Protein AF-0000000079073211 (afdb_homodimer)

Solvent-accessible surface area (backbone atoms only — not comparable to full-atom values): 51076 Å² total; per-residue (Å²): 108,67,66,57,25,49,50,51,32,49,46,60,71,72,40,86,48,51,51,60,31,52,50,51,50,49,53,50,50,51,52,50,52,33,52,43,48,36,52,15,48,42,50,47,48,60,67,43,46,63,62,45,40,74,72,60,34,41,83,72,48,75,46,77,49,62,35,31,40,62,72,25,60,38,69,38,62,45,55,35,30,40,29,94,98,51,77,69,42,44,61,61,36,63,69,60,53,50,56,88,94,50,53,53,28,61,52,28,47,51,41,50,50,60,37,38,53,71,32,55,44,60,53,30,21,48,40,39,47,56,40,34,57,47,77,58,50,33,67,55,47,47,49,50,37,31,52,51,17,52,48,39,50,54,52,67,68,36,80,69,68,57,70,82,52,67,83,55,42,77,46,66,42,38,37,38,37,42,52,74,46,79,35,51,29,73,86,47,78,39,49,37,24,38,38,37,37,26,59,41,68,42,74,79,45,99,87,38,74,42,64,37,79,54,44,61,29,56,28,60,43,55,66,59,20,46,48,48,48,22,52,46,46,67,54,47,36,44,36,66,70,12,36,34,42,34,37,16,69,55,45,94,81,34,32,64,68,49,51,47,66,36,63,58,72,50,58,42,80,48,54,35,48,34,60,66,55,53,51,51,49,44,48,64,44,32,57,93,43,64,80,52,38,62,54,45,49,42,25,43,58,70,65,58,35,70,66,57,41,51,49,50,52,50,53,54,56,68,56,44,44,75,94,49,52,38,72,66,50,53,51,30,47,53,50,50,52,50,51,49,64,75,38,47,75,27,45,54,37,72,86,78,63,74,62,95,65,80,90,71,76,88,57,62,72,71,65,39,43,71,52,43,67,56,55,37,61,94,83,44,60,30,50,70,61,50,43,42,7,47,45,41,49,48,39,23,53,76,51,72,36,47,69,57,47,62,56,47,47,67,66,64,62,65,75,75,75,70,64,75,66,61,55,54,53,52,51,50,56,56,60,66,59,65,68,79,78,66,80,56,83,66,71,72,67,71,69,78,68,79,59,84,70,53,61,71,49,42,55,51,47,65,57,50,61,65,74,108,107,66,67,57,24,50,50,51,31,49,45,59,71,72,42,85,48,50,52,61,31,53,51,51,52,49,53,51,50,49,53,51,50,34,51,44,48,36,52,14,50,42,50,47,47,59,67,43,47,64,62,46,40,72,72,60,34,40,83,72,50,75,47,76,50,64,34,30,40,63,71,26,61,38,70,40,63,46,55,36,29,40,30,94,97,50,76,68,42,45,62,61,36,62,70,59,52,51,55,87,93,49,55,53,29,62,54,27,47,51,39,50,50,60,37,38,52,70,32,55,44,60,53,29,21,50,38,39,49,56,39,34,57,49,76,58,49,33,67,56,48,49,49,50,39,30,52,52,17,51,49,39,49,54,51,67,68,36,80,68,68,55,70,82,51,67,82,53,41,78,47,66,43,39,39,37,36,42,51,74,47,77,37,49,28,73,86,49,79,40,48,36,26,37,37,36,38,27,58,42,68,41,76,79,45,97,88,38,73,41,64,37,80,53,44,61,30,56,28,61,42,57,64,58,21,47,49,50,48,20,52,48,45,66,54,47,37,44,36,68,69,12,35,35,42,33,37,17,70,55,43,95,83,33,31,65,69,50,51,46,67,38,64,57,71,49,57,41,79,48,55,35,48,35,60,66,56,52,53,51,49,44,49,63,42,32,58,93,41,63,79,52,39,61,54,45,50,43,24,44,59,71,66,60,35,70,67,56,42,50,51,51,53,51,52,54,55,68,56,45,43,74,93,48,52,38,71,64,48,53,48,29,49,53,50,50,52,50,50,48,63,75,36,46,77,26,46,55,34,71,85,77,62,77,63,96,66,82,90,70,77,86,55,61,71,73,64,38,44,68,53,45,66,56,54,38,61,95,85,44,61,30,50,72,59,49,44,41,9,48,46,41,50,48,38,23,54,77,51,72,36,46,67,56,46,62,55,45,46,69,66,63,63,62,77,73,75,69,65,73,66,62,55,54,53,52,51,50,55,58,57,64,59,62,69,79,78,65,77,64,81,70,69,72,69,72,67,79,68,78,60,85,70,56,59,71,49,41,51,52,45,63,55,50,61,63,75,107

Structure (mmCIF, N/CA/C/O backbone):
data_AF-0000000079073211-model_v1
#
loop_
_entity.id
_entity.type
_entity.pdbx_description
1 polymer 'ISLre2-like element ISLcr2 family transposase'
#
loop_
_atom_site.group_PDB
_atom_site.id
_atom_site.type_symbol
_atom_site.label_atom_id
_atom_site.label_alt_id
_atom_site.label_comp_id
_atom_site.label_asym_id
_atom_site.label_entity_id
_atom_site.label_seq_id
_atom_site.pdbx_PDB_ins_code
_atom_site.Cartn_x
_atom_site.Cartn_y
_atom_site.Cartn_z
_atom_site.occupancy
_atom_site.B_iso_or_equiv
_atom_site.auth_seq_id
_atom_site.auth_comp_id
_atom_site.auth_asym_id
_atom_site.auth_atom_id
_atom_site.pdbx_PDB_model_num
ATOM 1 N N . MET A 1 1 ? 2.322 -36.344 -19.172 1 76.12 1 MET A N 1
ATOM 2 C CA . MET A 1 1 ? 1.73 -35.062 -19.547 1 76.12 1 MET A CA 1
ATOM 3 C C . MET A 1 1 ? 0.246 -35.219 -19.859 1 76.12 1 MET A C 1
ATOM 5 O O . MET A 1 1 ? -0.579 -34.438 -19.391 1 76.12 1 MET A O 1
ATOM 9 N N . ASN A 1 2 ? -0.055 -36.406 -20.406 1 80.75 2 ASN A N 1
ATOM 10 C CA . ASN A 1 2 ? -1.451 -36.625 -20.781 1 80.75 2 ASN A CA 1
ATOM 11 C C . ASN A 1 2 ? -2.338 -36.781 -19.562 1 80.75 2 ASN A C 1
ATOM 13 O O . ASN A 1 2 ? -3.465 -36.312 -19.516 1 80.75 2 ASN A O 1
ATOM 17 N N . SER A 1 3 ? -1.725 -37.438 -18.641 1 86.94 3 SER A N 1
ATOM 18 C CA . SER A 1 3 ? -2.488 -37.656 -17.406 1 86.94 3 SER A CA 1
ATOM 19 C C . SER A 1 3 ? -2.729 -36.344 -16.672 1 86.94 3 SER A C 1
ATOM 21 O O . SER A 1 3 ? -3.805 -36.125 -16.109 1 86.94 3 SER A O 1
ATOM 23 N N . ILE A 1 4 ? -1.779 -35.469 -16.781 1 91 4 ILE A N 1
ATOM 24 C CA . ILE A 1 4 ? -1.868 -34.156 -16.125 1 91 4 ILE A CA 1
ATOM 25 C C . ILE A 1 4 ? -2.922 -33.312 -16.828 1 91 4 ILE A C 1
ATOM 27 O O . ILE A 1 4 ? -3.758 -32.688 -16.172 1 91 4 ILE A O 1
ATOM 31 N N . VAL A 1 5 ? -2.879 -33.375 -18.078 1 94.12 5 VAL A N 1
ATOM 32 C CA . VAL A 1 5 ? -3.824 -32.625 -18.875 1 94.12 5 VAL A CA 1
ATOM 33 C C . VAL A 1 5 ? -5.246 -33.094 -18.609 1 94.12 5 VAL A C 1
ATOM 35 O O . VAL A 1 5 ? -6.172 -32.312 -18.469 1 94.12 5 VAL A O 1
ATOM 38 N N . THR A 1 6 ? -5.371 -34.406 -18.484 1 93.81 6 THR A N 1
ATOM 39 C CA . THR A 1 6 ? -6.68 -35 -18.234 1 93.81 6 THR A CA 1
ATOM 40 C C . THR A 1 6 ? -7.191 -34.594 -16.859 1 93.81 6 THR A C 1
ATOM 42 O O . THR A 1 6 ? -8.383 -34.344 -16.672 1 93.81 6 THR A O 1
ATOM 45 N N . GLU A 1 7 ? -6.312 -34.531 -15.961 1 93.69 7 GLU A N 1
ATOM 46 C CA . GLU A 1 7 ? -6.703 -34.156 -14.609 1 93.69 7 GLU A CA 1
ATOM 47 C C . GLU A 1 7 ? -7.184 -32.688 -14.562 1 93.69 7 GLU A C 1
ATOM 49 O O . GLU A 1 7 ? -8.18 -32.406 -13.906 1 93.69 7 GLU A O 1
ATOM 54 N N . ILE A 1 8 ? -6.516 -31.875 -15.234 1 95.62 8 ILE A N 1
ATOM 55 C CA . ILE A 1 8 ? -6.906 -30.469 -15.281 1 95.62 8 ILE A CA 1
ATOM 56 C C . ILE A 1 8 ? -8.25 -30.328 -15.992 1 95.62 8 ILE A C 1
ATOM 58 O O . ILE A 1 8 ? -9.109 -29.547 -15.555 1 95.62 8 ILE A O 1
ATOM 62 N N . ALA A 1 9 ? -8.383 -31.062 -17.047 1 95.44 9 ALA A N 1
ATOM 63 C CA . ALA A 1 9 ? -9.648 -31.047 -17.766 1 95.44 9 ALA A CA 1
ATOM 64 C C . ALA A 1 9 ? -10.805 -31.484 -16.875 1 95.44 9 ALA A C 1
ATOM 66 O O . ALA A 1 9 ? -11.898 -30.922 -16.938 1 95.44 9 ALA A O 1
ATOM 67 N N . ASN A 1 10 ? -10.562 -32.438 -16.047 1 95 10 ASN A N 1
ATOM 68 C CA . ASN A 1 10 ? -11.578 -32.906 -15.117 1 95 10 ASN A CA 1
ATOM 69 C C . ASN A 1 10 ? -11.922 -31.844 -14.078 1 95 10 ASN A C 1
ATOM 71 O O . ASN A 1 10 ? -13.086 -31.703 -13.695 1 95 10 ASN A O 1
ATOM 75 N N . ILE A 1 11 ? -10.93 -31.125 -13.664 1 94.75 11 ILE A N 1
ATOM 76 C CA . ILE A 1 11 ? -11.156 -30.047 -12.711 1 94.75 11 ILE A CA 1
ATOM 77 C C . ILE A 1 11 ? -12.031 -28.969 -13.344 1 94.75 11 ILE A C 1
ATOM 79 O O . ILE A 1 11 ? -12.969 -28.469 -12.719 1 94.75 11 ILE A O 1
ATOM 83 N N . ILE A 1 12 ? -11.758 -28.656 -14.555 1 95.38 12 ILE A N 1
ATOM 84 C CA . ILE A 1 12 ? -12.492 -27.625 -15.281 1 95.38 12 ILE A CA 1
ATOM 85 C C . ILE A 1 12 ? -13.961 -28.016 -15.383 1 95.38 12 ILE A C 1
ATOM 87 O O . ILE A 1 12 ? -14.852 -27.188 -15.172 1 95.38 12 ILE A O 1
ATOM 91 N N . LYS A 1 13 ? -14.195 -29.266 -15.57 1 93.69 13 LYS A N 1
ATOM 92 C CA . LYS A 1 13 ? -15.555 -29.719 -15.836 1 93.69 13 LYS A CA 1
ATOM 93 C C . LYS A 1 13 ? -16.312 -29.969 -14.539 1 93.69 13 LYS A C 1
ATOM 95 O O . LYS A 1 13 ? -17.547 -29.875 -14.5 1 93.69 13 LYS A O 1
ATOM 100 N N . SER A 1 14 ? -15.656 -30.219 -13.469 1 91.69 14 SER A N 1
ATOM 101 C CA . SER A 1 14 ? -16.297 -30.656 -12.234 1 91.69 14 SER A CA 1
ATOM 102 C C . SER A 1 14 ? -16.703 -29.469 -11.367 1 91.69 14 SER A C 1
ATOM 104 O O . SER A 1 14 ? -17.609 -29.594 -10.539 1 91.69 14 SER A O 1
ATOM 106 N N . GLU A 1 15 ? -16.125 -28.375 -11.5 1 88.56 15 GLU A N 1
ATOM 107 C CA . GLU A 1 15 ? -16.391 -27.219 -10.648 1 88.56 15 GLU A CA 1
ATOM 108 C C . GLU A 1 15 ? -17.281 -26.203 -11.344 1 88.56 15 GLU A C 1
ATOM 110 O O . GLU A 1 15 ? -17.031 -25.844 -12.5 1 88.56 15 GLU A O 1
ATOM 115 N N . ASP A 1 16 ? -18.281 -25.766 -10.641 1 86.56 16 ASP A N 1
ATOM 116 C CA . ASP A 1 16 ? -19.25 -24.844 -11.266 1 86.56 16 ASP A CA 1
ATOM 117 C C . ASP A 1 16 ? -18.906 -23.391 -10.945 1 86.56 16 ASP A C 1
ATOM 119 O O . ASP A 1 16 ? -19.297 -22.484 -11.68 1 86.56 16 ASP A O 1
ATOM 123 N N . ASN A 1 17 ? -18.234 -23.188 -9.867 1 90.38 17 ASN A N 1
ATOM 124 C CA . ASN A 1 17 ? -17.844 -21.844 -9.484 1 90.38 17 ASN A CA 1
ATOM 125 C C . ASN A 1 17 ? -16.531 -21.438 -10.148 1 90.38 17 ASN A C 1
ATOM 127 O O . ASN A 1 17 ? -15.523 -22.141 -10.008 1 90.38 17 ASN A O 1
ATOM 131 N N . TYR A 1 18 ? -16.547 -20.312 -10.867 1 91.69 18 TYR A N 1
ATOM 132 C CA . TYR A 1 18 ? -15.391 -19.875 -11.648 1 91.69 18 TYR A CA 1
ATOM 133 C C . TYR A 1 18 ? -14.172 -19.688 -10.766 1 91.69 18 TYR A C 1
ATOM 135 O O . TYR A 1 18 ? -13.07 -20.125 -11.109 1 91.69 18 TYR A O 1
ATOM 143 N N . ILE A 1 19 ? -14.328 -19.047 -9.633 1 92.38 19 ILE A N 1
ATOM 144 C CA . ILE A 1 19 ? -13.227 -18.719 -8.734 1 92.38 19 ILE A CA 1
ATOM 145 C C . ILE A 1 19 ? -12.688 -20 -8.094 1 92.38 19 ILE A C 1
ATOM 147 O O . ILE A 1 19 ? -11.477 -20.219 -8.062 1 92.38 19 ILE A O 1
ATOM 151 N N . LYS A 1 20 ? -13.594 -20.875 -7.645 1 92.81 20 LYS A N 1
ATOM 152 C CA . LYS A 1 20 ? -13.188 -22.141 -7.043 1 92.81 20 LYS A CA 1
ATOM 153 C C . LYS A 1 20 ? -12.477 -23.031 -8.055 1 92.81 20 LYS A C 1
ATOM 155 O O . LYS A 1 20 ? -11.5 -23.703 -7.723 1 92.81 20 LYS A O 1
ATOM 160 N N . ARG A 1 21 ? -12.961 -23 -9.266 1 95.5 21 ARG A N 1
ATOM 161 C CA . ARG A 1 21 ? -12.352 -23.766 -10.344 1 95.5 21 ARG A CA 1
ATOM 162 C C . ARG A 1 21 ? -10.906 -23.344 -10.57 1 95.5 21 ARG A C 1
ATOM 164 O O . ARG A 1 21 ? -10 -24.172 -10.578 1 95.5 21 ARG A O 1
ATOM 171 N N . GLU A 1 22 ? -10.727 -22.047 -10.734 1 95.81 22 GLU A N 1
ATOM 172 C CA . GLU A 1 22 ? -9.375 -21.562 -10.992 1 95.81 22 GLU A CA 1
ATOM 173 C C . GLU A 1 22 ? -8.469 -21.797 -9.789 1 95.81 22 GLU A C 1
ATOM 175 O O . GLU A 1 22 ? -7.285 -22.109 -9.953 1 95.81 22 GLU A O 1
ATOM 180 N N . ARG A 1 23 ? -8.977 -21.688 -8.586 1 94.75 23 ARG A N 1
ATOM 181 C CA . ARG A 1 23 ? -8.188 -21.953 -7.387 1 94.75 23 ARG A CA 1
ATOM 182 C C . ARG A 1 23 ? -7.73 -23.406 -7.348 1 94.75 23 ARG A C 1
ATOM 184 O O . ARG A 1 23 ? -6.59 -23.703 -6.969 1 94.75 23 ARG A O 1
ATOM 191 N N . LYS A 1 24 ? -8.625 -24.281 -7.746 1 95.56 24 LYS A N 1
ATOM 192 C CA . LYS A 1 24 ? -8.273 -25.703 -7.777 1 95.56 24 LYS A CA 1
ATOM 193 C C . LYS A 1 24 ? -7.188 -25.969 -8.82 1 95.56 24 LYS A C 1
ATOM 195 O O . LYS A 1 24 ? -6.281 -26.781 -8.586 1 95.56 24 LYS A O 1
ATOM 200 N N . ILE A 1 25 ? -7.301 -25.328 -9.93 1 96.69 25 ILE A N 1
ATOM 201 C CA . ILE A 1 25 ? -6.305 -25.469 -10.984 1 96.69 25 ILE A CA 1
ATOM 202 C C . ILE A 1 25 ? -4.949 -24.984 -10.484 1 96.69 25 ILE A C 1
ATOM 204 O O . ILE A 1 25 ? -3.928 -25.641 -10.672 1 96.69 25 ILE A O 1
ATOM 208 N N . ILE A 1 26 ? -4.918 -23.875 -9.812 1 95.25 26 ILE A N 1
ATOM 209 C CA . ILE A 1 26 ? -3.686 -23.281 -9.305 1 95.25 26 ILE A CA 1
ATOM 210 C C . ILE A 1 26 ? -3.066 -24.188 -8.258 1 95.25 26 ILE A C 1
ATOM 212 O O . ILE A 1 26 ? -1.852 -24.406 -8.25 1 95.25 26 ILE A O 1
ATOM 216 N N . CYS A 1 27 ? -3.898 -24.672 -7.41 1 94.25 27 CYS A N 1
ATOM 217 C CA . CYS A 1 27 ? -3.416 -25.594 -6.395 1 94.25 27 CYS A CA 1
ATOM 218 C C . CYS A 1 27 ? -2.76 -26.812 -7.035 1 94.25 27 CYS A C 1
ATOM 220 O O . CYS A 1 27 ? -1.713 -27.281 -6.574 1 94.25 27 CYS A O 1
ATOM 222 N N . PHE A 1 28 ? -3.422 -27.297 -8.086 1 95.5 28 PHE A N 1
ATOM 223 C CA . PHE A 1 28 ? -2.867 -28.438 -8.812 1 95.5 28 PHE A CA 1
ATOM 224 C C . PHE A 1 28 ? -1.505 -28.094 -9.398 1 95.5 28 PHE A C 1
ATOM 226 O O . PHE A 1 28 ? -0.549 -28.859 -9.258 1 95.5 28 PHE A O 1
ATOM 233 N N . PHE A 1 29 ? -1.381 -26.969 -10.023 1 95.56 29 PHE A N 1
ATOM 234 C CA . PHE A 1 29 ? -0.141 -26.547 -10.664 1 95.56 29 PHE A CA 1
ATOM 235 C C . PHE A 1 29 ? 0.951 -26.328 -9.617 1 95.56 29 PHE A C 1
ATOM 237 O O . PHE A 1 29 ? 2.107 -26.688 -9.844 1 95.56 29 PHE A O 1
ATOM 244 N N . LEU A 1 30 ? 0.638 -25.703 -8.516 1 94.5 30 LEU A N 1
ATOM 245 C CA . LEU A 1 30 ? 1.623 -25.453 -7.473 1 94.5 30 LEU A CA 1
ATOM 246 C C . LEU A 1 30 ? 2.178 -26.766 -6.922 1 94.5 30 LEU A C 1
ATOM 248 O O . LEU A 1 30 ? 3.385 -26.891 -6.703 1 94.5 30 LEU A O 1
ATOM 252 N N . ASN A 1 31 ? 1.297 -27.703 -6.758 1 93.94 31 ASN A N 1
ATOM 253 C CA . ASN A 1 31 ? 1.746 -29 -6.285 1 93.94 31 ASN A CA 1
ATOM 254 C C . ASN A 1 31 ? 2.645 -29.688 -7.309 1 93.94 31 ASN A C 1
ATOM 256 O O . ASN A 1 31 ? 3.629 -30.344 -6.945 1 93.94 31 ASN A O 1
ATOM 260 N N . LEU A 1 32 ? 2.25 -29.562 -8.539 1 94.5 32 LEU A N 1
ATOM 261 C CA . LEU A 1 32 ? 3.041 -30.141 -9.617 1 94.5 32 LEU A CA 1
ATOM 262 C C . LEU A 1 32 ? 4.449 -29.547 -9.641 1 94.5 32 LEU A C 1
ATOM 264 O O . LEU A 1 32 ? 5.434 -30.297 -9.68 1 94.5 32 LEU A O 1
ATOM 268 N N . ILE A 1 33 ? 4.582 -28.281 -9.562 1 95.06 33 ILE A N 1
ATOM 269 C CA . ILE A 1 33 ? 5.879 -27.625 -9.672 1 95.06 33 ILE A CA 1
ATOM 270 C C . ILE A 1 33 ? 6.707 -27.906 -8.422 1 95.06 33 ILE A C 1
ATOM 272 O O . ILE A 1 33 ? 7.934 -28.047 -8.5 1 95.06 33 ILE A O 1
ATOM 276 N N . LYS A 1 34 ? 6.074 -27.969 -7.324 1 94.94 34 LYS A N 1
ATOM 277 C CA . LYS A 1 34 ? 6.77 -28.312 -6.09 1 94.94 34 LYS A CA 1
ATOM 278 C C . LYS A 1 34 ? 7.41 -29.703 -6.195 1 94.94 34 LYS A C 1
ATOM 280 O O . LYS A 1 34 ? 8.57 -29.875 -5.82 1 94.94 34 LYS A O 1
ATOM 285 N N . GLU A 1 35 ? 6.637 -30.609 -6.723 1 94.75 35 GLU A N 1
ATOM 286 C CA . GLU A 1 35 ? 7.133 -31.969 -6.867 1 94.75 35 GLU A CA 1
ATOM 287 C C . GLU A 1 35 ? 8.312 -32.031 -7.836 1 94.75 35 GLU A C 1
ATOM 289 O O . GLU A 1 35 ? 9.297 -32.719 -7.578 1 94.75 35 GLU A O 1
ATOM 294 N N . ILE A 1 36 ? 8.172 -31.359 -8.898 1 95.81 36 ILE A N 1
ATOM 295 C CA . ILE A 1 36 ? 9.242 -31.328 -9.891 1 95.81 36 ILE A CA 1
ATOM 296 C C . ILE A 1 36 ? 10.5 -30.719 -9.281 1 95.81 36 ILE A C 1
ATOM 298 O O . ILE A 1 36 ? 11.602 -31.219 -9.477 1 95.81 36 ILE A O 1
ATOM 302 N N . MET A 1 37 ? 10.305 -29.672 -8.539 1 97.25 37 MET A N 1
ATOM 303 C CA . MET A 1 37 ? 11.445 -28.984 -7.934 1 97.25 37 MET A CA 1
ATOM 304 C C . MET A 1 37 ? 12.148 -29.891 -6.922 1 97.25 37 MET A C 1
ATOM 306 O O . MET A 1 37 ? 13.375 -29.906 -6.852 1 97.25 37 MET A O 1
ATOM 310 N N . VAL A 1 38 ? 11.375 -30.594 -6.137 1 96.75 38 VAL A N 1
ATOM 311 C CA . VAL A 1 38 ? 11.93 -31.5 -5.145 1 96.75 38 VAL A CA 1
ATOM 312 C C . VAL A 1 38 ? 12.797 -32.562 -5.836 1 96.75 38 VAL A C 1
ATOM 314 O O . VAL A 1 38 ? 13.906 -32.844 -5.391 1 96.75 38 VAL A O 1
ATOM 317 N N . LEU A 1 39 ? 12.328 -33.094 -6.953 1 96.94 39 LEU A N 1
ATOM 318 C CA . LEU A 1 39 ? 13.055 -34.094 -7.711 1 96.94 39 LEU A CA 1
ATOM 319 C C . LEU A 1 39 ? 14.328 -33.5 -8.32 1 96.94 39 LEU A C 1
ATOM 321 O O . LEU A 1 39 ? 15.367 -34.156 -8.344 1 96.94 39 LEU A O 1
ATOM 325 N N . ALA A 1 40 ? 14.195 -32.344 -8.773 1 97.44 40 ALA A N 1
ATOM 326 C CA . ALA A 1 40 ? 15.352 -31.672 -9.367 1 97.44 40 ALA A CA 1
ATOM 327 C C . ALA A 1 40 ? 16.438 -31.422 -8.328 1 97.44 40 ALA A C 1
ATOM 329 O O . ALA A 1 40 ? 17.625 -31.625 -8.594 1 97.44 40 ALA A O 1
ATOM 330 N N . LEU A 1 41 ? 16.047 -30.953 -7.164 1 97.62 41 LEU A N 1
ATOM 331 C CA . LEU A 1 41 ? 17 -30.703 -6.09 1 97.62 41 LEU A CA 1
ATOM 332 C C . LEU A 1 41 ? 17.672 -32 -5.648 1 97.62 41 LEU A C 1
ATOM 334 O O . LEU A 1 41 ? 18.875 -32 -5.359 1 97.62 41 LEU A O 1
ATOM 338 N N . ALA A 1 42 ? 16.891 -33.031 -5.59 1 96.75 42 ALA A N 1
ATOM 339 C CA . ALA A 1 42 ? 17.438 -34.344 -5.234 1 96.75 42 ALA A CA 1
ATOM 340 C C . ALA A 1 42 ? 18.484 -34.781 -6.262 1 96.75 42 ALA A C 1
ATOM 342 O O . ALA A 1 42 ? 19.516 -35.344 -5.898 1 96.75 42 ALA A O 1
ATOM 343 N N . LYS A 1 43 ? 18.156 -34.625 -7.496 1 96.69 43 LYS A N 1
ATOM 344 C CA . LYS A 1 43 ? 19.078 -34.969 -8.57 1 96.69 43 LYS A CA 1
ATOM 345 C C . LYS A 1 43 ? 20.375 -34.188 -8.469 1 96.69 43 LYS A C 1
ATOM 347 O O . LYS A 1 43 ? 21.469 -34.75 -8.594 1 96.69 43 LYS A O 1
ATOM 352 N N . VAL A 1 44 ? 20.25 -32.938 -8.258 1 97.06 44 VAL A N 1
ATOM 353 C CA . VAL A 1 44 ? 21.438 -32.094 -8.133 1 97.06 44 VAL A CA 1
ATOM 354 C C . VAL A 1 44 ? 22.25 -32.5 -6.91 1 97.06 44 VAL A C 1
ATOM 356 O O . VAL A 1 44 ? 23.484 -32.531 -6.965 1 97.06 44 VAL A O 1
ATOM 359 N N . ASP A 1 45 ? 21.578 -32.75 -5.824 1 97.19 45 ASP A N 1
ATOM 360 C CA . ASP A 1 45 ? 22.234 -33.219 -4.605 1 97.19 45 ASP A CA 1
ATOM 361 C C . ASP A 1 45 ? 23.047 -34.469 -4.867 1 97.19 45 ASP A C 1
ATOM 363 O O . ASP A 1 45 ? 24.172 -34.594 -4.371 1 97.19 45 ASP A O 1
ATOM 367 N N . ASP A 1 46 ? 22.5 -35.375 -5.637 1 96.5 46 ASP A N 1
ATOM 368 C CA . ASP A 1 46 ? 23.172 -36.625 -5.988 1 96.5 46 ASP A CA 1
ATOM 369 C C . ASP A 1 46 ? 24.391 -36.375 -6.852 1 96.5 46 ASP A C 1
ATOM 371 O O . ASP A 1 46 ? 25.438 -37 -6.672 1 96.5 46 ASP A O 1
ATOM 375 N N . GLU A 1 47 ? 24.25 -35.469 -7.707 1 95.5 47 GLU A N 1
ATOM 376 C CA . GLU A 1 47 ? 25.312 -35.188 -8.656 1 95.5 47 GLU A CA 1
ATOM 377 C C . GLU A 1 47 ? 26.5 -34.5 -7.965 1 95.5 47 GLU A C 1
ATOM 379 O O . GLU A 1 47 ? 27.609 -34.531 -8.477 1 95.5 47 GLU A O 1
ATOM 384 N N . MET A 1 48 ? 26.25 -33.938 -6.824 1 95.31 48 MET A N 1
ATOM 385 C CA . MET A 1 48 ? 27.281 -33.188 -6.125 1 95.31 48 MET A CA 1
ATOM 386 C C . MET A 1 48 ? 28.125 -34.094 -5.246 1 95.31 48 MET A C 1
ATOM 388 O O . MET A 1 48 ? 29.203 -33.719 -4.789 1 95.31 48 MET A O 1
ATOM 392 N N . ILE A 1 49 ? 27.781 -35.344 -5.082 1 95.88 49 ILE A N 1
ATOM 393 C CA . ILE A 1 49 ? 28.406 -36.281 -4.141 1 95.88 49 ILE A CA 1
ATOM 394 C C . ILE A 1 49 ? 29.891 -36.438 -4.496 1 95.88 49 ILE A C 1
ATOM 396 O O . ILE A 1 49 ? 30.766 -36.281 -3.643 1 95.88 49 ILE A O 1
ATOM 400 N N . THR A 1 50 ? 30.141 -36.719 -5.75 1 95.19 50 THR A N 1
ATOM 401 C CA . THR A 1 50 ? 31.5 -37.031 -6.184 1 95.19 50 THR A CA 1
ATOM 402 C C . THR A 1 50 ? 32.438 -35.812 -5.957 1 95.19 50 THR A C 1
ATOM 404 O O . THR A 1 50 ? 33.531 -35.969 -5.461 1 95.19 50 THR A O 1
ATOM 407 N N . LYS A 1 51 ? 31.922 -34.75 -6.285 1 94.38 51 LYS A N 1
ATOM 408 C CA . LYS A 1 51 ? 32.719 -33.531 -6.172 1 94.38 51 LYS A CA 1
ATOM 409 C C . LYS A 1 51 ? 33 -33.188 -4.711 1 94.38 51 LYS A C 1
ATOM 411 O O . LYS A 1 51 ? 34.125 -32.781 -4.371 1 94.38 51 LYS A O 1
ATOM 416 N N . VAL A 1 52 ? 32.094 -33.344 -3.83 1 95.62 52 VAL A N 1
ATOM 417 C CA . VAL A 1 52 ? 32.25 -33 -2.424 1 95.62 52 VAL A CA 1
ATOM 418 C C . VAL A 1 52 ? 33.125 -34 -1.723 1 95.62 52 VAL A C 1
ATOM 420 O O . VAL A 1 52 ? 33.969 -33.656 -0.872 1 95.62 52 VAL A O 1
ATOM 423 N N . LYS A 1 53 ? 33.031 -35.219 -2.113 1 94.69 53 LYS A N 1
ATOM 424 C CA . LYS A 1 53 ? 33.875 -36.25 -1.557 1 94.69 53 LYS A CA 1
ATOM 425 C C . LYS A 1 53 ? 35.344 -36.062 -1.987 1 94.69 53 LYS A C 1
ATOM 427 O O . LYS A 1 53 ? 36.25 -36.344 -1.22 1 94.69 53 LYS A O 1
ATOM 432 N N . ALA A 1 54 ? 35.469 -35.625 -3.209 1 95.12 54 ALA A N 1
ATOM 433 C CA . ALA A 1 54 ? 36.812 -35.375 -3.723 1 95.12 54 ALA A CA 1
ATOM 434 C C . ALA A 1 54 ? 37.469 -34.25 -2.922 1 95.12 54 ALA A C 1
ATOM 436 O O . ALA A 1 54 ? 38.719 -34.188 -2.855 1 95.12 54 ALA A O 1
ATOM 437 N N . GLN A 1 55 ? 36.719 -33.438 -2.252 1 94.06 55 GLN A N 1
ATOM 438 C CA . GLN A 1 55 ? 37.25 -32.344 -1.449 1 94.06 55 GLN A CA 1
ATOM 439 C C . GLN A 1 55 ? 37.531 -32.812 -0.022 1 94.06 55 GLN A C 1
ATOM 441 O O . GLN A 1 55 ? 37.969 -32 0.811 1 94.06 55 GLN A O 1
ATOM 446 N N . GLY A 1 56 ? 37.219 -34.062 0.28 1 93.44 56 GLY A N 1
ATOM 447 C CA . GLY A 1 56 ? 37.594 -34.594 1.58 1 93.44 56 GLY A CA 1
ATOM 448 C C . GLY A 1 56 ? 36.406 -34.75 2.514 1 93.44 56 GLY A C 1
ATOM 449 O O . GLY A 1 56 ? 36.531 -35.188 3.652 1 93.44 56 GLY A O 1
ATOM 450 N N . TYR A 1 57 ? 35.281 -34.406 2.029 1 95.94 57 TYR A N 1
ATOM 451 C CA . TYR A 1 57 ? 34.094 -34.438 2.877 1 95.94 57 TYR A CA 1
ATOM 452 C C . TYR A 1 57 ? 33.438 -35.812 2.811 1 95.94 57 TYR A C 1
ATOM 454 O O . TYR A 1 57 ? 33.5 -36.5 1.79 1 95.94 57 TYR A O 1
ATOM 462 N N . GLN A 1 58 ? 32.812 -36.25 3.928 1 96.06 58 GLN A N 1
ATOM 463 C CA . GLN A 1 58 ? 32.031 -37.5 4.008 1 96.06 58 GLN A CA 1
ATOM 464 C C . GLN A 1 58 ? 30.562 -37.219 4.332 1 96.06 58 GLN A C 1
ATOM 466 O O . GLN A 1 58 ? 30.266 -36.281 5.066 1 96.06 58 GLN A O 1
ATOM 471 N N . ILE A 1 59 ? 29.75 -38.062 3.811 1 96.25 59 ILE A N 1
ATOM 472 C CA . ILE A 1 59 ? 28.328 -37.906 4.055 1 96.25 59 ILE A CA 1
ATOM 473 C C . ILE A 1 59 ? 28 -38.281 5.496 1 96.25 59 ILE A C 1
ATOM 475 O O . ILE A 1 59 ? 28.344 -39.375 5.953 1 96.25 59 ILE A O 1
ATOM 479 N N . ASP A 1 60 ? 27.406 -37.469 6.191 1 94.88 60 ASP A N 1
ATOM 480 C CA . ASP A 1 60 ? 27.031 -37.688 7.582 1 94.88 60 ASP A CA 1
ATOM 481 C C . ASP A 1 60 ? 25.578 -38.156 7.688 1 94.88 60 ASP A C 1
ATOM 483 O O . ASP A 1 60 ? 25.312 -39.219 8.234 1 94.88 60 ASP A O 1
ATOM 487 N N . LYS A 1 61 ? 24.625 -37.312 7.164 1 95.31 61 LYS A N 1
ATOM 488 C CA . LYS A 1 61 ? 23.188 -37.625 7.203 1 95.31 61 LYS A CA 1
ATOM 489 C C . LYS A 1 61 ? 22.422 -36.812 6.164 1 95.31 61 LYS A C 1
ATOM 491 O O . LYS A 1 61 ? 23.016 -35.969 5.484 1 95.31 61 LYS A O 1
ATOM 496 N N . LYS A 1 62 ? 21.172 -37.219 6.004 1 95.5 62 LYS A N 1
ATOM 497 C CA . LYS A 1 62 ? 20.234 -36.469 5.176 1 95.5 62 LYS A CA 1
ATOM 498 C C . LYS A 1 62 ? 19.203 -35.719 6.031 1 95.5 62 LYS A C 1
ATOM 500 O O . LYS A 1 62 ? 18.656 -36.312 6.973 1 95.5 62 LYS A O 1
ATOM 505 N N . ASN A 1 63 ? 19.047 -34.469 5.793 1 95.06 63 ASN A N 1
ATOM 506 C CA . ASN A 1 63 ? 18.094 -33.656 6.531 1 95.06 63 ASN A CA 1
ATOM 507 C C . ASN A 1 63 ? 17.031 -33.062 5.613 1 95.06 63 ASN A C 1
ATOM 509 O O . ASN A 1 63 ? 17.328 -32.656 4.484 1 95.06 63 ASN A O 1
ATOM 513 N N . GLU A 1 64 ? 15.859 -33.031 6.125 1 95.56 64 GLU A N 1
ATOM 514 C CA . GLU A 1 64 ? 14.758 -32.375 5.406 1 95.56 64 GLU A CA 1
ATOM 515 C C . GLU A 1 64 ? 14.633 -30.906 5.789 1 95.56 64 GLU A C 1
ATOM 517 O O . GLU A 1 64 ? 14.844 -30.547 6.949 1 95.56 64 GLU A O 1
ATOM 522 N N . ARG A 1 65 ? 14.32 -30.078 4.824 1 95.44 65 ARG A N 1
ATOM 523 C CA . ARG A 1 65 ? 14.148 -28.641 5.039 1 95.44 65 ARG A CA 1
ATOM 524 C C . ARG A 1 65 ? 13.055 -28.078 4.133 1 95.44 65 ARG A C 1
ATOM 526 O O . ARG A 1 65 ? 12.82 -28.609 3.041 1 95.44 65 ARG A O 1
ATOM 533 N N . SER A 1 66 ? 12.336 -27.078 4.668 1 95.25 66 SER A N 1
ATOM 534 C CA . SER A 1 66 ? 11.344 -26.375 3.863 1 95.25 66 SER A CA 1
ATOM 535 C C . SER A 1 66 ? 11.773 -24.938 3.6 1 95.25 66 SER A C 1
ATOM 537 O O . SER A 1 66 ? 12.266 -24.25 4.5 1 95.25 66 SER A O 1
ATOM 539 N N . ILE A 1 67 ? 11.711 -24.531 2.373 1 96.44 67 ILE A N 1
ATOM 540 C CA . ILE A 1 67 ? 12.055 -23.172 1.994 1 96.44 67 ILE A CA 1
ATOM 541 C C . ILE A 1 67 ? 10.969 -22.578 1.099 1 96.44 67 ILE A C 1
ATOM 543 O O . ILE A 1 67 ? 10.422 -23.281 0.242 1 96.44 67 ILE A O 1
ATOM 547 N N . ASN A 1 68 ? 10.547 -21.312 1.379 1 95.94 68 ASN A N 1
ATOM 548 C CA . ASN A 1 68 ? 9.633 -20.609 0.497 1 95.94 68 ASN A CA 1
ATOM 549 C C . ASN A 1 68 ? 10.375 -19.922 -0.646 1 95.94 68 ASN A C 1
ATOM 551 O O . ASN A 1 68 ? 10.992 -18.875 -0.448 1 95.94 68 ASN A O 1
ATOM 555 N N . MET A 1 69 ? 10.281 -20.516 -1.767 1 96.62 69 MET A N 1
ATOM 556 C CA . MET A 1 69 ? 10.789 -19.859 -2.969 1 96.62 69 MET A CA 1
ATOM 557 C C . MET A 1 69 ? 9.758 -18.906 -3.539 1 96.62 69 MET A C 1
ATOM 559 O O . MET A 1 69 ? 8.633 -18.828 -3.055 1 96.62 69 MET A O 1
ATOM 563 N N . ALA A 1 70 ? 10.078 -18.156 -4.527 1 95.12 70 ALA A N 1
ATOM 564 C CA . ALA A 1 70 ? 9.203 -17.109 -5.047 1 95.12 70 ALA A CA 1
ATOM 565 C C . ALA A 1 70 ? 7.898 -17.688 -5.574 1 95.12 70 ALA A C 1
ATOM 567 O O . ALA A 1 70 ? 6.855 -17.031 -5.539 1 95.12 70 ALA A O 1
ATOM 568 N N . PHE A 1 71 ? 7.965 -19.016 -6.027 1 94.06 71 PHE A N 1
ATOM 569 C CA . PHE A 1 71 ? 6.77 -19.609 -6.625 1 94.06 71 PHE A CA 1
ATOM 570 C C . PHE A 1 71 ? 5.988 -20.406 -5.594 1 94.06 71 PHE A C 1
ATOM 572 O O . PHE A 1 71 ? 4.844 -20.797 -5.836 1 94.06 71 PHE A O 1
ATOM 579 N N . GLY A 1 72 ? 6.688 -20.688 -4.488 1 93.75 72 GLY A N 1
ATOM 580 C CA . GLY A 1 72 ? 5.984 -21.469 -3.482 1 93.75 72 GLY A CA 1
ATOM 581 C C . GLY A 1 72 ? 6.922 -22.203 -2.537 1 93.75 72 GLY A C 1
ATOM 582 O O . GLY A 1 72 ? 8.141 -22.141 -2.695 1 93.75 72 GLY A O 1
ATOM 583 N N . GLU A 1 73 ? 6.309 -22.891 -1.629 1 94.31 73 GLU A N 1
ATOM 584 C CA . GLU A 1 73 ? 7.066 -23.609 -0.604 1 94.31 73 GLU A CA 1
ATOM 585 C C . GLU A 1 73 ? 7.555 -24.953 -1.12 1 94.31 73 GLU A C 1
ATOM 587 O O . GLU A 1 73 ? 6.785 -25.719 -1.707 1 94.31 73 GLU A O 1
ATOM 592 N N . VAL A 1 74 ? 8.812 -25.281 -0.921 1 96.44 74 VAL A N 1
ATOM 593 C CA . VAL A 1 74 ? 9.406 -26.547 -1.356 1 96.44 74 VAL A CA 1
ATOM 594 C C . VAL A 1 74 ? 10.016 -27.266 -0.159 1 96.44 74 VAL A C 1
ATOM 596 O O . VAL A 1 74 ? 10.852 -26.703 0.558 1 96.44 74 VAL A O 1
ATOM 599 N N . ARG A 1 75 ? 9.602 -28.453 0.061 1 96.19 75 ARG A N 1
ATOM 600 C CA . ARG A 1 75 ? 10.188 -29.312 1.074 1 96.19 75 ARG A CA 1
ATOM 601 C C . ARG A 1 75 ? 11.141 -30.328 0.443 1 96.19 75 ARG A C 1
ATOM 603 O O . ARG A 1 75 ? 10.727 -31.188 -0.333 1 96.19 75 ARG A O 1
ATOM 610 N N . TYR A 1 76 ? 12.406 -30.297 0.785 1 96.62 76 TYR A N 1
ATOM 611 C CA . TYR A 1 76 ? 13.406 -31.125 0.118 1 96.62 76 TYR A CA 1
ATOM 612 C C . TYR A 1 76 ? 14.367 -31.734 1.128 1 96.62 76 TYR A C 1
ATOM 614 O O . TYR A 1 76 ? 14.406 -31.312 2.287 1 96.62 76 TYR A O 1
ATOM 622 N N . VAL A 1 77 ? 14.984 -32.75 0.646 1 96.88 77 VAL A N 1
ATOM 623 C CA . VAL A 1 77 ? 15.984 -33.438 1.454 1 96.88 77 VAL A CA 1
ATOM 624 C C . VAL A 1 77 ? 17.375 -33.188 0.889 1 96.88 77 VAL A C 1
ATOM 626 O O . VAL A 1 77 ? 17.578 -33.188 -0.329 1 96.88 77 VAL A O 1
ATOM 629 N N . ARG A 1 78 ? 18.328 -32.875 1.777 1 95.88 78 ARG A N 1
ATOM 630 C CA . ARG A 1 78 ? 19.688 -32.656 1.337 1 95.88 78 ARG A CA 1
ATOM 631 C C . ARG A 1 78 ? 20.688 -33.312 2.291 1 95.88 78 ARG A C 1
ATOM 633 O O . ARG A 1 78 ? 20.375 -33.562 3.447 1 95.88 78 ARG A O 1
ATOM 640 N N . ARG A 1 79 ? 21.891 -33.5 1.802 1 97.19 79 ARG A N 1
ATOM 641 C CA . ARG A 1 79 ? 22.922 -34.219 2.549 1 97.19 79 ARG A CA 1
ATOM 642 C C . ARG A 1 79 ? 23.797 -33.25 3.326 1 97.19 79 ARG A C 1
ATOM 644 O O . ARG A 1 79 ? 24.141 -32.156 2.824 1 97.19 79 ARG A O 1
ATOM 651 N N . ARG A 1 80 ? 24.047 -33.625 4.562 1 96.81 80 ARG A N 1
ATOM 652 C CA . ARG A 1 80 ? 25.047 -32.969 5.395 1 96.81 80 ARG A CA 1
ATOM 653 C C . ARG A 1 80 ? 26.406 -33.625 5.266 1 96.81 80 ARG A C 1
ATOM 655 O O . ARG A 1 80 ? 26.516 -34.844 5.383 1 96.81 80 ARG A O 1
ATOM 662 N N . TYR A 1 81 ? 27.453 -32.875 5 1 96.88 81 TYR A N 1
ATOM 663 C CA . TYR A 1 81 ? 28.812 -33.375 4.848 1 96.88 81 TYR A CA 1
ATOM 664 C C . TYR A 1 81 ? 29.719 -32.906 5.98 1 96.88 81 TYR A C 1
ATOM 666 O O . TYR A 1 81 ? 29.609 -31.766 6.422 1 96.88 81 TYR A O 1
ATOM 674 N N . VAL A 1 82 ? 30.516 -33.75 6.453 1 96.56 82 VAL A N 1
ATOM 675 C CA . VAL A 1 82 ? 31.438 -33.406 7.527 1 96.56 82 VAL A CA 1
ATOM 676 C C . VAL A 1 82 ? 32.875 -33.781 7.117 1 96.56 82 VAL A C 1
ATOM 678 O O . VAL A 1 82 ? 33.094 -34.688 6.328 1 96.56 82 VAL A O 1
ATOM 681 N N . CYS A 1 83 ? 33.75 -32.938 7.484 1 94.06 83 CYS A N 1
ATOM 682 C CA . CYS A 1 83 ? 35.188 -33.125 7.309 1 94.06 83 CYS A CA 1
ATOM 683 C C . CYS A 1 83 ? 35.938 -32.75 8.586 1 94.06 83 CYS A C 1
ATOM 685 O O . CYS A 1 83 ? 35.719 -31.719 9.18 1 94.06 83 CYS A O 1
ATOM 687 N N . PRO A 1 84 ? 36.875 -33.719 8.977 1 91.38 84 PRO A N 1
ATOM 688 C CA . PRO A 1 84 ? 37.625 -33.406 10.195 1 91.38 84 PRO A CA 1
ATOM 689 C C . PRO A 1 84 ? 38.344 -32.062 10.141 1 91.38 84 PRO A C 1
ATOM 691 O O . PRO A 1 84 ? 39.062 -31.781 9.18 1 91.38 84 PRO A O 1
ATOM 694 N N . GLY A 1 85 ? 38.125 -31.219 11.086 1 92.19 85 GLY A N 1
ATOM 695 C CA . GLY A 1 85 ? 38.812 -29.938 11.188 1 92.19 85 GLY A CA 1
ATOM 696 C C . GLY A 1 85 ? 38.062 -28.812 10.484 1 92.19 85 GLY A C 1
ATOM 697 O O . GLY A 1 85 ? 38.5 -27.641 10.555 1 92.19 85 GLY A O 1
ATOM 698 N N . LYS A 1 86 ? 37 -29.219 9.781 1 92.75 86 LYS A N 1
ATOM 699 C CA . LYS A 1 86 ? 36.219 -28.203 9.062 1 92.75 86 LYS A CA 1
ATOM 700 C C . LYS A 1 86 ? 34.781 -28.203 9.5 1 92.75 86 LYS A C 1
ATOM 702 O O . LYS A 1 86 ? 34.312 -29.156 10.141 1 92.75 86 LYS A O 1
ATOM 707 N N . GLN A 1 87 ? 34.094 -27.172 9.25 1 92.62 87 GLN A N 1
ATOM 708 C CA . GLN A 1 87 ? 32.688 -27.078 9.594 1 92.62 87 GLN A CA 1
ATOM 709 C C . GLN A 1 87 ? 31.828 -27.922 8.656 1 92.62 87 GLN A C 1
ATOM 711 O O . GLN A 1 87 ? 32.156 -28.062 7.473 1 92.62 87 GLN A O 1
ATOM 716 N N . ALA A 1 88 ? 30.766 -28.406 9.172 1 94.06 88 ALA A N 1
ATOM 717 C CA . ALA A 1 88 ? 29.828 -29.172 8.367 1 94.06 88 ALA A CA 1
ATOM 718 C C . ALA A 1 88 ? 29.203 -28.297 7.27 1 94.06 88 ALA A C 1
ATOM 720 O O . ALA A 1 88 ? 29.047 -27.094 7.441 1 94.06 88 ALA A O 1
ATOM 721 N N . ARG A 1 89 ? 28.906 -28.922 6.164 1 94.06 89 ARG A N 1
ATOM 722 C CA . ARG A 1 89 ? 28.422 -28.156 5.02 1 94.06 89 ARG A CA 1
ATOM 723 C C . ARG A 1 89 ? 27.156 -28.781 4.438 1 94.06 89 ARG A C 1
ATOM 725 O O . ARG A 1 89 ? 26.953 -29.984 4.559 1 94.06 89 ARG A O 1
ATOM 732 N N . TYR A 1 90 ? 26.359 -27.953 3.93 1 95.31 90 TYR A N 1
ATOM 733 C CA . TYR A 1 90 ? 25.234 -28.344 3.09 1 95.31 90 TYR A CA 1
ATOM 734 C C . TYR A 1 90 ? 25.406 -27.812 1.67 1 95.31 90 TYR A C 1
ATOM 736 O O . TYR A 1 90 ? 24.875 -26.75 1.325 1 95.31 90 TYR A O 1
ATOM 744 N N . PRO A 1 91 ? 26.047 -28.547 0.804 1 95.5 91 PRO A N 1
ATOM 745 C CA . PRO A 1 91 ? 26.438 -28.047 -0.516 1 95.5 91 PRO A CA 1
ATOM 746 C C . PRO A 1 91 ? 25.234 -27.609 -1.356 1 95.5 91 PRO A C 1
ATOM 748 O O . PRO A 1 91 ? 25.328 -26.641 -2.104 1 95.5 91 PRO A O 1
ATOM 751 N N . LEU A 1 92 ? 24.156 -28.359 -1.275 1 96.25 92 LEU A N 1
ATOM 752 C CA . LEU A 1 92 ? 22.984 -28 -2.049 1 96.25 92 LEU A CA 1
ATOM 753 C C . LEU A 1 92 ? 22.453 -26.625 -1.632 1 96.25 92 LEU A C 1
ATOM 755 O O . LEU A 1 92 ? 22.109 -25.797 -2.484 1 96.25 92 LEU A O 1
ATOM 759 N N . ASP A 1 93 ? 22.375 -26.359 -0.326 1 95.25 93 ASP A N 1
ATOM 760 C CA . ASP A 1 93 ? 21.938 -25.062 0.184 1 95.25 93 ASP A CA 1
ATOM 761 C C . ASP A 1 93 ? 22.875 -23.938 -0.272 1 95.25 93 ASP A C 1
ATOM 763 O O . ASP A 1 93 ? 22.438 -22.859 -0.632 1 95.25 93 ASP A O 1
ATOM 767 N N . GLU A 1 94 ? 24.125 -24.281 -0.233 1 93.31 94 GLU A N 1
ATOM 768 C CA . GLU A 1 94 ? 25.125 -23.312 -0.659 1 93.31 94 GLU A CA 1
ATOM 769 C C . GLU A 1 94 ? 24.969 -22.969 -2.137 1 93.31 94 GLU A C 1
ATOM 771 O O . GLU A 1 94 ? 25.047 -21.797 -2.518 1 93.31 94 GLU A O 1
ATOM 776 N N . LEU A 1 95 ? 24.734 -23.984 -2.873 1 94 95 LEU A N 1
ATOM 777 C CA . LEU A 1 95 ? 24.578 -23.797 -4.309 1 94 95 LEU A CA 1
ATOM 778 C C . LEU A 1 95 ? 23.344 -22.938 -4.605 1 94 95 LEU A C 1
ATOM 780 O O . LEU A 1 95 ? 23.391 -22.078 -5.496 1 94 95 LEU A O 1
ATOM 784 N N . MET A 1 96 ? 22.281 -23.109 -3.863 1 94.94 96 MET A N 1
ATOM 785 C CA . MET A 1 96 ? 21 -22.453 -4.113 1 94.94 96 MET A CA 1
ATOM 786 C C . MET A 1 96 ? 20.969 -21.078 -3.432 1 94.94 96 MET A C 1
ATOM 788 O O . MET A 1 96 ? 20.078 -20.266 -3.719 1 94.94 96 MET A O 1
ATOM 792 N N . GLY A 1 97 ? 21.844 -20.828 -2.57 1 91.75 97 GLY A N 1
ATOM 793 C CA . GLY A 1 97 ? 21.828 -19.578 -1.812 1 91.75 97 GLY A CA 1
ATOM 794 C C . GLY A 1 97 ? 20.844 -19.594 -0.665 1 91.75 97 GLY A C 1
ATOM 795 O O . GLY A 1 97 ? 20.234 -18.562 -0.358 1 91.75 97 GLY A O 1
ATOM 796 N N . PHE A 1 98 ? 20.578 -20.781 -0.085 1 93.06 98 PHE A N 1
ATOM 797 C CA . PHE A 1 98 ? 19.672 -20.906 1.06 1 93.06 98 PHE A CA 1
ATOM 798 C C . PHE A 1 98 ? 20.438 -20.75 2.365 1 93.06 98 PHE A C 1
ATOM 800 O O . PHE A 1 98 ? 21.125 -21.672 2.812 1 93.06 98 PHE A O 1
ATOM 807 N N . ASP A 1 99 ? 20.234 -19.625 2.992 1 86.12 99 ASP A N 1
ATOM 808 C CA . ASP A 1 99 ? 20.969 -19.344 4.223 1 86.12 99 ASP A CA 1
ATOM 809 C C . ASP A 1 99 ? 20.469 -20.203 5.375 1 86.12 99 ASP A C 1
ATOM 811 O O . ASP A 1 99 ? 19.297 -20.609 5.391 1 86.12 99 ASP A O 1
ATOM 815 N N . LYS A 1 100 ? 21.391 -20.359 6.309 1 84.75 100 LYS A N 1
ATOM 816 C CA . LYS A 1 100 ? 21.078 -21.172 7.48 1 84.75 100 LYS A CA 1
ATOM 817 C C . LYS A 1 100 ? 19.906 -20.578 8.266 1 84.75 100 LYS A C 1
ATOM 819 O O . LYS A 1 100 ? 19.859 -19.359 8.469 1 84.75 100 LYS A O 1
ATOM 824 N N . TYR A 1 101 ? 18.953 -21.344 8.5 1 81 101 TYR A N 1
ATOM 825 C CA . TYR A 1 101 ? 17.828 -21.047 9.391 1 81 101 TYR A CA 1
ATOM 826 C C . TYR A 1 101 ? 16.875 -20.031 8.758 1 81 101 TYR A C 1
ATOM 828 O O . TYR A 1 101 ? 16.047 -19.438 9.453 1 81 101 TYR A O 1
ATOM 836 N N . LYS A 1 102 ? 17.094 -19.797 7.5 1 87.38 102 LYS A N 1
ATOM 837 C CA . LYS A 1 102 ? 16.156 -18.906 6.812 1 87.38 102 LYS A CA 1
ATOM 838 C C . LYS A 1 102 ? 15.07 -19.703 6.098 1 87.38 102 LYS A C 1
ATOM 840 O O . LYS A 1 102 ? 15.312 -20.812 5.637 1 87.38 102 LYS A O 1
ATOM 845 N N . ARG A 1 103 ? 13.953 -19.047 5.969 1 91.94 103 ARG A N 1
ATOM 846 C CA . ARG A 1 103 ? 12.797 -19.766 5.457 1 91.94 103 ARG A CA 1
ATOM 847 C C . ARG A 1 103 ? 12.414 -19.266 4.066 1 91.94 103 ARG A C 1
ATOM 849 O O . ARG A 1 103 ? 11.484 -19.797 3.447 1 91.94 103 ARG A O 1
ATOM 856 N N . TYR A 1 104 ? 13.102 -18.281 3.613 1 95.38 104 TYR A N 1
ATOM 857 C CA . TYR A 1 104 ? 12.758 -17.688 2.322 1 95.38 104 TYR A CA 1
ATOM 858 C C . TYR A 1 104 ? 13.984 -17.594 1.42 1 95.38 104 TYR A C 1
ATOM 860 O O . TYR A 1 104 ? 15.086 -17.312 1.887 1 95.38 104 TYR A O 1
ATOM 868 N N . SER A 1 105 ? 13.766 -17.906 0.138 1 95.56 105 SER A N 1
ATOM 869 C CA . SER A 1 105 ? 14.836 -17.719 -0.833 1 95.56 105 SER A CA 1
ATOM 870 C C . SER A 1 105 ? 15.172 -16.234 -0.992 1 95.56 105 SER A C 1
ATOM 872 O O . SER A 1 105 ? 14.398 -15.367 -0.589 1 95.56 105 SER A O 1
ATOM 874 N N . ILE A 1 106 ? 16.25 -15.922 -1.581 1 94.56 106 ILE A N 1
ATOM 875 C CA . ILE A 1 106 ? 16.719 -14.547 -1.735 1 94.56 106 ILE A CA 1
ATOM 876 C C . ILE A 1 106 ? 15.75 -13.773 -2.637 1 94.56 106 ILE A C 1
ATOM 878 O O . ILE A 1 106 ? 15.406 -12.633 -2.346 1 94.56 106 ILE A O 1
ATOM 882 N N . LEU A 1 107 ? 15.312 -14.445 -3.709 1 95.81 107 LEU A N 1
ATOM 883 C CA . LEU A 1 107 ? 14.383 -13.781 -4.617 1 95.81 107 LEU A CA 1
ATOM 884 C C . LEU A 1 107 ? 13.047 -13.508 -3.928 1 95.81 107 LEU A C 1
ATOM 886 O O . LEU A 1 107 ? 12.461 -12.445 -4.113 1 95.81 107 LEU A O 1
ATOM 890 N N . ALA A 1 108 ? 12.57 -14.461 -3.135 1 96.31 108 ALA A N 1
ATOM 891 C CA . ALA A 1 108 ? 11.328 -14.258 -2.391 1 96.31 108 ALA A CA 1
ATOM 892 C C . ALA A 1 108 ? 11.445 -13.07 -1.44 1 96.31 108 ALA A C 1
ATOM 894 O O . ALA A 1 108 ? 10.539 -12.242 -1.358 1 96.31 108 ALA A O 1
ATOM 895 N N . VAL A 1 109 ? 12.555 -13.008 -0.776 1 96.19 109 VAL A N 1
ATOM 896 C CA . VAL A 1 109 ? 12.789 -11.914 0.153 1 96.19 109 VAL A CA 1
ATOM 897 C C . VAL A 1 109 ? 12.82 -10.586 -0.608 1 96.19 109 VAL A C 1
ATOM 899 O O . VAL A 1 109 ? 12.188 -9.617 -0.194 1 96.19 109 VAL A O 1
ATOM 902 N N . LYS A 1 110 ? 13.531 -10.578 -1.684 1 96.81 110 LYS A N 1
ATOM 903 C CA . LYS A 1 110 ? 13.625 -9.375 -2.496 1 96.81 110 LYS A CA 1
ATOM 904 C C . LYS A 1 110 ? 12.234 -8.875 -2.902 1 96.81 110 LYS A C 1
ATOM 906 O O . LYS A 1 110 ? 11.93 -7.691 -2.762 1 96.81 110 LYS A O 1
ATOM 911 N N . ASN A 1 111 ? 11.422 -9.812 -3.398 1 97.19 111 ASN A N 1
ATOM 912 C CA . ASN A 1 111 ? 10.086 -9.461 -3.844 1 97.19 111 ASN A CA 1
ATOM 913 C C . ASN A 1 111 ? 9.234 -8.914 -2.695 1 97.19 111 ASN A C 1
ATOM 915 O O . ASN A 1 111 ? 8.531 -7.914 -2.857 1 97.19 111 ASN A O 1
ATOM 919 N N . ILE A 1 112 ? 9.312 -9.547 -1.573 1 97.44 112 ILE A N 1
ATOM 920 C CA . ILE A 1 112 ? 8.547 -9.133 -0.402 1 97.44 112 ILE A CA 1
ATOM 921 C C . ILE A 1 112 ? 9 -7.75 0.055 1 97.44 112 ILE A C 1
ATOM 923 O O . ILE A 1 112 ? 8.172 -6.891 0.37 1 97.44 112 ILE A O 1
ATOM 927 N N . LEU A 1 113 ? 10.297 -7.547 0.04 1 97.81 113 LEU A N 1
ATOM 928 C CA . LEU A 1 113 ? 10.844 -6.27 0.491 1 97.81 113 LEU A CA 1
ATOM 929 C C . LEU A 1 113 ? 10.43 -5.141 -0.451 1 97.81 113 LEU A C 1
ATOM 931 O O . LEU A 1 113 ? 10.133 -4.031 -0.004 1 97.81 113 LEU A O 1
ATOM 935 N N . GLU A 1 114 ? 10.43 -5.43 -1.696 1 97.44 114 GLU A N 1
ATOM 936 C CA . GLU A 1 114 ? 10.016 -4.426 -2.67 1 97.44 114 GLU A CA 1
ATOM 937 C C . GLU A 1 114 ? 8.562 -4.012 -2.443 1 97.44 114 GLU A C 1
ATOM 939 O O . GLU A 1 114 ? 8.242 -2.822 -2.469 1 97.44 114 GLU A O 1
ATOM 944 N N . VAL A 1 115 ? 7.723 -4.953 -2.203 1 97.75 115 VAL A N 1
ATOM 945 C CA . VAL A 1 115 ? 6.312 -4.66 -1.953 1 97.75 115 VAL A CA 1
ATOM 946 C C . VAL A 1 115 ? 6.164 -3.957 -0.605 1 97.75 115 VAL A C 1
ATOM 948 O O . VAL A 1 115 ? 5.402 -2.996 -0.481 1 97.75 115 VAL A O 1
ATOM 951 N N . SER A 1 116 ? 6.902 -4.383 0.35 1 97.5 116 SER A N 1
ATOM 952 C CA . SER A 1 116 ? 6.82 -3.816 1.693 1 97.5 116 SER A CA 1
ATOM 953 C C . SER A 1 116 ? 7.289 -2.365 1.712 1 97.5 116 SER A C 1
ATOM 955 O O . SER A 1 116 ? 6.961 -1.614 2.631 1 97.5 116 SER A O 1
ATOM 957 N N . SER A 1 117 ? 8.062 -1.951 0.722 1 97 117 SER A N 1
ATOM 958 C CA . SER A 1 117 ? 8.578 -0.588 0.643 1 97 117 SER A CA 1
ATOM 959 C C . SER A 1 117 ? 7.469 0.401 0.296 1 97 117 SER A C 1
ATOM 961 O O . SER A 1 117 ? 7.629 1.609 0.481 1 97 117 SER A O 1
ATOM 963 N N . VAL A 1 118 ? 6.359 -0.117 -0.171 1 95.56 118 VAL A N 1
ATOM 964 C CA . VAL A 1 118 ? 5.312 0.806 -0.598 1 95.56 118 VAL A CA 1
ATOM 965 C C . VAL A 1 118 ? 4.008 0.482 0.128 1 95.56 118 VAL A C 1
ATOM 967 O O . VAL A 1 118 ? 2.988 1.137 -0.094 1 95.56 118 VAL A O 1
ATOM 970 N N . ALA A 1 119 ? 4.008 -0.526 0.994 1 95.19 119 ALA A N 1
ATOM 971 C CA . ALA A 1 119 ? 2.809 -0.94 1.72 1 95.19 119 ALA A CA 1
ATOM 972 C C . ALA A 1 119 ? 3.145 -1.327 3.156 1 95.19 119 ALA A C 1
ATOM 974 O O . ALA A 1 119 ? 4.273 -1.73 3.451 1 95.19 119 ALA A O 1
ATOM 975 N N . THR A 1 120 ? 2.145 -1.161 4.047 1 95.44 120 THR A N 1
ATOM 976 C CA . THR A 1 120 ? 2.344 -1.593 5.426 1 95.44 120 THR A CA 1
ATOM 977 C C . THR A 1 120 ? 2.594 -3.096 5.488 1 95.44 120 THR A C 1
ATOM 979 O O . THR A 1 120 ? 2.359 -3.812 4.516 1 95.44 120 THR A O 1
ATOM 982 N N . TYR A 1 121 ? 3.066 -3.58 6.613 1 97.06 121 TYR A N 1
ATOM 983 C CA . TYR A 1 121 ? 3.377 -5 6.75 1 97.06 121 TYR A CA 1
ATOM 984 C C . TYR A 1 121 ? 2.127 -5.852 6.566 1 97.06 121 TYR A C 1
ATOM 986 O O . TYR A 1 121 ? 2.17 -6.898 5.918 1 97.06 121 TYR A O 1
ATOM 994 N N . ARG A 1 122 ? 1.03 -5.379 7.121 1 95.81 122 ARG A N 1
ATOM 995 C CA . ARG A 1 122 ? -0.236 -6.09 6.969 1 95.81 122 ARG A CA 1
ATOM 996 C C . ARG A 1 122 ? -0.668 -6.129 5.508 1 95.81 122 ARG A C 1
ATOM 998 O O . ARG A 1 122 ? -1.097 -7.176 5.012 1 95.81 122 ARG A O 1
ATOM 1005 N N . ASN A 1 123 ? -0.528 -5.055 4.836 1 96.31 123 ASN A N 1
ATOM 1006 C CA . ASN A 1 123 ? -0.93 -4.969 3.438 1 96.31 123 ASN A CA 1
ATOM 1007 C C . ASN A 1 123 ? 0.031 -5.734 2.531 1 96.31 123 ASN A C 1
ATOM 1009 O O . ASN A 1 123 ? -0.382 -6.297 1.515 1 96.31 123 ASN A O 1
ATOM 1013 N N . THR A 1 124 ? 1.289 -5.742 2.916 1 97.94 124 THR A N 1
ATOM 1014 C CA . THR A 1 124 ? 2.254 -6.57 2.201 1 97.94 124 THR A CA 1
ATOM 1015 C C . THR A 1 124 ? 1.887 -8.047 2.314 1 97.94 124 THR A C 1
ATOM 1017 O O . THR A 1 124 ? 1.895 -8.773 1.317 1 97.94 124 THR A O 1
ATOM 1020 N N . ALA A 1 125 ? 1.57 -8.445 3.512 1 97.88 125 ALA A N 1
ATOM 1021 C CA . ALA A 1 125 ? 1.146 -9.828 3.719 1 97.88 125 ALA A CA 1
ATOM 1022 C C . ALA A 1 125 ? -0.088 -10.148 2.883 1 97.88 125 ALA A C 1
ATOM 1024 O O . ALA A 1 125 ? -0.171 -11.219 2.277 1 97.88 125 ALA A O 1
ATOM 1025 N N . LEU A 1 126 ? -1.001 -9.242 2.824 1 97.25 126 LEU A N 1
ATOM 1026 C CA . LEU A 1 126 ? -2.193 -9.414 2.002 1 97.25 126 LEU A CA 1
ATOM 1027 C C . LEU A 1 126 ? -1.817 -9.602 0.535 1 97.25 126 LEU A C 1
ATOM 1029 O O . LEU A 1 126 ? -2.34 -10.5 -0.134 1 97.25 126 LEU A O 1
ATOM 1033 N N . ALA A 1 127 ? -0.952 -8.789 0.06 1 97.5 127 ALA A N 1
ATOM 1034 C CA . ALA A 1 127 ? -0.526 -8.875 -1.335 1 97.5 127 ALA A CA 1
ATOM 1035 C C . ALA A 1 127 ? 0.14 -10.219 -1.62 1 97.5 127 ALA A C 1
ATOM 1037 O O . ALA A 1 127 ? -0.171 -10.875 -2.619 1 97.5 127 ALA A O 1
ATOM 1038 N N . VAL A 1 128 ? 1.011 -10.617 -0.724 1 97.19 128 VAL A N 1
ATOM 1039 C CA . VAL A 1 128 ? 1.72 -11.883 -0.902 1 97.19 128 VAL A CA 1
ATOM 1040 C C . VAL A 1 128 ? 0.727 -13.039 -0.869 1 97.19 128 VAL A C 1
ATOM 1042 O O . VAL A 1 128 ? 0.759 -13.914 -1.734 1 97.19 128 VAL A O 1
ATOM 1045 N N . ASN A 1 129 ? -0.164 -13.016 0.026 1 95.5 129 ASN A N 1
ATOM 1046 C CA . ASN A 1 129 ? -1.12 -14.109 0.212 1 95.5 129 ASN A CA 1
ATOM 1047 C C . ASN A 1 129 ? -2.119 -14.18 -0.939 1 95.5 129 ASN A C 1
ATOM 1049 O O . ASN A 1 129 ? -2.648 -15.25 -1.241 1 95.5 129 ASN A O 1
ATOM 1053 N N . CYS A 1 130 ? -2.299 -13.039 -1.589 1 94.31 130 CYS A N 1
ATOM 1054 C CA . CYS A 1 130 ? -3.24 -12.969 -2.701 1 94.31 130 CYS A CA 1
ATOM 1055 C C . CYS A 1 130 ? -2.561 -13.352 -4.012 1 94.31 130 CYS A C 1
ATOM 1057 O O . CYS A 1 130 ? -3.193 -13.922 -4.902 1 94.31 130 CYS A O 1
ATOM 1059 N N . LEU A 1 131 ? -1.295 -13.039 -4.105 1 95.69 131 LEU A N 1
ATOM 1060 C CA . LEU A 1 131 ? -0.707 -13.031 -5.441 1 95.69 131 LEU A CA 1
ATOM 1061 C C . LEU A 1 131 ? 0.353 -14.125 -5.574 1 95.69 131 LEU A C 1
ATOM 1063 O O . LEU A 1 131 ? 0.708 -14.516 -6.684 1 95.69 131 LEU A O 1
ATOM 1067 N N . SER A 1 132 ? 0.863 -14.578 -4.461 1 93.56 132 SER A N 1
ATOM 1068 C CA . SER A 1 132 ? 1.948 -15.555 -4.527 1 93.56 132 SER A CA 1
ATOM 1069 C C . SER A 1 132 ? 1.454 -16.953 -4.184 1 93.56 132 SER A C 1
ATOM 1071 O O . SER A 1 132 ? 0.253 -17.172 -4.008 1 93.56 132 SER A O 1
ATOM 1073 N N . GLY A 1 133 ? 2.408 -17.969 -4.254 1 91.19 133 GLY A N 1
ATOM 1074 C CA . GLY A 1 133 ? 2.072 -19.359 -4.004 1 91.19 133 GLY A CA 1
ATOM 1075 C C . GLY A 1 133 ? 2.287 -19.766 -2.562 1 91.19 133 GLY A C 1
ATOM 1076 O O . GLY A 1 133 ? 2.301 -20.969 -2.248 1 91.19 133 GLY A O 1
ATOM 1077 N N . PHE A 1 134 ? 2.533 -18.781 -1.651 1 91.88 134 PHE A N 1
ATOM 1078 C CA . PHE A 1 134 ? 2.693 -19.094 -0.235 1 91.88 134 PHE A CA 1
ATOM 1079 C C . PHE A 1 134 ? 2.09 -17.984 0.63 1 91.88 134 PHE A C 1
ATOM 1081 O O . PHE A 1 134 ? 1.713 -16.922 0.124 1 91.88 134 PHE A O 1
ATOM 1088 N N . ASN A 1 135 ? 1.972 -18.266 1.894 1 93.88 135 ASN A N 1
ATOM 1089 C CA . ASN A 1 135 ? 1.402 -17.297 2.834 1 93.88 135 ASN A CA 1
ATOM 1090 C C . ASN A 1 135 ? 2.463 -16.75 3.785 1 93.88 135 ASN A C 1
ATOM 1092 O O . ASN A 1 135 ? 3.447 -17.438 4.082 1 93.88 135 ASN A O 1
ATOM 1096 N N . ILE A 1 136 ? 2.26 -15.586 4.184 1 96.19 136 ILE A N 1
ATOM 1097 C CA . ILE A 1 136 ? 3.16 -14.938 5.133 1 96.19 136 ILE A CA 1
ATOM 1098 C C . ILE A 1 136 ? 2.359 -14.039 6.074 1 96.19 136 ILE A C 1
ATOM 1100 O O . ILE A 1 136 ? 1.325 -13.492 5.688 1 96.19 136 ILE A O 1
ATOM 1104 N N . SER A 1 137 ? 2.754 -13.922 7.277 1 96.81 137 SER A N 1
ATOM 1105 C CA . SER A 1 137 ? 2.115 -13.016 8.227 1 96.81 137 SER A CA 1
ATOM 1106 C C . SER A 1 137 ? 2.779 -11.648 8.227 1 96.81 137 SER A C 1
ATOM 1108 O O . SER A 1 137 ? 3.916 -11.5 7.766 1 96.81 137 SER A O 1
ATOM 1110 N N . HIS A 1 138 ? 2.111 -10.633 8.75 1 97 138 HIS A N 1
ATOM 1111 C CA . HIS A 1 138 ? 2.668 -9.289 8.828 1 97 138 HIS A CA 1
ATOM 1112 C C . HIS A 1 138 ? 3.885 -9.25 9.75 1 97 138 HIS A C 1
ATOM 1114 O O . HIS A 1 138 ? 4.82 -8.484 9.516 1 97 138 HIS A O 1
ATOM 1120 N N . MET A 1 139 ? 3.861 -10.102 10.75 1 96.06 139 MET A N 1
ATOM 1121 C CA . MET A 1 139 ? 4.988 -10.156 11.68 1 96.06 139 MET A CA 1
ATOM 1122 C C . MET A 1 139 ? 6.234 -10.695 10.992 1 96.06 139 MET A C 1
ATOM 1124 O O . MET A 1 139 ? 7.34 -10.203 11.219 1 96.06 139 MET A O 1
ATOM 1128 N N . GLN A 1 140 ? 5.984 -11.695 10.141 1 95.69 140 GLN A N 1
ATOM 1129 C CA . GLN A 1 140 ? 7.105 -12.258 9.398 1 95.69 140 GLN A CA 1
ATOM 1130 C C . GLN A 1 140 ? 7.676 -11.234 8.414 1 95.69 140 GLN A C 1
ATOM 1132 O O . GLN A 1 140 ? 8.891 -11.18 8.211 1 95.69 140 GLN A O 1
ATOM 1137 N N . VAL A 1 141 ? 6.836 -10.469 7.777 1 97.44 141 VAL A N 1
ATOM 1138 C CA . VAL A 1 141 ? 7.293 -9.398 6.895 1 97.44 141 VAL A CA 1
ATOM 1139 C C . VAL A 1 141 ? 8.188 -8.43 7.672 1 97.44 141 VAL A C 1
ATOM 1141 O O . VAL A 1 141 ? 9.273 -8.078 7.215 1 97.44 141 VAL A O 1
ATOM 1144 N N . GLY A 1 142 ? 7.723 -8.008 8.844 1 97.06 142 GLY A N 1
ATOM 1145 C CA . GLY A 1 142 ? 8.508 -7.117 9.68 1 97.06 142 GLY A CA 1
ATOM 1146 C C . GLY A 1 142 ? 9.875 -7.676 10.031 1 97.06 142 GLY A C 1
ATOM 1147 O O . GLY A 1 142 ? 10.867 -6.953 10.008 1 97.06 142 GLY A O 1
ATOM 1148 N N . ASN A 1 143 ? 9.844 -8.953 10.328 1 95.94 143 ASN A N 1
ATOM 1149 C CA . ASN A 1 143 ? 11.102 -9.602 10.664 1 95.94 143 ASN A CA 1
ATOM 1150 C C . ASN A 1 143 ? 12.055 -9.625 9.477 1 95.94 143 ASN A C 1
ATOM 1152 O O . ASN A 1 143 ? 13.266 -9.438 9.641 1 95.94 143 ASN A O 1
ATOM 1156 N N . LEU A 1 144 ? 11.531 -9.914 8.352 1 96.12 144 LEU A N 1
ATOM 1157 C CA . LEU A 1 144 ? 12.359 -9.914 7.145 1 96.12 144 LEU A CA 1
ATOM 1158 C C . LEU A 1 144 ? 12.969 -8.539 6.902 1 96.12 144 LEU A C 1
ATOM 1160 O O . LEU A 1 144 ? 14.133 -8.43 6.516 1 96.12 144 LEU A O 1
ATOM 1164 N N . VAL A 1 145 ? 12.195 -7.477 7.125 1 97.31 145 VAL A N 1
ATOM 1165 C CA . VAL A 1 145 ? 12.664 -6.105 6.941 1 97.31 145 VAL A CA 1
ATOM 1166 C C . VAL A 1 145 ? 13.789 -5.809 7.926 1 97.31 145 VAL A C 1
ATOM 1168 O O . VAL A 1 145 ? 14.836 -5.273 7.539 1 97.31 145 VAL A O 1
ATOM 1171 N N . LYS A 1 146 ? 13.609 -6.188 9.156 1 96.56 146 LYS A N 1
ATOM 1172 C CA . LYS A 1 146 ? 14.617 -5.945 10.188 1 96.56 146 LYS A CA 1
ATOM 1173 C C . LYS A 1 146 ? 15.914 -6.691 9.867 1 96.56 146 LYS A C 1
ATOM 1175 O O . LYS A 1 146 ? 17 -6.113 9.945 1 96.56 146 LYS A O 1
ATOM 1180 N N . MET A 1 147 ? 15.719 -7.902 9.484 1 94.38 147 MET A N 1
ATOM 1181 C CA . MET A 1 147 ? 16.891 -8.734 9.203 1 94.38 147 MET A CA 1
ATOM 1182 C C . MET A 1 147 ? 17.625 -8.234 7.969 1 94.38 147 MET A C 1
ATOM 1184 O O . MET A 1 147 ? 18.859 -8.094 7.98 1 94.38 147 MET A O 1
ATOM 1188 N N . ALA A 1 148 ? 16.891 -8.023 6.914 1 94.31 148 ALA A N 1
ATOM 1189 C CA . ALA A 1 148 ? 17.516 -7.504 5.695 1 94.31 148 ALA A CA 1
ATOM 1190 C C . ALA A 1 148 ? 18.172 -6.152 5.949 1 94.31 148 ALA A C 1
ATOM 1192 O O . ALA A 1 148 ? 19.281 -5.898 5.477 1 94.31 148 ALA A O 1
ATOM 1193 N N . GLY A 1 149 ? 17.453 -5.285 6.691 1 94.75 149 GLY A N 1
ATOM 1194 C CA . GLY A 1 149 ? 18 -3.979 7.023 1 94.75 149 GLY A CA 1
ATOM 1195 C C . GLY A 1 149 ? 19.297 -4.051 7.793 1 94.75 149 GLY A C 1
ATOM 1196 O O . GLY A 1 149 ? 20.234 -3.289 7.52 1 94.75 149 GLY A O 1
ATOM 1197 N N . LYS A 1 150 ? 19.297 -4.957 8.727 1 93.81 150 LYS A N 1
ATOM 1198 C CA . LYS A 1 150 ? 20.516 -5.145 9.523 1 93.81 150 LYS A CA 1
ATOM 1199 C C . LYS A 1 150 ? 21.688 -5.578 8.648 1 93.81 150 LYS A C 1
ATOM 1201 O O . LYS A 1 150 ? 22.797 -5.051 8.781 1 93.81 150 LYS A O 1
ATOM 1206 N N . ASN A 1 151 ? 21.438 -6.469 7.766 1 91.25 151 ASN A N 1
ATOM 1207 C CA . ASN A 1 151 ? 22.484 -6.969 6.871 1 91.25 151 ASN A CA 1
ATOM 1208 C C . ASN A 1 151 ? 22.938 -5.895 5.891 1 91.25 151 ASN A C 1
ATOM 1210 O O . ASN A 1 151 ? 24.141 -5.75 5.641 1 91.25 151 ASN A O 1
ATOM 1214 N N . ILE A 1 152 ? 22.031 -5.207 5.355 1 93.5 152 ILE A N 1
ATOM 1215 C CA . ILE A 1 152 ? 22.344 -4.137 4.418 1 93.5 152 ILE A CA 1
ATOM 1216 C C . ILE A 1 152 ? 23.203 -3.076 5.113 1 93.5 152 ILE A C 1
ATOM 1218 O O . ILE A 1 152 ? 24.203 -2.627 4.57 1 93.5 152 ILE A O 1
ATOM 1222 N N . LYS A 1 153 ? 22.781 -2.732 6.297 1 93.69 153 LYS A N 1
ATOM 1223 C CA . LYS A 1 153 ? 23.531 -1.732 7.055 1 93.69 153 LYS A CA 1
ATOM 1224 C C . LYS A 1 153 ? 24.953 -2.201 7.328 1 93.69 153 LYS A C 1
ATOM 1226 O O . LYS A 1 153 ? 25.906 -1.439 7.148 1 93.69 153 LYS A O 1
ATOM 1231 N N . ALA A 1 154 ? 25.047 -3.398 7.758 1 90.94 154 ALA A N 1
ATOM 1232 C CA . ALA A 1 154 ? 26.375 -3.959 8.039 1 90.94 154 ALA A CA 1
ATOM 1233 C C . ALA A 1 154 ? 27.266 -3.924 6.797 1 90.94 154 ALA A C 1
ATOM 1235 O O . ALA A 1 154 ? 28.438 -3.588 6.879 1 90.94 154 ALA A O 1
ATOM 1236 N N . GLY A 1 155 ? 26.703 -4.254 5.688 1 88.25 155 GLY A N 1
ATOM 1237 C CA . GLY A 1 155 ? 27.438 -4.207 4.438 1 88.25 155 GLY A CA 1
ATOM 1238 C C . GLY A 1 155 ? 27.828 -2.799 4.027 1 88.25 155 GLY A C 1
ATOM 1239 O O . GLY A 1 155 ? 28.953 -2.561 3.592 1 88.25 155 GLY A O 1
ATOM 1240 N N . GLN A 1 156 ? 26.938 -1.901 4.176 1 88.81 156 GLN A N 1
ATOM 1241 C CA . GLN A 1 156 ? 27.141 -0.518 3.758 1 88.81 156 GLN A CA 1
ATOM 1242 C C . GLN A 1 156 ? 28.172 0.179 4.648 1 88.81 156 GLN A C 1
ATOM 1244 O O . GLN A 1 156 ? 28.828 1.124 4.219 1 88.81 156 GLN A O 1
ATOM 1249 N N . GLU A 1 157 ? 28.266 -0.283 5.805 1 88.38 157 GLU A N 1
ATOM 1250 C CA . GLU A 1 157 ? 29.172 0.365 6.758 1 88.38 157 GLU A CA 1
ATOM 1251 C C . GLU A 1 157 ? 30.516 -0.337 6.809 1 88.38 157 GLU A C 1
ATOM 1253 O O . GLU A 1 157 ? 31.453 0.142 7.457 1 88.38 157 GLU A O 1
ATOM 1258 N N . ALA A 1 158 ? 30.547 -1.367 6.109 1 85.31 158 ALA A N 1
ATOM 1259 C CA . ALA A 1 158 ? 31.812 -2.117 6.117 1 85.31 158 ALA A CA 1
ATOM 1260 C C . ALA A 1 158 ? 32.875 -1.404 5.293 1 85.31 158 ALA A C 1
ATOM 1262 O O . ALA A 1 158 ? 32.562 -0.803 4.262 1 85.31 158 ALA A O 1
ATOM 1263 N N . ASP A 1 159 ? 34.094 -1.446 5.691 1 76.5 159 ASP A N 1
ATOM 1264 C CA . ASP A 1 159 ? 35.219 -0.8 5.027 1 76.5 159 ASP A CA 1
ATOM 1265 C C . ASP A 1 159 ? 35.531 -1.474 3.693 1 76.5 159 ASP A C 1
ATOM 1267 O O . ASP A 1 159 ? 36 -0.825 2.764 1 76.5 159 ASP A O 1
ATOM 1271 N N . SER A 1 160 ? 35.188 -2.699 3.658 1 71.62 160 SER A N 1
ATOM 1272 C CA . SER A 1 160 ? 35.562 -3.502 2.496 1 71.62 160 SER A CA 1
ATOM 1273 C C . SER A 1 160 ? 34.656 -3.189 1.303 1 71.62 160 SER A C 1
ATOM 1275 O O . SER A 1 160 ? 34.938 -3.633 0.185 1 71.62 160 SER A O 1
ATOM 1277 N N . ARG A 1 161 ? 33.812 -2.316 1.419 1 76.69 161 ARG A N 1
ATOM 1278 C CA . ARG A 1 161 ? 32.812 -2.096 0.371 1 76.69 161 ARG A CA 1
ATOM 1279 C C . ARG A 1 161 ? 33.438 -1.426 -0.846 1 76.69 161 ARG A C 1
ATOM 1281 O O . ARG A 1 161 ? 32.938 -1.552 -1.962 1 76.69 161 ARG A O 1
ATOM 1288 N N . TYR A 1 162 ? 34.562 -0.733 -0.586 1 76.31 162 TYR A N 1
ATOM 1289 C CA . TYR A 1 162 ? 35.156 -0.002 -1.69 1 76.31 162 TYR A CA 1
ATOM 1290 C C . TYR A 1 162 ? 36.5 -0.644 -2.105 1 76.31 162 TYR A C 1
ATOM 1292 O O . TYR A 1 162 ? 37.312 -0.017 -2.787 1 76.31 162 TYR A O 1
ATOM 1300 N N . ASP A 1 163 ? 36.75 -1.869 -1.604 1 71.06 163 ASP A N 1
ATOM 1301 C CA . ASP A 1 163 ? 38 -2.551 -1.911 1 71.06 163 ASP A CA 1
ATOM 1302 C C . ASP A 1 163 ? 38.156 -2.723 -3.418 1 71.06 163 ASP A C 1
ATOM 1304 O O . ASP A 1 163 ? 39.281 -2.611 -3.936 1 71.06 163 ASP A O 1
ATOM 1308 N N . ALA A 1 164 ? 37.125 -2.883 -4.129 1 66.94 164 ALA A N 1
ATOM 1309 C CA . ALA A 1 164 ? 37.219 -3.082 -5.57 1 66.94 164 ALA A CA 1
ATOM 1310 C C . ALA A 1 164 ? 37.062 -1.759 -6.316 1 66.94 164 ALA A C 1
ATOM 1312 O O . ALA A 1 164 ? 36.906 -1.744 -7.539 1 66.94 164 ALA A O 1
ATOM 1313 N N . ALA A 1 165 ? 37.25 -0.701 -5.551 1 67.94 165 ALA A N 1
ATOM 1314 C CA . ALA A 1 165 ? 37 0.587 -6.188 1 67.94 165 ALA A CA 1
ATOM 1315 C C . ALA A 1 165 ? 38.094 0.949 -7.176 1 67.94 165 ALA A C 1
ATOM 1317 O O . ALA A 1 165 ? 39.281 0.729 -6.898 1 67.94 165 ALA A O 1
ATOM 1318 N N . GLY A 1 166 ? 37.781 1.115 -8.312 1 71.69 166 GLY A N 1
ATOM 1319 C CA . GLY A 1 166 ? 38.688 1.469 -9.391 1 71.69 166 GLY A CA 1
ATOM 1320 C C . GLY A 1 166 ? 39.156 2.912 -9.336 1 71.69 166 GLY A C 1
ATOM 1321 O O . GLY A 1 166 ? 39.344 3.469 -8.25 1 71.69 166 GLY A O 1
ATOM 1322 N N . THR A 1 167 ? 39.344 3.459 -10.477 1 86.38 167 THR A N 1
ATOM 1323 C CA . THR A 1 167 ? 39.812 4.828 -10.656 1 86.38 167 THR A CA 1
ATOM 1324 C C . THR A 1 167 ? 38.719 5.832 -10.289 1 86.38 167 THR A C 1
ATOM 1326 O O . THR A 1 167 ? 37.562 5.645 -10.641 1 86.38 167 THR A O 1
ATOM 1329 N N . LYS A 1 168 ? 39.125 6.762 -9.484 1 91.62 168 LYS A N 1
ATOM 1330 C CA . LYS A 1 168 ? 38.188 7.797 -9.031 1 91.62 168 LYS A CA 1
ATOM 1331 C C . LYS A 1 168 ? 37.75 8.688 -10.188 1 91.62 168 LYS A C 1
ATOM 1333 O O . LYS A 1 168 ? 38.562 9.016 -11.07 1 91.62 168 LYS A O 1
ATOM 1338 N N . LYS A 1 169 ? 36.625 9.023 -10.18 1 93.56 169 LYS A N 1
ATOM 1339 C CA . LYS A 1 169 ? 36.031 9.844 -11.227 1 93.56 169 LYS A CA 1
ATOM 1340 C C . LYS A 1 169 ? 36.25 11.328 -10.953 1 93.56 169 LYS A C 1
ATOM 1342 O O . LYS A 1 169 ? 36.188 11.773 -9.805 1 93.56 169 LYS A O 1
ATOM 1347 N N . LYS A 1 170 ? 36.531 12.023 -12.016 1 94.19 170 LYS A N 1
ATOM 1348 C CA . LYS A 1 170 ? 36.656 13.477 -11.93 1 94.19 170 LYS A CA 1
ATOM 1349 C C . LYS A 1 170 ? 35.469 14.172 -12.547 1 94.19 170 LYS A C 1
ATOM 1351 O O . LYS A 1 170 ? 35.094 13.883 -13.688 1 94.19 170 LYS A O 1
ATOM 1356 N N . VAL A 1 171 ? 34.812 15 -11.734 1 94.44 171 VAL A N 1
ATOM 1357 C CA . VAL A 1 171 ? 33.625 15.734 -12.203 1 94.44 171 VAL A CA 1
ATOM 1358 C C . VAL A 1 171 ? 33.781 17.219 -11.906 1 94.44 171 VAL A C 1
ATOM 1360 O O . VAL A 1 171 ? 34.406 17.594 -10.898 1 94.44 171 VAL A O 1
ATOM 1363 N N . PRO A 1 172 ? 33.25 18.031 -12.727 1 93.25 172 PRO A N 1
ATOM 1364 C CA . PRO A 1 172 ? 33.406 19.484 -12.516 1 93.25 172 PRO A CA 1
ATOM 1365 C C . PRO A 1 172 ? 32.594 20 -11.344 1 93.25 172 PRO A C 1
ATOM 1367 O O . PRO A 1 172 ? 32.938 20.984 -10.703 1 93.25 172 PRO A O 1
ATOM 1370 N N . VAL A 1 173 ? 31.438 19.266 -11.148 1 95.25 173 VAL A N 1
ATOM 1371 C CA . VAL A 1 173 ? 30.562 19.75 -10.094 1 95.25 173 VAL A CA 1
ATOM 1372 C C . VAL A 1 173 ? 29.875 18.578 -9.398 1 95.25 173 VAL A C 1
ATOM 1374 O O . VAL A 1 173 ? 29.609 17.547 -10.016 1 95.25 173 VAL A O 1
ATOM 1377 N N . LEU A 1 174 ? 29.641 18.688 -8.125 1 95.56 174 LEU A N 1
ATOM 1378 C CA . LEU A 1 174 ? 28.859 17.75 -7.336 1 95.56 174 LEU A CA 1
ATOM 1379 C C . LEU A 1 174 ? 27.859 18.484 -6.449 1 95.56 174 LEU A C 1
ATOM 1381 O O . LEU A 1 174 ? 28.188 19.516 -5.859 1 95.56 174 LEU A O 1
ATOM 1385 N N . TYR A 1 175 ? 26.719 17.984 -6.449 1 94.94 175 TYR A N 1
ATOM 1386 C CA . TYR A 1 175 ? 25.656 18.562 -5.621 1 94.94 175 TYR A CA 1
ATOM 1387 C C . TYR A 1 175 ? 25.375 17.688 -4.406 1 94.94 175 TYR A C 1
ATOM 1389 O O . TYR A 1 175 ? 25.234 16.469 -4.535 1 94.94 175 TYR A O 1
ATOM 1397 N N . LEU A 1 176 ? 25.375 18.297 -3.242 1 94.75 176 LEU A N 1
ATOM 1398 C CA . LEU A 1 176 ? 25.188 17.578 -1.985 1 94.75 176 LEU A CA 1
ATOM 1399 C C . LEU A 1 176 ? 24.078 18.234 -1.154 1 94.75 176 LEU A C 1
ATOM 1401 O O . LEU A 1 176 ? 24.141 19.422 -0.861 1 94.75 176 LEU A O 1
ATOM 1405 N N . GLU A 1 177 ? 23.062 17.453 -0.847 1 94.19 177 GLU A N 1
ATOM 1406 C CA . GLU A 1 177 ? 21.984 17.969 -0.017 1 94.19 177 GLU A CA 1
ATOM 1407 C C . GLU A 1 177 ? 21.719 17.062 1.178 1 94.19 177 GLU A C 1
ATOM 1409 O O . GLU A 1 177 ? 21.969 15.859 1.114 1 94.19 177 GLU A O 1
ATOM 1414 N N . GLY A 1 178 ? 21.297 17.609 2.293 1 91.62 178 GLY A N 1
ATOM 1415 C CA . GLY A 1 178 ? 20.984 16.859 3.502 1 91.62 178 GLY A CA 1
ATOM 1416 C C . GLY A 1 178 ? 19.781 17.406 4.25 1 91.62 178 GLY A C 1
ATOM 1417 O O . GLY A 1 178 ? 19.562 18.625 4.277 1 91.62 178 GLY A O 1
ATOM 1418 N N . ASP A 1 179 ? 19.047 16.453 4.781 1 89.44 179 ASP A N 1
ATOM 1419 C CA . ASP A 1 179 ? 17.891 16.859 5.562 1 89.44 179 ASP A CA 1
ATOM 1420 C C . ASP A 1 179 ? 17.5 15.781 6.578 1 89.44 179 ASP A C 1
ATOM 1422 O O . ASP A 1 179 ? 17.891 14.625 6.449 1 89.44 179 ASP A O 1
ATOM 1426 N N . GLY A 1 180 ? 16.828 16.281 7.633 1 90.69 180 GLY A N 1
ATOM 1427 C CA . GLY A 1 180 ? 16.281 15.375 8.641 1 90.69 180 GLY A CA 1
ATOM 1428 C C . GLY A 1 180 ? 14.766 15.336 8.648 1 90.69 180 GLY A C 1
ATOM 1429 O O . GLY A 1 180 ? 14.109 16.359 8.414 1 90.69 180 GLY A O 1
ATOM 1430 N N . VAL A 1 181 ? 14.227 14.203 8.875 1 91.5 181 VAL A N 1
ATOM 1431 C CA . VAL A 1 181 ? 12.781 14.047 8.93 1 91.5 181 VAL A CA 1
ATOM 1432 C C . VAL A 1 181 ? 12.383 13.328 10.211 1 91.5 181 VAL A C 1
ATOM 1434 O O . VAL A 1 181 ? 12.922 12.266 10.539 1 91.5 181 VAL A O 1
ATOM 1437 N N . VAL A 1 182 ? 11.438 13.891 10.867 1 93.56 182 VAL A N 1
ATOM 1438 C CA . VAL A 1 182 ? 10.945 13.305 12.109 1 93.56 182 VAL A CA 1
ATOM 1439 C C . VAL A 1 182 ? 9.812 12.328 11.812 1 93.56 182 VAL A C 1
ATOM 1441 O O . VAL A 1 182 ? 8.922 12.625 11.008 1 93.56 182 VAL A O 1
ATOM 1444 N N . ILE A 1 183 ? 9.859 11.164 12.438 1 94.75 183 ILE A N 1
ATOM 1445 C CA . ILE A 1 183 ? 8.805 10.164 12.281 1 94.75 183 ILE A CA 1
ATOM 1446 C C . ILE A 1 183 ? 8.344 9.688 13.656 1 94.75 183 ILE A C 1
ATOM 1448 O O . ILE A 1 183 ? 9.023 9.906 14.656 1 94.75 183 ILE A O 1
ATOM 1452 N N . LYS A 1 184 ? 7.184 9.125 13.727 1 94.56 184 LYS A N 1
ATOM 1453 C CA . LYS A 1 184 ? 6.637 8.648 15 1 94.56 184 LYS A CA 1
ATOM 1454 C C . LYS A 1 184 ? 7.211 7.285 15.367 1 94.56 184 LYS A C 1
ATOM 1456 O O . LYS A 1 184 ? 7.188 6.355 14.562 1 94.56 184 LYS A O 1
ATOM 1461 N N . GLY A 1 185 ? 7.746 7.211 16.547 1 93.38 185 GLY A N 1
ATOM 1462 C CA . GLY A 1 185 ? 8.219 5.941 17.078 1 93.38 185 GLY A CA 1
ATOM 1463 C C . GLY A 1 185 ? 7.238 5.297 18.047 1 93.38 185 GLY A C 1
ATOM 1464 O O . GLY A 1 185 ? 6.289 5.941 18.5 1 93.38 185 GLY A O 1
ATOM 1465 N N . THR A 1 186 ? 7.387 4.043 18.312 1 90.31 186 THR A N 1
ATOM 1466 C CA . THR A 1 186 ? 6.531 3.334 19.25 1 90.31 186 THR A CA 1
ATOM 1467 C C . THR A 1 186 ? 6.715 3.877 20.672 1 90.31 186 THR A C 1
ATOM 1469 O O . THR A 1 186 ? 5.766 3.93 21.453 1 90.31 186 THR A O 1
ATOM 1472 N N . LYS A 1 187 ? 7.852 4.285 20.984 1 87 187 LYS A N 1
ATOM 1473 C CA . LYS A 1 187 ? 8.148 4.781 22.328 1 87 187 LYS A CA 1
ATOM 1474 C C . LYS A 1 187 ? 8.398 6.285 22.312 1 87 187 LYS A C 1
ATOM 1476 O O . LYS A 1 187 ? 7.902 7.016 23.172 1 87 187 LYS A O 1
ATOM 1481 N N . SER A 1 188 ? 9.18 6.652 21.328 1 89.88 188 SER A N 1
ATOM 1482 C CA . SER A 1 188 ? 9.547 8.062 21.203 1 89.88 188 SER A CA 1
ATOM 1483 C C . SER A 1 188 ? 9.648 8.484 19.75 1 89.88 188 SER A C 1
ATOM 1485 O O . SER A 1 188 ? 9.586 7.641 18.844 1 89.88 188 SER A O 1
ATOM 1487 N N . ARG A 1 189 ? 9.734 9.719 19.656 1 92.69 189 ARG A N 1
ATOM 1488 C CA . ARG A 1 189 ? 9.93 10.25 18.297 1 92.69 189 ARG A CA 1
ATOM 1489 C C . ARG A 1 189 ? 11.281 9.836 17.734 1 92.69 189 ARG A C 1
ATOM 1491 O O . ARG A 1 189 ? 12.266 9.742 18.484 1 92.69 189 ARG A O 1
ATOM 1498 N N . LEU A 1 190 ? 11.289 9.516 16.484 1 94.94 190 LEU A N 1
ATOM 1499 C CA . LEU A 1 190 ? 12.508 9.18 15.75 1 94.94 190 LEU A CA 1
ATOM 1500 C C . LEU A 1 190 ? 12.781 10.203 14.648 1 94.94 190 LEU A C 1
ATOM 1502 O O . LEU A 1 190 ? 11.875 10.922 14.227 1 94.94 190 LEU A O 1
ATOM 1506 N N . GLU A 1 191 ? 14 10.32 14.344 1 95.06 191 GLU A N 1
ATOM 1507 C CA . GLU A 1 191 ? 14.414 11.18 13.242 1 95.06 191 GLU A CA 1
ATOM 1508 C C . GLU A 1 191 ? 15.414 10.469 12.336 1 95.06 191 GLU A C 1
ATOM 1510 O O . GLU A 1 191 ? 16.391 9.875 12.812 1 95.06 191 GLU A O 1
ATOM 1515 N N . PHE A 1 192 ? 15.094 10.477 11.109 1 95.31 192 PHE A N 1
ATOM 1516 C CA . PHE A 1 192 ? 16.109 9.922 10.219 1 95.31 192 PHE A CA 1
ATOM 1517 C C . PHE A 1 192 ? 16.781 11.023 9.406 1 95.31 192 PHE A C 1
ATOM 1519 O O . PHE A 1 192 ? 16.203 12.094 9.203 1 95.31 192 PHE A O 1
ATOM 1526 N N . HIS A 1 193 ? 17.969 10.75 9 1 95.06 193 HIS A N 1
ATOM 1527 C CA . HIS A 1 193 ? 18.828 11.695 8.289 1 95.06 193 HIS A CA 1
ATOM 1528 C C . HIS A 1 193 ? 19.172 11.188 6.895 1 95.06 193 HIS A C 1
ATOM 1530 O O . HIS A 1 193 ? 19.484 10.008 6.723 1 95.06 193 HIS A O 1
ATOM 1536 N N . ARG A 1 194 ? 19.047 12.031 6.008 1 94.31 194 ARG A N 1
ATOM 1537 C CA . ARG A 1 194 ? 19.266 11.656 4.613 1 94.31 194 ARG A CA 1
ATOM 1538 C C . ARG A 1 194 ? 20.219 12.633 3.926 1 94.31 194 ARG A C 1
ATOM 1540 O O . ARG A 1 194 ? 20.109 13.844 4.094 1 94.31 194 ARG A O 1
ATOM 1547 N N . TYR A 1 195 ? 21.188 12.141 3.273 1 94.38 195 TYR A N 1
ATOM 1548 C CA . TYR A 1 195 ? 22.062 12.898 2.396 1 94.38 195 TYR A CA 1
ATOM 1549 C C . TYR A 1 195 ? 21.953 12.414 0.956 1 94.38 195 TYR A C 1
ATOM 1551 O O . TYR A 1 195 ? 21.766 11.219 0.709 1 94.38 195 TYR A O 1
ATOM 1559 N N . GLN A 1 196 ? 21.969 13.273 0.041 1 94.62 196 GLN A N 1
ATOM 1560 C CA . GLN A 1 196 ? 21.891 12.906 -1.369 1 94.62 196 GLN A CA 1
ATOM 1561 C C . GLN A 1 196 ? 22.969 13.617 -2.178 1 94.62 196 GLN A C 1
ATOM 1563 O O . GLN A 1 196 ? 23.312 14.766 -1.894 1 94.62 196 GLN A O 1
ATOM 1568 N N . VAL A 1 197 ? 23.5 12.969 -3.119 1 95.06 197 VAL A N 1
ATOM 1569 C CA . VAL A 1 197 ? 24.562 13.477 -3.99 1 95.06 197 VAL A CA 1
ATOM 1570 C C . VAL A 1 197 ? 24.188 13.234 -5.449 1 95.06 197 VAL A C 1
ATOM 1572 O O . VAL A 1 197 ? 23.562 12.219 -5.777 1 95.06 197 VAL A O 1
ATOM 1575 N N . CYS A 1 198 ? 24.469 14.141 -6.293 1 94.56 198 CYS A N 1
ATOM 1576 C CA . CYS A 1 198 ? 24.312 13.922 -7.727 1 94.56 198 CYS A CA 1
ATOM 1577 C C . CYS A 1 198 ? 25.297 14.773 -8.516 1 94.56 198 CYS A C 1
ATOM 1579 O O . CYS A 1 198 ? 25.891 15.703 -7.977 1 94.56 198 CYS A O 1
ATOM 1581 N N . GLU A 1 199 ? 25.5 14.477 -9.781 1 94.69 199 GLU A N 1
ATOM 1582 C CA . GLU A 1 199 ? 26.5 15.125 -10.633 1 94.69 199 GLU A CA 1
ATOM 1583 C C . GLU A 1 199 ? 25.859 16.219 -11.492 1 94.69 199 GLU A C 1
ATOM 1585 O O . GLU A 1 199 ? 26.547 16.953 -12.195 1 94.69 199 GLU A O 1
ATOM 1590 N N . GLY A 1 200 ? 24.609 16.219 -11.469 1 91 200 GLY A N 1
ATOM 1591 C CA . GLY A 1 200 ? 23.875 17.172 -12.281 1 91 200 GLY A CA 1
ATOM 1592 C C . GLY A 1 200 ? 22.453 16.734 -12.586 1 91 200 GLY A C 1
ATOM 1593 O O . GLY A 1 200 ? 21.938 15.797 -11.969 1 91 200 GLY A O 1
ATOM 1594 N N . ILE A 1 201 ? 21.797 17.562 -13.359 1 87.69 201 ILE A N 1
ATOM 1595 C CA . ILE A 1 201 ? 20.438 17.25 -13.773 1 87.69 201 ILE A CA 1
ATOM 1596 C C . ILE A 1 201 ? 20.344 17.25 -15.297 1 87.69 201 ILE A C 1
ATOM 1598 O O . ILE A 1 201 ? 21.016 18.031 -15.969 1 87.69 201 ILE A O 1
ATOM 1602 N N . VAL A 1 202 ? 19.625 16.297 -15.781 1 86.56 202 VAL A N 1
ATOM 1603 C CA . VAL A 1 202 ? 19.406 16.234 -17.219 1 86.56 202 VAL A CA 1
ATOM 1604 C C . VAL A 1 202 ? 17.922 16.297 -17.516 1 86.56 202 VAL A C 1
ATOM 1606 O O . VAL A 1 202 ? 17.109 15.758 -16.766 1 86.56 202 VAL A O 1
ATOM 1609 N N . ASN A 1 203 ? 17.625 17.031 -18.5 1 83.44 203 ASN A N 1
ATOM 1610 C CA . ASN A 1 203 ? 16.219 17.109 -18.922 1 83.44 203 ASN A CA 1
ATOM 1611 C C . ASN A 1 203 ? 15.836 15.906 -19.797 1 83.44 203 ASN A C 1
ATOM 1613 O O . ASN A 1 203 ? 16.406 15.703 -20.859 1 83.44 203 ASN A O 1
ATOM 1617 N N . ILE A 1 204 ? 15 15.055 -19.266 1 84.31 204 ILE A N 1
ATOM 1618 C CA . ILE A 1 204 ? 14.469 13.938 -20.031 1 84.31 204 ILE A CA 1
ATOM 1619 C C . ILE A 1 204 ? 13.367 14.438 -20.969 1 84.31 204 ILE A C 1
ATOM 1621 O O . ILE A 1 204 ? 13.289 14.016 -22.125 1 84.31 204 ILE A O 1
ATOM 1625 N N . SER A 1 205 ? 12.461 15.234 -20.422 1 82.44 205 SER A N 1
ATOM 1626 C CA . SER A 1 205 ? 11.422 15.93 -21.172 1 82.44 205 SER A CA 1
ATOM 1627 C C . SER A 1 205 ? 11.281 17.375 -20.703 1 82.44 205 SER A C 1
ATOM 1629 O O . SER A 1 205 ? 12.031 17.828 -19.844 1 82.44 205 SER A O 1
ATOM 1631 N N . LYS A 1 206 ? 10.562 18.094 -21.328 1 75.56 206 LYS A N 1
ATOM 1632 C CA . LYS A 1 206 ? 10.359 19.5 -21 1 75.56 206 LYS A CA 1
ATOM 1633 C C . LYS A 1 206 ? 9.914 19.656 -19.547 1 75.56 206 LYS A C 1
ATOM 1635 O O . LYS A 1 206 ? 10.312 20.609 -18.859 1 75.56 206 LYS A O 1
ATOM 1640 N N . LYS A 1 207 ? 9.289 18.625 -19.125 1 76.44 207 LYS A N 1
ATOM 1641 C CA . LYS A 1 207 ? 8.68 18.797 -17.797 1 76.44 207 LYS A CA 1
ATOM 1642 C C . LYS A 1 207 ? 9.328 17.859 -16.781 1 76.44 207 LYS A C 1
ATOM 1644 O O . LYS A 1 207 ? 8.984 17.906 -15.594 1 76.44 207 LYS A O 1
ATOM 1649 N N . ARG A 1 208 ? 10.258 17.047 -17.375 1 80 208 ARG A N 1
ATOM 1650 C CA . ARG A 1 208 ? 10.805 16.062 -16.453 1 80 208 ARG A CA 1
ATOM 1651 C C . ARG A 1 208 ? 12.328 16.109 -16.422 1 80 208 ARG A C 1
ATOM 1653 O O . ARG A 1 208 ? 12.969 16.031 -17.484 1 80 208 ARG A O 1
ATOM 1660 N N . ARG A 1 209 ? 12.844 16.25 -15.25 1 81 209 ARG A N 1
ATOM 1661 C CA . ARG A 1 209 ? 14.289 16.266 -15.039 1 81 209 ARG A CA 1
ATOM 1662 C C . ARG A 1 209 ? 14.742 15.039 -14.242 1 81 209 ARG A C 1
ATOM 1664 O O . ARG A 1 209 ? 13.961 14.477 -13.477 1 81 209 ARG A O 1
ATOM 1671 N N . LYS A 1 210 ? 15.93 14.57 -14.602 1 86.25 210 LYS A N 1
ATOM 1672 C CA . LYS A 1 210 ? 16.516 13.445 -13.883 1 86.25 210 LYS A CA 1
ATOM 1673 C C . LYS A 1 210 ? 17.906 13.781 -13.359 1 86.25 210 LYS A C 1
ATOM 1675 O O . LYS A 1 210 ? 18.688 14.438 -14.047 1 86.25 210 LYS A O 1
ATOM 1680 N N . ARG A 1 211 ? 18.219 13.312 -12.219 1 89.31 211 ARG A N 1
ATOM 1681 C CA . ARG A 1 211 ? 19.547 13.508 -11.633 1 89.31 211 ARG A CA 1
ATOM 1682 C C . ARG A 1 211 ? 20.547 12.508 -12.195 1 89.31 211 ARG A C 1
ATOM 1684 O O . ARG A 1 211 ? 20.219 11.336 -12.398 1 89.31 211 ARG A O 1
ATOM 1691 N N . ILE A 1 212 ? 21.641 13.055 -12.422 1 92.19 212 ILE A N 1
ATOM 1692 C CA . ILE A 1 212 ? 22.688 12.211 -12.992 1 92.19 212 ILE A CA 1
ATOM 1693 C C . ILE A 1 212 ? 23.469 11.523 -11.875 1 92.19 212 ILE A C 1
ATOM 1695 O O . ILE A 1 212 ? 24 12.188 -10.984 1 92.19 212 ILE A O 1
ATOM 1699 N N . ASN A 1 213 ? 23.531 10.266 -11.883 1 93.06 213 ASN A N 1
ATOM 1700 C CA . ASN A 1 213 ? 24.281 9.445 -10.938 1 93.06 213 ASN A CA 1
ATOM 1701 C C . ASN A 1 213 ? 23.938 9.805 -9.492 1 93.06 213 ASN A C 1
ATOM 1703 O O . ASN A 1 213 ? 24.844 10.086 -8.695 1 93.06 213 ASN A O 1
ATOM 1707 N N . ALA A 1 214 ? 22.672 9.773 -9.258 1 93.5 214 ALA A N 1
ATOM 1708 C CA . ALA A 1 214 ? 22.188 10.156 -7.934 1 93.5 214 ALA A CA 1
ATOM 1709 C C . ALA A 1 214 ? 22.375 9.023 -6.93 1 93.5 214 ALA A C 1
ATOM 1711 O O . ALA A 1 214 ? 22.188 7.848 -7.266 1 93.5 214 ALA A O 1
ATOM 1712 N N . LYS A 1 215 ? 22.844 9.359 -5.73 1 95.19 215 LYS A N 1
ATOM 1713 C CA . LYS A 1 215 ? 23 8.422 -4.621 1 95.19 215 LYS A CA 1
ATOM 1714 C C . LYS A 1 215 ? 22.453 9.008 -3.324 1 95.19 215 LYS A C 1
ATOM 1716 O O . LYS A 1 215 ? 22.625 10.195 -3.047 1 95.19 215 LYS A O 1
ATOM 1721 N N . GLU A 1 216 ? 21.844 8.172 -2.592 1 95.62 216 GLU A N 1
ATOM 1722 C CA . GLU A 1 216 ? 21.266 8.617 -1.325 1 95.62 216 GLU A CA 1
ATOM 1723 C C . GLU A 1 216 ? 21.781 7.77 -0.162 1 95.62 216 GLU A C 1
ATOM 1725 O O . GLU A 1 216 ? 22.047 6.578 -0.325 1 95.62 216 GLU A O 1
ATOM 1730 N N . PHE A 1 217 ? 21.938 8.406 0.962 1 96 217 PHE A N 1
ATOM 1731 C CA . PHE A 1 217 ? 22.391 7.801 2.209 1 96 217 PHE A CA 1
ATOM 1732 C C . PHE A 1 217 ? 21.422 8.133 3.348 1 96 217 PHE A C 1
ATOM 1734 O O . PHE A 1 217 ? 21.141 9.305 3.604 1 96 217 PHE A O 1
ATOM 1741 N N . VAL A 1 218 ? 20.938 7.121 3.93 1 96.06 218 VAL A N 1
ATOM 1742 C CA . VAL A 1 218 ? 19.922 7.375 4.949 1 96.06 218 VAL A CA 1
ATOM 1743 C C . VAL A 1 218 ? 20.203 6.52 6.184 1 96.06 218 VAL A C 1
ATOM 1745 O O . VAL A 1 218 ? 20.688 5.395 6.066 1 96.06 218 VAL A O 1
ATOM 1748 N N . SER A 1 219 ? 19.969 7.078 7.379 1 96.38 219 SER A N 1
ATOM 1749 C CA . SER A 1 219 ? 20.094 6.355 8.641 1 96.38 219 SER A CA 1
ATOM 1750 C C . SER A 1 219 ? 19.359 7.086 9.773 1 96.38 219 SER A C 1
ATOM 1752 O O . SER A 1 219 ? 19.047 8.273 9.648 1 96.38 219 SER A O 1
ATOM 1754 N N . LEU A 1 220 ? 19.078 6.359 10.812 1 96.12 220 LEU A N 1
ATOM 1755 C CA . LEU A 1 220 ? 18.578 6.988 12.031 1 96.12 220 LEU A CA 1
ATOM 1756 C C . LEU A 1 220 ? 19.688 7.719 12.766 1 96.12 220 LEU A C 1
ATOM 1758 O O . LEU A 1 220 ? 19.422 8.617 13.57 1 96.12 220 LEU A O 1
ATOM 1762 N N . SER A 1 221 ? 20.891 7.32 12.508 1 94.69 221 SER A N 1
ATOM 1763 C CA . SER A 1 221 ? 22.047 8 13.055 1 94.69 221 SER A CA 1
ATOM 1764 C C . SER A 1 221 ? 22.609 9.023 12.062 1 94.69 221 SER A C 1
ATOM 1766 O O . SER A 1 221 ? 23.062 8.664 10.977 1 94.69 221 SER A O 1
ATOM 1768 N N . ARG A 1 222 ? 22.594 10.188 12.492 1 93.75 222 ARG A N 1
ATOM 1769 C CA . ARG A 1 222 ? 23.125 11.25 11.633 1 93.75 222 ARG A CA 1
ATOM 1770 C C . ARG A 1 222 ? 24.578 10.977 11.258 1 93.75 222 ARG A C 1
ATOM 1772 O O . ARG A 1 222 ? 24.953 11.109 10.094 1 93.75 222 ARG A O 1
ATOM 1779 N N . LEU A 1 223 ? 25.297 10.57 12.219 1 92.81 223 LEU A N 1
ATOM 1780 C CA . LEU A 1 223 ? 26.719 10.328 12.016 1 92.81 223 LEU A CA 1
ATOM 1781 C C . LEU A 1 223 ? 26.953 9.188 11.031 1 92.81 223 LEU A C 1
ATOM 1783 O O . LEU A 1 223 ? 27.844 9.258 10.188 1 92.81 223 LEU A O 1
ATOM 1787 N N . ASP A 1 224 ? 26.109 8.125 11.148 1 93.75 224 ASP A N 1
ATOM 1788 C CA . ASP A 1 224 ? 26.234 7 10.227 1 93.75 224 ASP A CA 1
ATOM 1789 C C . ASP A 1 224 ? 25.953 7.434 8.789 1 93.75 224 ASP A C 1
ATOM 1791 O O . ASP A 1 224 ? 26.703 7.086 7.871 1 93.75 224 ASP A O 1
ATOM 1795 N N . ALA A 1 225 ? 24.938 8.18 8.609 1 94.69 225 ALA A N 1
ATOM 1796 C CA . ALA A 1 225 ? 24.562 8.656 7.277 1 94.69 225 ALA A CA 1
ATOM 1797 C C . ALA A 1 225 ? 25.656 9.57 6.707 1 94.69 225 ALA A C 1
ATOM 1799 O O . ALA A 1 225 ? 26.016 9.461 5.531 1 94.69 225 ALA A O 1
ATOM 1800 N N . LEU A 1 226 ? 26.125 10.453 7.582 1 94.38 226 LEU A N 1
ATOM 1801 C CA . LEU A 1 226 ? 27.172 11.383 7.184 1 94.38 226 LEU A CA 1
ATOM 1802 C C . LEU A 1 226 ? 28.438 10.633 6.777 1 94.38 226 LEU A C 1
ATOM 1804 O O . LEU A 1 226 ? 29.031 10.914 5.73 1 94.38 226 LEU A O 1
ATOM 1808 N N . ASN A 1 227 ? 28.859 9.664 7.559 1 93.75 227 ASN A N 1
ATOM 1809 C CA . ASN A 1 227 ? 30.078 8.898 7.293 1 93.75 227 ASN A CA 1
ATOM 1810 C C . ASN A 1 227 ? 29.953 8.078 6.008 1 93.75 227 ASN A C 1
ATOM 1812 O O . ASN A 1 227 ? 30.922 7.949 5.258 1 93.75 227 ASN A O 1
ATOM 1816 N N . GLU A 1 228 ? 28.828 7.551 5.797 1 94.38 228 GLU A N 1
ATOM 1817 C CA . GLU A 1 228 ? 28.609 6.785 4.574 1 94.38 228 GLU A CA 1
ATOM 1818 C C . GLU A 1 228 ? 28.734 7.672 3.338 1 94.38 228 GLU A C 1
ATOM 1820 O O . GLU A 1 228 ? 29.312 7.266 2.332 1 94.38 228 GLU A O 1
ATOM 1825 N N . ALA A 1 229 ? 28.188 8.859 3.428 1 94.56 229 ALA A N 1
ATOM 1826 C CA . ALA A 1 229 ? 28.312 9.812 2.326 1 94.56 229 ALA A CA 1
ATOM 1827 C C . ALA A 1 229 ? 29.766 10.219 2.117 1 94.56 229 ALA A C 1
ATOM 1829 O O . ALA A 1 229 ? 30.234 10.281 0.982 1 94.56 229 ALA A O 1
ATOM 1830 N N . LYS A 1 230 ? 30.406 10.438 3.225 1 94.62 230 LYS A N 1
ATOM 1831 C CA . LYS A 1 230 ? 31.812 10.828 3.199 1 94.62 230 LYS A CA 1
ATOM 1832 C C . LYS A 1 230 ? 32.688 9.742 2.537 1 94.62 230 LYS A C 1
ATOM 1834 O O . LYS A 1 230 ? 33.469 10.039 1.65 1 94.62 230 LYS A O 1
ATOM 1839 N N . GLU A 1 231 ? 32.469 8.523 2.932 1 92.94 231 GLU A N 1
ATOM 1840 C CA . GLU A 1 231 ? 33.25 7.402 2.391 1 92.94 231 GLU A CA 1
ATOM 1841 C C . GLU A 1 231 ? 32.938 7.203 0.906 1 92.94 231 GLU A C 1
ATOM 1843 O O . GLU A 1 231 ? 33.844 6.902 0.125 1 92.94 231 GLU A O 1
ATOM 1848 N N . TYR A 1 232 ? 31.797 7.371 0.547 1 93.75 232 TYR A N 1
ATOM 1849 C CA . TYR A 1 232 ? 31.422 7.23 -0.856 1 93.75 232 TYR A CA 1
ATOM 1850 C C . TYR A 1 232 ? 32.125 8.273 -1.714 1 93.75 232 TYR A C 1
ATOM 1852 O O . TYR A 1 232 ? 32.719 7.938 -2.754 1 93.75 232 TYR A O 1
ATOM 1860 N N . LEU A 1 233 ? 32.062 9.484 -1.28 1 94.56 233 LEU A N 1
ATOM 1861 C CA . LEU A 1 233 ? 32.688 10.555 -2.043 1 94.56 233 LEU A CA 1
ATOM 1862 C C . LEU A 1 233 ? 34.219 10.352 -2.117 1 94.56 233 LEU A C 1
ATOM 1864 O O . LEU A 1 233 ? 34.812 10.531 -3.176 1 94.56 233 LEU A O 1
ATOM 1868 N N . ALA A 1 234 ? 34.781 9.953 -0.996 1 92.38 234 ALA A N 1
ATOM 1869 C CA . ALA A 1 234 ? 36.219 9.773 -0.912 1 92.38 234 ALA A CA 1
ATOM 1870 C C . ALA A 1 234 ? 36.688 8.648 -1.83 1 92.38 234 ALA A C 1
ATOM 1872 O O . ALA A 1 234 ? 37.812 8.695 -2.373 1 92.38 234 ALA A O 1
ATOM 1873 N N . ASN A 1 235 ? 35.844 7.715 -2.049 1 92 235 ASN A N 1
ATOM 1874 C CA . ASN A 1 235 ? 36.281 6.543 -2.807 1 92 235 ASN A CA 1
ATOM 1875 C C . ASN A 1 235 ? 35.781 6.613 -4.258 1 92 235 ASN A C 1
ATOM 1877 O O . ASN A 1 235 ? 36.344 5.926 -5.125 1 92 235 ASN A O 1
ATOM 1881 N N . THR A 1 236 ? 34.875 7.391 -4.559 1 92.81 236 THR A N 1
ATOM 1882 C CA . THR A 1 236 ? 34.281 7.414 -5.887 1 92.81 236 THR A CA 1
ATOM 1883 C C . THR A 1 236 ? 34.812 8.586 -6.703 1 92.81 236 THR A C 1
ATOM 1885 O O . THR A 1 236 ? 34.969 8.492 -7.926 1 92.81 236 THR A O 1
ATOM 1888 N N . TYR A 1 237 ? 35.188 9.688 -5.988 1 95.19 237 TYR A N 1
ATOM 1889 C CA . TYR A 1 237 ? 35.5 10.891 -6.734 1 95.19 237 TYR A CA 1
ATOM 1890 C C . TYR A 1 237 ? 36.875 11.43 -6.324 1 95.19 237 TYR A C 1
ATOM 1892 O O . TYR A 1 237 ? 37.312 11.227 -5.191 1 95.19 237 TYR A O 1
ATOM 1900 N N . ASP A 1 238 ? 37.5 12.039 -7.273 1 95.12 238 ASP A N 1
ATOM 1901 C CA . ASP A 1 238 ? 38.594 12.984 -7.031 1 95.12 238 ASP A CA 1
ATOM 1902 C C . ASP A 1 238 ? 38.094 14.422 -7.047 1 95.12 238 ASP A C 1
ATOM 1904 O O . ASP A 1 238 ? 37.812 14.977 -8.109 1 95.12 238 ASP A O 1
ATOM 1908 N N . LEU A 1 239 ? 38.094 15.039 -5.879 1 95.06 239 LEU A N 1
ATOM 1909 C CA . LEU A 1 239 ? 37.406 16.312 -5.742 1 95.06 239 LEU A CA 1
ATOM 1910 C C . LEU A 1 239 ? 38.375 17.484 -5.859 1 95.06 239 LEU A C 1
ATOM 1912 O O . LEU A 1 239 ? 37.969 18.641 -5.684 1 95.06 239 LEU A O 1
ATOM 1916 N N . SER A 1 240 ? 39.531 17.203 -6.207 1 94.06 240 SER A N 1
ATOM 1917 C CA . SER A 1 240 ? 40.562 18.234 -6.234 1 94.06 240 SER A CA 1
ATOM 1918 C C . SER A 1 240 ? 40.188 19.375 -7.184 1 94.06 240 SER A C 1
ATOM 1920 O O . SER A 1 240 ? 40.531 20.531 -6.949 1 94.06 240 SER A O 1
ATOM 1922 N N . ASP A 1 241 ? 39.5 19.062 -8.211 1 94.25 241 ASP A N 1
ATOM 1923 C CA . ASP A 1 241 ? 39.094 20.062 -9.188 1 94.25 241 ASP A CA 1
ATOM 1924 C C . ASP A 1 241 ? 37.562 20.156 -9.305 1 94.25 241 ASP A C 1
ATOM 1926 O O . ASP A 1 241 ? 37.031 20.516 -10.359 1 94.25 241 ASP A O 1
ATOM 1930 N N . THR A 1 242 ? 36.906 19.75 -8.266 1 95.25 242 THR A N 1
ATOM 1931 C CA . THR A 1 242 ? 35.438 19.688 -8.289 1 95.25 242 THR A CA 1
ATOM 1932 C C . THR A 1 242 ? 34.844 20.828 -7.453 1 95.25 242 THR A C 1
ATOM 1934 O O . THR A 1 242 ? 35.312 21.094 -6.34 1 95.25 242 THR A O 1
ATOM 1937 N N . VAL A 1 243 ? 33.875 21.531 -8.023 1 94.81 243 VAL A N 1
ATOM 1938 C CA . VAL A 1 243 ? 33.094 22.5 -7.258 1 94.81 243 VAL A CA 1
ATOM 1939 C C . VAL A 1 243 ? 31.938 21.781 -6.559 1 94.81 243 VAL A C 1
ATOM 1941 O O . VAL A 1 243 ? 31.188 21.016 -7.184 1 94.81 243 VAL A O 1
ATOM 1944 N N . ILE A 1 244 ? 31.859 22.031 -5.285 1 95.62 244 ILE A N 1
ATOM 1945 C CA . ILE A 1 244 ? 30.812 21.391 -4.512 1 95.62 244 ILE A CA 1
ATOM 1946 C C . ILE A 1 244 ? 29.719 22.406 -4.172 1 95.62 244 ILE A C 1
ATOM 1948 O O . ILE A 1 244 ? 30.016 23.484 -3.648 1 95.62 244 ILE A O 1
ATOM 1952 N N . LEU A 1 245 ? 28.5 22.094 -4.527 1 95.19 245 LEU A N 1
ATOM 1953 C CA . LEU A 1 245 ? 27.344 22.891 -4.125 1 95.19 245 LEU A CA 1
ATOM 1954 C C . LEU A 1 245 ? 26.484 22.125 -3.119 1 95.19 245 LEU A C 1
ATOM 1956 O O . LEU A 1 245 ? 25.953 21.062 -3.441 1 95.19 245 LEU A O 1
ATOM 1960 N N . SER A 1 246 ? 26.406 22.578 -1.936 1 94.56 246 SER A N 1
ATOM 1961 C CA . SER A 1 246 ? 25.625 21.906 -0.911 1 94.56 246 SER A CA 1
ATOM 1962 C C . SER A 1 246 ? 24.438 22.75 -0.48 1 94.56 246 SER A C 1
ATOM 1964 O O . SER A 1 246 ? 24.438 23.969 -0.638 1 94.56 246 SER A O 1
ATOM 1966 N N . ASN A 1 247 ? 23.359 22.094 -0.096 1 93.25 247 ASN A N 1
ATOM 1967 C CA . ASN A 1 247 ? 22.125 22.734 0.334 1 93.25 247 ASN A CA 1
ATOM 1968 C C . ASN A 1 247 ? 21.516 22.016 1.532 1 93.25 247 ASN A C 1
ATOM 1970 O O . ASN A 1 247 ? 21.391 20.781 1.533 1 93.25 247 ASN A O 1
ATOM 1974 N N . ALA A 1 248 ? 21.203 22.734 2.586 1 91.75 248 ALA A N 1
ATOM 1975 C CA . ALA A 1 248 ? 20.594 22.141 3.771 1 91.75 248 ALA A CA 1
ATOM 1976 C C . ALA A 1 248 ? 19.797 23.188 4.559 1 91.75 248 ALA A C 1
ATOM 1978 O O . ALA A 1 248 ? 19.672 24.328 4.129 1 91.75 248 ALA A O 1
ATOM 1979 N N . ASP A 1 249 ? 19.203 22.781 5.641 1 86.25 249 ASP A N 1
ATOM 1980 C CA . ASP A 1 249 ? 18.328 23.688 6.383 1 86.25 249 ASP A CA 1
ATOM 1981 C C . ASP A 1 249 ? 19.109 24.5 7.41 1 86.25 249 ASP A C 1
ATOM 1983 O O . ASP A 1 249 ? 18.562 25.406 8.031 1 86.25 249 ASP A O 1
ATOM 1987 N N . GLY A 1 250 ? 20.391 24.203 7.59 1 81.38 250 GLY A N 1
ATOM 1988 C CA . GLY A 1 250 ? 21.234 24.969 8.492 1 81.38 250 GLY A CA 1
ATOM 1989 C C . GLY A 1 250 ? 21.062 24.562 9.945 1 81.38 250 GLY A C 1
ATOM 1990 O O . GLY A 1 250 ? 21.656 25.172 10.836 1 81.38 250 GLY A O 1
ATOM 1991 N N . GLY A 1 251 ? 20.203 23.641 10.18 1 82 251 GLY A N 1
ATOM 1992 C CA . GLY A 1 251 ? 20.016 23.156 11.539 1 82 251 GLY A CA 1
ATOM 1993 C C . GLY A 1 251 ? 21.172 22.344 12.047 1 82 251 GLY A C 1
ATOM 1994 O O . GLY A 1 251 ? 22.203 22.219 11.375 1 82 251 GLY A O 1
ATOM 1995 N N . ALA A 1 252 ? 21 21.953 13.297 1 78.56 252 ALA A N 1
ATOM 1996 C CA . ALA A 1 252 ? 22.062 21.156 13.906 1 78.56 252 ALA A CA 1
ATOM 1997 C C . ALA A 1 252 ? 22.391 19.938 13.055 1 78.56 252 ALA A C 1
ATOM 1999 O O . ALA A 1 252 ? 21.516 19.141 12.742 1 78.56 252 ALA A O 1
ATOM 2000 N N . GLY A 1 253 ? 23.625 19.875 12.578 1 82.94 253 GLY A N 1
ATOM 2001 C CA . GLY A 1 253 ? 24.062 18.734 11.789 1 82.94 253 GLY A CA 1
ATOM 2002 C C . GLY A 1 253 ? 23.953 18.969 10.289 1 82.94 253 GLY A C 1
ATOM 2003 O O . GLY A 1 253 ? 24.359 18.125 9.492 1 82.94 253 GLY A O 1
ATOM 2004 N N . TYR A 1 254 ? 23.391 20.109 9.977 1 89.75 254 TYR A N 1
ATOM 2005 C CA . TYR A 1 254 ? 23.188 20.406 8.562 1 89.75 254 TYR A CA 1
ATOM 2006 C C . TYR A 1 254 ? 23.75 21.781 8.203 1 89.75 254 TYR A C 1
ATOM 2008 O O . TYR A 1 254 ? 23.188 22.469 7.352 1 89.75 254 TYR A O 1
ATOM 2016 N N . ALA A 1 255 ? 24.719 22.141 8.945 1 88.69 255 ALA A N 1
ATOM 2017 C CA . ALA A 1 255 ? 25.406 23.391 8.672 1 88.69 255 ALA A CA 1
ATOM 2018 C C . ALA A 1 255 ? 26.531 23.188 7.656 1 88.69 255 ALA A C 1
ATOM 2020 O O . ALA A 1 255 ? 26.828 22.047 7.281 1 88.69 255 ALA A O 1
ATOM 2021 N N . LYS A 1 256 ? 27.078 24.266 7.199 1 90.12 256 LYS A N 1
ATOM 2022 C CA . LYS A 1 256 ? 28.172 24.203 6.23 1 90.12 256 LYS A CA 1
ATOM 2023 C C . LYS A 1 256 ? 29.328 23.344 6.762 1 90.12 256 LYS A C 1
ATOM 2025 O O . LYS A 1 256 ? 29.938 22.578 6.016 1 90.12 256 LYS A O 1
ATOM 2030 N N . THR A 1 257 ? 29.594 23.484 8.031 1 90.44 257 THR A N 1
ATOM 2031 C CA . THR A 1 257 ? 30.703 22.766 8.641 1 90.44 257 THR A CA 1
ATOM 2032 C C . THR A 1 257 ? 30.5 21.25 8.523 1 90.44 257 THR A C 1
ATOM 2034 O O . THR A 1 257 ? 31.453 20.5 8.312 1 90.44 257 THR A O 1
ATOM 2037 N N . ASP A 1 258 ? 29.312 20.859 8.656 1 91.56 258 ASP A N 1
ATOM 2038 C CA . ASP A 1 258 ? 28.984 19.438 8.531 1 91.56 258 ASP A CA 1
ATOM 2039 C C . ASP A 1 258 ? 29.234 18.938 7.109 1 91.56 258 ASP A C 1
ATOM 2041 O O . ASP A 1 258 ? 29.75 17.844 6.91 1 91.56 258 ASP A O 1
ATOM 2045 N N . PHE A 1 259 ? 28.953 19.734 6.176 1 94.44 259 PHE A N 1
ATOM 2046 C CA . PHE A 1 259 ? 29.141 19.359 4.777 1 94.44 259 PHE A CA 1
ATOM 2047 C C . PHE A 1 259 ? 30.625 19.422 4.406 1 94.44 259 PHE A C 1
ATOM 2049 O O . PHE A 1 259 ? 31.078 18.641 3.572 1 94.44 259 PHE A O 1
ATOM 2056 N N . ASP A 1 260 ? 31.297 20.359 5.023 1 93.69 260 ASP A N 1
ATOM 2057 C CA . ASP A 1 260 ? 32.75 20.391 4.832 1 93.69 260 ASP A CA 1
ATOM 2058 C C . ASP A 1 260 ? 33.406 19.094 5.281 1 93.69 260 ASP A C 1
ATOM 2060 O O . ASP A 1 260 ? 34.344 18.609 4.656 1 93.69 260 ASP A O 1
ATOM 2064 N N . ASP A 1 261 ? 32.844 18.594 6.277 1 91.69 261 ASP A N 1
ATOM 2065 C CA . ASP A 1 261 ? 33.344 17.328 6.801 1 91.69 261 ASP A CA 1
ATOM 2066 C C . ASP A 1 261 ? 33.125 16.188 5.812 1 91.69 261 ASP A C 1
ATOM 2068 O O . ASP A 1 261 ? 33.938 15.266 5.707 1 91.69 261 ASP A O 1
ATOM 2072 N N . ILE A 1 262 ? 32.062 16.188 5.133 1 92.56 262 ILE A N 1
ATOM 2073 C CA . ILE A 1 262 ? 31.703 15.164 4.164 1 92.56 262 ILE A CA 1
ATOM 2074 C C . ILE A 1 262 ? 32.594 15.281 2.932 1 92.56 262 ILE A C 1
ATOM 2076 O O . ILE A 1 262 ? 33.094 14.281 2.418 1 92.56 262 ILE A O 1
ATOM 2080 N N . VAL A 1 263 ? 32.875 16.453 2.443 1 93.62 263 VAL A N 1
ATOM 2081 C CA . VAL A 1 263 ? 33.5 16.703 1.162 1 93.62 263 VAL A CA 1
ATOM 2082 C C . VAL A 1 263 ? 35.031 16.625 1.319 1 93.62 263 VAL A C 1
ATOM 2084 O O . VAL A 1 263 ? 35.719 16.094 0.442 1 93.62 263 VAL A O 1
ATOM 2087 N N . GLY A 1 264 ? 35.562 17.031 2.344 1 90.06 264 GLY A N 1
ATOM 2088 C CA . GLY A 1 264 ? 37 17.141 2.48 1 90.06 264 GLY A CA 1
ATOM 2089 C C . GLY A 1 264 ? 37.625 18.203 1.595 1 90.06 264 GLY A C 1
ATOM 2090 O O . GLY A 1 264 ? 37.125 19.328 1.524 1 90.06 264 GLY A O 1
ATOM 2091 N N . LEU A 1 265 ? 38.781 17.906 0.998 1 90.88 265 LEU A N 1
ATOM 2092 C CA . LEU A 1 265 ? 39.469 18.875 0.138 1 90.88 265 LEU A CA 1
ATOM 2093 C C . LEU A 1 265 ? 38.812 18.906 -1.246 1 90.88 265 LEU A C 1
ATOM 2095 O O . LEU A 1 265 ? 38.625 17.875 -1.872 1 90.88 265 LEU A O 1
ATOM 2099 N N . CYS A 1 266 ? 38.406 20.109 -1.674 1 94.19 266 CYS A N 1
ATOM 2100 C CA . CYS A 1 266 ? 37.844 20.312 -2.998 1 94.19 266 CYS A CA 1
ATOM 2101 C C . CYS A 1 266 ? 38.281 21.641 -3.596 1 94.19 266 CYS A C 1
ATOM 2103 O O . CYS A 1 266 ? 39.031 22.375 -2.965 1 94.19 266 CYS A O 1
ATOM 2105 N N . LYS A 1 267 ? 37.938 21.859 -4.777 1 93.5 267 LYS A N 1
ATOM 2106 C CA . LYS A 1 267 ? 38.312 23.094 -5.438 1 93.5 267 LYS A CA 1
ATOM 2107 C C . LYS A 1 267 ? 37.625 24.297 -4.789 1 93.5 267 LYS A C 1
ATOM 2109 O O . LYS A 1 267 ? 38.281 25.281 -4.445 1 93.5 267 LYS A O 1
ATOM 2114 N N . ARG A 1 268 ? 36.281 24.188 -4.66 1 93.81 268 ARG A N 1
ATOM 2115 C CA . ARG A 1 268 ? 35.438 25.234 -4.09 1 93.81 268 ARG A CA 1
ATOM 2116 C C . ARG A 1 268 ? 34.156 24.656 -3.516 1 93.81 268 ARG A C 1
ATOM 2118 O O . ARG A 1 268 ? 33.531 23.797 -4.129 1 93.81 268 ARG A O 1
ATOM 2125 N N . HIS A 1 269 ? 33.906 25.109 -2.322 1 94.75 269 HIS A N 1
ATOM 2126 C CA . HIS A 1 269 ? 32.656 24.656 -1.685 1 94.75 269 HIS A CA 1
ATOM 2127 C C . HIS A 1 269 ? 31.703 25.812 -1.446 1 94.75 269 HIS A C 1
ATOM 2129 O O . HIS A 1 269 ? 32.031 26.75 -0.702 1 94.75 269 HIS A O 1
ATOM 2135 N N . GLU A 1 270 ? 30.578 25.75 -2.133 1 94.31 270 GLU A N 1
ATOM 2136 C CA . GLU A 1 270 ? 29.516 26.734 -1.964 1 94.31 270 GLU A CA 1
ATOM 2137 C C . GLU A 1 270 ? 28.312 26.141 -1.232 1 94.31 270 GLU A C 1
ATOM 2139 O O . GLU A 1 270 ? 27.719 25.172 -1.709 1 94.31 270 GLU A O 1
ATOM 2144 N N . HIS A 1 271 ? 28 26.703 -0.091 1 94.5 271 HIS A N 1
ATOM 2145 C CA . HIS A 1 271 ? 26.906 26.188 0.715 1 94.5 271 HIS A CA 1
ATOM 2146 C C . HIS A 1 271 ? 25.688 27.109 0.637 1 94.5 271 HIS A C 1
ATOM 2148 O O . HIS A 1 271 ? 25.828 28.328 0.722 1 94.5 271 HIS A O 1
ATOM 2154 N N . PHE A 1 272 ? 24.547 26.484 0.447 1 93.5 272 PHE A N 1
ATOM 2155 C CA . PHE A 1 272 ? 23.297 27.234 0.351 1 93.5 272 PHE A CA 1
ATOM 2156 C C . PHE A 1 272 ? 22.344 26.844 1.477 1 93.5 272 PHE A C 1
ATOM 2158 O O . PHE A 1 272 ? 22.312 25.688 1.9 1 93.5 272 PHE A O 1
ATOM 2165 N N . LEU A 1 273 ? 21.609 27.781 1.914 1 92.19 273 LEU A N 1
ATOM 2166 C CA . LEU A 1 273 ? 20.5 27.531 2.83 1 92.19 273 LEU A CA 1
ATOM 2167 C C . LEU A 1 273 ? 19.234 27.203 2.062 1 92.19 273 LEU A C 1
ATOM 2169 O O . LEU A 1 273 ? 18.891 27.891 1.096 1 92.19 273 LEU A O 1
ATOM 2173 N N . ASP A 1 274 ? 18.578 26.156 2.525 1 89.94 274 ASP A N 1
ATOM 2174 C CA . ASP A 1 274 ? 17.328 25.75 1.875 1 89.94 274 ASP A CA 1
ATOM 2175 C C . ASP A 1 274 ? 16.297 26.875 1.936 1 89.94 274 ASP A C 1
ATOM 2177 O O . ASP A 1 274 ? 15.867 27.266 3.02 1 89.94 274 ASP A O 1
ATOM 2181 N N . VAL A 1 275 ? 15.766 27.219 0.83 1 87.25 275 VAL A N 1
ATOM 2182 C CA . VAL A 1 275 ? 14.875 28.375 0.696 1 87.25 275 VAL A CA 1
ATOM 2183 C C . VAL A 1 275 ? 13.531 28.062 1.344 1 87.25 275 VAL A C 1
ATOM 2185 O O . VAL A 1 275 ? 12.883 28.953 1.897 1 87.25 275 VAL A O 1
ATOM 2188 N N . PHE A 1 276 ? 13.242 26.875 1.298 1 86.62 276 PHE A N 1
ATOM 2189 C CA . PHE A 1 276 ? 11.977 26.5 1.923 1 86.62 276 PHE A CA 1
ATOM 2190 C C . PHE A 1 276 ? 12.008 26.781 3.42 1 86.62 276 PHE A C 1
ATOM 2192 O O . PHE A 1 276 ? 11.039 27.297 3.982 1 86.62 276 PHE A O 1
ATOM 2199 N N . HIS A 1 277 ? 13.031 26.422 4.027 1 87.75 277 HIS A N 1
ATOM 2200 C CA . HIS A 1 277 ? 13.164 26.625 5.465 1 87.75 277 HIS A CA 1
ATOM 2201 C C . HIS A 1 277 ? 13.258 28.109 5.801 1 87.75 277 HIS A C 1
ATOM 2203 O O . HIS A 1 277 ? 12.703 28.562 6.809 1 87.75 277 HIS A O 1
ATOM 2209 N N . LEU A 1 278 ? 13.938 28.781 4.977 1 91.25 278 LEU A N 1
ATOM 2210 C CA . LEU A 1 278 ? 14.023 30.234 5.148 1 91.25 278 LEU A CA 1
ATOM 2211 C C . LEU A 1 278 ? 12.641 30.875 5.062 1 91.25 278 LEU A C 1
ATOM 2213 O O . LEU A 1 278 ? 12.25 31.625 5.953 1 91.25 278 LEU A O 1
ATOM 2217 N N . ASN A 1 279 ? 11.93 30.547 4.039 1 92.38 279 ASN A N 1
ATOM 2218 C CA . ASN A 1 279 ? 10.602 31.109 3.832 1 92.38 279 ASN A CA 1
ATOM 2219 C C . ASN A 1 279 ? 9.641 30.688 4.949 1 92.38 279 ASN A C 1
ATOM 2221 O O . ASN A 1 279 ? 8.797 31.484 5.371 1 92.38 279 ASN A O 1
ATOM 2225 N N . LYS A 1 280 ? 9.773 29.5 5.352 1 91 280 LYS A N 1
ATOM 2226 C CA . LYS A 1 280 ? 8.945 29.016 6.453 1 91 280 LYS A CA 1
ATOM 2227 C C . LYS A 1 280 ? 9.172 29.844 7.719 1 91 280 LYS A C 1
ATOM 2229 O O . LYS A 1 280 ? 8.227 30.203 8.414 1 91 280 LYS A O 1
ATOM 2234 N N . LYS A 1 281 ? 10.383 30.172 8.055 1 93.31 281 LYS A N 1
ATOM 2235 C CA . LYS A 1 281 ? 10.711 30.953 9.242 1 93.31 281 LYS A CA 1
ATOM 2236 C C . LYS A 1 281 ? 10.195 32.375 9.117 1 93.31 281 LYS A C 1
ATOM 2238 O O . LYS A 1 281 ? 9.719 32.969 10.094 1 93.31 281 LYS A O 1
ATOM 2243 N N . ILE A 1 282 ? 10.352 32.906 7.918 1 95.38 282 ILE A N 1
ATOM 2244 C CA . ILE A 1 282 ? 9.875 34.25 7.668 1 95.38 282 ILE A CA 1
ATOM 2245 C C . ILE A 1 282 ? 8.367 34.312 7.895 1 95.38 282 ILE A C 1
ATOM 2247 O O . ILE A 1 282 ? 7.875 35.219 8.594 1 95.38 282 ILE A O 1
ATOM 2251 N N . LYS A 1 283 ? 7.66 33.375 7.383 1 94.62 283 LYS A N 1
ATOM 2252 C CA . LYS A 1 283 ? 6.207 33.375 7.5 1 94.62 283 LYS A CA 1
ATOM 2253 C C . LYS A 1 283 ? 5.77 33.156 8.945 1 94.62 283 LYS A C 1
ATOM 2255 O O . LYS A 1 283 ? 4.809 33.75 9.414 1 94.62 283 LYS A O 1
ATOM 2260 N N . GLU A 1 284 ? 6.473 32.312 9.594 1 93.81 284 GLU A N 1
ATOM 2261 C CA . GLU A 1 284 ? 6.148 32 10.977 1 93.81 284 GLU A CA 1
ATOM 2262 C C . GLU A 1 284 ? 6.422 33.188 11.898 1 93.81 284 GLU A C 1
ATOM 2264 O O . GLU A 1 284 ? 5.602 33.5 12.758 1 93.81 284 GLU A O 1
ATOM 2269 N N . ARG A 1 285 ? 7.566 33.844 11.727 1 94.75 285 ARG A N 1
ATOM 2270 C CA . ARG A 1 285 ? 8.016 34.875 12.664 1 94.75 285 ARG A CA 1
ATOM 2271 C C . ARG A 1 285 ? 7.371 36.219 12.359 1 94.75 285 ARG A C 1
ATOM 2273 O O . ARG A 1 285 ? 7.27 37.062 13.234 1 94.75 285 ARG A O 1
ATOM 2280 N N . LEU A 1 286 ? 6.969 36.344 11.094 1 94.94 286 LEU A N 1
ATOM 2281 C CA . LEU A 1 286 ? 6.297 37.594 10.711 1 94.94 286 LEU A CA 1
ATOM 2282 C C . LEU A 1 286 ? 4.801 37.375 10.516 1 94.94 286 LEU A C 1
ATOM 2284 O O . LEU A 1 286 ? 4.168 38.031 9.688 1 94.94 286 LEU A O 1
ATOM 2288 N N . TYR A 1 287 ? 4.367 36.375 11.195 1 89.62 287 TYR A N 1
ATOM 2289 C CA . TYR A 1 287 ? 2.953 36.031 11.055 1 89.62 287 TYR A CA 1
ATOM 2290 C C . TYR A 1 287 ? 2.076 37.25 11.312 1 89.62 287 TYR A C 1
ATOM 2292 O O . TYR A 1 287 ? 0.992 37.375 10.742 1 89.62 287 TYR A O 1
ATOM 2300 N N . PHE A 1 288 ? 2.471 38.281 12.148 1 87.38 288 PHE A N 1
ATOM 2301 C CA . PHE A 1 288 ? 1.704 39.438 12.555 1 87.38 288 PHE A CA 1
ATOM 2302 C C . PHE A 1 288 ? 1.784 40.531 11.492 1 87.38 288 PHE A C 1
ATOM 2304 O O . PHE A 1 288 ? 1.056 41.531 11.562 1 87.38 288 PHE A O 1
ATOM 2311 N N . ALA A 1 289 ? 2.66 40.406 10.484 1 91.81 289 ALA A N 1
ATOM 2312 C CA . ALA A 1 289 ? 2.814 41.375 9.383 1 91.81 289 ALA A CA 1
ATOM 2313 C C . ALA A 1 289 ? 2.941 40.625 8.047 1 91.81 289 ALA A C 1
ATOM 2315 O O . ALA A 1 289 ? 3.99 40.688 7.398 1 91.81 289 ALA A O 1
ATOM 2316 N N . PRO A 1 290 ? 1.902 40.031 7.547 1 92.44 290 PRO A N 1
ATOM 2317 C CA . PRO A 1 290 ? 1.949 39.188 6.344 1 92.44 290 PRO A CA 1
ATOM 2318 C C . PRO A 1 290 ? 2.365 39.969 5.098 1 92.44 290 PRO A C 1
ATOM 2320 O O . PRO A 1 290 ? 2.98 39.406 4.188 1 92.44 290 PRO A O 1
ATOM 2323 N N . ASP A 1 291 ? 2.141 41.312 5.109 1 92.56 291 ASP A N 1
ATOM 2324 C CA . ASP A 1 291 ? 2.475 42.125 3.949 1 92.56 291 ASP A CA 1
ATOM 2325 C C . ASP A 1 291 ? 3.986 42.312 3.822 1 92.56 291 ASP A C 1
ATOM 2327 O O . ASP A 1 291 ? 4.492 42.594 2.734 1 92.56 291 ASP A O 1
ATOM 2331 N N . LEU A 1 292 ? 4.648 42.156 4.941 1 95.25 292 LEU A N 1
ATOM 2332 C CA . LEU A 1 292 ? 6.09 42.375 4.949 1 95.25 292 LEU A CA 1
ATOM 2333 C C . LEU A 1 292 ? 6.828 41.094 4.594 1 95.25 292 LEU A C 1
ATOM 2335 O O . LEU A 1 292 ? 8.023 41.125 4.285 1 95.25 292 LEU A O 1
ATOM 2339 N N . GLN A 1 293 ? 6.145 39.938 4.609 1 96 293 GLN A N 1
ATOM 2340 C CA . GLN A 1 293 ? 6.781 38.656 4.34 1 96 293 GLN A CA 1
ATOM 2341 C C . GLN A 1 293 ? 7.348 38.594 2.926 1 96 293 GLN A C 1
ATOM 2343 O O . GLN A 1 293 ? 8.523 38.281 2.732 1 96 293 GLN A O 1
ATOM 2348 N N . GLY A 1 294 ? 6.516 38.938 1.985 1 95.5 294 GLY A N 1
ATOM 2349 C CA . GLY A 1 294 ? 6.949 38.938 0.598 1 95.5 294 GLY A CA 1
ATOM 2350 C C . GLY A 1 294 ? 8.086 39.875 0.323 1 95.5 294 GLY A C 1
ATOM 2351 O O . GLY A 1 294 ? 9 39.594 -0.449 1 95.5 294 GLY A O 1
A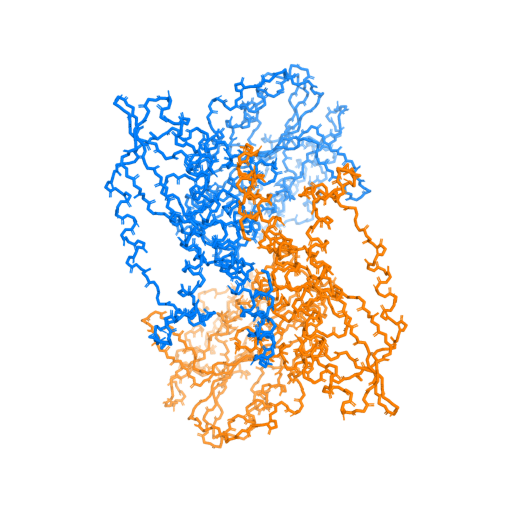TOM 2352 N N . LYS A 1 295 ? 8.039 41 0.952 1 95.56 295 LYS A N 1
ATOM 2353 C CA . LYS A 1 295 ? 9.078 42 0.784 1 95.56 295 LYS A CA 1
ATOM 2354 C C . LYS A 1 295 ? 10.422 41.5 1.325 1 95.56 295 LYS A C 1
ATOM 2356 O O . LYS A 1 295 ? 11.461 41.75 0.712 1 95.56 295 LYS A O 1
ATOM 2361 N N . LEU A 1 296 ? 10.312 40.906 2.453 1 96.5 296 LEU A N 1
ATOM 2362 C CA . LEU A 1 296 ? 11.539 40.375 3.051 1 96.5 296 LEU A CA 1
ATOM 2363 C C . LEU A 1 296 ? 12.133 39.281 2.188 1 96.5 296 LEU A C 1
ATOM 2365 O O . LEU A 1 296 ? 13.352 39.219 2.008 1 96.5 296 LEU A O 1
ATOM 2369 N N . ILE A 1 297 ? 11.281 38.375 1.67 1 95.44 297 ILE A N 1
ATOM 2370 C CA . ILE A 1 297 ? 11.719 37.281 0.8 1 95.44 297 ILE A CA 1
ATOM 2371 C C . ILE A 1 297 ? 12.406 37.875 -0.436 1 95.44 297 ILE A C 1
ATOM 2373 O O . ILE A 1 297 ? 13.484 37.406 -0.83 1 95.44 297 ILE A O 1
ATOM 2377 N N . SER A 1 298 ? 11.812 38.875 -0.979 1 94.69 298 SER A N 1
ATOM 2378 C CA . SER A 1 298 ? 12.391 39.531 -2.15 1 94.69 298 SER A CA 1
ATOM 2379 C C . SER A 1 298 ? 13.734 40.156 -1.82 1 94.69 298 SER A C 1
ATOM 2381 O O . SER A 1 298 ? 14.688 40.062 -2.602 1 94.69 298 SER A O 1
ATOM 2383 N N . ALA A 1 299 ? 13.828 40.781 -0.718 1 95.69 299 ALA A N 1
ATOM 2384 C CA . ALA A 1 299 ? 15.062 41.438 -0.304 1 95.69 299 ALA A CA 1
ATOM 2385 C C . ALA A 1 299 ? 16.188 40.438 -0.082 1 95.69 299 ALA A C 1
ATOM 2387 O O . ALA A 1 299 ? 17.359 40.75 -0.295 1 95.69 299 ALA A O 1
ATOM 2388 N N . LEU A 1 300 ? 15.844 39.281 0.34 1 94.19 300 LEU A N 1
ATOM 2389 C CA . LEU A 1 300 ? 16.844 38.25 0.665 1 94.19 300 LEU A CA 1
ATOM 2390 C C . LEU A 1 300 ? 17.203 37.438 -0.565 1 94.19 300 LEU A C 1
ATOM 2392 O O . LEU A 1 300 ? 18.375 37.25 -0.883 1 94.19 300 LEU A O 1
ATOM 2396 N N . GLU A 1 301 ? 16.203 36.906 -1.309 1 90.31 301 GLU A N 1
ATOM 2397 C CA . GLU A 1 301 ? 16.422 35.906 -2.34 1 90.31 301 GLU A CA 1
ATOM 2398 C C . GLU A 1 301 ? 16.703 36.562 -3.695 1 90.31 301 GLU A C 1
ATOM 2400 O O . GLU A 1 301 ? 17.344 35.969 -4.555 1 90.31 301 GLU A O 1
ATOM 2405 N N . TYR A 1 302 ? 16.219 37.75 -3.908 1 90.19 302 TYR A N 1
ATOM 2406 C CA . TYR A 1 302 ? 16.359 38.344 -5.23 1 90.19 302 TYR A CA 1
ATOM 2407 C C . TYR A 1 302 ? 17.328 39.531 -5.199 1 90.19 302 TYR A C 1
ATOM 2409 O O . TYR A 1 302 ? 18.25 39.594 -6.012 1 90.19 302 TYR A O 1
ATOM 2417 N N . LYS A 1 303 ? 17.219 40.406 -4.293 1 92.38 303 LYS A N 1
ATOM 2418 C CA . LYS A 1 303 ? 18.047 41.594 -4.25 1 92.38 303 LYS A CA 1
ATOM 2419 C C . LYS A 1 303 ? 19.328 41.344 -3.441 1 92.38 303 LYS A C 1
ATOM 2421 O O . LYS A 1 303 ? 20.391 41.875 -3.779 1 92.38 303 LYS A O 1
ATOM 2426 N N . TYR A 1 304 ? 19.188 40.531 -2.434 1 94.88 304 TYR A N 1
ATOM 2427 C CA . TYR A 1 304 ? 20.281 40.281 -1.489 1 94.88 304 TYR A CA 1
ATOM 2428 C C . TYR A 1 304 ? 20.875 41.594 -0.988 1 94.88 304 TYR A C 1
ATOM 2430 O O . TYR A 1 304 ? 22.062 41.844 -1.171 1 94.88 304 TYR A O 1
ATOM 2438 N N . SER A 1 305 ? 20.047 42.344 -0.331 1 95.5 305 SER A N 1
ATOM 2439 C CA . SER A 1 305 ? 20.422 43.656 0.196 1 95.5 305 SER A CA 1
ATOM 2440 C C . SER A 1 305 ? 20.219 43.719 1.704 1 95.5 305 SER A C 1
ATOM 2442 O O . SER A 1 305 ? 19.078 43.719 2.178 1 95.5 305 SER A O 1
ATOM 2444 N N . TYR A 1 306 ? 21.266 43.906 2.369 1 95 306 TYR A N 1
ATOM 2445 C CA . TYR A 1 306 ? 21.203 43.938 3.826 1 95 306 TYR A CA 1
ATOM 2446 C C . TYR A 1 306 ? 20.438 45.188 4.305 1 95 306 TYR A C 1
ATOM 2448 O O . TYR A 1 306 ? 19.703 45.125 5.289 1 95 306 TYR A O 1
ATOM 2456 N N . ASP A 1 307 ? 20.594 46.25 3.584 1 95.69 307 ASP A N 1
ATOM 2457 C CA . ASP A 1 307 ? 19.938 47.5 3.947 1 95.69 307 ASP A CA 1
ATOM 2458 C C . ASP A 1 307 ? 18.422 47.375 3.842 1 95.69 307 ASP A C 1
ATOM 2460 O O . ASP A 1 307 ? 17.688 47.844 4.715 1 95.69 307 ASP A O 1
ATOM 2464 N N . LYS A 1 308 ? 18.047 46.812 2.807 1 96.19 308 LYS A N 1
ATOM 2465 C CA . LYS A 1 308 ? 16.609 46.625 2.625 1 96.19 308 LYS A CA 1
ATOM 2466 C C . LYS A 1 308 ? 16.047 45.688 3.686 1 96.19 308 LYS A C 1
ATOM 2468 O O . LYS A 1 308 ? 14.938 45.906 4.188 1 96.19 308 LYS A O 1
ATOM 2473 N N . VAL A 1 309 ? 16.828 44.625 4 1 97.12 309 VAL A N 1
ATOM 2474 C CA . VAL A 1 309 ? 16.406 43.656 5.02 1 97.12 309 VAL A CA 1
ATOM 2475 C C . VAL A 1 309 ? 16.25 44.375 6.359 1 97.12 309 VAL A C 1
ATOM 2477 O O . VAL A 1 309 ? 15.234 44.219 7.047 1 97.12 309 VAL A O 1
ATOM 2480 N N . LYS A 1 310 ? 17.141 45.219 6.711 1 95.5 310 LYS A N 1
ATOM 2481 C CA . LYS A 1 310 ? 17.094 45.969 7.969 1 95.5 310 LYS A CA 1
ATOM 2482 C C . LYS A 1 310 ? 15.891 46.906 8.016 1 95.5 310 LYS A C 1
ATOM 2484 O O . LYS A 1 310 ? 15.242 47.031 9.062 1 95.5 310 LYS A O 1
ATOM 2489 N N . THR A 1 311 ? 15.641 47.5 6.906 1 96.5 311 THR A N 1
ATOM 2490 C CA . THR A 1 311 ? 14.516 48.438 6.824 1 96.5 311 THR A CA 1
ATOM 2491 C C . THR A 1 311 ? 13.195 47.688 7.051 1 96.5 311 THR A C 1
ATOM 2493 O O . THR A 1 311 ? 12.328 48.188 7.781 1 96.5 311 THR A O 1
ATOM 2496 N N . ILE A 1 312 ? 13.125 46.562 6.445 1 96.81 312 ILE A N 1
ATOM 2497 C CA . ILE A 1 312 ? 11.891 45.812 6.555 1 96.81 312 ILE A CA 1
ATOM 2498 C C . ILE A 1 312 ? 11.711 45.312 7.988 1 96.81 312 ILE A C 1
ATOM 2500 O O . ILE A 1 312 ? 10.609 45.375 8.539 1 96.81 312 ILE A O 1
ATOM 2504 N N . LEU A 1 313 ? 12.773 44.875 8.625 1 96.44 313 LEU A N 1
ATOM 2505 C CA . LEU A 1 313 ? 12.695 44.375 9.992 1 96.44 313 LEU A CA 1
ATOM 2506 C C . LEU A 1 313 ? 12.406 45.5 10.977 1 96.44 313 LEU A C 1
ATOM 2508 O O . LEU A 1 313 ? 11.703 45.281 11.969 1 96.44 313 LEU A O 1
ATOM 2512 N N . THR A 1 314 ? 12.891 46.688 10.695 1 95.81 314 THR A N 1
ATOM 2513 C CA . THR A 1 314 ? 12.602 47.844 11.523 1 95.81 314 THR A CA 1
ATOM 2514 C C . THR A 1 314 ? 11.141 48.25 11.383 1 95.81 314 THR A C 1
ATOM 2516 O O . THR A 1 314 ? 10.508 48.656 12.359 1 95.81 314 THR A O 1
ATOM 2519 N N . THR A 1 315 ? 10.719 48.156 10.164 1 96 315 THR A N 1
ATOM 2520 C CA . THR A 1 315 ? 9.305 48.438 9.93 1 96 315 THR A CA 1
ATOM 2521 C C . THR A 1 315 ? 8.422 47.469 10.695 1 96 315 THR A C 1
ATOM 2523 O O . THR A 1 315 ? 7.406 47.844 11.266 1 96 315 THR A O 1
ATOM 2526 N N . ALA A 1 316 ? 8.82 46.219 10.688 1 95.44 316 ALA A N 1
ATOM 2527 C CA . ALA A 1 316 ? 8.078 45.188 11.438 1 95.44 316 ALA A CA 1
ATOM 2528 C C . ALA A 1 316 ? 8.102 45.5 12.93 1 95.44 316 ALA A C 1
ATOM 2530 O O . ALA A 1 316 ? 7.094 45.312 13.617 1 95.44 316 ALA A O 1
ATOM 2531 N N . GLU A 1 317 ? 9.18 45.938 13.422 1 94.25 317 GLU A N 1
ATOM 2532 C CA . GLU A 1 317 ? 9.32 46.281 14.836 1 94.25 317 GLU A CA 1
ATOM 2533 C C . GLU A 1 317 ? 8.422 47.469 15.211 1 94.25 317 GLU A C 1
ATOM 2535 O O . GLU A 1 317 ? 7.844 47.469 16.297 1 94.25 317 GLU A O 1
ATOM 2540 N N . SER A 1 318 ? 8.234 48.375 14.281 1 93.19 318 SER A N 1
ATOM 2541 C CA . SER A 1 318 ? 7.41 49.562 14.516 1 93.19 318 SER A CA 1
ATOM 2542 C C . SER A 1 318 ? 5.93 49.219 14.578 1 93.19 318 SER A C 1
ATOM 2544 O O . SER A 1 318 ? 5.129 49.969 15.133 1 93.19 318 SER A O 1
ATOM 2546 N N . ARG A 1 319 ? 5.699 48.094 14.055 1 91.69 319 ARG A N 1
ATOM 2547 C CA . ARG A 1 319 ? 4.305 47.656 14.047 1 91.69 319 ARG A CA 1
ATOM 2548 C C . ARG A 1 319 ? 3.93 46.969 15.352 1 91.69 319 ARG A C 1
ATOM 2550 O O . ARG A 1 319 ? 2.754 46.688 15.602 1 91.69 319 ARG A O 1
ATOM 2557 N N . LEU A 1 320 ? 4.98 46.656 16.031 1 90.81 320 LEU A N 1
ATOM 2558 C CA . LEU A 1 320 ? 4.703 46 17.297 1 90.81 320 LEU A CA 1
ATOM 2559 C C . LEU A 1 320 ? 4.207 47.031 18.328 1 90.81 320 LEU A C 1
ATOM 2561 O O . LEU A 1 320 ? 4.93 47.344 19.281 1 90.81 320 LEU A O 1
ATOM 2565 N N . ILE A 1 321 ? 3.037 47.5 18.062 1 83.38 321 ILE A N 1
ATOM 2566 C CA . ILE A 1 321 ? 2.373 48.469 18.953 1 83.38 321 ILE A CA 1
ATOM 2567 C C . ILE A 1 321 ? 1.011 47.906 19.375 1 83.38 321 ILE A C 1
ATOM 2569 O O . ILE A 1 321 ? 0.471 47 18.719 1 83.38 321 ILE A O 1
ATOM 2573 N N . ASP A 1 322 ? 0.592 48.312 20.406 1 80.75 322 ASP A N 1
ATOM 2574 C CA . ASP A 1 322 ? -0.729 47.969 20.922 1 80.75 322 ASP A CA 1
ATOM 2575 C C . ASP A 1 322 ? -0.92 46.469 21.016 1 80.75 322 ASP A C 1
ATOM 2577 O O . ASP A 1 322 ? -0.133 45.781 21.656 1 80.75 322 ASP A O 1
ATOM 2581 N N . GLU A 1 323 ? -1.911 45.875 20.188 1 68.69 323 GLU A N 1
ATOM 2582 C CA . GLU A 1 323 ? -2.271 44.469 20.281 1 68.69 323 GLU A CA 1
ATOM 2583 C C . GLU A 1 323 ? -1.137 43.562 19.797 1 68.69 323 GLU A C 1
ATOM 2585 O O . GLU A 1 323 ? -1.01 42.406 20.234 1 68.69 323 GLU A O 1
ATOM 2590 N N . LEU A 1 324 ? -0.319 44.094 19.094 1 83.12 324 LEU A N 1
ATOM 2591 C CA . LEU A 1 324 ? 0.756 43.312 18.5 1 83.12 324 LEU A CA 1
ATOM 2592 C C . LEU A 1 324 ? 2.027 43.406 19.328 1 83.12 324 LEU A C 1
ATOM 2594 O O . LEU A 1 324 ? 2.977 42.656 19.109 1 83.12 324 LEU A O 1
ATOM 2598 N N . ASN A 1 325 ? 2.041 44.312 20.328 1 84.94 325 ASN A N 1
ATOM 2599 C CA . ASN A 1 325 ? 3.209 44.5 21.188 1 84.94 325 ASN A CA 1
ATOM 2600 C C . ASN A 1 325 ? 3.273 43.406 22.266 1 84.94 325 ASN A C 1
ATOM 2602 O O . ASN A 1 325 ? 3.094 43.719 23.453 1 84.94 325 ASN A O 1
ATOM 2606 N N . THR A 1 326 ? 3.463 42.25 21.844 1 86.19 326 THR A N 1
ATOM 2607 C CA . THR A 1 326 ? 3.564 41.125 22.766 1 86.19 326 THR A CA 1
ATOM 2608 C C . THR A 1 326 ? 5.008 40.625 22.859 1 86.19 326 THR A C 1
ATOM 2610 O O . THR A 1 326 ? 5.812 40.875 21.969 1 86.19 326 THR A O 1
ATOM 2613 N N . GLU A 1 327 ? 5.246 40 23.938 1 87.31 327 GLU A N 1
ATOM 2614 C CA . GLU A 1 327 ? 6.578 39.438 24.141 1 87.31 327 GLU A CA 1
ATOM 2615 C C . GLU A 1 327 ? 6.914 38.438 23.062 1 87.31 327 GLU A C 1
ATOM 2617 O O . GLU A 1 327 ? 8.062 38.312 22.625 1 87.31 327 GLU A O 1
ATOM 2622 N N . LEU A 1 328 ? 5.941 37.719 22.688 1 88.19 328 LEU A N 1
ATOM 2623 C CA . LEU A 1 328 ? 6.125 36.688 21.672 1 88.19 328 LEU A CA 1
ATOM 2624 C C . LEU A 1 328 ? 6.555 37.312 20.344 1 88.19 328 LEU A C 1
ATOM 2626 O O . LEU A 1 328 ? 7.48 36.812 19.703 1 88.19 328 LEU A O 1
ATOM 2630 N N . ASN A 1 329 ? 5.938 38.406 20.016 1 91.56 329 ASN A N 1
ATOM 2631 C CA . ASN A 1 329 ? 6.254 39.031 18.75 1 91.56 329 ASN A CA 1
ATOM 2632 C C . ASN A 1 329 ? 7.648 39.656 18.75 1 91.56 329 ASN A C 1
ATOM 2634 O O . ASN A 1 329 ? 8.352 39.625 17.734 1 91.56 329 ASN A O 1
ATOM 2638 N N . HIS A 1 330 ? 8.023 40.156 19.828 1 92.94 330 HIS A N 1
ATOM 2639 C CA . HIS A 1 330 ? 9.375 40.688 19.953 1 92.94 330 HIS A CA 1
ATOM 2640 C C . HIS A 1 330 ? 10.422 39.594 19.859 1 92.94 330 HIS A C 1
ATOM 2642 O O . HIS A 1 330 ? 11.461 39.75 19.234 1 92.94 330 HIS A O 1
ATOM 2648 N N . ASP A 1 331 ? 10.078 38.531 20.5 1 94.31 331 ASP A N 1
ATOM 2649 C CA . ASP A 1 331 ? 10.977 37.406 20.453 1 94.31 331 ASP A CA 1
ATOM 2650 C C . ASP A 1 331 ? 11.102 36.844 19.031 1 94.31 331 ASP A C 1
ATOM 2652 O O . ASP A 1 331 ? 12.203 36.531 18.578 1 94.31 331 ASP A O 1
ATOM 2656 N N . TYR A 1 332 ? 10.047 36.719 18.328 1 94.19 332 TYR A N 1
ATOM 2657 C CA . TYR A 1 332 ? 10.031 36.25 16.953 1 94.19 332 TYR A CA 1
ATOM 2658 C C . TYR A 1 332 ? 10.867 37.125 16.047 1 94.19 332 TYR A C 1
ATOM 2660 O O . TYR A 1 332 ? 11.656 36.625 15.234 1 94.19 332 TYR A O 1
ATOM 2668 N N . LEU A 1 333 ? 10.703 38.375 16.203 1 94.94 333 LEU A N 1
ATOM 2669 C CA . LEU A 1 333 ? 11.453 39.312 15.367 1 94.94 333 LEU A CA 1
ATOM 2670 C C . LEU A 1 333 ? 12.945 39.25 15.672 1 94.94 333 LEU A C 1
ATOM 2672 O O . LEU A 1 333 ? 13.766 39.281 14.758 1 94.94 333 LEU A O 1
ATOM 2676 N N . GLY A 1 334 ? 13.258 39.156 16.953 1 95.38 334 GLY A N 1
ATOM 2677 C CA . GLY A 1 334 ? 14.656 39 17.344 1 95.38 334 GLY A CA 1
ATOM 2678 C C . GLY A 1 334 ? 15.305 37.75 16.812 1 95.38 334 GLY A C 1
ATOM 2679 O O . GLY A 1 334 ? 16.422 37.781 16.297 1 95.38 334 GLY A O 1
ATOM 2680 N N . ARG A 1 335 ? 14.586 36.688 16.875 1 95.62 335 ARG A N 1
ATOM 2681 C CA . ARG A 1 335 ? 15.094 35.406 16.375 1 95.62 335 ARG A CA 1
ATOM 2682 C C . ARG A 1 335 ? 15.266 35.438 14.867 1 95.62 335 ARG A C 1
ATOM 2684 O O . ARG A 1 335 ? 16.203 34.844 14.336 1 95.62 335 ARG A O 1
ATOM 2691 N N . LEU A 1 336 ? 14.344 36.062 14.258 1 96.75 336 LEU A N 1
ATOM 2692 C CA . LEU A 1 336 ? 14.422 36.156 12.805 1 96.75 336 LEU A CA 1
ATOM 2693 C C . LEU A 1 336 ? 15.648 36.969 12.383 1 96.75 336 LEU A C 1
ATOM 2695 O O . LEU A 1 336 ? 16.375 36.562 11.477 1 96.75 336 LEU A O 1
ATOM 2699 N N . ARG A 1 337 ? 15.906 38.062 13.023 1 95.88 337 ARG A N 1
ATOM 2700 C CA . ARG A 1 337 ? 17.078 38.906 12.742 1 95.88 337 ARG A CA 1
ATOM 2701 C C . ARG A 1 337 ? 18.359 38.125 12.938 1 95.88 337 ARG A C 1
ATOM 2703 O O . ARG A 1 337 ? 19.25 38.156 12.078 1 95.88 337 ARG A O 1
ATOM 2710 N N . ASN A 1 338 ? 18.406 37.438 14.031 1 95.25 338 ASN A N 1
ATOM 2711 C CA . ASN A 1 338 ? 19.594 36.656 14.336 1 95.25 338 ASN A CA 1
ATOM 2712 C C . ASN A 1 338 ? 19.812 35.531 13.328 1 95.25 338 ASN A C 1
ATOM 2714 O O . ASN A 1 338 ? 20.938 35.219 12.953 1 95.25 338 ASN A O 1
ATOM 2718 N N . TYR A 1 339 ? 18.734 34.906 12.977 1 94.44 339 TYR A N 1
ATOM 2719 C CA . TYR A 1 339 ? 18.766 33.812 12.008 1 94.44 339 TYR A CA 1
ATOM 2720 C C . TYR A 1 339 ? 19.328 34.312 10.672 1 94.44 339 TYR A C 1
ATOM 2722 O O . TYR A 1 339 ? 20.203 33.656 10.086 1 94.44 339 TYR A O 1
ATOM 2730 N N . ILE A 1 340 ? 18.844 35.406 10.18 1 95.25 340 ILE A N 1
ATOM 2731 C CA . ILE A 1 340 ? 19.266 35.969 8.898 1 95.25 340 ILE A CA 1
ATOM 2732 C C . ILE A 1 340 ? 20.734 36.375 8.977 1 95.25 340 ILE A C 1
ATOM 2734 O O . ILE A 1 340 ? 21.516 36.094 8.055 1 95.25 340 ILE A O 1
ATOM 2738 N N . ASP A 1 341 ? 21.125 36.938 10.094 1 95.12 341 ASP A N 1
ATOM 2739 C CA . ASP A 1 341 ? 22.516 37.375 10.266 1 95.12 341 ASP A CA 1
ATOM 2740 C C . ASP A 1 341 ? 23.469 36.188 10.258 1 95.12 341 ASP A C 1
ATOM 2742 O O . ASP A 1 341 ? 24.516 36.219 9.609 1 95.12 341 ASP A O 1
ATOM 2746 N N . ARG A 1 342 ? 23.062 35.156 10.945 1 92 342 ARG A N 1
ATOM 2747 C CA . ARG A 1 342 ? 23.906 33.969 11.062 1 92 342 ARG A CA 1
ATOM 2748 C C . ARG A 1 342 ? 24.078 33.281 9.711 1 92 342 ARG A C 1
ATOM 2750 O O . ARG A 1 342 ? 25.125 32.719 9.438 1 92 342 ARG A O 1
ATOM 2757 N N . HIS A 1 343 ? 23.062 33.406 8.859 1 93.5 343 HIS A N 1
ATOM 2758 C CA . HIS A 1 343 ? 23.062 32.625 7.613 1 93.5 343 HIS A CA 1
ATOM 2759 C C . HIS A 1 343 ? 23.188 33.562 6.402 1 93.5 343 HIS A C 1
ATOM 2761 O O . HIS A 1 343 ? 22.844 33.156 5.285 1 93.5 343 HIS A O 1
ATOM 2767 N N . TRP A 1 344 ? 23.625 34.719 6.617 1 94.62 344 TRP A N 1
ATOM 2768 C CA . TRP A 1 344 ? 23.625 35.719 5.551 1 94.62 344 TRP A CA 1
ATOM 2769 C C . TRP A 1 344 ? 24.375 35.188 4.324 1 94.62 344 TRP A C 1
ATOM 2771 O O . TRP A 1 344 ? 23.859 35.25 3.205 1 94.62 344 TRP A O 1
ATOM 2781 N N . ASP A 1 345 ? 25.531 34.594 4.539 1 92.12 345 ASP A N 1
ATOM 2782 C CA . ASP A 1 345 ? 26.344 34.125 3.428 1 92.12 345 ASP A CA 1
ATOM 2783 C C . ASP A 1 345 ? 25.688 32.938 2.711 1 92.12 345 ASP A C 1
ATOM 2785 O O . ASP A 1 345 ? 25.812 32.812 1.49 1 92.12 345 ASP A O 1
ATOM 2789 N N . ASP A 1 346 ? 25.031 32.156 3.42 1 93.19 346 ASP A N 1
ATOM 2790 C CA . ASP A 1 346 ? 24.406 30.969 2.861 1 93.19 346 ASP A CA 1
ATOM 2791 C C . ASP A 1 346 ? 23.125 31.328 2.104 1 93.19 346 ASP A C 1
ATOM 2793 O O . ASP A 1 346 ? 22.641 30.531 1.298 1 93.19 346 ASP A O 1
ATOM 2797 N N . ILE A 1 347 ? 22.547 32.5 2.381 1 94.25 347 ILE A N 1
ATOM 2798 C CA . ILE A 1 347 ? 21.297 32.906 1.775 1 94.25 347 ILE A CA 1
ATOM 2799 C C . ILE A 1 347 ? 21.562 33.5 0.397 1 94.25 347 ILE A C 1
ATOM 2801 O O . ILE A 1 347 ? 20.656 33.625 -0.424 1 94.25 347 ILE A O 1
ATOM 2805 N N . LYS A 1 348 ? 22.844 33.906 0.145 1 93.38 348 LYS A N 1
ATOM 2806 C CA . LYS A 1 348 ? 23.172 34.5 -1.146 1 93.38 348 LYS A CA 1
ATOM 2807 C C . LYS A 1 348 ? 22.672 33.625 -2.297 1 93.38 348 LYS A C 1
ATOM 2809 O O . LYS A 1 348 ? 23.016 32.438 -2.373 1 93.38 348 LYS A O 1
ATOM 2814 N N . PRO A 1 349 ? 21.859 34.25 -3.129 1 91.44 349 PRO A N 1
ATOM 2815 C CA . PRO A 1 349 ? 21.266 33.438 -4.203 1 91.44 349 PRO A CA 1
ATOM 2816 C C . PRO A 1 349 ? 22.297 32.906 -5.176 1 91.44 349 PRO A C 1
ATOM 2818 O O . PRO A 1 349 ? 23.375 33.469 -5.344 1 91.44 349 PRO A O 1
ATOM 2821 N N . PHE A 1 350 ? 21.953 31.859 -5.812 1 90.25 350 PHE A N 1
ATOM 2822 C CA . PHE A 1 350 ? 22.812 31.125 -6.746 1 90.25 350 PHE A CA 1
ATOM 2823 C C . PHE A 1 350 ? 23.312 32.062 -7.855 1 90.25 350 PHE A C 1
ATOM 2825 O O . PHE A 1 350 ? 24.5 32.062 -8.172 1 90.25 350 PHE A O 1
ATOM 2832 N N . LYS A 1 351 ? 22.438 32.875 -8.398 1 86.75 351 LYS A N 1
ATOM 2833 C CA . LYS A 1 351 ? 22.75 33.75 -9.539 1 86.75 351 LYS A CA 1
ATOM 2834 C C . LYS A 1 351 ? 23.781 34.812 -9.164 1 86.75 351 LYS A C 1
ATOM 2836 O O . LYS A 1 351 ? 24.484 35.312 -10.031 1 86.75 351 LYS A O 1
ATOM 2841 N N . LYS A 1 352 ? 23.922 35.094 -8 1 90.44 352 LYS A N 1
ATOM 2842 C CA . LYS A 1 352 ? 24.812 36.188 -7.562 1 90.44 352 LYS A CA 1
ATOM 2843 C C . LYS A 1 352 ? 26.172 35.625 -7.141 1 90.44 352 LYS A C 1
ATOM 2845 O O . LYS A 1 352 ? 27.062 36.375 -6.754 1 90.44 352 LYS A O 1
ATOM 2850 N N . ARG A 1 353 ? 26.375 34.312 -7.148 1 89.75 353 ARG A N 1
ATOM 2851 C CA . ARG A 1 353 ? 27.625 33.688 -6.703 1 89.75 353 ARG A CA 1
ATOM 2852 C C . ARG A 1 353 ? 28.562 33.438 -7.879 1 89.75 353 ARG A C 1
ATOM 2854 O O . ARG A 1 353 ? 29.672 32.906 -7.699 1 89.75 353 ARG A O 1
ATOM 2861 N N . LYS A 1 354 ? 28.297 33.812 -9.047 1 85.69 354 LYS A N 1
ATOM 2862 C CA . LYS A 1 354 ? 29.141 33.719 -10.234 1 85.69 354 LYS A CA 1
ATOM 2863 C C . LYS A 1 354 ? 29.625 32.281 -10.445 1 85.69 354 LYS A C 1
ATOM 2865 O O . LYS A 1 354 ? 30.828 32.031 -10.625 1 85.69 354 LYS A O 1
ATOM 2870 N N . LEU A 1 355 ? 28.734 31.391 -10.32 1 87.69 355 LEU A N 1
ATOM 2871 C CA . LEU A 1 355 ? 29.062 30 -10.547 1 87.69 355 LEU A CA 1
ATOM 2872 C C . LEU A 1 355 ? 28.828 29.609 -12 1 87.69 355 LEU A C 1
ATOM 2874 O O . LEU A 1 355 ? 27.875 30.094 -12.633 1 87.69 355 LEU A O 1
ATOM 2878 N N . THR A 1 356 ? 29.656 28.844 -12.672 1 83.06 356 THR A N 1
ATOM 2879 C CA . THR A 1 356 ? 29.578 28.438 -14.07 1 83.06 356 THR A CA 1
ATOM 2880 C C . THR A 1 356 ? 28.844 27.109 -14.219 1 83.06 356 THR A C 1
ATOM 2882 O O . THR A 1 356 ? 28.844 26.516 -15.297 1 83.06 356 THR A O 1
ATOM 2885 N N . VAL A 1 357 ? 28.266 26.734 -13.18 1 84 357 VAL A N 1
ATOM 2886 C CA . VAL A 1 357 ? 27.578 25.438 -13.211 1 84 357 VAL A CA 1
ATOM 2887 C C . VAL A 1 357 ? 26.078 25.641 -13.141 1 84 357 VAL A C 1
ATOM 2889 O O . VAL A 1 357 ? 25.609 26.75 -12.836 1 84 357 VAL A O 1
ATOM 2892 N N . THR A 1 358 ? 25.312 24.641 -13.57 1 81.44 358 THR A N 1
ATOM 2893 C CA . THR A 1 358 ? 23.859 24.688 -13.523 1 81.44 358 THR A CA 1
ATOM 2894 C C . THR A 1 358 ? 23.359 24.438 -12.102 1 81.44 358 THR A C 1
ATOM 2896 O O . THR A 1 358 ? 23.984 23.703 -11.336 1 81.44 358 THR A O 1
ATOM 2899 N N . LYS A 1 359 ? 22.297 25.094 -11.812 1 79 359 LYS A N 1
ATOM 2900 C CA . LYS A 1 359 ? 21.688 24.891 -10.5 1 79 359 LYS A CA 1
ATOM 2901 C C . LYS A 1 359 ? 20.922 23.578 -10.445 1 79 359 LYS A C 1
ATOM 2903 O O . LYS A 1 359 ? 20 23.359 -11.242 1 79 359 LYS A O 1
ATOM 2908 N N . ALA A 1 360 ? 21.344 22.656 -9.5 1 73.75 360 ALA A N 1
ATOM 2909 C CA . ALA A 1 360 ? 20.656 21.375 -9.352 1 73.75 360 ALA A CA 1
ATOM 2910 C C . ALA A 1 360 ? 20.328 21.094 -7.891 1 73.75 360 ALA A C 1
ATOM 2912 O O . ALA A 1 360 ? 20.141 19.938 -7.508 1 73.75 360 ALA A O 1
ATOM 2913 N N . ILE A 1 361 ? 20.234 22.188 -7.086 1 75.62 361 ILE A N 1
ATOM 2914 C CA . ILE A 1 361 ? 19.922 22.016 -5.672 1 75.62 361 ILE A CA 1
ATOM 2915 C C . ILE A 1 361 ? 18.453 22.359 -5.43 1 75.62 361 ILE A C 1
ATOM 2917 O O . ILE A 1 361 ? 17.797 22.953 -6.293 1 75.62 361 ILE A O 1
ATOM 2921 N N . GLY A 1 362 ? 17.859 21.906 -4.359 1 70.88 362 GLY A N 1
ATOM 2922 C CA . GLY A 1 362 ? 16.5 22.219 -3.975 1 70.88 362 GLY A CA 1
ATOM 2923 C C . GLY A 1 362 ? 15.516 21.109 -4.285 1 70.88 362 GLY A C 1
ATOM 2924 O O . GLY A 1 362 ? 14.312 21.359 -4.418 1 70.88 362 GLY A O 1
ATOM 2925 N N . CYS A 1 363 ? 16.016 19.906 -4.508 1 68.25 363 CYS A N 1
ATOM 2926 C CA . CYS A 1 363 ? 15.133 18.797 -4.863 1 68.25 363 CYS A CA 1
ATOM 2927 C C . CYS A 1 363 ? 14.906 17.875 -3.666 1 68.25 363 CYS A C 1
ATOM 2929 O O . CYS A 1 363 ? 14.391 16.766 -3.818 1 68.25 363 CYS A O 1
ATOM 2931 N N . CYS A 1 364 ? 15.219 18.359 -2.498 1 69.75 364 CYS A N 1
ATOM 2932 C CA . CYS A 1 364 ? 15.172 17.5 -1.316 1 69.75 364 CYS A CA 1
ATOM 2933 C C . CYS A 1 364 ? 13.742 17.062 -1.011 1 69.75 364 CYS A C 1
ATOM 2935 O O . CYS A 1 364 ? 13.492 15.898 -0.712 1 69.75 364 CYS A O 1
ATOM 2937 N N . GLU A 1 365 ? 12.805 18.016 -1.169 1 65.12 365 GLU A N 1
ATOM 2938 C CA . GLU A 1 365 ? 11.43 17.719 -0.777 1 65.12 365 GLU A CA 1
ATOM 2939 C C . GLU A 1 365 ? 10.812 16.641 -1.668 1 65.12 365 GLU A C 1
ATOM 2941 O O . GLU A 1 365 ? 10.18 15.711 -1.175 1 65.12 365 GLU A O 1
ATOM 2946 N N . SER A 1 366 ? 11.047 16.719 -2.922 1 72.06 366 SER A N 1
ATOM 2947 C CA . SER A 1 366 ? 10.469 15.75 -3.848 1 72.06 366 SER A CA 1
ATOM 2948 C C . SER A 1 366 ? 11.078 14.367 -3.654 1 72.06 366 SER A C 1
ATOM 2950 O O . SER A 1 366 ? 10.383 13.359 -3.746 1 72.06 366 SER A O 1
ATOM 2952 N N . ASN A 1 367 ? 12.289 14.352 -3.27 1 78.69 367 ASN A N 1
ATOM 2953 C CA . ASN A 1 367 ? 12.977 13.07 -3.129 1 78.69 367 ASN A CA 1
ATOM 2954 C C . ASN A 1 367 ? 12.672 12.414 -1.785 1 78.69 367 ASN A C 1
ATOM 2956 O O . ASN A 1 367 ? 12.914 11.219 -1.604 1 78.69 367 ASN A O 1
ATOM 2960 N N . HIS A 1 368 ? 12.078 13.172 -0.906 1 84.56 368 HIS A N 1
ATOM 2961 C CA . HIS A 1 368 ? 11.711 12.648 0.403 1 84.56 368 HIS A CA 1
ATOM 2962 C C . HIS A 1 368 ? 10.43 11.828 0.328 1 84.56 368 HIS A C 1
ATOM 2964 O O . HIS A 1 368 ? 10.141 11.023 1.218 1 84.56 368 HIS A O 1
ATOM 2970 N N . ARG A 1 369 ? 9.742 12.078 -0.644 1 85 369 ARG A N 1
ATOM 2971 C CA . ARG A 1 369 ? 8.391 11.531 -0.696 1 85 369 ARG A CA 1
ATOM 2972 C C . ARG A 1 369 ? 8.422 10.008 -0.65 1 85 369 ARG A C 1
ATOM 2974 O O . ARG A 1 369 ? 7.598 9.391 0.029 1 85 369 ARG A O 1
ATOM 2981 N N . LYS A 1 370 ? 9.367 9.438 -1.314 1 88.12 370 LYS A N 1
ATOM 2982 C CA . LYS A 1 370 ? 9.453 7.984 -1.34 1 88.12 370 LYS A CA 1
ATOM 2983 C C . LYS A 1 370 ? 9.656 7.418 0.064 1 88.12 370 LYS A C 1
ATOM 2985 O O . LYS A 1 370 ? 9.172 6.328 0.376 1 88.12 370 LYS A O 1
ATOM 2990 N N . TYR A 1 371 ? 10.359 8.219 0.887 1 94.06 371 TYR A N 1
ATOM 2991 C CA . TYR A 1 371 ? 10.578 7.797 2.266 1 94.06 371 TYR A CA 1
ATOM 2992 C C . TYR A 1 371 ? 9.367 8.125 3.133 1 94.06 371 TYR A C 1
ATOM 2994 O O . TYR A 1 371 ? 8.812 7.238 3.793 1 94.06 371 TYR A O 1
ATOM 3002 N N . THR A 1 372 ? 8.898 9.344 3.025 1 92.38 372 THR A N 1
ATOM 3003 C CA . THR A 1 372 ? 7.887 9.844 3.947 1 92.38 372 THR A CA 1
ATOM 3004 C C . THR A 1 372 ? 6.555 9.133 3.717 1 92.38 372 THR A C 1
ATOM 3006 O O . THR A 1 372 ? 5.809 8.883 4.668 1 92.38 372 THR A O 1
ATOM 3009 N N . TYR A 1 373 ? 6.277 8.789 2.465 1 90.94 373 TYR A N 1
ATOM 3010 C CA . TYR A 1 373 ? 5.02 8.109 2.18 1 90.94 373 TYR A CA 1
ATOM 3011 C C . TYR A 1 373 ? 4.988 6.73 2.836 1 90.94 373 TYR A C 1
ATOM 3013 O O . TYR A 1 373 ? 3.918 6.238 3.205 1 90.94 373 TYR A O 1
ATOM 3021 N N . ARG A 1 374 ? 6.133 6.164 2.99 1 94.88 374 ARG A N 1
ATOM 3022 C CA . ARG A 1 374 ? 6.16 4.828 3.574 1 94.88 374 ARG A CA 1
ATOM 3023 C C . ARG A 1 374 ? 6.25 4.895 5.094 1 94.88 374 ARG A C 1
ATOM 3025 O O . ARG A 1 374 ? 5.68 4.059 5.793 1 94.88 374 ARG A O 1
ATOM 3032 N N . VAL A 1 375 ? 6.918 5.895 5.625 1 94.81 375 VAL A N 1
ATOM 3033 C CA . VAL A 1 375 ? 7.27 5.77 7.039 1 94.81 375 VAL A CA 1
ATOM 3034 C C . VAL A 1 375 ? 6.453 6.762 7.863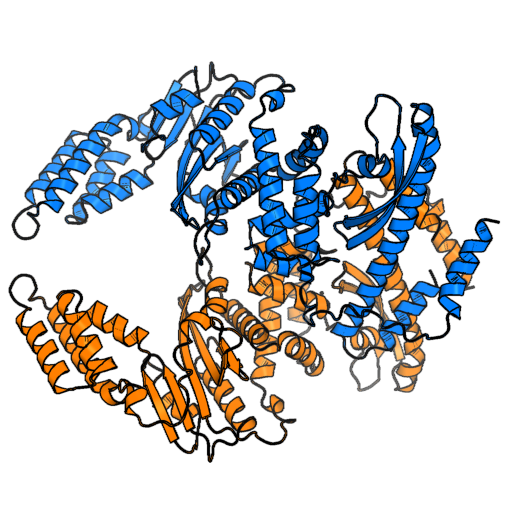 1 94.81 375 VAL A C 1
ATOM 3036 O O . VAL A 1 375 ? 6.422 6.68 9.094 1 94.81 375 VAL A O 1
ATOM 3039 N N . LYS A 1 376 ? 5.77 7.652 7.148 1 90.62 376 LYS A N 1
ATOM 3040 C CA . LYS A 1 376 ? 5.031 8.672 7.887 1 90.62 376 LYS A CA 1
ATOM 3041 C C . LYS A 1 376 ? 3.541 8.625 7.551 1 90.62 376 LYS A C 1
ATOM 3043 O O . LYS A 1 376 ? 3.162 8.234 6.445 1 90.62 376 LYS A O 1
ATOM 3048 N N . GLY A 1 377 ? 2.752 8.992 8.57 1 84.94 377 GLY A N 1
ATOM 3049 C CA . GLY A 1 377 ? 1.334 9.211 8.336 1 84.94 377 GLY A CA 1
ATOM 3050 C C . GLY A 1 377 ? 0.509 7.945 8.422 1 84.94 377 GLY A C 1
ATOM 3051 O O . GLY A 1 377 ? 1.06 6.848 8.539 1 84.94 377 GLY A O 1
ATOM 3052 N N . GLN A 1 378 ? -0.794 8.172 8.508 1 85 378 GLN A N 1
ATOM 3053 C CA . GLN A 1 378 ? -1.79 7.105 8.469 1 85 378 GLN A CA 1
ATOM 3054 C C . GLN A 1 378 ? -1.562 6.098 9.594 1 85 378 GLN A C 1
ATOM 3056 O O . GLN A 1 378 ? -1.585 4.887 9.367 1 85 378 GLN A O 1
ATOM 3061 N N . GLY A 1 379 ? -1.149 6.555 10.703 1 82.12 379 GLY A N 1
ATOM 3062 C CA . GLY A 1 379 ? -1.075 5.746 11.914 1 82.12 379 GLY A CA 1
ATOM 3063 C C . GLY A 1 379 ? 0.203 4.934 12.008 1 82.12 379 GLY A C 1
ATOM 3064 O O . GLY A 1 379 ? 0.344 4.09 12.898 1 82.12 379 GLY A O 1
ATOM 3065 N N . LYS A 1 380 ? 1.14 5.227 11.133 1 90.5 380 LYS A N 1
ATOM 3066 C CA . LYS A 1 380 ? 2.381 4.457 11.117 1 90.5 380 LYS A CA 1
ATOM 3067 C C . LYS A 1 380 ? 3.281 4.84 12.281 1 90.5 380 LYS A C 1
ATOM 3069 O O . LYS A 1 380 ? 3.479 6.023 12.562 1 90.5 380 LYS A O 1
ATOM 3074 N N . LYS A 1 381 ? 3.715 3.859 13 1 94.31 381 LYS A N 1
ATOM 3075 C CA . LYS A 1 381 ? 4.688 3.969 14.086 1 94.31 381 LYS A CA 1
ATOM 3076 C C . LYS A 1 381 ? 5.785 2.916 13.945 1 94.31 381 LYS A C 1
ATOM 3078 O O . LYS A 1 381 ? 5.52 1.781 13.547 1 94.31 381 LYS A O 1
ATOM 3083 N N . TRP A 1 382 ? 6.984 3.283 14.352 1 96.62 382 TRP A N 1
ATOM 3084 C CA . TRP A 1 382 ? 8.094 2.389 14.055 1 96.62 382 TRP A CA 1
ATOM 3085 C C . TRP A 1 382 ? 8.938 2.131 15.305 1 96.62 382 TRP A C 1
ATOM 3087 O O . TRP A 1 382 ? 9.164 3.039 16.109 1 96.62 382 TRP A O 1
ATOM 3097 N N . SER A 1 383 ? 9.375 0.891 15.453 1 95.88 383 SER A N 1
ATOM 3098 C CA . SER A 1 383 ? 10.523 0.638 16.312 1 95.88 383 SER A CA 1
ATOM 3099 C C . SER A 1 383 ? 11.812 1.13 15.672 1 95.88 383 SER A C 1
ATOM 3101 O O . SER A 1 383 ? 11.875 1.324 14.453 1 95.88 383 SER A O 1
ATOM 3103 N N . LYS A 1 384 ? 12.828 1.327 16.422 1 95.94 384 LYS A N 1
ATOM 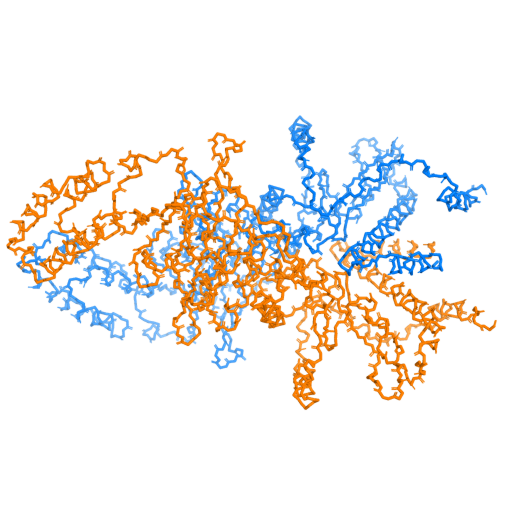3104 C CA . LYS A 1 384 ? 14.102 1.803 15.898 1 95.94 384 LYS A CA 1
ATOM 3105 C C . LYS A 1 384 ? 14.648 0.848 14.836 1 95.94 384 LYS A C 1
ATOM 3107 O O . LYS A 1 384 ? 15.047 1.276 13.758 1 95.94 384 LYS A O 1
ATOM 3112 N N . SER A 1 385 ? 14.633 -0.456 15.133 1 95.75 385 SER A N 1
ATOM 3113 C CA . SER A 1 385 ? 15.172 -1.451 14.211 1 95.75 385 SER A CA 1
ATOM 3114 C C . SER A 1 385 ? 14.32 -1.557 12.945 1 95.75 385 SER A C 1
ATOM 3116 O O . SER A 1 385 ? 14.844 -1.725 11.844 1 95.75 385 SER A O 1
ATOM 3118 N N . GLY A 1 386 ? 13.031 -1.429 13.156 1 96.62 386 GLY A N 1
ATOM 3119 C CA . GLY A 1 386 ? 12.133 -1.461 12.008 1 96.62 386 GLY A CA 1
ATOM 3120 C C . GLY A 1 386 ? 12.312 -0.273 11.078 1 96.62 386 GLY A C 1
ATOM 3121 O O . GLY A 1 386 ? 12.344 -0.433 9.859 1 96.62 386 GLY A O 1
ATOM 3122 N N . ALA A 1 387 ? 12.438 0.892 11.719 1 97.56 387 ALA A N 1
ATOM 3123 C CA . ALA A 1 387 ? 12.617 2.115 10.945 1 97.56 387 ALA A CA 1
ATOM 3124 C C . ALA A 1 387 ? 13.938 2.096 10.18 1 97.56 387 ALA A C 1
ATOM 3126 O O . ALA A 1 387 ? 13.969 2.383 8.984 1 97.56 387 ALA A O 1
ATOM 3127 N N . GLU A 1 388 ? 14.984 1.7 10.898 1 97.75 388 GLU A N 1
ATOM 3128 C CA . GLU A 1 388 ? 16.297 1.634 10.266 1 97.75 388 GLU A CA 1
ATOM 3129 C C . GLU A 1 388 ? 16.297 0.653 9.102 1 97.75 388 GLU A C 1
ATOM 3131 O O . GLU A 1 388 ? 16.828 0.958 8.023 1 97.75 388 GLU A O 1
ATOM 3136 N N . GLY A 1 389 ? 15.75 -0.492 9.32 1 97.75 389 GLY A N 1
ATOM 3137 C CA . GLY A 1 389 ? 15.672 -1.49 8.266 1 97.75 389 GLY A CA 1
ATOM 3138 C C . GLY A 1 389 ? 14.93 -1.007 7.039 1 97.75 389 GLY A C 1
ATOM 3139 O O . GLY A 1 389 ? 15.406 -1.159 5.914 1 97.75 389 GLY A O 1
ATOM 3140 N N . MET A 1 390 ? 13.789 -0.426 7.27 1 98 390 MET A N 1
ATOM 3141 C CA . MET A 1 390 ? 12.969 0.052 6.16 1 98 390 MET A CA 1
ATOM 3142 C C . MET A 1 390 ? 13.68 1.171 5.402 1 98 390 MET A C 1
ATOM 3144 O O . MET A 1 390 ? 13.656 1.208 4.172 1 98 390 MET A O 1
ATOM 3148 N N . LEU A 1 391 ? 14.305 2.039 6.121 1 97.69 391 LEU A N 1
ATOM 3149 C CA . LEU A 1 391 ? 15.023 3.145 5.492 1 97.69 391 LEU A CA 1
ATOM 3150 C C . LEU A 1 391 ? 16.141 2.629 4.594 1 97.69 391 LEU A C 1
ATOM 3152 O O . LEU A 1 391 ? 16.328 3.129 3.482 1 97.69 391 LEU A O 1
ATOM 3156 N N . ARG A 1 392 ? 16.812 1.581 5.062 1 97.31 392 ARG A N 1
ATOM 3157 C CA . ARG A 1 392 ? 17.875 0.988 4.273 1 97.31 392 ARG A CA 1
ATOM 3158 C C . ARG A 1 392 ? 17.328 0.35 3 1 97.31 392 ARG A C 1
ATOM 3160 O O . ARG A 1 392 ? 17.938 0.48 1.929 1 97.31 392 ARG A O 1
ATOM 3167 N N . ILE A 1 393 ? 16.281 -0.265 3.143 1 97.44 393 ILE A N 1
ATOM 3168 C CA . ILE A 1 393 ? 15.656 -0.909 1.993 1 97.44 393 ILE A CA 1
ATOM 3169 C C . ILE A 1 393 ? 15.227 0.15 0.981 1 97.44 393 ILE A C 1
ATOM 3171 O O . ILE A 1 393 ? 15.492 0.016 -0.216 1 97.44 393 ILE A O 1
ATOM 3175 N N . LEU A 1 394 ? 14.586 1.189 1.453 1 97.69 394 LEU A N 1
ATOM 3176 C CA . LEU A 1 394 ? 14.109 2.268 0.59 1 97.69 394 LEU A CA 1
ATOM 3177 C C . LEU A 1 394 ? 15.281 2.918 -0.148 1 97.69 394 LEU A C 1
ATOM 3179 O O . LEU A 1 394 ? 15.188 3.176 -1.351 1 97.69 394 LEU A O 1
ATOM 3183 N N . SER A 1 395 ? 16.312 3.18 0.571 1 96.38 395 SER A N 1
ATOM 3184 C CA . SER A 1 395 ? 17.484 3.799 -0.06 1 96.38 395 SER A CA 1
ATOM 3185 C C . SER A 1 395 ? 18.094 2.875 -1.104 1 96.38 395 SER A C 1
ATOM 3187 O O . SER A 1 395 ? 18.531 3.332 -2.164 1 96.38 395 SER A O 1
ATOM 3189 N N . CYS A 1 396 ? 18.125 1.559 -0.82 1 96.56 396 CYS A N 1
ATOM 3190 C CA . CYS A 1 396 ? 18.641 0.591 -1.778 1 96.56 396 CYS A CA 1
ATOM 3191 C C . CYS A 1 396 ? 17.812 0.578 -3.051 1 96.56 396 CYS A C 1
ATOM 3193 O O . CYS A 1 396 ? 18.344 0.472 -4.152 1 96.56 396 CYS A O 1
ATOM 3195 N N . ILE A 1 397 ? 16.547 0.653 -2.854 1 95.88 397 ILE A N 1
ATOM 3196 C CA . ILE A 1 397 ? 15.648 0.66 -4.008 1 95.88 397 ILE A CA 1
ATOM 3197 C C . ILE A 1 397 ? 15.867 1.934 -4.82 1 95.88 397 ILE A C 1
ATOM 3199 O O . ILE A 1 397 ? 15.984 1.881 -6.047 1 95.88 397 ILE A O 1
ATOM 3203 N N . LYS A 1 398 ? 15.961 3.055 -4.191 1 94.44 398 LYS A N 1
ATOM 3204 C CA . LYS A 1 398 ? 16.203 4.328 -4.863 1 94.44 398 LYS A CA 1
ATOM 3205 C C . LYS A 1 398 ? 17.531 4.32 -5.602 1 94.44 398 LYS A C 1
ATOM 3207 O O . LYS A 1 398 ? 17.641 4.848 -6.711 1 94.44 398 LYS A O 1
ATOM 3212 N N . ASN A 1 399 ? 18.516 3.695 -4.945 1 95.38 399 ASN A N 1
ATOM 3213 C CA . ASN A 1 399 ? 19.844 3.615 -5.52 1 95.38 399 ASN A CA 1
ATOM 3214 C C . ASN A 1 399 ? 19.969 2.451 -6.5 1 95.38 399 ASN A C 1
ATOM 3216 O O . ASN A 1 399 ? 21.031 2.223 -7.074 1 95.38 399 ASN A O 1
ATOM 3220 N N . ARG A 1 400 ? 18.953 1.591 -6.676 1 94.06 400 ARG A N 1
ATOM 3221 C CA . ARG A 1 400 ? 18.922 0.425 -7.555 1 94.06 400 ARG A CA 1
ATOM 3222 C C . ARG A 1 400 ? 19.984 -0.595 -7.145 1 94.06 400 ARG A C 1
ATOM 3224 O O . ARG A 1 400 ? 20.688 -1.139 -7.996 1 94.06 400 ARG A O 1
ATOM 3231 N N . GLU A 1 401 ? 20.078 -0.778 -5.805 1 94.12 401 GLU A N 1
ATOM 3232 C CA . GLU A 1 401 ? 21.125 -1.652 -5.281 1 94.12 401 GLU A CA 1
ATOM 3233 C C . GLU A 1 401 ? 20.531 -2.74 -4.387 1 94.12 401 GLU A C 1
ATOM 3235 O O . GLU A 1 401 ? 21.266 -3.396 -3.641 1 94.12 401 GLU A O 1
ATOM 3240 N N . LEU A 1 402 ? 19.25 -2.904 -4.426 1 94.69 402 LEU A N 1
ATOM 3241 C CA . LEU A 1 402 ? 18.641 -3.85 -3.5 1 94.69 402 LEU A CA 1
ATOM 3242 C C . LEU A 1 402 ? 19.125 -5.27 -3.764 1 94.69 402 LEU A C 1
ATOM 3244 O O . LEU A 1 402 ? 19.531 -5.977 -2.834 1 94.69 402 LEU A O 1
ATOM 3248 N N . GLU A 1 403 ? 19.203 -5.719 -5.004 1 92.12 403 GLU A N 1
ATOM 3249 C CA . GLU A 1 403 ? 19.641 -7.059 -5.359 1 92.12 403 GLU A CA 1
ATOM 3250 C C . GLU A 1 403 ? 21.109 -7.27 -4.973 1 92.12 403 GLU A C 1
ATOM 3252 O O . GLU A 1 403 ? 21.484 -8.344 -4.5 1 92.12 403 GLU A O 1
ATOM 3257 N N . PHE A 1 404 ? 21.891 -6.219 -5.141 1 90.12 404 PHE A N 1
ATOM 3258 C CA . PHE A 1 404 ? 23.312 -6.289 -4.824 1 90.12 404 PHE A CA 1
ATOM 3259 C C . PHE A 1 404 ? 23.516 -6.586 -3.344 1 90.12 404 PHE A C 1
ATOM 3261 O O . PHE A 1 404 ? 24.234 -7.523 -2.99 1 90.12 404 PHE A O 1
ATOM 3268 N N . TRP A 1 405 ? 22.844 -5.816 -2.545 1 90.5 405 TRP A N 1
ATOM 3269 C CA . TRP A 1 405 ? 23.078 -5.934 -1.109 1 90.5 405 TRP A CA 1
ATOM 3270 C C . TRP A 1 405 ? 22.438 -7.203 -0.558 1 90.5 405 TRP A C 1
ATOM 3272 O O . TRP A 1 405 ? 22.891 -7.75 0.447 1 90.5 405 TRP A O 1
ATOM 3282 N N . LEU A 1 406 ? 21.406 -7.715 -1.223 1 88.38 406 LEU A N 1
ATOM 3283 C CA . LEU A 1 406 ? 20.766 -8.953 -0.776 1 88.38 406 LEU A CA 1
ATOM 3284 C C . LEU A 1 406 ? 21.594 -10.164 -1.183 1 88.38 406 LEU A C 1
ATOM 3286 O O . LEU A 1 406 ? 21.594 -11.188 -0.489 1 88.38 406 LEU A O 1
ATOM 3290 N N . SER A 1 407 ? 22.281 -10.023 -2.307 1 79.75 407 SER A N 1
ATOM 3291 C CA . SER A 1 407 ? 23.094 -11.125 -2.814 1 79.75 407 SER A CA 1
ATOM 3292 C C . SER A 1 407 ? 24.438 -11.188 -2.121 1 79.75 407 SER A C 1
ATOM 3294 O O . SER A 1 407 ? 25.047 -12.258 -2.023 1 79.75 407 SER A O 1
ATOM 3296 N N . SER A 1 408 ? 25.078 -9.906 -1.748 1 61.94 408 SER A N 1
ATOM 3297 C CA . SER A 1 408 ? 26.391 -9.836 -1.125 1 61.94 408 SER A CA 1
ATOM 3298 C C . SER A 1 408 ? 26.375 -10.445 0.274 1 61.94 408 SER A C 1
ATOM 3300 O O . SER A 1 408 ? 27.391 -10.984 0.733 1 61.94 408 SER A O 1
ATOM 3302 N N . GLU A 1 409 ? 25.375 -10.078 1.082 1 53.09 409 GLU A N 1
ATOM 3303 C CA . GLU A 1 409 ? 25.266 -10.594 2.441 1 53.09 409 GLU A CA 1
ATOM 3304 C C . GLU A 1 409 ? 25.484 -12.102 2.479 1 53.09 409 GLU A C 1
ATOM 3306 O O . GLU A 1 409 ? 26.016 -12.633 3.459 1 53.09 409 GLU A O 1
ATOM 3311 N N . PHE A 1 410 ? 24.953 -12.656 1.394 1 43.06 410 PHE A N 1
ATOM 3312 C CA . PHE A 1 410 ? 25.078 -14.102 1.362 1 43.06 410 PHE A CA 1
ATOM 3313 C C . PHE A 1 410 ? 26.531 -14.516 1.126 1 43.06 410 PHE A C 1
ATOM 3315 O O . PHE A 1 410 ? 26.938 -15.617 1.5 1 43.06 410 PHE A O 1
ATOM 3322 N N . GLU A 1 411 ? 27.25 -13.617 0.646 1 43.53 411 GLU A N 1
ATOM 3323 C CA . GLU A 1 411 ? 28.656 -13.984 0.513 1 43.53 411 GLU A CA 1
ATOM 3324 C C . GLU A 1 411 ? 29.391 -13.859 1.848 1 43.53 411 GLU A C 1
ATOM 3326 O O . GLU A 1 411 ? 30.25 -14.688 2.17 1 43.53 411 GLU A O 1
ATOM 3331 N N . ASP A 1 412 ? 29.219 -12.695 2.496 1 38.91 412 ASP A N 1
ATOM 3332 C CA . ASP A 1 412 ? 30.062 -12.398 3.658 1 38.91 412 ASP A CA 1
ATOM 3333 C C . ASP A 1 412 ? 29.5 -13.055 4.918 1 38.91 412 ASP A C 1
ATOM 3335 O O . ASP A 1 412 ? 29.922 -12.734 6.031 1 38.91 412 ASP A O 1
ATOM 3339 N N . SER A 1 413 ? 28.297 -13.578 4.91 1 35.84 413 SER A N 1
ATOM 3340 C CA . SER A 1 413 ? 27.875 -14.117 6.199 1 35.84 413 SER A CA 1
ATOM 3341 C C . SER A 1 413 ? 28.906 -15.094 6.754 1 35.84 413 SER A C 1
ATOM 3343 O O . SER A 1 413 ? 28.891 -16.281 6.41 1 35.84 413 SER A O 1
ATOM 3345 N N . GLU A 1 414 ? 30.047 -14.773 6.727 1 31.64 414 GLU A N 1
ATOM 3346 C CA . GLU A 1 414 ? 30.781 -15.484 7.77 1 31.64 414 GLU A CA 1
ATOM 3347 C C . GLU A 1 414 ? 30 -15.492 9.086 1 31.64 414 GLU A C 1
ATOM 3349 O O . GLU A 1 414 ? 29.5 -14.453 9.516 1 31.64 414 GLU A O 1
ATOM 3354 N N . ILE A 1 415 ? 29.656 -16.641 9.609 1 31.38 415 ILE A N 1
ATOM 3355 C CA . ILE A 1 415 ? 28.922 -17.234 10.711 1 31.38 415 ILE A CA 1
ATOM 3356 C C . ILE A 1 415 ? 29.25 -16.484 12.008 1 31.38 415 ILE A C 1
ATOM 3358 O O . ILE A 1 415 ? 30.344 -16.625 12.547 1 31.38 415 ILE A O 1
ATOM 3362 N N . THR A 1 416 ? 29.109 -15.266 12.125 1 29.72 416 THR A N 1
ATOM 3363 C CA . THR A 1 416 ? 29.062 -15.125 13.578 1 29.72 416 THR A CA 1
ATOM 3364 C C . THR A 1 416 ? 27.969 -16 14.172 1 29.72 416 THR A C 1
ATOM 3366 O O . THR A 1 416 ? 26.781 -15.852 13.828 1 29.72 416 THR A O 1
ATOM 3369 N N . VAL A 1 417 ? 28.188 -17.219 14.609 1 28.78 417 VAL A N 1
ATOM 3370 C CA . VAL A 1 417 ? 27.484 -18.234 15.375 1 28.78 417 VAL A CA 1
ATOM 3371 C C . VAL A 1 417 ? 26.625 -17.578 16.453 1 28.78 417 VAL A C 1
ATOM 3373 O O . VAL A 1 417 ? 27.156 -16.984 17.406 1 28.78 417 VAL A O 1
ATOM 3376 N N . LEU A 1 418 ? 25.562 -16.938 16.172 1 30.86 418 LEU A N 1
ATOM 3377 C CA . LEU A 1 418 ? 24.641 -16.781 17.297 1 30.86 418 LEU A CA 1
ATOM 3378 C C . LEU A 1 418 ? 24.5 -18.094 18.078 1 30.86 418 LEU A C 1
ATOM 3380 O O . LEU A 1 418 ? 24.547 -19.172 17.484 1 30.86 418 LEU A O 1
ATOM 3384 N N . THR A 1 419 ? 24.578 -18.156 19.453 1 31.56 419 THR A N 1
ATOM 3385 C CA . THR A 1 419 ? 24.531 -19.359 20.281 1 31.56 419 THR A CA 1
ATOM 3386 C C . THR A 1 419 ? 23.281 -20.172 19.969 1 31.56 419 THR A C 1
ATOM 3388 O O . THR A 1 419 ? 22.266 -19.641 19.516 1 31.56 419 THR A O 1
ATOM 3391 N N . GLU A 1 420 ? 23.344 -21.531 19.75 1 31.72 420 GLU A N 1
ATOM 3392 C CA . GLU A 1 420 ? 22.359 -22.609 19.625 1 31.72 420 GLU A CA 1
ATOM 3393 C C . GLU A 1 420 ? 21.094 -22.312 20.438 1 31.72 420 GLU A C 1
ATOM 3395 O O . GLU A 1 420 ? 20 -22.641 20.016 1 31.72 420 GLU A O 1
ATOM 3400 N N . GLN A 1 421 ? 21.219 -21.641 21.547 1 35.62 421 GLN A N 1
ATOM 3401 C CA . GLN A 1 421 ? 20.156 -21.469 22.531 1 35.62 421 GLN A CA 1
ATOM 3402 C C . GLN A 1 421 ? 19.141 -20.438 22.078 1 35.62 421 GLN A C 1
ATOM 3404 O O . GLN A 1 421 ? 17.938 -20.609 22.266 1 35.62 421 GLN A O 1
ATOM 3409 N N . GLU A 1 422 ? 19.578 -19.406 21.469 1 35.16 422 GLU A N 1
ATOM 3410 C CA . GLU A 1 422 ? 18.672 -18.312 21.141 1 35.16 422 GLU A CA 1
ATOM 3411 C C . GLU A 1 422 ? 17.859 -18.625 19.891 1 35.16 422 GLU A C 1
ATOM 3413 O O . GLU A 1 422 ? 16.688 -18.266 19.797 1 35.16 422 GLU A O 1
ATOM 3418 N N . LEU A 1 423 ? 18.406 -19.375 19 1 34.03 423 LEU A N 1
ATOM 3419 C CA . LEU A 1 423 ? 17.703 -19.797 17.781 1 34.03 423 LEU A CA 1
ATOM 3420 C C . LEU A 1 423 ? 16.625 -20.828 18.109 1 34.03 423 LEU A C 1
ATOM 3422 O O . LEU A 1 423 ? 15.516 -20.75 17.562 1 34.03 423 LEU A O 1
ATOM 3426 N N . LYS A 1 424 ? 16.859 -21.859 18.969 1 37.16 424 LYS A N 1
ATOM 3427 C CA . LYS A 1 424 ? 15.867 -22.828 19.422 1 37.16 424 LYS A CA 1
ATOM 3428 C C . LYS A 1 424 ? 14.703 -22.125 20.109 1 37.16 424 LYS A C 1
ATOM 3430 O O . LYS A 1 424 ? 13.547 -22.516 19.938 1 37.16 424 LYS A O 1
ATOM 3435 N N . ALA A 1 425 ? 15 -21.094 20.844 1 38.88 425 ALA A N 1
ATOM 3436 C CA . ALA A 1 425 ? 13.938 -20.391 21.562 1 38.88 425 ALA A CA 1
ATOM 3437 C C . ALA A 1 425 ? 13.039 -19.625 20.594 1 38.88 425 ALA A C 1
ATOM 3439 O O . ALA A 1 425 ? 11.812 -19.672 20.719 1 38.88 425 ALA A O 1
ATOM 3440 N N . ALA A 1 426 ? 13.57 -19.094 19.594 1 36.47 426 ALA A N 1
ATOM 3441 C CA . ALA A 1 426 ? 12.805 -18.344 18.609 1 36.47 426 ALA A CA 1
ATOM 3442 C C . ALA A 1 426 ? 12.055 -19.281 17.656 1 36.47 426 ALA A C 1
ATOM 3444 O O . ALA A 1 426 ? 10.922 -19 17.266 1 36.47 426 ALA A O 1
ATOM 3445 N N . ALA A 1 427 ? 12.562 -20.391 17.297 1 36.72 427 ALA A N 1
ATOM 3446 C CA . ALA A 1 427 ? 11.906 -21.422 16.5 1 36.72 427 ALA A CA 1
ATOM 3447 C C . ALA A 1 427 ? 10.758 -22.062 17.281 1 36.72 427 ALA A C 1
ATOM 3449 O O . ALA A 1 427 ? 9.695 -22.328 16.719 1 36.72 427 ALA A O 1
ATOM 3450 N N . ARG A 1 428 ? 10.883 -22.359 18.562 1 36.47 428 ARG A N 1
ATOM 3451 C CA . ARG A 1 428 ? 9.844 -22.922 19.422 1 36.47 428 ARG A CA 1
ATOM 3452 C C . ARG A 1 428 ? 8.672 -21.953 19.547 1 36.47 428 ARG A C 1
ATOM 3454 O O . ARG A 1 428 ? 7.512 -22.359 19.531 1 36.47 428 ARG A O 1
ATOM 3461 N N . ASP A 1 429 ? 8.977 -20.703 19.781 1 35.12 429 ASP A N 1
ATOM 3462 C CA . ASP A 1 429 ? 7.91 -19.719 19.938 1 35.12 429 ASP A CA 1
ATOM 3463 C C . ASP A 1 429 ? 7.172 -19.5 18.625 1 35.12 429 ASP A C 1
ATOM 3465 O O . ASP A 1 429 ? 5.973 -19.219 18.609 1 35.12 429 ASP A O 1
ATOM 3469 N N . SER A 1 430 ? 7.93 -19.609 17.578 1 32.44 430 SER A N 1
ATOM 3470 C CA . SER A 1 430 ? 7.281 -19.469 16.266 1 32.44 430 SER A CA 1
ATOM 3471 C C . SER A 1 430 ? 6.453 -20.703 15.93 1 32.44 430 SER A C 1
ATOM 3473 O O . SER A 1 430 ? 5.461 -20.609 15.203 1 32.44 430 SER A O 1
ATOM 3475 N N . LEU A 1 431 ? 6.922 -21.969 16.406 1 30.47 431 LEU A N 1
ATOM 3476 C CA . LEU A 1 431 ? 6.125 -23.172 16.188 1 30.47 431 LEU A CA 1
ATOM 3477 C C . LEU A 1 431 ? 4.898 -23.172 17.094 1 30.47 431 LEU A C 1
ATOM 3479 O O . LEU A 1 431 ? 3.939 -23.906 16.844 1 30.47 431 LEU A O 1
ATOM 3483 N N . LYS A 1 432 ? 5 -22.688 18.359 1 31.44 432 LYS A N 1
ATOM 3484 C CA . LYS A 1 432 ? 3.807 -22.734 19.203 1 31.44 432 LYS A CA 1
ATOM 3485 C C . LYS A 1 432 ? 2.688 -21.875 18.625 1 31.44 432 LYS A C 1
ATOM 3487 O O . LYS A 1 432 ? 1.521 -22.031 18.984 1 31.44 432 LYS A O 1
ATOM 3492 N N . LYS A 1 433 ? 3.059 -20.688 18.172 1 32.47 433 LYS A N 1
ATOM 3493 C CA . LYS A 1 433 ? 1.923 -19.891 17.703 1 32.47 433 LYS A CA 1
ATOM 3494 C C . LYS A 1 433 ? 1.39 -20.438 16.375 1 32.47 433 LYS A C 1
ATOM 3496 O O . LYS A 1 433 ? 1.78 -19.953 15.305 1 32.47 433 LYS A O 1
ATOM 3501 N N . ARG A 1 434 ? 1.253 -21.719 16.219 1 30.48 434 ARG A N 1
ATOM 3502 C CA . ARG A 1 434 ? 0.429 -22.234 15.117 1 30.48 434 ARG A CA 1
ATOM 3503 C C . ARG A 1 434 ? -0.938 -21.547 15.109 1 30.48 434 ARG A C 1
ATOM 3505 O O . ARG A 1 434 ? -1.746 -21.75 16.016 1 30.48 434 ARG A O 1
ATOM 3512 N N . HIS A 1 435 ? -1.044 -20.359 14.688 1 26.38 435 HIS A N 1
ATOM 3513 C CA . HIS A 1 435 ? -2.254 -19.594 14.422 1 26.38 435 HIS A CA 1
ATOM 3514 C C . HIS A 1 435 ? -3.336 -20.469 13.797 1 26.38 435 HIS A C 1
ATOM 3516 O O . HIS A 1 435 ? -3.031 -21.391 13.039 1 26.38 435 HIS A O 1
ATOM 3522 N N . GLU A 1 436 ? -4.488 -20.438 14.367 1 25.41 436 GLU A N 1
ATOM 3523 C CA . GLU A 1 436 ? -5.754 -20.938 13.828 1 25.41 436 GLU A CA 1
ATOM 3524 C C . GLU A 1 436 ? -5.922 -20.531 12.359 1 25.41 436 GLU A C 1
ATOM 3526 O O . GLU A 1 436 ? -5.668 -19.391 11.992 1 25.41 436 GLU A O 1
ATOM 3531 N N . VAL A 1 437 ? -5.789 -21.453 11.453 1 27.78 437 VAL A N 1
ATOM 3532 C CA . VAL A 1 437 ? -6.062 -21.469 10.016 1 27.78 437 VAL A CA 1
ATOM 3533 C C . VAL A 1 437 ? -7.344 -20.688 9.734 1 27.78 437 VAL A C 1
ATOM 3535 O O . VAL A 1 437 ? -8.43 -21.078 10.164 1 27.78 437 VAL A O 1
ATOM 3538 N N . HIS A 1 438 ? -7.43 -19.438 9.992 1 24.88 438 HIS A N 1
ATOM 3539 C CA . HIS A 1 438 ? -8.656 -18.828 9.484 1 24.88 438 HIS A CA 1
ATOM 3540 C C . HIS A 1 438 ? -8.953 -19.281 8.062 1 24.88 438 HIS A C 1
ATOM 3542 O O . HIS A 1 438 ? -8.039 -19.594 7.301 1 24.88 438 HIS A O 1
ATOM 3548 N N . LEU A 1 439 ? -10.266 -19.656 7.758 1 28.31 439 LEU A N 1
ATOM 3549 C CA . LEU A 1 439 ? -10.859 -20.25 6.566 1 28.31 439 LEU A CA 1
ATOM 3550 C C . LEU A 1 439 ? -10.469 -19.469 5.316 1 28.31 439 LEU A C 1
ATOM 3552 O O . LEU A 1 439 ? -11.258 -18.672 4.801 1 28.31 439 LEU A O 1
ATOM 3556 N N . GLY A 1 440 ? -9.469 -18.672 5.234 1 25.66 440 GLY A N 1
ATOM 3557 C CA . GLY A 1 440 ? -9.281 -18.188 3.873 1 25.66 440 GLY A CA 1
ATOM 3558 C C . GLY A 1 440 ? -9.266 -19.297 2.846 1 25.66 440 GLY A C 1
ATOM 3559 O O . GLY A 1 440 ? -9.82 -20.375 3.078 1 25.66 440 GLY A O 1
ATOM 3560 N N . ILE A 1 441 ? -8.422 -19.359 1.838 1 26.89 441 ILE A N 1
ATOM 3561 C CA . ILE A 1 441 ? -8.375 -20.547 0.979 1 26.89 441 ILE A CA 1
ATOM 3562 C C . ILE A 1 441 ? -8.164 -21.797 1.829 1 26.89 441 ILE A C 1
ATOM 3564 O O . ILE A 1 441 ? -7.254 -21.828 2.662 1 26.89 441 ILE A O 1
ATOM 3568 N N . GLN A 1 442 ? -9.281 -22.484 2.244 1 24.38 442 GLN A N 1
ATOM 3569 C CA . GLN A 1 442 ? -9.234 -23.828 2.816 1 24.38 442 GLN A CA 1
ATOM 3570 C C . GLN A 1 442 ? -7.973 -24.562 2.387 1 24.38 442 GLN A C 1
ATOM 3572 O O . GLN A 1 442 ? -7.77 -24.828 1.199 1 24.38 442 GLN A O 1
ATOM 3577 N N . HIS A 1 443 ? -6.957 -24.234 2.893 1 24.05 443 HIS A N 1
ATOM 3578 C CA . HIS A 1 443 ? -5.961 -25.281 2.732 1 24.05 443 HIS A CA 1
ATOM 3579 C C . HIS A 1 443 ? -6.57 -26.656 2.994 1 24.05 443 HIS A C 1
ATOM 3581 O O . HIS A 1 443 ? -7.074 -26.922 4.09 1 24.05 443 HIS A O 1
ATOM 3587 N N . GLY A 1 444 ? -7.395 -27.188 2.004 1 24.27 444 GLY A N 1
ATOM 3588 C CA . GLY A 1 444 ? -7.812 -28.578 2.062 1 24.27 444 GLY A CA 1
ATOM 3589 C C . GLY A 1 444 ? -6.777 -29.484 2.703 1 24.27 444 GLY A C 1
ATOM 3590 O O . GLY A 1 444 ? -5.73 -29.75 2.113 1 24.27 444 GLY A O 1
ATOM 3591 N N . ALA A 1 445 ? -6.434 -29.188 3.857 1 25.17 445 ALA A N 1
ATOM 3592 C CA . ALA A 1 445 ? -5.895 -30.422 4.441 1 25.17 445 ALA A CA 1
ATOM 3593 C C . ALA A 1 445 ? -6.809 -31.609 4.164 1 25.17 445 ALA A C 1
ATOM 3595 O O . ALA A 1 445 ? -7.984 -31.594 4.535 1 25.17 445 ALA A O 1
ATOM 3596 N N . LEU A 1 446 ? -6.613 -32.375 3.141 1 23.94 446 LEU A N 1
ATOM 3597 C CA . LEU A 1 446 ? -7.164 -33.719 2.932 1 23.94 446 LEU A CA 1
ATOM 3598 C C . LEU A 1 446 ? -7.301 -34.469 4.254 1 23.94 446 LEU A C 1
ATOM 3600 O O . LEU A 1 446 ? -6.316 -34.625 4.977 1 23.94 446 LEU A O 1
ATOM 3604 N N . THR A 1 447 ? -8.164 -34.156 5.043 1 22.66 447 THR A N 1
ATOM 3605 C CA . THR A 1 447 ? -8.438 -35.344 5.84 1 22.66 447 THR A CA 1
ATOM 3606 C C . THR A 1 447 ? -8.336 -36.594 4.984 1 22.66 447 THR A C 1
ATOM 3608 O O . THR A 1 447 ? -8.906 -36.656 3.889 1 22.66 447 THR A O 1
ATOM 3611 N N . ALA A 1 448 ? -7.398 -37.469 5.273 1 23.5 448 ALA A N 1
ATOM 3612 C CA . ALA A 1 448 ? -7.16 -38.812 4.766 1 23.5 448 ALA A CA 1
ATOM 3613 C C . ALA A 1 448 ? -8.461 -39.594 4.645 1 23.5 448 ALA A C 1
ATOM 3615 O O . ALA A 1 448 ? -8.906 -40.25 5.602 1 23.5 448 ALA A O 1
ATOM 3616 N N . GLN A 1 449 ? -9.531 -39.125 4.426 1 23.12 449 GLN A N 1
ATOM 3617 C CA . GLN A 1 449 ? -10.32 -40.281 4.043 1 23.12 449 GLN A CA 1
ATOM 3618 C C . GLN A 1 449 ? -9.633 -41.062 2.936 1 23.12 449 GLN A C 1
ATOM 3620 O O . GLN A 1 449 ? -9.156 -40.5 1.954 1 23.12 449 GLN A O 1
ATOM 3625 N N . VAL A 1 450 ? -9.25 -42.344 3.227 1 21.36 450 VAL A N 1
ATOM 3626 C CA . VAL A 1 450 ? -8.695 -43.5 2.506 1 21.36 450 VAL A CA 1
ATOM 3627 C C . VAL A 1 450 ? -9.344 -43.594 1.124 1 21.36 450 VAL A C 1
ATOM 3629 O O . VAL A 1 450 ? -10.492 -44.031 0.999 1 21.36 450 VAL A O 1
ATOM 3632 N N . ALA A 1 451 ? -9.633 -42.656 0.503 1 23.52 451 ALA A N 1
ATOM 3633 C CA . ALA A 1 451 ? -9.938 -43.312 -0.766 1 23.52 451 ALA A CA 1
ATOM 3634 C C . ALA A 1 451 ? -8.82 -44.281 -1.17 1 23.52 451 ALA A C 1
ATOM 3636 O O . ALA A 1 451 ? -7.66 -44.094 -0.794 1 23.52 451 ALA A O 1
ATOM 3637 N N . GLY A 1 452 ? -9.148 -45.406 -1.914 1 22.42 452 GLY A N 1
ATOM 3638 C CA . GLY A 1 452 ? -8.219 -46.469 -2.229 1 22.42 452 GLY A CA 1
ATOM 3639 C C . GLY A 1 452 ? -6.867 -45.969 -2.697 1 22.42 452 GLY A C 1
ATOM 3640 O O . GLY A 1 452 ? -6.766 -44.875 -3.277 1 22.42 452 GLY A O 1
ATOM 3641 N N . ASN A 1 453 ? -5.703 -46.188 -2.039 1 26.31 453 ASN A N 1
ATOM 3642 C CA . ASN A 1 453 ? -4.254 -46.281 -2.176 1 26.31 453 ASN A CA 1
ATOM 3643 C C . ASN A 1 453 ? -3.836 -46.438 -3.635 1 26.31 453 ASN A C 1
ATOM 3645 O O . ASN A 1 453 ? -2.668 -46.688 -3.926 1 26.31 453 ASN A O 1
ATOM 3649 N N . SER A 1 454 ? -4.836 -46.656 -4.484 1 26.3 454 SER A N 1
ATOM 3650 C CA . SER A 1 454 ? -4.281 -47.406 -5.598 1 26.3 454 SER A CA 1
ATOM 3651 C C . SER A 1 454 ? -3.469 -46.531 -6.531 1 26.3 454 SER A C 1
ATOM 3653 O O . SER A 1 454 ? -2.404 -46.906 -7.012 1 26.3 454 SER A O 1
ATOM 3655 N N . TYR A 1 455 ? -4.168 -45.25 -6.84 1 25.7 455 TYR A N 1
ATOM 3656 C CA . TYR A 1 455 ? -3.605 -44.812 -8.109 1 25.7 455 TYR A CA 1
ATOM 3657 C C . TYR A 1 455 ? -2.326 -44 -7.887 1 25.7 455 TYR A C 1
ATOM 3659 O O . TYR A 1 455 ? -1.38 -44.094 -8.672 1 25.7 455 TYR A O 1
ATOM 3667 N N . LEU A 1 456 ? -2.312 -43.062 -6.914 1 32.19 456 LEU A N 1
ATOM 3668 C CA . LEU A 1 456 ? -1.039 -42.375 -6.75 1 32.19 456 LEU A CA 1
ATOM 3669 C C . LEU A 1 456 ? 0.063 -43.344 -6.359 1 32.19 456 LEU A C 1
ATOM 3671 O O . LEU A 1 456 ? 1.247 -43.094 -6.562 1 32.19 456 LEU A O 1
ATOM 3675 N N . SER A 1 457 ? -0.331 -44.406 -5.672 1 32 457 SER A N 1
ATOM 3676 C CA . SER A 1 457 ? 0.559 -45.531 -5.434 1 32 457 SER A CA 1
ATOM 3677 C C . SER A 1 457 ? 1.081 -46.094 -6.742 1 32 457 SER A C 1
ATOM 3679 O O . SER A 1 457 ? 2.244 -46.5 -6.832 1 32 457 SER A O 1
ATOM 3681 N N . LYS A 1 458 ? 0.201 -46.062 -7.746 1 34.75 458 LYS A N 1
ATOM 3682 C CA . LYS A 1 458 ? 0.65 -46.594 -9.031 1 34.75 458 LYS A CA 1
ATOM 3683 C C . LYS A 1 458 ? 1.655 -45.656 -9.695 1 34.75 458 LYS A C 1
ATOM 3685 O O . LYS A 1 458 ? 2.619 -46.125 -10.312 1 34.75 458 LYS A O 1
ATOM 3690 N N . LEU A 1 459 ? 1.388 -44.438 -9.594 1 32.69 459 LEU A N 1
ATOM 3691 C CA . LEU A 1 459 ? 2.383 -43.562 -10.195 1 32.69 459 LEU A CA 1
ATOM 3692 C C . LEU A 1 459 ? 3.711 -43.656 -9.453 1 32.69 459 LEU A C 1
ATOM 3694 O O . LEU A 1 459 ? 4.773 -43.719 -10.07 1 32.69 459 LEU A O 1
ATOM 3698 N N . SER A 1 460 ? 3.656 -43.719 -8.117 1 35 460 SER A N 1
ATOM 3699 C CA . SER A 1 460 ? 4.895 -43.969 -7.383 1 35 460 SER A CA 1
ATOM 3700 C C . SER A 1 460 ? 5.492 -45.312 -7.734 1 35 460 SER A C 1
ATOM 3702 O O . SER A 1 460 ? 6.715 -45.469 -7.789 1 35 460 SER A O 1
ATOM 3704 N N . ARG A 1 461 ? 4.699 -46.406 -7.887 1 38.06 461 ARG A N 1
ATOM 3705 C CA . ARG A 1 461 ? 5.191 -47.719 -8.281 1 38.06 461 ARG A CA 1
ATOM 3706 C C . ARG A 1 461 ? 5.852 -47.656 -9.656 1 38.06 461 ARG A C 1
ATOM 3708 O O . ARG A 1 461 ? 6.871 -48.312 -9.883 1 38.06 461 ARG A O 1
ATOM 3715 N N . ASN A 1 462 ? 5.234 -47.094 -10.57 1 33.62 462 ASN A N 1
ATOM 3716 C CA . ASN A 1 462 ? 5.902 -47 -11.859 1 33.62 462 ASN A CA 1
ATOM 3717 C C . ASN A 1 462 ? 7.207 -46.219 -11.766 1 33.62 462 ASN A C 1
ATOM 3719 O O . ASN A 1 462 ? 8.133 -46.438 -12.555 1 33.62 462 ASN A O 1
ATOM 3723 N N . LEU A 1 463 ? 7.176 -45.312 -10.875 1 31.19 463 LEU A N 1
ATOM 3724 C CA . LEU A 1 463 ? 8.461 -44.625 -10.75 1 31.19 463 LEU A CA 1
ATOM 3725 C C . LEU A 1 463 ? 9.461 -45.531 -10.008 1 31.19 463 LEU A C 1
ATOM 3727 O O . LEU A 1 463 ? 10.672 -45.406 -10.203 1 31.19 463 LEU A O 1
ATOM 3731 N N . SER A 1 464 ? 8.953 -46.375 -9.016 1 30.2 464 SER A N 1
ATOM 3732 C CA . SER A 1 464 ? 9.914 -47.219 -8.312 1 30.2 464 SER A CA 1
ATOM 3733 C C . SER A 1 464 ? 10.555 -48.25 -9.258 1 30.2 464 SER A C 1
ATOM 3735 O O . SER A 1 464 ? 11.539 -48.906 -8.906 1 30.2 464 SER A O 1
ATOM 3737 N N . HIS A 1 465 ? 9.852 -48.719 -10.242 1 29.03 465 HIS A N 1
ATOM 3738 C CA . HIS A 1 465 ? 10.523 -49.75 -11 1 29.03 465 HIS A CA 1
ATOM 3739 C C . HIS A 1 465 ? 11.797 -49.219 -11.656 1 29.03 465 HIS A C 1
ATOM 3741 O O . HIS A 1 465 ? 12.477 -49.969 -12.375 1 29.03 465 HIS A O 1
ATOM 3747 N N . ILE A 1 466 ? 11.953 -47.969 -11.57 1 26.64 466 ILE A N 1
ATOM 3748 C CA . ILE A 1 466 ? 13.18 -47.656 -12.297 1 26.64 466 ILE A CA 1
ATOM 3749 C C . ILE A 1 466 ? 14.391 -48 -11.438 1 26.64 466 ILE A C 1
ATOM 3751 O O . ILE A 1 466 ? 15.508 -48.125 -11.945 1 26.64 466 ILE A O 1
ATOM 3755 N N . ASN A 1 467 ? 14.25 -48 -10.055 1 23.02 467 ASN A N 1
ATOM 3756 C CA . ASN A 1 467 ? 15.531 -48.25 -9.414 1 23.02 467 ASN A CA 1
ATOM 3757 C C . ASN A 1 467 ? 15.82 -49.75 -9.32 1 23.02 467 ASN A C 1
ATOM 3759 O O . ASN A 1 467 ? 16.797 -50.156 -8.68 1 23.02 467 ASN A O 1
ATOM 3763 N N . ILE A 1 468 ? 14.883 -50.688 -9.594 1 22.02 468 ILE A N 1
ATOM 3764 C CA . ILE A 1 468 ? 15.641 -51.938 -9.422 1 22.02 468 ILE A CA 1
ATOM 3765 C C . ILE A 1 468 ? 16.594 -52.125 -10.602 1 22.02 468 ILE A C 1
ATOM 3767 O O . ILE A 1 468 ? 16.188 -52 -11.766 1 22.02 468 ILE A O 1
ATOM 3771 N N . MET B 1 1 ? 8.477 -36.344 -17.359 1 76.69 1 MET B N 1
ATOM 3772 C CA . MET B 1 1 ? 8.805 -35.781 -16.062 1 76.69 1 MET B CA 1
ATOM 3773 C C . MET B 1 1 ? 10.312 -35.781 -15.836 1 76.69 1 MET B C 1
ATOM 3775 O O . MET B 1 1 ? 10.883 -34.781 -15.406 1 76.69 1 MET B O 1
ATOM 3779 N N . ASN B 1 2 ? 10.945 -36.812 -16.391 1 80.88 2 ASN B N 1
ATOM 3780 C CA . ASN B 1 2 ? 12.383 -36.906 -16.172 1 80.88 2 ASN B CA 1
ATOM 3781 C C . ASN B 1 2 ? 13.141 -35.844 -16.969 1 80.88 2 ASN B C 1
ATOM 3783 O O . ASN B 1 2 ? 14.117 -35.281 -16.469 1 80.88 2 ASN B O 1
ATOM 3787 N N . SER B 1 3 ? 12.602 -35.625 -18.109 1 87.06 3 SER B N 1
ATOM 3788 C CA . SER B 1 3 ? 13.25 -34.594 -18.922 1 87.06 3 SER B CA 1
ATOM 3789 C C . SER B 1 3 ? 13.094 -33.219 -18.312 1 87.06 3 SER B C 1
ATOM 3791 O O . SER B 1 3 ? 14.023 -32.406 -18.359 1 87.06 3 SER B O 1
ATOM 3793 N N . ILE B 1 4 ? 11.984 -33.031 -17.672 1 91.12 4 ILE B N 1
ATOM 3794 C CA . ILE B 1 4 ? 11.703 -31.75 -17.031 1 91.12 4 ILE B CA 1
ATOM 3795 C C . ILE B 1 4 ? 12.609 -31.562 -15.812 1 91.12 4 ILE B C 1
ATOM 3797 O O . ILE B 1 4 ? 13.203 -30.5 -15.625 1 91.12 4 ILE B O 1
ATOM 3801 N N . VAL B 1 5 ? 12.727 -32.594 -15.125 1 94.19 5 VAL B N 1
ATOM 3802 C CA . VAL B 1 5 ? 13.562 -32.562 -13.922 1 94.19 5 VAL B CA 1
ATOM 3803 C C . VAL B 1 5 ? 15.016 -32.312 -14.312 1 94.19 5 VAL B C 1
ATOM 3805 O O . VAL B 1 5 ? 15.711 -31.531 -13.656 1 94.19 5 VAL B O 1
ATOM 3808 N N . THR B 1 6 ? 15.422 -32.938 -15.391 1 93.88 6 THR B N 1
ATOM 3809 C CA . THR B 1 6 ? 16.797 -32.781 -15.859 1 93.88 6 THR B CA 1
ATOM 3810 C C . THR B 1 6 ? 17.047 -31.344 -16.328 1 93.88 6 THR B C 1
ATOM 3812 O O . THR B 1 6 ? 18.125 -30.797 -16.109 1 93.88 6 THR B O 1
ATOM 3815 N N . GLU B 1 7 ? 16.078 -30.812 -16.938 1 93.94 7 GLU B N 1
ATOM 3816 C CA . GLU B 1 7 ? 16.219 -29.438 -17.406 1 93.94 7 GLU B CA 1
ATOM 3817 C C . GLU B 1 7 ? 16.344 -28.469 -16.234 1 93.94 7 GLU B C 1
ATOM 3819 O O . GLU B 1 7 ? 17.172 -27.531 -16.281 1 93.94 7 GLU B O 1
ATOM 3824 N N . ILE B 1 8 ? 15.594 -28.656 -15.242 1 95.69 8 ILE B N 1
ATOM 3825 C CA . ILE B 1 8 ? 15.648 -27.797 -14.062 1 95.69 8 ILE B CA 1
ATOM 3826 C C . ILE B 1 8 ? 17 -27.969 -13.367 1 95.69 8 ILE B C 1
ATOM 3828 O O . ILE B 1 8 ? 17.609 -27 -12.93 1 95.69 8 ILE B O 1
ATOM 3832 N N . ALA B 1 9 ? 17.422 -29.188 -13.289 1 95.56 9 ALA B N 1
ATOM 3833 C CA . ALA B 1 9 ? 18.719 -29.453 -12.695 1 95.56 9 ALA B CA 1
ATOM 3834 C C . ALA B 1 9 ? 19.828 -28.75 -13.453 1 95.56 9 ALA B C 1
ATOM 3836 O O . ALA B 1 9 ? 20.766 -28.219 -12.844 1 95.56 9 ALA B O 1
ATOM 3837 N N . ASN B 1 10 ? 19.719 -28.703 -14.727 1 95.12 10 ASN B N 1
ATOM 3838 C CA . ASN B 1 10 ? 20.703 -28 -15.555 1 95.12 10 ASN B CA 1
ATOM 3839 C C . ASN B 1 10 ? 20.688 -26.5 -15.312 1 95.12 10 ASN B C 1
ATOM 3841 O O . ASN B 1 10 ? 21.734 -25.844 -15.297 1 95.12 10 ASN B O 1
ATOM 3845 N N . ILE B 1 11 ? 19.5 -25.984 -15.109 1 94.88 11 ILE B N 1
ATOM 3846 C CA . ILE B 1 11 ? 19.375 -24.562 -14.812 1 94.88 11 ILE B CA 1
ATOM 3847 C C . ILE B 1 11 ? 20.047 -24.25 -13.477 1 94.88 11 ILE B C 1
ATOM 3849 O O . ILE B 1 11 ? 20.766 -23.266 -13.367 1 94.88 11 ILE B O 1
ATOM 3853 N N . ILE B 1 12 ? 19.844 -25.094 -12.531 1 95.56 12 ILE B N 1
ATOM 3854 C CA . ILE B 1 12 ? 20.406 -24.906 -11.195 1 95.56 12 ILE B CA 1
ATOM 3855 C C . ILE B 1 12 ? 21.922 -24.875 -11.266 1 95.56 12 ILE B C 1
ATOM 3857 O O . ILE B 1 12 ? 22.562 -24.031 -10.641 1 95.56 12 ILE B O 1
ATOM 3861 N N . LYS B 1 13 ? 22.453 -25.672 -12.102 1 93.75 13 LYS B N 1
ATOM 3862 C CA . LYS B 1 13 ? 23.906 -25.844 -12.148 1 93.75 13 LYS B CA 1
ATOM 3863 C C . LYS B 1 13 ? 24.547 -24.781 -13.047 1 93.75 13 LYS B C 1
ATOM 3865 O O . LYS B 1 13 ? 25.703 -24.422 -12.852 1 93.75 13 LYS B O 1
ATOM 3870 N N . SER B 1 14 ? 23.844 -24.234 -13.977 1 91.88 14 SER B N 1
ATOM 3871 C CA . SER B 1 14 ? 24.438 -23.375 -14.992 1 91.88 14 SER B CA 1
ATOM 3872 C C . SER B 1 14 ? 24.469 -21.922 -14.539 1 91.88 14 SER B C 1
ATOM 3874 O O . SER B 1 14 ? 25.266 -21.125 -15.031 1 91.88 14 SER B O 1
ATOM 3876 N N . GLU B 1 15 ? 23.656 -21.531 -13.656 1 88.88 15 GLU B N 1
ATOM 3877 C CA . GLU B 1 15 ? 23.547 -20.141 -13.242 1 88.88 15 GLU B CA 1
ATOM 3878 C C . GLU B 1 15 ? 24.266 -19.906 -11.914 1 88.88 15 GLU B C 1
ATOM 3880 O O . GLU B 1 15 ? 24.078 -20.656 -10.961 1 88.88 15 GLU B O 1
ATOM 3885 N N . ASP B 1 16 ? 25.047 -18.859 -11.867 1 86.88 16 AS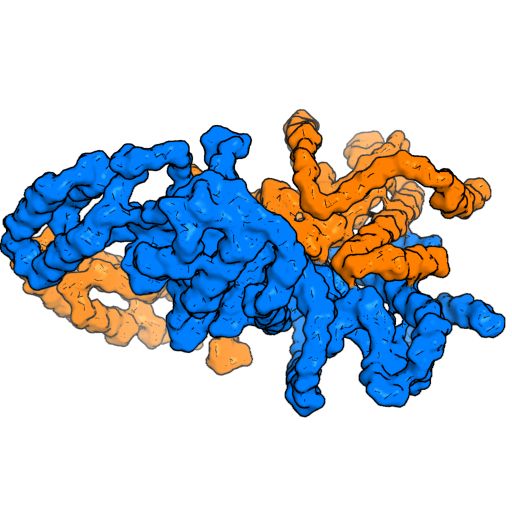P B N 1
ATOM 3886 C CA . ASP B 1 16 ? 25.844 -18.609 -10.664 1 86.88 16 ASP B CA 1
ATOM 3887 C C . ASP B 1 16 ? 25.141 -17.594 -9.75 1 86.88 16 ASP B C 1
ATOM 3889 O O . ASP B 1 16 ? 25.406 -17.562 -8.547 1 86.88 16 ASP B O 1
ATOM 3893 N N . ASN B 1 17 ? 24.344 -16.797 -10.312 1 90.56 17 ASN B N 1
ATOM 3894 C CA . ASN B 1 17 ? 23.609 -15.812 -9.523 1 90.56 17 ASN B CA 1
ATOM 3895 C C . ASN B 1 17 ? 22.312 -16.391 -8.953 1 90.56 17 ASN B C 1
ATOM 3897 O O . ASN B 1 17 ? 21.484 -16.922 -9.695 1 90.56 17 ASN B O 1
ATOM 3901 N N . TYR B 1 18 ? 22.156 -16.312 -7.641 1 91.75 18 TYR B N 1
ATOM 3902 C CA . TYR B 1 18 ? 21.031 -16.938 -6.953 1 91.75 18 TYR B CA 1
ATOM 3903 C C . TYR B 1 18 ? 19.703 -16.406 -7.473 1 91.75 18 TYR B C 1
ATOM 3905 O O . TYR B 1 18 ? 18.781 -17.188 -7.734 1 91.75 18 TYR B O 1
ATOM 3913 N N . ILE B 1 19 ? 19.578 -15.117 -7.637 1 92.56 19 ILE B N 1
ATOM 3914 C CA . ILE B 1 19 ? 18.344 -14.484 -8.055 1 92.56 19 ILE B CA 1
ATOM 3915 C C . ILE B 1 19 ? 18.031 -14.836 -9.508 1 92.56 19 ILE B C 1
ATOM 3917 O O . ILE B 1 19 ? 16.906 -15.219 -9.836 1 92.56 19 ILE B O 1
ATOM 3921 N N . LYS B 1 20 ? 19.062 -14.773 -10.375 1 92.94 20 LYS B N 1
ATOM 3922 C CA . LYS B 1 20 ? 18.891 -15.117 -11.781 1 92.94 20 LYS B CA 1
ATOM 3923 C C . LYS B 1 20 ? 18.516 -16.594 -11.945 1 92.94 20 LYS B C 1
ATOM 3925 O O . LYS B 1 20 ? 17.688 -16.938 -12.789 1 92.94 20 LYS B O 1
ATOM 3930 N N . ARG B 1 21 ? 19.109 -17.406 -11.125 1 95.62 21 ARG B N 1
ATOM 3931 C CA . ARG B 1 21 ? 18.828 -18.828 -11.141 1 95.62 21 ARG B CA 1
ATOM 3932 C C . ARG B 1 21 ? 17.359 -19.094 -10.844 1 95.62 21 ARG B C 1
ATOM 3934 O O . ARG B 1 21 ? 16.672 -19.797 -11.602 1 95.62 21 ARG B O 1
ATOM 3941 N N . GLU B 1 22 ? 16.906 -18.516 -9.75 1 95.88 22 GLU B N 1
ATOM 3942 C CA . GLU B 1 22 ? 15.516 -18.75 -9.359 1 95.88 22 GLU B CA 1
ATOM 3943 C C . GLU B 1 22 ? 14.555 -18.141 -10.383 1 95.88 22 GLU B C 1
ATOM 3945 O O . GLU B 1 22 ? 13.5 -18.719 -10.664 1 95.88 22 GLU B O 1
ATOM 3950 N N . ARG B 1 23 ? 14.891 -17.031 -10.969 1 94.94 23 ARG B N 1
ATOM 3951 C CA . ARG B 1 23 ? 14.055 -16.406 -11.992 1 94.94 23 ARG B CA 1
ATOM 3952 C C . ARG B 1 23 ? 13.938 -17.312 -13.211 1 94.94 23 ARG B C 1
ATOM 3954 O O . ARG B 1 23 ? 12.859 -17.453 -13.797 1 94.94 23 ARG B O 1
ATOM 3961 N N . LYS B 1 24 ? 15.047 -17.938 -13.562 1 95.69 24 LYS B N 1
ATOM 3962 C CA . LYS B 1 24 ? 15.031 -18.859 -14.703 1 95.69 24 LYS B CA 1
ATOM 3963 C C . LYS B 1 24 ? 14.164 -20.078 -14.406 1 95.69 24 LYS B C 1
ATOM 3965 O O . LYS B 1 24 ? 13.445 -20.562 -15.289 1 95.69 24 LYS B O 1
ATOM 3970 N N . ILE B 1 25 ? 14.25 -20.547 -13.211 1 96.75 25 ILE B N 1
ATOM 3971 C CA . ILE B 1 25 ? 13.438 -21.688 -12.797 1 96.75 25 ILE B CA 1
ATOM 3972 C C . ILE B 1 25 ? 11.961 -21.328 -12.867 1 96.75 25 ILE B C 1
ATOM 3974 O O . ILE B 1 25 ? 11.148 -22.078 -13.391 1 96.75 25 ILE B O 1
ATOM 3978 N N . ILE B 1 26 ? 11.602 -20.172 -12.398 1 95.38 26 ILE B N 1
ATOM 3979 C CA . ILE B 1 26 ? 10.211 -19.719 -12.391 1 95.38 26 ILE B CA 1
ATOM 3980 C C . ILE B 1 26 ? 9.703 -19.562 -13.82 1 95.38 26 ILE B C 1
ATOM 3982 O O . ILE B 1 26 ? 8.578 -19.953 -14.133 1 95.38 26 ILE B O 1
ATOM 3986 N N . CYS B 1 27 ? 10.523 -18.969 -14.609 1 94.38 27 CYS B N 1
ATOM 3987 C CA . CYS B 1 27 ? 10.156 -18.812 -16.016 1 94.38 27 CYS B CA 1
ATOM 3988 C C . CYS B 1 27 ? 9.875 -20.172 -16.656 1 94.38 27 CYS B C 1
ATOM 3990 O O . CYS B 1 27 ? 8.914 -20.312 -17.422 1 94.38 27 CYS B O 1
ATOM 3992 N N . PHE B 1 28 ? 10.742 -21.125 -16.344 1 95.5 28 PHE B N 1
ATOM 3993 C CA . PHE B 1 28 ? 10.547 -22.469 -16.859 1 95.5 28 PHE B CA 1
ATOM 3994 C C . PHE B 1 28 ? 9.219 -23.047 -16.391 1 95.5 28 PHE B C 1
ATOM 3996 O O . PHE B 1 28 ? 8.453 -23.594 -17.188 1 95.5 28 PHE B O 1
ATOM 4003 N N . PHE B 1 29 ? 8.914 -22.922 -15.133 1 95.5 29 PHE B N 1
ATOM 4004 C CA . PHE B 1 29 ? 7.691 -23.469 -14.555 1 95.5 29 PHE B CA 1
ATOM 4005 C C . PHE B 1 29 ? 6.465 -22.766 -15.141 1 95.5 29 PHE B C 1
ATOM 4007 O O . PHE B 1 29 ? 5.457 -23.406 -15.43 1 95.5 29 PHE B O 1
ATOM 4014 N N . LEU B 1 30 ? 6.5 -21.469 -15.281 1 94.56 30 LEU B N 1
ATOM 4015 C CA . LEU B 1 30 ? 5.371 -20.734 -15.828 1 94.56 30 LEU B CA 1
ATOM 4016 C C . LEU B 1 30 ? 5.07 -21.172 -17.266 1 94.56 30 LEU B C 1
ATOM 4018 O O . LEU B 1 30 ? 3.908 -21.344 -17.625 1 94.56 30 LEU B O 1
ATOM 4022 N N . ASN B 1 31 ? 6.117 -21.375 -18 1 94 31 ASN B N 1
ATOM 4023 C CA . ASN B 1 31 ? 5.926 -21.859 -19.359 1 94 31 ASN B CA 1
ATOM 4024 C C . ASN B 1 31 ? 5.332 -23.266 -19.391 1 94 31 ASN B C 1
ATOM 4026 O O . ASN B 1 31 ? 4.488 -23.578 -20.234 1 94 31 ASN B O 1
ATOM 4030 N N . LEU B 1 32 ? 5.824 -24.078 -18.484 1 94.5 32 LEU B N 1
ATOM 4031 C CA . LEU B 1 32 ? 5.316 -25.438 -18.391 1 94.5 32 LEU B CA 1
ATOM 4032 C C . LEU B 1 32 ? 3.824 -25.438 -18.078 1 94.5 32 LEU B C 1
ATOM 4034 O O . LEU B 1 32 ? 3.045 -26.109 -18.75 1 94.5 32 LEU B O 1
ATOM 4038 N N . ILE B 1 33 ? 3.398 -24.688 -17.141 1 94.94 33 ILE B N 1
ATOM 4039 C CA . ILE B 1 33 ? 2.008 -24.688 -16.703 1 94.94 33 ILE B CA 1
ATOM 4040 C C . ILE B 1 33 ? 1.126 -24.047 -17.766 1 94.94 33 ILE B C 1
ATOM 4042 O O . ILE B 1 33 ? -0.019 -24.469 -17.969 1 94.94 33 ILE B O 1
ATOM 4046 N N . LYS B 1 34 ? 1.629 -23.078 -18.406 1 95 34 LYS B N 1
ATOM 4047 C CA . LYS B 1 34 ? 0.896 -22.469 -19.5 1 95 34 LYS B CA 1
ATOM 4048 C C . LYS B 1 34 ? 0.604 -23.484 -20.609 1 95 34 LYS B C 1
ATOM 4050 O O . LYS B 1 34 ? -0.519 -23.562 -21.109 1 95 34 LYS B O 1
ATOM 4055 N N . GLU B 1 35 ? 1.614 -24.25 -20.906 1 94.75 35 GLU B N 1
ATOM 4056 C CA . GLU B 1 35 ? 1.458 -25.25 -21.953 1 94.75 35 GLU B CA 1
ATOM 4057 C C . GLU B 1 35 ? 0.444 -26.328 -21.547 1 94.75 35 GLU B C 1
ATOM 4059 O O . GLU B 1 35 ? -0.382 -26.75 -22.359 1 94.75 35 GLU B O 1
ATOM 4064 N N . ILE B 1 36 ? 0.549 -26.734 -20.359 1 95.75 36 ILE B N 1
ATOM 4065 C CA . ILE B 1 36 ? -0.377 -27.75 -19.859 1 95.75 36 ILE B CA 1
ATOM 4066 C C . ILE B 1 36 ? -1.802 -27.203 -19.891 1 95.75 36 ILE B C 1
ATOM 4068 O O . ILE B 1 36 ? -2.736 -27.891 -20.281 1 95.75 36 ILE B O 1
ATOM 4072 N N . MET B 1 37 ? -1.954 -25.984 -19.5 1 97.25 37 MET B N 1
ATOM 4073 C CA . MET B 1 37 ? -3.277 -25.359 -19.453 1 97.25 37 MET B CA 1
ATOM 4074 C C . MET B 1 37 ? -3.867 -25.25 -20.859 1 97.25 37 MET B C 1
ATOM 4076 O O . MET B 1 37 ? -5.062 -25.484 -21.047 1 97.25 37 MET B O 1
ATOM 4080 N N . VAL B 1 38 ? -3.041 -24.859 -21.797 1 96.75 38 VAL B N 1
ATOM 4081 C CA . VAL B 1 38 ? -3.484 -24.719 -23.172 1 96.75 38 VAL B CA 1
ATOM 4082 C C . VAL B 1 38 ? -4.004 -26.062 -23.688 1 96.75 38 VAL B C 1
ATOM 4084 O O . VAL B 1 38 ? -5.062 -26.141 -24.312 1 96.75 38 VAL B O 1
ATOM 4087 N N . LEU B 1 39 ? -3.297 -27.156 -23.375 1 96.81 39 LEU B N 1
ATOM 4088 C CA . LEU B 1 39 ? -3.688 -28.484 -23.797 1 96.81 39 LEU B CA 1
ATOM 4089 C C . LEU B 1 39 ? -4.977 -28.922 -23.109 1 96.81 39 LEU B C 1
ATOM 4091 O O . LEU B 1 39 ? -5.832 -29.562 -23.719 1 96.81 39 LEU B O 1
ATOM 4095 N N . ALA B 1 40 ? -5.074 -28.562 -21.891 1 97.38 40 ALA B N 1
ATOM 4096 C CA . ALA B 1 40 ? -6.277 -28.922 -21.141 1 97.38 40 ALA B CA 1
ATOM 4097 C C . ALA B 1 40 ? -7.504 -28.203 -21.703 1 97.38 40 ALA B C 1
ATOM 4099 O O . ALA B 1 40 ? -8.57 -28.797 -21.844 1 97.38 40 ALA B O 1
ATOM 4100 N N . LEU B 1 41 ? -7.363 -26.938 -22 1 97.62 41 LEU B N 1
ATOM 4101 C CA . LEU B 1 41 ? -8.461 -26.156 -22.562 1 97.62 41 LEU B CA 1
ATOM 4102 C C . LEU B 1 41 ? -8.875 -26.719 -23.922 1 97.62 41 LEU B C 1
ATOM 4104 O O . LEU B 1 41 ? -10.062 -26.766 -24.234 1 97.62 41 LEU B O 1
ATOM 4108 N N . ALA B 1 42 ? -7.887 -27.078 -24.672 1 96.75 42 ALA B N 1
ATOM 4109 C CA . ALA B 1 42 ? -8.172 -27.672 -25.984 1 96.75 42 ALA B CA 1
ATOM 4110 C C . ALA B 1 42 ? -8.945 -28.984 -25.844 1 96.75 42 ALA B C 1
ATOM 4112 O O . ALA B 1 42 ? -9.875 -29.25 -26.609 1 96.75 42 ALA B O 1
ATOM 4113 N N . LYS B 1 43 ? -8.531 -29.781 -24.906 1 96.69 43 LYS B N 1
ATOM 4114 C CA . LYS B 1 43 ? -9.219 -31.031 -24.641 1 96.69 43 LYS B CA 1
ATOM 4115 C C . LYS B 1 43 ? -10.672 -30.797 -24.234 1 96.69 43 LYS B C 1
ATOM 4117 O O . LYS B 1 43 ? -11.578 -31.484 -24.734 1 96.69 43 LYS B O 1
ATOM 4122 N N . VAL B 1 44 ? -10.867 -29.891 -23.359 1 97 44 VAL B N 1
ATOM 4123 C CA . VAL B 1 44 ? -12.219 -29.578 -22.891 1 97 44 VAL B CA 1
ATOM 4124 C C . VAL B 1 44 ? -13.047 -29.031 -24.062 1 97 44 VAL B C 1
ATOM 4126 O O . VAL B 1 44 ? -14.227 -29.375 -24.203 1 97 44 VAL B O 1
ATOM 4129 N N . ASP B 1 45 ? -12.453 -28.172 -24.844 1 97.12 45 ASP B N 1
ATOM 4130 C CA . ASP B 1 45 ? -13.125 -27.625 -26.016 1 97.12 45 ASP B CA 1
ATOM 4131 C C . ASP B 1 45 ? -13.602 -28.75 -26.938 1 97.12 45 ASP B C 1
ATOM 4133 O O . ASP B 1 45 ? -14.711 -28.688 -27.469 1 97.12 45 ASP B O 1
ATOM 4137 N N . ASP B 1 46 ? -12.773 -29.75 -27.141 1 96.5 46 ASP B N 1
ATOM 4138 C CA . ASP B 1 46 ? -13.094 -30.891 -27.984 1 96.5 46 ASP B CA 1
ATOM 4139 C C . ASP B 1 46 ? -14.242 -31.703 -27.391 1 96.5 46 ASP B C 1
ATOM 4141 O O . ASP B 1 46 ? -15.117 -32.156 -28.109 1 96.5 46 ASP B O 1
ATOM 4145 N N . GLU B 1 47 ? -14.203 -31.828 -26.141 1 95.5 47 GLU B N 1
ATOM 4146 C CA . GLU B 1 47 ? -15.195 -32.656 -25.469 1 95.5 47 GLU B CA 1
ATOM 4147 C C . GLU B 1 47 ? -16.562 -31.984 -25.469 1 95.5 47 GLU B C 1
ATOM 4149 O O . GLU B 1 47 ? -17.594 -32.656 -25.297 1 95.5 47 GLU B O 1
ATOM 4154 N N . MET B 1 48 ? -16.594 -30.703 -25.688 1 95.38 48 MET B N 1
ATOM 4155 C CA . MET B 1 48 ? -17.859 -29.953 -25.641 1 95.38 48 MET B CA 1
ATOM 4156 C C . MET B 1 48 ? -18.562 -29.969 -26.984 1 95.38 48 MET B C 1
ATOM 4158 O O . MET B 1 48 ? -19.734 -29.641 -27.078 1 95.38 48 MET B O 1
ATOM 4162 N N . ILE B 1 49 ? -17.953 -30.484 -28.047 1 95.88 49 ILE B N 1
ATOM 4163 C CA . ILE B 1 49 ? -18.469 -30.422 -29.422 1 95.88 49 ILE B CA 1
ATOM 4164 C C . ILE B 1 49 ? -19.812 -31.125 -29.5 1 95.88 49 ILE B C 1
ATOM 4166 O O . ILE B 1 49 ? -20.797 -30.562 -29.984 1 95.88 49 ILE B O 1
ATOM 4170 N N . THR B 1 50 ? -19.859 -32.344 -28.984 1 95.12 50 THR B N 1
ATOM 4171 C CA . THR B 1 50 ? -21.062 -33.156 -29.109 1 95.12 50 THR B CA 1
ATOM 4172 C C . THR B 1 50 ? -22.25 -32.5 -28.406 1 95.12 50 THR B C 1
ATOM 4174 O O . THR B 1 50 ? -23.344 -32.438 -28.953 1 95.12 50 THR B O 1
ATOM 4177 N N . LYS B 1 51 ? -21.969 -32.031 -27.297 1 94.25 51 LYS B N 1
ATOM 4178 C CA . LYS B 1 51 ? -23.031 -31.406 -26.5 1 94.25 51 LYS B CA 1
ATOM 4179 C C . LYS B 1 51 ? -23.547 -30.141 -27.156 1 94.25 51 LYS B C 1
ATOM 4181 O O . LYS B 1 51 ? -24.766 -29.891 -27.172 1 94.25 51 LYS B O 1
ATOM 4186 N N . VAL B 1 52 ? -22.734 -29.312 -27.703 1 95.62 52 VAL B N 1
ATOM 4187 C CA . VAL B 1 52 ? -23.109 -28.047 -28.297 1 95.62 52 VAL B CA 1
ATOM 4188 C C . VAL B 1 52 ? -23.828 -28.281 -29.625 1 95.62 52 VAL B C 1
ATOM 4190 O O . VAL B 1 52 ? -24.781 -27.578 -29.953 1 95.62 52 VAL B O 1
ATOM 4193 N N . LYS B 1 53 ? -23.406 -29.266 -30.328 1 94.62 53 LYS B N 1
ATOM 4194 C CA . LYS B 1 53 ? -24.062 -29.609 -31.578 1 94.62 53 LYS B CA 1
ATOM 4195 C C . LYS B 1 53 ? -25.453 -30.156 -31.328 1 94.62 53 LYS B C 1
ATOM 4197 O O . LYS B 1 53 ? -26.375 -29.922 -32.125 1 94.62 53 LYS B O 1
ATOM 4202 N N . ALA B 1 54 ? -25.531 -30.906 -30.266 1 95.12 54 ALA B N 1
ATOM 4203 C CA . ALA B 1 54 ? -26.828 -31.453 -29.891 1 95.12 54 ALA B CA 1
ATOM 4204 C C . ALA B 1 54 ? -27.828 -30.344 -29.594 1 95.12 54 ALA B C 1
ATOM 4206 O O . ALA B 1 54 ? -29.047 -30.531 -29.719 1 95.12 54 ALA B O 1
ATOM 4207 N N . GLN B 1 55 ? -27.359 -29.188 -29.281 1 94.12 55 GLN B N 1
ATOM 4208 C CA . GLN B 1 55 ? -28.203 -28.031 -28.953 1 94.12 55 GLN B CA 1
ATOM 4209 C C . GLN B 1 55 ? -28.547 -27.25 -30.219 1 94.12 55 GLN B C 1
ATOM 4211 O O . GLN B 1 55 ? -29.25 -26.219 -30.141 1 94.12 55 GLN B O 1
ATOM 4216 N N . GLY B 1 56 ? -27.984 -27.656 -31.359 1 93.5 56 GLY B N 1
ATOM 4217 C CA . GLY B 1 56 ? -28.359 -27.031 -32.625 1 93.5 56 GLY B CA 1
ATOM 4218 C C . GLY B 1 56 ? -27.281 -26.109 -33.156 1 93.5 56 GLY B C 1
ATOM 4219 O O . GLY B 1 56 ? -27.453 -25.5 -34.219 1 93.5 56 GLY B O 1
ATOM 4220 N N . TYR B 1 57 ? -26.234 -26.031 -32.438 1 95.94 57 TYR B N 1
ATOM 4221 C CA . TYR B 1 57 ? -25.172 -25.125 -32.875 1 95.94 57 TYR B CA 1
ATOM 4222 C C . TYR B 1 57 ? -24.219 -25.812 -33.844 1 95.94 57 TYR B C 1
ATOM 4224 O O . TYR B 1 57 ? -24.031 -27.031 -33.781 1 95.94 57 TYR B O 1
ATOM 4232 N N . GLN B 1 58 ? -23.641 -25.047 -34.781 1 96.06 58 GLN B N 1
ATOM 4233 C CA . GLN B 1 58 ? -22.625 -25.531 -35.719 1 96.06 58 GLN B CA 1
ATOM 4234 C C . GLN B 1 58 ? -21.297 -24.781 -35.531 1 96.06 58 GLN B C 1
ATOM 4236 O O . GLN B 1 58 ? -21.297 -23.594 -35.188 1 96.06 58 GLN B O 1
ATOM 4241 N N . ILE B 1 59 ? -20.25 -25.5 -35.812 1 96.19 59 ILE B N 1
ATOM 4242 C CA . ILE B 1 59 ? -18.938 -24.891 -35.656 1 96.19 59 ILE B CA 1
ATOM 4243 C C . ILE B 1 59 ? -18.703 -23.891 -36.781 1 96.19 59 ILE B C 1
ATOM 4245 O O . ILE B 1 59 ? -18.828 -24.234 -37.969 1 96.19 59 ILE B O 1
ATOM 4249 N N . ASP B 1 60 ? -18.406 -22.734 -36.5 1 94.88 60 ASP B N 1
ATOM 4250 C CA . ASP B 1 60 ? -18.141 -21.688 -37.469 1 94.88 60 ASP B CA 1
ATOM 4251 C C . ASP B 1 60 ? -16.641 -21.547 -37.75 1 94.88 60 ASP B C 1
ATOM 4253 O O . ASP B 1 60 ? -16.203 -21.672 -38.906 1 94.88 60 ASP B O 1
ATOM 4257 N N . LYS B 1 61 ? -15.844 -21.266 -36.688 1 95.31 61 LYS B N 1
ATOM 4258 C CA . LYS B 1 61 ? -14.398 -21.094 -36.781 1 95.31 61 LYS B CA 1
ATOM 4259 C C . LYS B 1 61 ? -13.727 -21.266 -35.406 1 95.31 61 LYS B C 1
ATOM 4261 O O . LYS B 1 61 ? -14.406 -21.453 -34.406 1 95.31 61 LYS B O 1
ATOM 4266 N N . LYS B 1 62 ? -12.406 -21.344 -35.5 1 95.56 62 LYS B N 1
ATOM 4267 C CA . LYS B 1 62 ? -11.57 -21.344 -34.281 1 95.56 62 LYS B CA 1
ATOM 4268 C C . LYS B 1 62 ? -10.844 -20.016 -34.125 1 95.56 62 LYS B C 1
ATOM 4270 O O . LYS B 1 62 ? -10.289 -19.469 -35.094 1 95.56 62 LYS B O 1
ATOM 4275 N N . ASN B 1 63 ? -10.945 -19.453 -32.938 1 95.12 63 ASN B N 1
ATOM 4276 C CA . ASN B 1 63 ? -10.289 -18.172 -32.656 1 95.12 63 ASN B CA 1
ATOM 4277 C C . ASN B 1 63 ? -9.289 -18.312 -31.5 1 95.12 63 ASN B C 1
ATOM 4279 O O . ASN B 1 63 ? -9.539 -19.047 -30.547 1 95.12 63 ASN B O 1
ATOM 4283 N N . GLU B 1 64 ? -8.234 -17.625 -31.656 1 95.56 64 GLU B N 1
ATOM 4284 C CA . GLU B 1 64 ? -7.23 -17.578 -30.594 1 95.56 64 GLU B CA 1
ATOM 4285 C C . GLU B 1 64 ? -7.48 -16.391 -29.656 1 95.56 64 GLU B C 1
ATOM 4287 O O . GLU B 1 64 ? -7.906 -15.328 -30.094 1 95.56 64 GLU B O 1
ATOM 4292 N N . ARG B 1 65 ? -7.254 -16.609 -28.375 1 95.44 65 ARG B N 1
ATOM 4293 C CA . ARG B 1 65 ? -7.438 -15.578 -27.359 1 95.44 65 ARG B CA 1
ATOM 4294 C C . ARG B 1 65 ? -6.406 -15.719 -26.234 1 95.44 65 ARG B C 1
ATOM 4296 O O . ARG B 1 65 ? -5.934 -16.828 -25.953 1 95.44 65 ARG B O 1
ATOM 4303 N N . SER B 1 66 ? -5.996 -14.57 -25.703 1 95.19 66 SER B N 1
ATOM 4304 C CA . SER B 1 66 ? -5.105 -14.562 -24.547 1 95.19 66 SER B CA 1
ATOM 4305 C C . SER B 1 66 ? -5.82 -14.047 -23.297 1 95.19 66 SER B C 1
ATOM 4307 O O . SER B 1 66 ? -6.559 -13.062 -23.375 1 95.19 66 SER B O 1
ATOM 4309 N N . ILE B 1 67 ? -5.707 -14.758 -22.219 1 96.44 67 ILE B N 1
ATOM 4310 C CA . ILE B 1 67 ? -6.312 -14.352 -20.953 1 96.44 67 ILE B CA 1
ATOM 4311 C C . ILE B 1 67 ? -5.285 -14.477 -19.828 1 96.44 67 ILE B C 1
ATOM 4313 O O . ILE B 1 67 ? -4.496 -15.422 -19.797 1 96.44 67 ILE B O 1
ATOM 4317 N N . ASN B 1 68 ? -5.211 -13.438 -18.953 1 95.94 68 ASN B N 1
ATOM 4318 C CA . ASN B 1 68 ? -4.383 -13.508 -17.75 1 95.94 68 ASN B CA 1
ATOM 4319 C C . ASN B 1 68 ? -5.125 -14.188 -16.609 1 95.94 68 ASN B C 1
ATOM 4321 O O . ASN B 1 68 ? -5.984 -13.57 -15.969 1 95.94 68 ASN B O 1
ATOM 4325 N N . MET B 1 69 ? -4.766 -15.398 -16.375 1 96.62 69 MET B N 1
ATOM 4326 C CA . MET B 1 69 ? -5.27 -16.078 -15.195 1 96.62 69 MET B CA 1
ATOM 4327 C C . MET B 1 69 ? -4.426 -15.742 -13.969 1 96.62 69 MET B C 1
ATOM 4329 O O . MET B 1 69 ? -3.404 -15.062 -14.086 1 96.62 69 MET B O 1
ATOM 4333 N N . ALA B 1 70 ? -4.793 -16.172 -12.82 1 95.19 70 ALA B N 1
ATOM 4334 C CA . ALA B 1 70 ? -4.125 -15.781 -11.578 1 95.19 70 ALA B CA 1
ATOM 4335 C C . ALA B 1 70 ? -2.67 -16.234 -11.578 1 95.19 70 ALA B C 1
ATOM 4337 O O . ALA B 1 70 ? -1.813 -15.594 -10.969 1 95.19 70 ALA B O 1
ATOM 4338 N N . PHE B 1 71 ? -2.381 -17.359 -12.352 1 94.06 71 PHE B N 1
ATOM 4339 C CA . PHE B 1 71 ? -1.023 -17.891 -12.32 1 94.06 71 PHE B CA 1
ATOM 4340 C C . PHE B 1 71 ? -0.204 -17.359 -13.492 1 94.06 71 PHE B C 1
ATOM 4342 O O . PHE B 1 71 ? 1.02 -17.516 -13.516 1 94.06 71 PHE B O 1
ATOM 4349 N N . GLY B 1 72 ? -0.945 -16.812 -14.461 1 93.75 72 GLY B N 1
ATOM 4350 C CA . GLY B 1 72 ? -0.205 -16.312 -15.609 1 93.75 72 GLY B CA 1
ATOM 4351 C C . GLY B 1 72 ? -1.053 -16.188 -16.859 1 93.75 72 GLY B C 1
ATOM 4352 O O . GLY B 1 72 ? -2.232 -16.547 -16.859 1 93.75 72 GLY B O 1
ATOM 4353 N N . GLU B 1 73 ? -0.399 -15.742 -17.891 1 94.38 73 GLU B N 1
ATOM 4354 C CA . GLU B 1 73 ? -1.084 -15.523 -19.156 1 94.38 73 GLU B CA 1
ATOM 4355 C C . GLU B 1 73 ? -1.196 -16.812 -19.953 1 94.38 73 GLU B C 1
ATOM 4357 O O . GLU B 1 73 ? -0.215 -17.547 -20.109 1 94.38 73 GLU B O 1
ATOM 4362 N N . VAL B 1 74 ? -2.369 -17.125 -20.484 1 96.44 74 VAL B N 1
ATOM 4363 C CA . VAL B 1 74 ? -2.609 -18.328 -21.281 1 96.44 74 VAL B CA 1
ATOM 4364 C C . VAL B 1 74 ? -3.168 -17.938 -22.641 1 96.44 74 VAL B C 1
ATOM 4366 O O . VAL B 1 74 ? -4.18 -17.234 -22.734 1 96.44 74 VAL B O 1
ATOM 4369 N N . ARG B 1 75 ? -2.518 -18.344 -23.656 1 96.19 75 ARG B N 1
ATOM 4370 C CA . ARG B 1 75 ? -3.002 -18.188 -25.031 1 96.19 75 ARG B CA 1
ATOM 4371 C C . ARG B 1 75 ? -3.629 -19.484 -25.547 1 96.19 75 ARG B C 1
ATOM 4373 O O . ARG B 1 75 ? -2.941 -20.484 -25.703 1 96.19 75 ARG B O 1
ATOM 4380 N N . TYR B 1 76 ? -4.906 -19.469 -25.875 1 96.69 76 TYR B N 1
ATOM 4381 C CA . TYR B 1 76 ? -5.605 -20.703 -26.234 1 96.69 76 TYR B CA 1
ATOM 4382 C C . TYR B 1 76 ? -6.508 -20.484 -27.438 1 96.69 76 TYR B C 1
ATOM 4384 O O . TYR B 1 76 ? -6.777 -19.344 -27.812 1 96.69 76 TYR B O 1
ATOM 4392 N N . VAL B 1 77 ? -6.828 -21.578 -28 1 96.81 77 VAL B N 1
ATOM 4393 C CA . VAL B 1 77 ? -7.727 -21.562 -29.156 1 96.81 77 VAL B CA 1
ATOM 4394 C C . VAL B 1 77 ? -9.07 -22.188 -28.766 1 96.81 77 VAL B C 1
ATOM 4396 O O . VAL B 1 77 ? -9.117 -23.188 -28.062 1 96.81 77 VAL B O 1
ATOM 4399 N N . ARG B 1 78 ? -10.156 -21.531 -29.188 1 96 78 ARG B N 1
ATOM 4400 C CA . ARG B 1 78 ? -11.484 -22.047 -28.891 1 96 78 ARG B CA 1
ATOM 4401 C C . ARG B 1 78 ? -12.414 -21.906 -30.094 1 96 78 ARG B C 1
ATOM 4403 O O . ARG B 1 78 ? -12.172 -21.078 -30.984 1 96 78 ARG B O 1
ATOM 4410 N N . ARG B 1 79 ? -13.453 -22.688 -30.094 1 97.19 79 ARG B N 1
ATOM 4411 C CA . ARG B 1 79 ? -14.383 -22.734 -31.219 1 97.19 79 ARG B CA 1
ATOM 4412 C C . ARG B 1 79 ? -15.539 -21.766 -31.031 1 97.19 79 ARG B C 1
ATOM 4414 O O . ARG B 1 79 ? -16.047 -21.609 -29.922 1 97.19 79 ARG B O 1
ATOM 4421 N N . ARG B 1 80 ? -15.836 -21.062 -32.094 1 96.81 80 ARG B N 1
ATOM 4422 C CA . ARG B 1 80 ? -17.047 -20.25 -32.188 1 96.81 80 ARG B CA 1
ATOM 4423 C C . ARG B 1 80 ? -18.188 -21.047 -32.812 1 96.81 80 ARG B C 1
ATOM 4425 O O . ARG B 1 80 ? -18.031 -21.672 -33.844 1 96.81 80 ARG B O 1
ATOM 4432 N N . TYR B 1 81 ? -19.359 -21.047 -32.156 1 96.88 81 TYR B N 1
ATOM 4433 C CA . TYR B 1 81 ? -20.531 -21.781 -32.625 1 96.88 81 TYR B CA 1
ATOM 4434 C C . TYR B 1 81 ? -21.641 -20.828 -33.031 1 96.88 81 TYR B C 1
ATOM 4436 O O . TYR B 1 81 ? -21.844 -19.797 -32.406 1 96.88 81 TYR B O 1
ATOM 4444 N N . VAL B 1 82 ? -22.281 -21.141 -34.094 1 96.62 82 VAL B N 1
ATOM 4445 C CA . VAL B 1 82 ? -23.375 -20.297 -34.562 1 96.62 82 VAL B CA 1
ATOM 4446 C C . VAL B 1 82 ? -24.625 -21.141 -34.75 1 96.62 82 VAL B C 1
ATOM 4448 O O . VAL B 1 82 ? -24.531 -22.344 -35.031 1 96.62 82 VAL B O 1
ATOM 4451 N N . CYS B 1 83 ? -25.719 -20.578 -34.438 1 94.12 83 CYS B N 1
ATOM 4452 C CA . CYS B 1 83 ? -27.047 -21.141 -34.625 1 94.12 83 CYS B CA 1
ATOM 4453 C C . CYS B 1 83 ? -28 -20.094 -35.219 1 94.12 83 CYS B C 1
ATOM 4455 O O . CYS B 1 83 ? -28.062 -18.969 -34.719 1 94.12 83 CYS B O 1
ATOM 4457 N N . PRO B 1 84 ? -28.734 -20.547 -36.281 1 91.44 84 PRO B N 1
ATOM 4458 C CA . PRO B 1 84 ? -29.672 -19.594 -36.875 1 91.44 84 PRO B CA 1
ATOM 4459 C C . PRO B 1 84 ? -30.656 -19.016 -35.875 1 91.44 84 PRO B C 1
ATOM 4461 O O . PRO B 1 84 ? -31.312 -19.781 -35.125 1 91.44 84 PRO B O 1
ATOM 4464 N N . GLY B 1 85 ? -30.75 -17.734 -35.75 1 92.25 85 GLY B N 1
ATOM 4465 C CA . GLY B 1 85 ? -31.703 -17.062 -34.875 1 92.25 85 GLY B CA 1
ATOM 4466 C C . GLY B 1 85 ? -31.172 -16.812 -33.5 1 92.25 85 GLY B C 1
ATOM 4467 O O . GLY B 1 85 ? -31.828 -16.188 -32.656 1 92.25 85 GLY B O 1
ATOM 4468 N N . LYS B 1 86 ? -29.969 -17.359 -33.25 1 92.88 86 LYS B N 1
ATOM 4469 C CA . LYS B 1 86 ? -29.359 -17.172 -31.938 1 92.88 86 LYS B CA 1
ATOM 4470 C C . LYS B 1 86 ? -28 -16.484 -32.031 1 92.88 86 LYS B C 1
ATOM 4472 O O . LYS B 1 86 ? -27.406 -16.438 -33.125 1 92.88 86 LYS B O 1
ATOM 4477 N N . GLN B 1 87 ? -27.547 -15.953 -31 1 92.69 87 GLN B N 1
ATOM 4478 C CA . GLN B 1 87 ? -26.234 -15.305 -30.969 1 92.69 87 GLN B CA 1
ATOM 4479 C C . GLN B 1 87 ? -25.109 -16.328 -30.969 1 92.69 87 GLN B C 1
ATOM 4481 O O . GLN B 1 87 ? -25.266 -17.422 -30.406 1 92.69 87 GLN B O 1
ATOM 4486 N N . ALA B 1 88 ? -24.047 -15.961 -31.562 1 94.06 88 ALA B N 1
ATOM 4487 C CA . ALA B 1 88 ? -22.859 -16.812 -31.562 1 94.06 88 ALA B CA 1
ATOM 4488 C C . ALA B 1 88 ? -22.344 -17.047 -30.141 1 94.06 88 ALA B C 1
ATOM 4490 O O . ALA B 1 88 ? -22.484 -16.172 -29.281 1 94.06 88 ALA B O 1
ATOM 4491 N N . ARG B 1 89 ? -21.781 -18.203 -29.922 1 94.06 89 ARG B N 1
ATOM 4492 C CA . ARG B 1 89 ? -21.359 -18.547 -28.578 1 94.06 89 ARG B CA 1
ATOM 4493 C C . ARG B 1 89 ? -19.922 -19.094 -28.578 1 94.06 89 ARG B C 1
ATOM 4495 O O . ARG B 1 89 ? -19.469 -19.641 -29.578 1 94.06 89 ARG B O 1
ATOM 4502 N N . TYR B 1 90 ? -19.281 -18.828 -27.531 1 95.25 90 TYR B N 1
ATOM 4503 C CA . TYR B 1 90 ? -18 -19.453 -27.188 1 95.25 90 TYR B CA 1
ATOM 4504 C C . TYR B 1 90 ? -18.125 -20.312 -25.938 1 95.25 90 TYR B C 1
ATOM 4506 O O . TYR B 1 90 ? -17.828 -19.859 -24.828 1 95.25 90 TYR B O 1
ATOM 4514 N N . PRO B 1 91 ? -18.5 -21.562 -26.062 1 95.5 91 PRO B N 1
ATOM 4515 C CA . PRO B 1 91 ? -18.828 -22.406 -24.906 1 95.5 91 PRO B CA 1
ATOM 4516 C C . PRO B 1 91 ? -17.672 -22.547 -23.922 1 95.5 91 PRO B C 1
ATOM 4518 O O . PRO B 1 91 ? -17.891 -22.578 -22.703 1 95.5 91 PRO B O 1
ATOM 4521 N N . LEU B 1 92 ? -16.469 -22.672 -24.438 1 96.25 92 LEU B N 1
ATOM 4522 C CA . LEU B 1 92 ? -15.32 -22.797 -23.547 1 96.25 92 LEU B CA 1
ATOM 4523 C C . LEU B 1 92 ? -15.172 -21.562 -22.656 1 96.25 92 LEU B C 1
ATOM 4525 O O . LEU B 1 92 ? -14.93 -21.688 -21.453 1 96.25 92 LEU B O 1
ATOM 4529 N N . ASP B 1 93 ? -15.32 -20.359 -23.234 1 95.25 93 ASP B N 1
ATOM 4530 C CA . ASP B 1 93 ? -15.25 -19.109 -22.469 1 95.25 93 ASP B CA 1
ATOM 4531 C C . ASP B 1 93 ? -16.359 -19.047 -21.422 1 95.25 93 ASP B C 1
ATOM 4533 O O . ASP B 1 93 ? -16.125 -18.609 -20.297 1 95.25 93 ASP B O 1
ATOM 4537 N N . GLU B 1 94 ? -17.484 -19.5 -21.859 1 93.31 94 GLU B N 1
ATOM 4538 C CA . GLU B 1 94 ? -18.625 -19.5 -20.938 1 93.31 94 GLU B CA 1
ATOM 4539 C C . GLU B 1 94 ? -18.375 -20.438 -19.75 1 93.31 94 GLU B C 1
ATOM 4541 O O . GLU B 1 94 ? -18.688 -20.094 -18.609 1 93.31 94 GLU B O 1
ATOM 4546 N N . LEU B 1 95 ? -17.844 -21.547 -20.078 1 93.94 95 LEU B N 1
ATOM 4547 C CA . LEU B 1 95 ? -17.562 -22.531 -19.047 1 93.94 95 LEU B CA 1
ATOM 4548 C C . LEU B 1 95 ? -16.547 -21.984 -18.047 1 93.94 95 LEU B C 1
ATOM 4550 O O . LEU B 1 95 ? -16.672 -22.203 -16.844 1 93.94 95 LEU B O 1
ATOM 4554 N N . MET B 1 96 ? -15.555 -21.266 -18.516 1 94.88 96 MET B N 1
ATOM 4555 C CA . MET B 1 96 ? -14.445 -20.781 -17.688 1 94.88 96 MET B CA 1
ATOM 4556 C C . MET B 1 96 ? -14.789 -19.453 -17.031 1 94.88 96 MET B C 1
ATOM 4558 O O . MET B 1 96 ? -14.094 -19.016 -16.109 1 94.88 96 MET B O 1
ATOM 4562 N N . GLY B 1 97 ? -15.789 -18.828 -17.453 1 91.75 97 GLY B N 1
ATOM 4563 C CA . GLY B 1 97 ? -16.156 -17.531 -16.938 1 91.75 97 GLY B CA 1
ATOM 4564 C C . GLY B 1 97 ? -15.32 -16.391 -17.531 1 91.75 97 GLY B C 1
ATOM 4565 O O . GLY B 1 97 ? -15 -15.43 -16.828 1 91.75 97 GLY B O 1
ATOM 4566 N N . PHE B 1 98 ? -14.852 -16.578 -18.781 1 93.06 98 PHE B N 1
ATOM 4567 C CA . PHE B 1 98 ? -14.086 -15.539 -19.469 1 93.06 98 PHE B CA 1
ATOM 4568 C C . PHE B 1 98 ? -15.016 -14.586 -20.219 1 93.06 98 PHE B C 1
ATOM 4570 O O . PHE B 1 98 ? -15.523 -14.922 -21.281 1 93.06 98 PHE B O 1
ATOM 4577 N N . ASP B 1 99 ? -15.141 -13.398 -19.688 1 86.06 99 ASP B N 1
ATOM 4578 C CA . ASP B 1 99 ? -16.062 -12.43 -20.297 1 86.06 99 ASP B CA 1
ATOM 4579 C C . ASP B 1 99 ? -15.508 -11.906 -21.609 1 86.06 99 ASP B C 1
ATOM 4581 O O . ASP B 1 99 ? -14.289 -11.859 -21.812 1 86.06 99 ASP B O 1
ATOM 4585 N N . LYS B 1 100 ? -16.469 -11.477 -22.406 1 84.62 100 LYS B N 1
ATOM 4586 C CA . LYS B 1 100 ? -16.125 -10.953 -23.719 1 84.62 100 LYS B CA 1
ATOM 4587 C C . LYS B 1 100 ? -15.211 -9.734 -23.609 1 84.62 100 LYS B C 1
ATOM 4589 O O . LYS B 1 100 ? -15.461 -8.852 -22.766 1 84.62 100 LYS B O 1
ATOM 4594 N N . TYR B 1 101 ? -14.133 -9.773 -24.234 1 80.75 101 TYR B N 1
ATOM 4595 C CA . TYR B 1 101 ? -13.219 -8.656 -24.422 1 80.75 101 TYR B CA 1
ATOM 4596 C C . TYR B 1 101 ? -12.453 -8.352 -23.141 1 80.75 101 TYR B C 1
ATOM 4598 O O . TYR B 1 101 ? -11.859 -7.285 -23 1 80.75 101 TYR B O 1
ATOM 4606 N N . LYS B 1 102 ? -12.586 -9.25 -22.203 1 87.31 102 LYS B N 1
ATOM 4607 C CA . LYS B 1 102 ? -11.805 -9.062 -20.984 1 87.31 102 LYS B CA 1
ATOM 4608 C C . LYS B 1 102 ? -10.492 -9.836 -21.047 1 87.31 102 LYS B C 1
ATOM 4610 O O . LYS B 1 102 ? -10.414 -10.898 -21.656 1 87.31 102 LYS B O 1
ATOM 4615 N N . ARG B 1 103 ? -9.539 -9.289 -20.328 1 92 103 ARG B N 1
ATOM 4616 C CA . ARG B 1 103 ? -8.195 -9.844 -20.453 1 92 103 ARG B CA 1
ATOM 4617 C C . ARG B 1 103 ? -7.781 -10.57 -19.188 1 92 103 ARG B C 1
ATOM 4619 O O . ARG B 1 103 ? -6.703 -11.164 -19.125 1 92 103 ARG B O 1
ATOM 4626 N N . TYR B 1 104 ? -8.633 -10.516 -18.203 1 95.31 104 TYR B N 1
ATOM 4627 C CA . TYR B 1 104 ? -8.289 -11.117 -16.922 1 95.31 104 TYR B CA 1
ATOM 4628 C C . TYR B 1 104 ? -9.383 -12.055 -16.438 1 95.31 104 TYR B C 1
ATOM 4630 O O . TYR B 1 104 ? -10.57 -11.766 -16.609 1 95.31 104 TYR B O 1
ATOM 4638 N N . SER B 1 105 ? -8.953 -13.195 -15.883 1 95.5 105 SER B N 1
ATOM 4639 C CA . SER B 1 105 ? -9.922 -14.086 -15.258 1 95.5 105 SER B CA 1
ATOM 4640 C C . SER B 1 105 ? -10.562 -13.445 -14.031 1 95.5 105 SER B C 1
ATOM 4642 O O . SER B 1 105 ? -10.055 -12.453 -13.508 1 95.5 105 SER B O 1
ATOM 4644 N N . ILE B 1 106 ? -11.609 -13.977 -13.547 1 94.5 106 ILE B N 1
ATOM 4645 C CA . ILE B 1 106 ? -12.352 -13.414 -12.422 1 94.5 106 ILE B CA 1
ATOM 4646 C C . ILE B 1 106 ? -11.492 -13.461 -11.164 1 94.5 106 ILE B C 1
ATOM 4648 O O . ILE B 1 106 ? -11.445 -12.5 -10.398 1 94.5 106 ILE B O 1
ATOM 4652 N N . LEU B 1 107 ? -10.797 -14.578 -10.984 1 95.81 107 LEU B N 1
ATOM 4653 C CA . LEU B 1 107 ? -9.945 -14.703 -9.805 1 95.81 107 LEU B CA 1
ATOM 4654 C C . LEU B 1 107 ? -8.797 -13.703 -9.859 1 95.81 107 LEU B C 1
ATOM 4656 O O . LEU B 1 107 ? -8.445 -13.102 -8.836 1 95.81 107 LEU B O 1
ATOM 4660 N N . ALA B 1 108 ? -8.211 -13.523 -11.031 1 96.38 108 ALA B N 1
ATOM 4661 C CA . ALA B 1 108 ? -7.137 -12.539 -11.188 1 96.38 108 ALA B CA 1
ATOM 4662 C C . ALA B 1 108 ? -7.629 -11.141 -10.844 1 96.38 108 ALA B C 1
ATOM 4664 O O . ALA B 1 108 ? -6.949 -10.391 -10.141 1 96.38 108 ALA B O 1
ATOM 4665 N N . VAL B 1 109 ? -8.789 -10.836 -11.328 1 96.19 109 VAL B N 1
ATOM 4666 C CA . VAL B 1 109 ? -9.375 -9.523 -11.055 1 96.19 109 VAL B CA 1
ATOM 4667 C C . VAL B 1 109 ? -9.617 -9.367 -9.555 1 96.19 109 VAL B C 1
ATOM 4669 O O . VAL B 1 109 ? -9.273 -8.344 -8.969 1 96.19 109 VAL B O 1
ATOM 4672 N N . LYS B 1 110 ? -10.188 -10.375 -8.969 1 96.81 110 LYS B N 1
ATOM 4673 C CA . LYS B 1 110 ? -10.461 -10.336 -7.535 1 96.81 110 LYS B CA 1
ATOM 4674 C C . LYS B 1 110 ? -9.188 -10.055 -6.746 1 96.81 110 LYS B C 1
ATOM 4676 O O . LYS B 1 110 ? -9.172 -9.195 -5.863 1 96.81 110 LYS B O 1
ATOM 4681 N N . ASN B 1 111 ? -8.133 -10.805 -7.078 1 97.19 111 ASN B N 1
ATOM 4682 C CA . ASN B 1 111 ? -6.867 -10.641 -6.379 1 97.19 111 ASN B CA 1
ATOM 4683 C C . ASN B 1 111 ? -6.301 -9.234 -6.551 1 97.19 111 ASN B C 1
ATOM 4685 O O . ASN B 1 111 ? -5.828 -8.625 -5.59 1 97.19 111 ASN B O 1
ATOM 4689 N N . ILE B 1 112 ? -6.352 -8.727 -7.742 1 97.5 112 ILE B N 1
ATOM 4690 C CA . ILE B 1 112 ? -5.836 -7.398 -8.039 1 97.5 112 ILE B CA 1
ATOM 4691 C C . ILE B 1 112 ? -6.645 -6.348 -7.285 1 97.5 112 ILE B C 1
ATOM 4693 O O . ILE B 1 112 ? -6.078 -5.418 -6.703 1 97.5 112 ILE B O 1
ATOM 4697 N N . LEU B 1 113 ? -7.949 -6.539 -7.262 1 97.81 113 LEU B N 1
ATOM 4698 C CA . LEU B 1 113 ? -8.82 -5.578 -6.594 1 97.81 113 LEU B CA 1
ATOM 4699 C C . LEU B 1 113 ? -8.57 -5.578 -5.09 1 97.81 113 LEU B C 1
ATOM 4701 O O . LEU B 1 113 ? -8.586 -4.523 -4.453 1 97.81 113 LEU B O 1
ATOM 4705 N N . GLU B 1 114 ? -8.375 -6.719 -4.559 1 97.44 114 GLU B N 1
ATOM 4706 C CA . GLU B 1 114 ? -8.086 -6.812 -3.131 1 97.44 114 GLU B CA 1
ATOM 4707 C C . GLU B 1 114 ? -6.801 -6.066 -2.777 1 97.44 114 GLU B C 1
ATOM 4709 O O . GLU B 1 114 ? -6.754 -5.332 -1.788 1 97.44 114 GLU B O 1
ATOM 4714 N N . VAL B 1 115 ? -5.801 -6.234 -3.562 1 97.75 115 VAL B N 1
ATOM 4715 C CA . VAL B 1 115 ? -4.535 -5.547 -3.324 1 97.75 115 VAL B CA 1
ATOM 4716 C C . VAL B 1 115 ? -4.703 -4.051 -3.572 1 97.75 115 VAL B C 1
ATOM 4718 O O . VAL B 1 115 ? -4.199 -3.227 -2.805 1 97.75 115 VAL B O 1
ATOM 4721 N N . SER B 1 116 ? -5.426 -3.709 -4.574 1 97.56 116 SER B N 1
ATOM 4722 C CA . SER B 1 116 ? -5.629 -2.309 -4.934 1 97.56 116 SER B CA 1
ATOM 4723 C C . SER B 1 116 ? -6.414 -1.568 -3.855 1 97.56 116 SER B C 1
ATOM 4725 O O . SER B 1 116 ? -6.371 -0.339 -3.783 1 97.56 116 SER B O 1
ATOM 4727 N N . SER B 1 117 ? -7.141 -2.289 -3.021 1 97.06 117 SER B N 1
ATOM 4728 C CA . SER B 1 117 ? -7.941 -1.689 -1.959 1 97.06 117 SER B CA 1
ATOM 4729 C C . SER B 1 117 ? -7.055 -1.138 -0.846 1 97.06 117 SER B C 1
ATOM 4731 O O . SER B 1 117 ? -7.508 -0.338 -0.024 1 97.06 117 SER B O 1
ATOM 4733 N N . VAL B 1 118 ? -5.809 -1.543 -0.841 1 95.56 118 VAL B N 1
ATOM 4734 C CA . VAL B 1 118 ? -4.961 -1.106 0.263 1 95.56 118 VAL B CA 1
ATOM 4735 C C . VAL B 1 118 ? -3.711 -0.421 -0.286 1 95.56 118 VAL B C 1
ATOM 4737 O O . VAL B 1 118 ? -2.848 0.018 0.479 1 95.56 118 VAL B O 1
ATOM 4740 N N . ALA B 1 119 ? -3.576 -0.317 -1.604 1 95.25 119 ALA B N 1
ATOM 4741 C CA . ALA B 1 119 ? -2.406 0.291 -2.232 1 95.25 119 ALA B CA 1
ATOM 4742 C C . ALA B 1 119 ? -2.807 1.12 -3.449 1 95.25 119 ALA B C 1
ATOM 4744 O O . ALA B 1 119 ? -3.834 0.855 -4.078 1 95.25 119 ALA B O 1
ATOM 4745 N N . THR B 1 120 ? -1.988 2.145 -3.748 1 95.56 120 THR B N 1
ATOM 4746 C CA . THR B 1 120 ? -2.24 2.938 -4.945 1 95.56 120 THR B CA 1
ATOM 4747 C C . THR B 1 120 ? -2.146 2.068 -6.199 1 95.56 120 THR B C 1
ATOM 4749 O O . THR B 1 120 ? -1.641 0.946 -6.145 1 95.56 120 THR B O 1
ATOM 4752 N N . TYR B 1 121 ? -2.621 2.57 -7.312 1 97.12 121 TYR B N 1
ATOM 4753 C CA . TYR B 1 121 ? -2.613 1.794 -8.547 1 97.12 121 TYR B CA 1
ATOM 4754 C C . TYR B 1 121 ? -1.188 1.447 -8.969 1 97.12 121 TYR B C 1
ATOM 4756 O O . TYR B 1 121 ? -0.917 0.326 -9.398 1 97.12 121 TYR B O 1
ATOM 4764 N N . ARG B 1 122 ? -0.302 2.4 -8.805 1 95.88 122 ARG B N 1
ATOM 4765 C CA . ARG B 1 122 ? 1.103 2.166 -9.125 1 95.88 122 ARG B CA 1
ATOM 4766 C C . ARG B 1 122 ? 1.698 1.09 -8.227 1 95.88 122 ARG B C 1
ATOM 4768 O O . ARG B 1 122 ? 2.404 0.198 -8.695 1 95.88 122 ARG B O 1
ATOM 4775 N N . ASN B 1 123 ? 1.401 1.144 -6.988 1 96.44 123 ASN B N 1
ATOM 4776 C CA . ASN B 1 123 ? 1.933 0.18 -6.031 1 96.44 123 ASN B CA 1
ATOM 4777 C C . ASN B 1 123 ? 1.28 -1.19 -6.191 1 96.44 123 ASN B C 1
ATOM 4779 O O . ASN B 1 123 ? 1.924 -2.219 -5.973 1 96.44 123 ASN B O 1
ATOM 4783 N N . THR B 1 124 ? 0.024 -1.171 -6.57 1 98 124 THR B N 1
ATOM 4784 C CA . THR B 1 124 ? -0.639 -2.43 -6.898 1 98 124 THR B CA 1
ATOM 4785 C C . THR B 1 124 ? 0.038 -3.104 -8.086 1 98 124 THR B C 1
ATOM 4787 O O . THR B 1 124 ? 0.309 -4.305 -8.055 1 98 124 THR B O 1
ATOM 4790 N N . ALA B 1 125 ? 0.292 -2.32 -9.094 1 97.88 125 ALA B N 1
ATOM 4791 C CA . ALA B 1 125 ? 0.993 -2.854 -10.258 1 97.88 125 ALA B CA 1
ATOM 4792 C C . ALA B 1 125 ? 2.357 -3.416 -9.867 1 97.88 125 ALA B C 1
ATOM 4794 O O . ALA B 1 125 ? 2.75 -4.488 -10.336 1 97.88 125 ALA B O 1
ATOM 4795 N N . LEU B 1 126 ? 3.043 -2.729 -9.016 1 97.25 126 LEU B N 1
ATOM 4796 C CA . LEU B 1 126 ? 4.328 -3.205 -8.516 1 97.25 126 LEU B CA 1
ATOM 4797 C C . LEU B 1 126 ? 4.176 -4.551 -7.816 1 97.25 126 LEU B C 1
ATOM 4799 O O . LEU B 1 126 ? 4.965 -5.473 -8.055 1 97.25 126 LEU B O 1
ATOM 4803 N N . ALA B 1 127 ? 3.207 -4.656 -6.996 1 97.5 127 ALA B N 1
ATOM 4804 C CA . ALA B 1 127 ? 2.977 -5.902 -6.27 1 97.5 127 ALA B CA 1
ATOM 4805 C C . ALA B 1 127 ? 2.67 -7.051 -7.227 1 97.5 127 ALA B C 1
ATOM 4807 O O . ALA B 1 127 ? 3.236 -8.141 -7.102 1 97.5 127 ALA B O 1
ATOM 4808 N N . VAL B 1 128 ? 1.816 -6.77 -8.172 1 97.25 128 VAL B N 1
ATOM 4809 C CA . VAL B 1 128 ? 1.438 -7.797 -9.141 1 97.25 128 VAL B CA 1
ATOM 4810 C C . VAL B 1 128 ? 2.658 -8.211 -9.961 1 97.25 128 VAL B C 1
ATOM 4812 O O . VAL B 1 128 ? 2.926 -9.406 -10.125 1 97.25 128 VAL B O 1
ATOM 4815 N N . ASN B 1 129 ? 3.414 -7.285 -10.391 1 95.56 129 ASN B N 1
ATOM 4816 C CA . ASN B 1 129 ? 4.566 -7.543 -11.25 1 95.56 129 ASN B CA 1
ATOM 4817 C C . ASN B 1 129 ? 5.68 -8.266 -10.492 1 95.56 129 ASN B C 1
ATOM 4819 O O . ASN B 1 129 ? 6.473 -8.992 -11.094 1 95.56 129 ASN B O 1
ATOM 4823 N N . CYS B 1 130 ? 5.672 -8.078 -9.188 1 94.38 130 CYS B N 1
ATOM 4824 C CA . CYS B 1 130 ? 6.695 -8.703 -8.352 1 94.38 130 CYS B CA 1
ATOM 4825 C C . CYS B 1 130 ? 6.277 -10.102 -7.926 1 94.38 130 CYS B C 1
ATOM 4827 O O . CYS B 1 130 ? 7.121 -10.984 -7.766 1 94.38 130 CYS B O 1
ATOM 4829 N N . LEU B 1 131 ? 4.984 -10.297 -7.766 1 95.75 131 LEU B N 1
ATOM 4830 C CA . LEU B 1 131 ? 4.566 -11.477 -7.02 1 95.75 131 LEU B CA 1
ATOM 4831 C C . LEU B 1 131 ? 3.807 -12.445 -7.914 1 95.75 131 LEU B C 1
ATOM 4833 O O . LEU B 1 131 ? 3.678 -13.625 -7.586 1 95.75 131 LEU B O 1
ATOM 4837 N N . SER B 1 132 ? 3.301 -11.945 -9.008 1 93.69 132 SER B N 1
ATOM 4838 C CA . SER B 1 132 ? 2.482 -12.805 -9.859 1 93.69 132 SER B CA 1
ATOM 4839 C C . SER B 1 132 ? 3.242 -13.234 -11.109 1 93.69 132 SER B C 1
ATOM 4841 O O . SER B 1 132 ? 4.438 -12.961 -11.242 1 93.69 132 SER B O 1
ATOM 4843 N N . GLY B 1 133 ? 2.549 -14.078 -11.984 1 91.19 133 GLY B N 1
ATOM 4844 C CA . GLY B 1 133 ? 3.162 -14.602 -13.188 1 91.19 133 GLY B CA 1
ATOM 4845 C C . GLY B 1 133 ? 2.883 -13.758 -14.414 1 91.19 133 GLY B C 1
ATOM 4846 O O . GLY B 1 133 ? 3.105 -14.195 -15.547 1 91.19 133 GLY B O 1
ATOM 4847 N N . PHE B 1 134 ? 2.32 -12.523 -14.211 1 91.94 134 PHE B N 1
ATOM 4848 C CA . PHE B 1 134 ? 2.07 -11.625 -15.336 1 91.94 134 PHE B CA 1
ATOM 4849 C C . PHE B 1 134 ? 2.301 -10.172 -14.93 1 91.94 134 PHE B C 1
ATOM 4851 O O . PHE B 1 134 ? 2.477 -9.875 -13.742 1 91.94 134 PHE B O 1
ATOM 4858 N N . ASN B 1 135 ? 2.338 -9.312 -15.898 1 93.81 135 ASN B N 1
ATOM 4859 C CA . ASN B 1 135 ? 2.561 -7.891 -15.648 1 93.81 135 ASN B CA 1
ATOM 4860 C C . ASN B 1 135 ? 1.301 -7.07 -15.914 1 93.81 135 ASN B C 1
ATOM 4862 O O . ASN B 1 135 ? 0.469 -7.449 -16.734 1 93.81 135 ASN B O 1
ATOM 4866 N N . ILE B 1 136 ? 1.18 -6.043 -15.211 1 96.31 136 ILE B N 1
ATOM 4867 C CA . ILE B 1 136 ? 0.052 -5.133 -15.375 1 96.31 136 ILE B CA 1
ATOM 4868 C C . ILE B 1 136 ? 0.514 -3.695 -15.148 1 96.31 136 ILE B C 1
ATOM 4870 O O . ILE B 1 136 ? 1.435 -3.447 -14.367 1 96.31 136 ILE B O 1
ATOM 4874 N N . SER B 1 137 ? -0.034 -2.764 -15.836 1 96.88 137 SER B N 1
ATOM 4875 C CA . SER B 1 137 ? 0.272 -1.353 -15.633 1 96.88 137 SER B CA 1
ATOM 4876 C C . SER B 1 137 ? -0.681 -0.721 -14.617 1 96.88 137 SER B C 1
ATOM 4878 O O . SER B 1 137 ? -1.76 -1.257 -14.359 1 96.88 137 SER B O 1
ATOM 4880 N N . HIS B 1 138 ? -0.32 0.418 -14.055 1 97 138 HIS B N 1
ATOM 4881 C CA . HIS B 1 138 ? -1.172 1.128 -13.109 1 97 138 HIS B CA 1
ATOM 4882 C C . HIS B 1 138 ? -2.465 1.593 -13.773 1 97 138 HIS B C 1
ATOM 4884 O O . HIS B 1 138 ? -3.516 1.637 -13.133 1 97 138 HIS B O 1
ATOM 4890 N N . MET B 1 139 ? -2.373 1.905 -15.047 1 96.12 139 MET B N 1
ATOM 4891 C CA . MET B 1 139 ? -3.557 2.346 -15.773 1 96.12 139 MET B CA 1
ATOM 4892 C C . MET B 1 139 ? -4.559 1.207 -15.922 1 96.12 139 MET B C 1
ATOM 4894 O O . MET B 1 139 ? -5.766 1.417 -15.797 1 96.12 139 MET B O 1
ATOM 4898 N N . GLN B 1 140 ? -3.99 0.025 -16.156 1 95.69 140 GLN B N 1
ATOM 4899 C CA . GLN B 1 140 ? -4.859 -1.141 -16.281 1 95.69 140 GLN B CA 1
ATOM 4900 C C . GLN B 1 140 ? -5.531 -1.461 -14.945 1 95.69 140 GLN B C 1
ATOM 4902 O O . GLN B 1 140 ? -6.691 -1.87 -14.906 1 95.69 140 GLN B O 1
ATOM 4907 N N . VAL B 1 141 ? -4.82 -1.321 -13.859 1 97.38 141 VAL B N 1
ATOM 4908 C CA . VAL B 1 141 ? -5.406 -1.508 -12.531 1 97.38 141 VAL B CA 1
ATOM 4909 C C . VAL B 1 141 ? -6.578 -0.546 -12.344 1 97.38 141 VAL B C 1
ATOM 4911 O O . VAL B 1 141 ? -7.66 -0.952 -11.914 1 97.38 141 VAL B O 1
ATOM 4914 N N . GLY B 1 142 ? -6.363 0.715 -12.672 1 97.12 142 GLY B N 1
ATOM 4915 C CA . GLY B 1 142 ? -7.418 1.708 -12.57 1 97.12 142 GLY B CA 1
ATOM 4916 C C . GLY B 1 142 ? -8.648 1.354 -13.383 1 97.12 142 GLY B C 1
ATOM 4917 O O . GLY B 1 142 ? -9.781 1.521 -12.906 1 97.12 142 GLY B O 1
ATOM 4918 N N . ASN B 1 143 ? -8.367 0.865 -14.562 1 95.94 143 ASN B N 1
ATOM 4919 C CA . ASN B 1 143 ? -9.477 0.467 -15.422 1 95.94 143 ASN B CA 1
ATOM 4920 C C . ASN B 1 143 ? -10.258 -0.701 -14.828 1 95.94 143 ASN B C 1
ATOM 4922 O O . ASN B 1 143 ? -11.484 -0.741 -14.914 1 95.94 143 ASN B O 1
ATOM 4926 N N . LEU B 1 144 ? -9.555 -1.632 -14.305 1 96.12 144 LEU B N 1
ATOM 4927 C CA . LEU B 1 144 ? -10.211 -2.768 -13.664 1 96.12 144 LEU B CA 1
ATOM 4928 C C . LEU B 1 144 ? -11.086 -2.307 -12.508 1 96.12 144 LEU B C 1
ATOM 4930 O O . LEU B 1 144 ? -12.195 -2.816 -12.32 1 96.12 144 LEU B O 1
ATOM 4934 N N . VAL B 1 145 ? -10.602 -1.351 -11.719 1 97.31 145 VAL B N 1
ATOM 4935 C CA . VAL B 1 145 ? -11.344 -0.813 -10.586 1 97.31 145 VAL B CA 1
ATOM 4936 C C . VAL B 1 145 ? -12.625 -0.131 -11.078 1 97.31 145 VAL B C 1
ATOM 4938 O O . VAL B 1 145 ? -13.703 -0.368 -10.539 1 97.31 145 VAL B O 1
ATOM 4941 N N . LYS B 1 146 ? -12.5 0.666 -12.102 1 96.56 146 LYS B N 1
ATOM 4942 C CA . LYS B 1 146 ? -13.648 1.382 -12.648 1 96.56 146 LYS B CA 1
ATOM 4943 C C . LYS B 1 146 ? -14.695 0.411 -13.188 1 96.56 146 LYS B C 1
ATOM 4945 O O . LYS B 1 146 ? -15.883 0.549 -12.898 1 96.56 146 LYS B O 1
ATOM 4950 N N . MET B 1 147 ? -14.188 -0.541 -13.883 1 94.38 147 MET B N 1
ATOM 4951 C CA . MET B 1 147 ? -15.102 -1.502 -14.5 1 94.38 147 MET B CA 1
ATOM 4952 C C . MET B 1 147 ? -15.781 -2.361 -13.445 1 94.38 147 MET B C 1
ATOM 4954 O O . MET B 1 147 ? -17 -2.555 -13.484 1 94.38 147 MET B O 1
ATOM 4958 N N . ALA B 1 148 ? -15.008 -2.902 -12.562 1 94.31 148 ALA B N 1
ATOM 4959 C CA . ALA B 1 148 ? -15.578 -3.705 -11.484 1 94.31 148 ALA B CA 1
ATOM 4960 C C . ALA B 1 148 ? -16.547 -2.883 -10.648 1 94.31 148 ALA B C 1
ATOM 4962 O O . ALA B 1 148 ? -17.625 -3.363 -10.289 1 94.31 148 ALA B O 1
ATOM 4963 N N . GLY B 1 149 ? -16.141 -1.635 -10.344 1 94.75 149 GLY B N 1
ATOM 4964 C CA . GLY B 1 149 ? -17 -0.748 -9.57 1 94.75 149 GLY B CA 1
ATOM 4965 C C . GLY B 1 149 ? -18.328 -0.486 -10.242 1 94.75 149 GLY B C 1
ATOM 4966 O O . GLY B 1 149 ? -19.375 -0.477 -9.586 1 94.75 149 GLY B O 1
ATOM 4967 N N . LYS B 1 150 ? -18.234 -0.275 -11.523 1 93.81 150 LYS B N 1
ATOM 4968 C CA . LYS B 1 150 ? -19.453 -0.032 -12.289 1 93.81 150 LYS B CA 1
ATOM 4969 C C . LYS B 1 150 ? -20.391 -1.237 -12.234 1 93.81 150 LYS B C 1
ATOM 4971 O O . LYS B 1 150 ? -21.594 -1.085 -12.023 1 93.81 150 LYS B O 1
ATOM 4976 N N . ASN B 1 151 ? -19.844 -2.391 -12.367 1 91.25 151 ASN B N 1
ATOM 4977 C CA . ASN B 1 151 ? -20.641 -3.615 -12.336 1 91.25 151 ASN B CA 1
ATOM 4978 C C . ASN B 1 151 ? -21.219 -3.877 -10.945 1 91.25 151 ASN B C 1
ATOM 4980 O O . ASN B 1 151 ? -22.375 -4.266 -10.82 1 91.25 151 ASN B O 1
ATOM 4984 N N . ILE B 1 152 ? -20.438 -3.697 -9.984 1 93.56 152 ILE B N 1
ATOM 4985 C CA . ILE B 1 152 ? -20.875 -3.893 -8.602 1 93.56 152 ILE B CA 1
ATOM 4986 C C . ILE B 1 152 ? -22.016 -2.932 -8.289 1 93.56 152 ILE B C 1
ATOM 4988 O O . ILE B 1 152 ? -23.031 -3.334 -7.719 1 93.56 152 ILE B O 1
ATOM 4992 N N . LYS B 1 153 ? -21.828 -1.706 -8.68 1 93.75 153 LYS B N 1
ATOM 4993 C CA . LYS B 1 153 ? -22.859 -0.705 -8.438 1 93.75 153 LYS B CA 1
ATOM 4994 C C . LYS B 1 153 ? -24.172 -1.086 -9.133 1 93.75 153 LYS B C 1
ATOM 4996 O O . LYS B 1 153 ? -25.234 -1.011 -8.531 1 93.75 153 LYS B O 1
ATOM 5001 N N . ALA B 1 154 ? -24.047 -1.459 -10.352 1 91 154 ALA B N 1
ATOM 5002 C CA . ALA B 1 154 ? -25.234 -1.86 -11.109 1 91 154 ALA B CA 1
ATOM 5003 C C . ALA B 1 154 ? -25.953 -3.023 -10.43 1 91 154 ALA B C 1
ATOM 5005 O O . ALA B 1 154 ? -27.172 -3.037 -10.344 1 91 154 ALA B O 1
ATOM 5006 N N . GLY B 1 155 ? -25.203 -3.955 -9.953 1 88.38 155 GLY B N 1
ATOM 5007 C CA . GLY B 1 155 ? -25.781 -5.082 -9.242 1 88.38 155 GLY B CA 1
ATOM 5008 C C . GLY B 1 155 ? -26.422 -4.691 -7.93 1 88.38 155 GLY B C 1
ATOM 5009 O O . GLY B 1 155 ? -27.516 -5.16 -7.605 1 88.38 155 GLY B O 1
ATOM 5010 N N . GLN B 1 156 ? -25.797 -3.848 -7.219 1 88.94 156 GLN B N 1
ATOM 5011 C CA . GLN B 1 156 ? -26.266 -3.434 -5.902 1 88.94 156 GLN B CA 1
ATOM 5012 C C . GLN B 1 156 ? -27.516 -2.566 -6.004 1 88.94 156 GLN B C 1
ATOM 5014 O O . GLN B 1 156 ? -28.328 -2.529 -5.082 1 88.94 156 GLN B O 1
ATOM 5019 N N . GLU B 1 157 ? -27.641 -1.937 -7.074 1 88.44 157 GLU B N 1
ATOM 5020 C CA . GLU B 1 157 ? -28.766 -1.02 -7.242 1 88.44 157 GLU B CA 1
ATOM 5021 C C . GLU B 1 157 ? -29.922 -1.692 -7.973 1 88.44 157 GLU B C 1
ATOM 5023 O O . GLU B 1 157 ? -31 -1.121 -8.086 1 88.44 157 GLU B O 1
ATOM 5028 N N . ALA B 1 158 ? -29.641 -2.844 -8.367 1 85.38 158 ALA B N 1
ATOM 5029 C CA . ALA B 1 158 ? -30.672 -3.555 -9.094 1 85.38 158 ALA B CA 1
ATOM 5030 C C . ALA B 1 158 ? -31.781 -4.039 -8.156 1 85.38 158 ALA B C 1
ATOM 5032 O O . ALA B 1 158 ? -31.5 -4.453 -7.027 1 85.38 158 ALA B O 1
ATOM 5033 N N . ASP B 1 159 ? -33 -4.008 -8.547 1 76.44 159 ASP B N 1
ATOM 5034 C CA . ASP B 1 159 ? -34.156 -4.418 -7.758 1 76.44 159 ASP B CA 1
ATOM 5035 C C . ASP B 1 159 ? -34.156 -5.926 -7.523 1 76.44 159 ASP B C 1
ATOM 5037 O O . ASP B 1 159 ? -34.656 -6.398 -6.504 1 76.44 159 ASP B O 1
ATOM 5041 N N . SER B 1 160 ? -33.531 -6.574 -8.43 1 71.75 160 SER B N 1
ATOM 5042 C CA . SER B 1 160 ? -33.562 -8.031 -8.398 1 71.75 160 SER B CA 1
ATOM 5043 C C . SER B 1 160 ? -32.656 -8.594 -7.332 1 71.75 160 SER B C 1
ATOM 5045 O O . SER B 1 160 ? -32.688 -9.789 -7.035 1 71.75 160 SER B O 1
ATOM 5047 N N . ARG B 1 161 ? -32.031 -7.801 -6.629 1 77 161 ARG B N 1
ATOM 5048 C CA . ARG B 1 161 ? -31 -8.273 -5.707 1 77 161 ARG B CA 1
ATOM 5049 C C . ARG B 1 161 ? -31.609 -9 -4.516 1 77 161 ARG B C 1
ATOM 5051 O O . ARG B 1 161 ? -30.969 -9.836 -3.885 1 77 161 ARG B O 1
ATOM 5058 N N . TYR B 1 162 ? -32.875 -8.656 -4.25 1 76.19 162 TYR B N 1
ATOM 5059 C CA . TYR B 1 162 ? -33.5 -9.242 -3.076 1 76.19 162 TYR B CA 1
ATOM 5060 C C . TYR B 1 162 ? -34.594 -10.242 -3.48 1 76.19 162 TYR B C 1
ATOM 5062 O O . TYR B 1 162 ? -35.438 -10.602 -2.666 1 76.19 162 TYR B O 1
ATOM 5070 N N . ASP B 1 163 ? -34.594 -10.602 -4.789 1 71.5 163 ASP B N 1
ATOM 5071 C CA . ASP B 1 163 ? -35.625 -11.523 -5.281 1 71.5 163 ASP B CA 1
ATOM 5072 C C . ASP B 1 163 ? -35.594 -12.852 -4.527 1 71.5 163 ASP B C 1
ATOM 5074 O O . ASP B 1 163 ? -36.625 -13.445 -4.254 1 71.5 163 ASP B O 1
ATOM 5078 N N . ALA B 1 164 ? -34.469 -13.273 -4.102 1 67.19 164 ALA B N 1
ATOM 5079 C CA . ALA B 1 164 ? -34.344 -14.547 -3.4 1 67.19 164 ALA B CA 1
ATOM 5080 C C . ALA B 1 164 ? -34.406 -14.344 -1.889 1 67.19 164 ALA B C 1
ATOM 5082 O O . ALA B 1 164 ? -34.094 -15.266 -1.121 1 67.19 164 ALA B O 1
ATOM 5083 N N . ALA B 1 165 ? -34.906 -13.195 -1.536 1 67.75 165 ALA B N 1
ATOM 5084 C CA . ALA B 1 165 ? -34.875 -12.898 -0.105 1 67.75 165 ALA B CA 1
ATOM 5085 C C . ALA B 1 165 ? -35.906 -13.719 0.655 1 67.75 165 ALA B C 1
ATOM 5087 O O . ALA B 1 165 ? -37.031 -13.906 0.184 1 67.75 165 ALA B O 1
ATOM 5088 N N . GLY B 1 166 ? -35.5 -14.438 1.522 1 71.88 166 GLY B N 1
ATOM 5089 C CA . GLY B 1 166 ? -36.312 -15.289 2.355 1 71.88 166 GLY B CA 1
ATOM 5090 C C . GLY B 1 166 ? -37.125 -14.523 3.398 1 71.88 166 GLY B C 1
ATOM 5091 O O . GLY B 1 166 ? -37.531 -13.391 3.152 1 71.88 166 GLY B O 1
ATOM 5092 N N . THR B 1 167 ? -37.281 -15.148 4.512 1 86.31 167 THR B N 1
ATOM 5093 C CA . THR B 1 167 ? -38.031 -14.609 5.637 1 86.31 167 THR B CA 1
ATOM 5094 C C . THR B 1 167 ? -37.25 -13.484 6.324 1 86.31 167 THR B C 1
ATOM 5096 O O . THR B 1 167 ? -36.062 -13.594 6.523 1 86.31 167 THR B O 1
ATOM 5099 N N . LYS B 1 168 ? -37.969 -12.422 6.512 1 91.62 168 LYS B N 1
ATOM 5100 C CA . LYS B 1 168 ? -37.375 -11.258 7.16 1 91.62 168 LYS B CA 1
ATOM 5101 C C . LYS B 1 168 ? -37 -11.555 8.609 1 91.62 168 LYS B C 1
ATOM 5103 O O . LYS B 1 168 ? -37.75 -12.25 9.312 1 91.62 168 LYS B O 1
ATOM 5108 N N . LYS B 1 169 ? -35.969 -11.094 9 1 93.56 169 LYS B N 1
ATOM 5109 C CA . LYS B 1 169 ? -35.469 -11.312 10.344 1 93.56 169 LYS B CA 1
ATOM 5110 C C . LYS B 1 169 ? -36.062 -10.297 11.328 1 93.56 169 LYS B C 1
ATOM 5112 O O . LYS B 1 169 ? -36.219 -9.133 10.984 1 93.56 169 LYS B O 1
ATOM 5117 N N . LYS B 1 170 ? -36.375 -10.805 12.484 1 94.25 170 LYS B N 1
ATOM 5118 C CA . LYS B 1 170 ? -36.812 -9.938 13.562 1 94.25 170 LYS B CA 1
ATOM 5119 C C . LYS B 1 170 ? -35.75 -9.75 14.617 1 94.25 170 LYS B C 1
ATOM 5121 O O . LYS B 1 170 ? -35.188 -10.727 15.125 1 94.25 170 LYS B O 1
ATOM 5126 N N . VAL B 1 171 ? -35.375 -8.477 14.867 1 94.56 171 VAL B N 1
ATOM 5127 C CA . VAL B 1 171 ? -34.375 -8.164 15.859 1 94.56 171 VAL B CA 1
ATOM 5128 C C . VAL B 1 171 ? -34.906 -7.109 16.828 1 94.56 171 VAL B C 1
ATOM 5130 O O . VAL B 1 171 ? -35.688 -6.242 16.453 1 94.56 171 VAL B O 1
ATOM 5133 N N . PRO B 1 172 ? -34.469 -7.168 18.031 1 93.38 172 PRO B N 1
ATOM 5134 C CA . PRO B 1 172 ? -34.969 -6.207 19.016 1 93.38 172 PRO B CA 1
ATOM 5135 C C . PRO B 1 172 ? -34.438 -4.797 18.797 1 93.38 172 PRO B C 1
ATOM 5137 O O . PRO B 1 172 ? -35.094 -3.814 19.156 1 93.38 172 PRO B O 1
ATOM 5140 N N . VAL B 1 173 ? -33.188 -4.809 18.234 1 95.31 173 VAL B N 1
ATOM 5141 C CA . VAL B 1 173 ? -32.562 -3.492 18.078 1 95.31 173 VAL B CA 1
ATOM 5142 C C . VAL B 1 173 ? -31.719 -3.461 16.812 1 95.31 173 VAL B C 1
ATOM 5144 O O . VAL B 1 173 ? -31.156 -4.48 16.406 1 95.31 173 VAL B O 1
ATOM 5147 N N . LEU B 1 174 ? -31.672 -2.35 16.156 1 95.62 174 LEU B N 1
ATOM 5148 C CA . LEU B 1 174 ? -30.781 -2.088 15.023 1 95.62 174 LEU B CA 1
ATOM 5149 C C . LEU B 1 174 ? -30.094 -0.739 15.172 1 95.62 174 LEU B C 1
ATOM 5151 O O . LEU B 1 174 ? -30.719 0.241 15.586 1 95.62 174 LEU B O 1
ATOM 5155 N N . TYR B 1 175 ? -28.875 -0.753 14.906 1 95 175 TYR B N 1
ATOM 5156 C CA . TYR B 1 175 ? -28.078 0.469 14.977 1 95 175 TYR B CA 1
ATOM 5157 C C . TYR B 1 175 ? -27.75 0.983 13.578 1 95 175 TYR B C 1
ATOM 5159 O O . TYR B 1 175 ? -27.312 0.219 12.711 1 95 175 TYR B O 1
ATOM 5167 N N . LEU B 1 176 ? -28.016 2.236 13.359 1 94.81 176 LEU B N 1
ATOM 5168 C CA . LEU B 1 176 ? -27.812 2.861 12.055 1 94.81 176 LEU B CA 1
ATOM 5169 C C . LEU B 1 176 ? -27 4.141 12.195 1 94.81 176 LEU B C 1
ATOM 5171 O O . LEU B 1 176 ? -27.359 5.039 12.953 1 94.81 176 LEU B O 1
ATOM 5175 N N . GLU B 1 177 ? -25.875 4.176 11.492 1 94.19 177 GLU B N 1
ATOM 5176 C CA . GLU B 1 177 ? -25.047 5.371 11.523 1 94.19 177 GLU B CA 1
ATOM 5177 C C . GLU B 1 177 ? -24.719 5.852 10.109 1 94.19 177 GLU B C 1
ATOM 5179 O O . GLU B 1 177 ? -24.672 5.051 9.172 1 94.19 177 GLU B O 1
ATOM 5184 N N . GLY B 1 178 ? -24.562 7.141 9.914 1 91.62 178 GLY B N 1
ATOM 5185 C CA . GLY B 1 178 ? -24.234 7.734 8.625 1 91.62 178 GLY B CA 1
ATOM 5186 C C . GLY B 1 178 ? -23.281 8.914 8.734 1 91.62 178 GLY B C 1
ATOM 5187 O O . GLY B 1 178 ? -23.344 9.68 9.695 1 91.62 178 GLY B O 1
ATOM 5188 N N . ASP B 1 179 ? -22.406 8.953 7.746 1 89.5 179 ASP B N 1
ATOM 5189 C CA . ASP B 1 179 ? -21.469 10.07 7.727 1 89.5 179 ASP B CA 1
ATOM 5190 C C . ASP B 1 179 ? -20.969 10.344 6.309 1 89.5 179 ASP B C 1
ATOM 5192 O O . ASP B 1 179 ? -21.078 9.484 5.434 1 89.5 179 ASP B O 1
ATOM 5196 N N . GLY B 1 180 ? -20.547 11.609 6.129 1 90.69 180 GLY B N 1
ATOM 5197 C CA . GLY B 1 180 ? -19.938 12.008 4.871 1 90.69 180 GLY B CA 1
ATOM 5198 C C . GLY B 1 180 ? -18.453 12.336 5.012 1 90.69 180 GLY B C 1
ATOM 5199 O O . GLY B 1 180 ? -18.031 12.898 6.023 1 90.69 180 GLY B O 1
ATOM 5200 N N . VAL B 1 181 ? -17.719 11.984 4.047 1 91.5 181 VAL B N 1
ATOM 5201 C CA . VAL B 1 181 ? -16.297 12.266 4.059 1 91.5 181 VAL B CA 1
ATOM 5202 C C . VAL B 1 181 ? -15.891 12.961 2.76 1 91.5 181 VAL B C 1
ATOM 5204 O O . VAL B 1 181 ? -16.203 12.484 1.669 1 91.5 181 VAL B O 1
ATOM 5207 N N . VAL B 1 182 ? -15.18 14.016 2.914 1 93.56 182 VAL B N 1
ATOM 5208 C CA . VAL B 1 182 ? -14.719 14.773 1.754 1 93.56 182 VAL B CA 1
ATOM 5209 C C . VAL B 1 182 ? -13.359 14.242 1.294 1 93.56 182 VAL B C 1
ATOM 5211 O O . VAL B 1 182 ? -12.477 13.984 2.115 1 93.56 182 VAL B O 1
ATOM 5214 N N . ILE B 1 183 ? -13.211 14.047 -0.006 1 94.75 183 ILE B N 1
ATOM 5215 C CA . ILE B 1 183 ? -11.945 13.594 -0.58 1 94.75 183 ILE B CA 1
ATOM 5216 C C . ILE B 1 183 ? -11.562 14.508 -1.742 1 94.75 183 ILE B C 1
ATOM 5218 O O . ILE B 1 183 ? -12.391 15.266 -2.248 1 94.75 183 ILE B O 1
ATOM 5222 N N . LYS B 1 184 ? -10.32 14.516 -2.104 1 94.62 184 LYS B N 1
ATOM 5223 C CA . LYS B 1 184 ? -9.828 15.367 -3.184 1 94.62 184 LYS B CA 1
ATOM 5224 C C . LYS B 1 184 ? -10.117 14.742 -4.547 1 94.62 184 LYS B C 1
ATOM 5226 O O . LYS B 1 184 ? -9.789 13.578 -4.785 1 94.62 184 LYS B O 1
ATOM 5231 N N . GLY B 1 185 ? -10.758 15.492 -5.387 1 93.38 185 GLY B N 1
ATOM 5232 C CA . GLY B 1 185 ? -10.984 15.078 -6.762 1 93.38 185 GLY B CA 1
ATOM 5233 C C . GLY B 1 185 ? -10 15.695 -7.742 1 93.38 185 GLY B C 1
ATOM 5234 O O . GLY B 1 185 ? -9.281 16.641 -7.398 1 93.38 185 GLY B O 1
ATOM 5235 N N . THR B 1 186 ? -9.883 15.148 -8.898 1 90.31 186 THR B N 1
ATOM 5236 C CA . THR B 1 186 ? -9 15.68 -9.938 1 90.31 186 THR B CA 1
ATOM 5237 C C . THR B 1 186 ? -9.477 17.062 -10.383 1 90.31 186 THR B C 1
ATOM 5239 O O . THR B 1 186 ? -8.656 17.922 -10.711 1 90.31 186 THR B O 1
ATOM 5242 N N . LYS B 1 187 ? -10.703 17.297 -10.391 1 86.81 187 LYS B N 1
ATOM 5243 C CA . LYS B 1 187 ? -11.258 18.562 -10.844 1 86.81 187 LYS B CA 1
ATOM 5244 C C . LYS B 1 187 ? -11.844 19.359 -9.672 1 86.81 187 LYS B C 1
ATOM 5246 O O . LYS B 1 187 ? -11.625 20.562 -9.57 1 86.81 187 LYS B O 1
ATOM 5251 N N . SER B 1 188 ? -12.555 18.625 -8.867 1 89.94 188 SER B N 1
ATOM 5252 C CA . SER B 1 188 ? -13.203 19.25 -7.723 1 89.94 188 SER B CA 1
ATOM 5253 C C . SER B 1 188 ? -13.227 18.312 -6.516 1 89.94 188 SER B C 1
ATOM 5255 O O . SER B 1 188 ? -12.867 17.141 -6.625 1 89.94 188 SER B O 1
ATOM 5257 N N . ARG B 1 189 ? -13.586 18.922 -5.492 1 92.62 189 ARG B N 1
ATOM 5258 C CA . ARG B 1 189 ? -13.734 18.125 -4.281 1 92.62 189 ARG B CA 1
ATOM 5259 C C . ARG B 1 189 ? -14.891 17.141 -4.418 1 92.62 189 ARG B C 1
ATOM 5261 O O . ARG B 1 189 ? -15.906 17.438 -5.047 1 92.62 189 ARG B O 1
ATOM 5268 N N . LEU B 1 190 ? -14.672 15.953 -3.91 1 94.88 190 LEU B N 1
ATOM 5269 C CA . LEU B 1 190 ? -15.695 14.906 -3.873 1 94.88 190 LEU B CA 1
ATOM 5270 C C . LEU B 1 190 ? -16.062 14.562 -2.434 1 94.88 190 LEU B C 1
ATOM 5272 O O . LEU B 1 190 ? -15.305 14.844 -1.507 1 94.88 190 LEU B O 1
ATOM 5276 N N . GLU B 1 191 ? -17.25 14.117 -2.297 1 95 191 GLU B N 1
ATOM 5277 C CA . GLU B 1 191 ? -17.703 13.648 -0.998 1 95 191 GLU B CA 1
ATOM 5278 C C . GLU B 1 191 ? -18.406 12.297 -1.122 1 95 191 GLU B C 1
ATOM 5280 O O . GLU B 1 191 ? -19.266 12.109 -1.993 1 95 191 GLU B O 1
ATOM 5285 N N . PHE B 1 192 ? -17.969 11.406 -0.335 1 95.25 192 PHE B N 1
ATOM 5286 C CA . PHE B 1 192 ? -18.719 10.156 -0.348 1 95.25 192 PHE B CA 1
ATOM 5287 C C . PHE B 1 192 ? -19.531 10 0.937 1 95.25 192 PHE B C 1
ATOM 5289 O O . PHE B 1 192 ? -19.172 10.578 1.969 1 95.25 192 PHE B O 1
ATOM 5296 N N . HIS B 1 193 ? -20.547 9.242 0.832 1 95.06 193 HIS B N 1
ATOM 5297 C CA . HIS B 1 193 ? -21.516 9.031 1.904 1 95.06 193 HIS B CA 1
ATOM 5298 C C . HIS B 1 193 ? -21.578 7.559 2.311 1 95.06 193 HIS B C 1
ATOM 5300 O O . HIS B 1 193 ? -21.594 6.676 1.453 1 95.06 193 HIS B O 1
ATOM 5306 N N . ARG B 1 194 ? -21.562 7.379 3.529 1 94.38 194 ARG B N 1
ATOM 5307 C CA . ARG B 1 194 ? -21.516 6.02 4.059 1 94.38 194 ARG B CA 1
ATOM 5308 C C . ARG B 1 194 ? -22.594 5.816 5.129 1 94.38 194 ARG B C 1
ATOM 531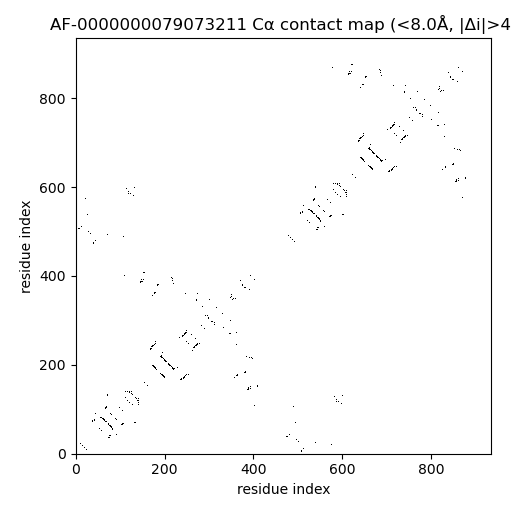0 O O . ARG B 1 194 ? -22.781 6.68 5.992 1 94.38 194 ARG B O 1
ATOM 5317 N N . TYR B 1 195 ? -23.312 4.805 5.039 1 94.44 195 TYR B N 1
ATOM 5318 C CA . TYR B 1 195 ? -24.25 4.344 6.066 1 94.44 195 TYR B CA 1
ATOM 5319 C C . TYR B 1 195 ? -23.859 2.959 6.57 1 94.44 195 TYR B C 1
ATOM 5321 O O . TYR B 1 195 ? -23.375 2.123 5.801 1 94.44 195 TYR B O 1
ATOM 5329 N N . GLN B 1 196 ? -23.969 2.729 7.797 1 94.69 196 GLN B N 1
ATOM 5330 C CA . GLN B 1 196 ? -23.656 1.423 8.367 1 94.69 196 GLN B CA 1
ATOM 5331 C C . GLN B 1 196 ? -24.766 0.946 9.297 1 94.69 196 GLN B C 1
ATOM 5333 O O . GLN B 1 196 ? -25.391 1.75 9.992 1 94.69 196 GLN B O 1
ATOM 5338 N N . VAL B 1 197 ? -25.031 -0.29 9.297 1 95.06 197 VAL B N 1
ATOM 5339 C CA . VAL B 1 197 ? -26.062 -0.923 10.109 1 95.06 197 VAL B CA 1
ATOM 5340 C C . VAL B 1 197 ? -25.469 -2.123 10.844 1 95.06 197 VAL B C 1
ATOM 5342 O O . VAL B 1 197 ? -24.594 -2.818 10.32 1 95.06 197 VAL B O 1
ATOM 5345 N N . CYS B 1 198 ? -25.844 -2.324 12.047 1 94.56 198 CYS B N 1
ATOM 5346 C CA . CYS B 1 198 ? -25.469 -3.537 12.766 1 94.56 198 CYS B CA 1
ATOM 5347 C C . CYS B 1 198 ? -26.531 -3.9 13.797 1 94.56 198 CYS B C 1
ATOM 5349 O O . CYS B 1 198 ? -27.391 -3.078 14.141 1 94.56 198 CYS B O 1
ATOM 5351 N N . GLU B 1 199 ? -26.516 -5.094 14.312 1 94.69 199 GLU B N 1
ATOM 5352 C CA . GLU B 1 199 ? -27.516 -5.625 15.234 1 94.69 199 GLU B CA 1
ATOM 5353 C C . GLU B 1 199 ? -27.047 -5.531 16.672 1 94.69 199 GLU B C 1
ATOM 5355 O O . GLU B 1 199 ? -27.797 -5.812 17.609 1 94.69 199 GLU B O 1
ATOM 5360 N N . GLY B 1 200 ? -25.828 -5.234 16.797 1 91.19 200 GLY B N 1
ATOM 5361 C CA . GLY B 1 200 ? -25.25 -5.16 18.125 1 91.19 200 GLY B CA 1
ATOM 5362 C C . GLY B 1 200 ? -23.734 -5.316 18.125 1 91.19 200 GLY B C 1
ATOM 5363 O O . GLY B 1 200 ? -23.094 -5.242 17.078 1 91.19 200 GLY B O 1
ATOM 5364 N N . ILE B 1 201 ? -23.203 -5.305 19.328 1 87.69 201 ILE B N 1
ATOM 5365 C CA . ILE B 1 201 ? -21.766 -5.484 19.484 1 87.69 201 ILE B CA 1
ATOM 5366 C C . ILE B 1 201 ? -21.484 -6.664 20.422 1 87.69 201 ILE B C 1
ATOM 5368 O O . ILE B 1 201 ? -22.234 -6.898 21.375 1 87.69 201 ILE B O 1
ATOM 5372 N N . VAL B 1 202 ? -20.531 -7.414 20.047 1 86.62 202 VAL B N 1
ATOM 5373 C CA . VAL B 1 202 ? -20.141 -8.539 20.891 1 86.62 202 VAL B CA 1
ATOM 5374 C C . VAL B 1 202 ? -18.672 -8.398 21.281 1 86.62 202 VAL B C 1
ATOM 5376 O O . VAL B 1 202 ? -17.844 -7.922 20.484 1 86.62 202 VAL B O 1
ATOM 5379 N N . ASN B 1 203 ? -18.438 -8.672 22.5 1 83.44 203 ASN B N 1
ATOM 5380 C CA . ASN B 1 203 ? -17.047 -8.641 22.969 1 83.44 203 ASN B CA 1
ATOM 5381 C C . ASN B 1 203 ? -16.297 -9.914 22.578 1 83.44 203 ASN B C 1
ATOM 5383 O O . ASN B 1 203 ? -16.688 -11.008 23 1 83.44 203 ASN B O 1
ATOM 5387 N N . ILE B 1 204 ? -15.359 -9.797 21.688 1 84.19 204 ILE B N 1
ATOM 5388 C CA . ILE B 1 204 ? -14.5 -10.922 21.328 1 84.19 204 ILE B CA 1
ATOM 5389 C C . ILE B 1 204 ? -13.438 -11.117 22.406 1 84.19 204 ILE B C 1
ATOM 5391 O O . ILE B 1 204 ? -13.133 -12.25 22.781 1 84.19 204 ILE B O 1
ATOM 5395 N N . SER B 1 205 ? -12.812 -10.023 22.797 1 82.12 205 SER B N 1
ATOM 5396 C CA . SER B 1 205 ? -11.875 -9.977 23.922 1 82.12 205 SER B CA 1
ATOM 5397 C C . SER B 1 205 ? -12.125 -8.75 24.781 1 82.12 205 SER B C 1
ATOM 5399 O O . SER B 1 205 ? -13.055 -7.977 24.531 1 82.12 205 SER B O 1
ATOM 5401 N N . LYS B 1 206 ? -11.5 -8.656 25.797 1 75.38 206 LYS B N 1
ATOM 5402 C CA . LYS B 1 206 ? -11.664 -7.535 26.719 1 75.38 206 LYS B CA 1
ATOM 5403 C C . LYS B 1 206 ? -11.445 -6.203 26.016 1 75.38 206 LYS B C 1
ATOM 5405 O O . LYS B 1 206 ? -12.133 -5.219 26.297 1 75.38 206 LYS B O 1
ATOM 5410 N N . LYS B 1 207 ? -10.656 -6.32 25.016 1 76.31 207 LYS B N 1
ATOM 5411 C CA . LYS B 1 207 ? -10.266 -5.051 24.422 1 76.31 207 LYS B CA 1
ATOM 5412 C C . LYS B 1 207 ? -10.797 -4.926 23 1 76.31 207 LYS B C 1
ATOM 5414 O O . LYS B 1 207 ? -10.602 -3.898 22.344 1 76.31 207 LYS B O 1
ATOM 5419 N N . ARG B 1 208 ? -11.461 -6.062 22.625 1 79.75 208 ARG B N 1
ATOM 5420 C CA . ARG B 1 208 ? -11.875 -6.031 21.219 1 79.75 208 ARG B CA 1
ATOM 5421 C C . ARG B 1 208 ? -13.359 -6.344 21.078 1 79.75 208 ARG B C 1
ATOM 5423 O O . ARG B 1 208 ? -13.836 -7.355 21.594 1 79.75 208 ARG B O 1
ATOM 5430 N N . ARG B 1 209 ? -14.031 -5.461 20.422 1 81.06 209 ARG B N 1
ATOM 5431 C CA . ARG B 1 209 ? -15.461 -5.629 20.156 1 81.06 209 ARG B CA 1
ATOM 5432 C C . ARG B 1 209 ? -15.711 -5.809 18.656 1 81.06 209 ARG B C 1
ATOM 5434 O O . ARG B 1 209 ? -14.922 -5.344 17.828 1 81.06 209 ARG B O 1
ATOM 5441 N N . LYS B 1 210 ? -16.688 -6.629 18.375 1 86.12 210 LYS B N 1
ATOM 5442 C CA . LYS B 1 210 ? -17.078 -6.852 16.984 1 86.12 210 LYS B CA 1
ATOM 5443 C C . LYS B 1 210 ? -18.562 -6.562 16.781 1 86.12 210 LYS B C 1
ATOM 5445 O O . LYS B 1 210 ? -19.391 -6.91 17.625 1 86.12 210 LYS B O 1
ATOM 5450 N N . ARG B 1 211 ? -18.938 -6.012 15.68 1 89.38 211 ARG B N 1
ATOM 5451 C CA . ARG B 1 211 ? -20.312 -5.742 15.328 1 89.38 211 ARG B CA 1
ATOM 5452 C C . ARG B 1 211 ? -21 -6.988 14.773 1 89.38 211 ARG B C 1
ATOM 5454 O O . ARG B 1 211 ? -20.391 -7.746 14.008 1 89.38 211 ARG B O 1
ATOM 5461 N N . ILE B 1 212 ? -22.141 -7.117 15.211 1 92.19 212 ILE B N 1
ATOM 5462 C CA . ILE B 1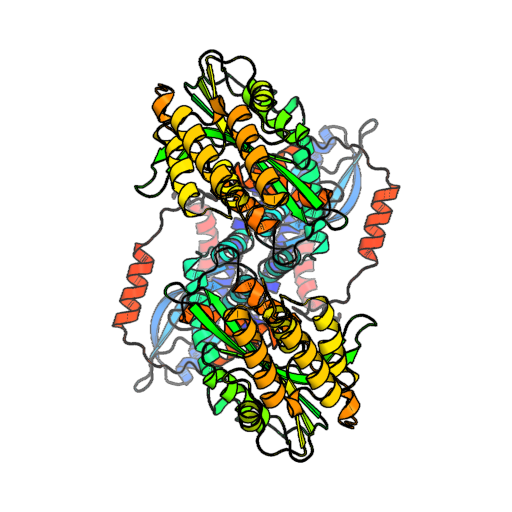 212 ? -22.906 -8.289 14.773 1 92.19 212 ILE B CA 1
ATOM 5463 C C . ILE B 1 212 ? -23.625 -7.98 13.469 1 92.19 212 ILE B C 1
ATOM 5465 O O . ILE B 1 212 ? -24.406 -7.02 13.398 1 92.19 212 ILE B O 1
ATOM 5469 N N . ASN B 1 213 ? -23.406 -8.727 12.484 1 93.12 213 ASN B N 1
ATOM 5470 C CA . ASN B 1 213 ? -24.047 -8.625 11.18 1 93.12 213 ASN B CA 1
ATOM 5471 C C . ASN B 1 213 ? -23.984 -7.203 10.625 1 93.12 213 ASN B C 1
ATOM 5473 O O . ASN B 1 213 ? -25.016 -6.625 10.266 1 93.12 213 ASN B O 1
ATOM 5477 N N . ALA B 1 214 ? -22.781 -6.746 10.602 1 93.5 214 ALA B N 1
ATOM 5478 C CA . ALA B 1 214 ? -22.547 -5.375 10.156 1 93.5 214 ALA B CA 1
ATOM 5479 C C . ALA B 1 214 ? -22.594 -5.281 8.633 1 93.5 214 ALA B C 1
ATOM 5481 O O . ALA B 1 214 ? -22.109 -6.176 7.938 1 93.5 214 ALA B O 1
ATOM 5482 N N . LYS B 1 215 ? -23.25 -4.25 8.109 1 95.19 215 LYS B N 1
ATOM 5483 C CA . LYS B 1 215 ? -23.328 -3.951 6.684 1 95.19 215 LYS B CA 1
ATOM 5484 C C . LYS B 1 215 ? -23.062 -2.471 6.418 1 95.19 215 LYS B C 1
ATOM 5486 O O . LYS B 1 215 ? -23.547 -1.61 7.164 1 95.19 215 LYS B O 1
ATOM 5491 N N . GLU B 1 216 ? -22.375 -2.234 5.387 1 95.62 216 GLU B N 1
ATOM 5492 C CA . GLU B 1 216 ? -22.062 -0.851 5.031 1 95.62 216 GLU B CA 1
ATOM 5493 C C . GLU B 1 216 ? -22.516 -0.538 3.605 1 95.62 216 GLU B C 1
ATOM 5495 O O . GLU B 1 216 ? -22.469 -1.41 2.734 1 95.62 216 GLU B O 1
ATOM 5500 N N . PHE B 1 217 ? -22.938 0.666 3.412 1 96 217 PHE B N 1
ATOM 5501 C CA . PHE B 1 217 ? -23.375 1.196 2.127 1 96 217 PHE B CA 1
ATOM 5502 C C . PHE B 1 217 ? -22.656 2.502 1.805 1 96 217 PHE B C 1
ATOM 5504 O O . PHE B 1 217 ? -22.672 3.439 2.604 1 96 217 PHE B O 1
ATOM 5511 N N . VAL B 1 218 ? -22.016 2.5 0.715 1 96.12 218 VAL B N 1
ATOM 5512 C CA . VAL B 1 218 ? -21.219 3.678 0.41 1 96.12 218 VAL B CA 1
ATOM 5513 C C . VAL B 1 218 ? -21.438 4.094 -1.042 1 96.12 218 VAL B C 1
ATOM 5515 O O . VAL B 1 218 ? -21.641 3.244 -1.914 1 96.12 218 VAL B O 1
ATOM 5518 N N . SER B 1 219 ? -21.469 5.414 -1.303 1 96.38 219 SER B N 1
ATOM 5519 C CA . SER B 1 219 ? -21.578 5.969 -2.648 1 96.38 219 SER B CA 1
ATOM 5520 C C . SER B 1 219 ? -21.172 7.438 -2.678 1 96.38 219 SER B C 1
ATOM 5522 O O . SER B 1 219 ? -21.109 8.094 -1.635 1 96.38 219 SER B O 1
ATOM 5524 N N . LEU B 1 220 ? -20.859 7.895 -3.848 1 96.19 220 LEU B N 1
ATOM 5525 C CA . LEU B 1 220 ? -20.641 9.328 -4.035 1 96.19 220 LEU B CA 1
ATOM 5526 C C . LEU B 1 220 ? -21.969 10.078 -4.031 1 96.19 220 LEU B C 1
ATOM 5528 O O . LEU B 1 220 ? -22.016 11.281 -3.781 1 96.19 220 LEU B O 1
ATOM 5532 N N . SER B 1 221 ? -23 9.375 -4.32 1 94.75 221 SER B N 1
ATOM 5533 C CA . SER B 1 221 ? -24.359 9.922 -4.242 1 94.75 221 SER B CA 1
ATOM 5534 C C . SER B 1 221 ? -25 9.609 -2.904 1 94.75 221 SER B C 1
ATOM 5536 O O . SER B 1 221 ? -25.234 8.438 -2.582 1 94.75 221 SER B O 1
ATOM 5538 N N . ARG B 1 222 ? -25.328 10.609 -2.244 1 93.69 222 ARG B N 1
ATOM 5539 C CA . ARG B 1 222 ? -25.969 10.422 -0.952 1 93.69 222 ARG B CA 1
ATOM 5540 C C . ARG B 1 222 ? -27.266 9.633 -1.1 1 93.69 222 ARG B C 1
ATOM 5542 O O . ARG B 1 222 ? -27.531 8.711 -0.326 1 93.69 222 ARG B O 1
ATOM 5549 N N . LEU B 1 223 ? -27.984 9.984 -2.086 1 92.88 223 LEU B N 1
ATOM 5550 C CA . LEU B 1 223 ? -29.281 9.359 -2.312 1 92.88 223 LEU B CA 1
ATOM 5551 C C . LEU B 1 223 ? -29.125 7.883 -2.641 1 92.88 223 LEU B C 1
ATOM 5553 O O . LEU B 1 223 ? -29.906 7.051 -2.174 1 92.88 223 LEU B O 1
ATOM 5557 N N . ASP B 1 224 ? -28.094 7.562 -3.455 1 93.81 224 ASP B N 1
ATOM 5558 C CA . ASP B 1 224 ? -27.859 6.16 -3.793 1 93.81 224 ASP B CA 1
ATOM 5559 C C . ASP B 1 224 ? -27.516 5.348 -2.549 1 93.81 224 ASP B C 1
ATOM 5561 O O . ASP B 1 224 ? -28.047 4.254 -2.348 1 93.81 224 ASP B O 1
ATOM 5565 N N . ALA B 1 225 ? -26.672 5.871 -1.738 1 94.75 225 ALA B N 1
ATOM 5566 C CA . ALA B 1 225 ? -26.281 5.18 -0.515 1 94.75 225 ALA B CA 1
ATOM 5567 C C . ALA B 1 225 ? -27.469 5 0.426 1 94.75 225 ALA B C 1
ATOM 5569 O O . ALA B 1 225 ? -27.641 3.928 1.008 1 94.75 225 ALA B O 1
ATOM 5570 N N . LEU B 1 226 ? -28.219 6.082 0.534 1 94.5 226 LEU B N 1
ATOM 5571 C CA . LEU B 1 226 ? -29.406 6.059 1.39 1 94.5 226 LEU B CA 1
ATOM 5572 C C . LEU B 1 226 ? -30.406 5.023 0.9 1 94.5 226 LEU B C 1
ATOM 5574 O O . LEU B 1 226 ? -30.922 4.223 1.689 1 94.5 226 LEU B O 1
ATOM 5578 N N . ASN B 1 227 ? -30.688 5 -0.379 1 93.88 227 ASN B N 1
ATOM 5579 C CA . ASN B 1 227 ? -31.656 4.07 -0.954 1 93.88 227 ASN B CA 1
ATOM 5580 C C . ASN B 1 227 ? -31.188 2.623 -0.804 1 93.88 227 ASN B C 1
ATOM 5582 O O . ASN B 1 227 ? -32 1.733 -0.561 1 93.88 227 ASN B O 1
ATOM 5586 N N . GLU B 1 228 ? -29.969 2.4 -0.969 1 94.44 228 GLU B N 1
ATOM 5587 C CA . GLU B 1 228 ? -29.438 1.05 -0.803 1 94.44 228 GLU B CA 1
ATOM 5588 C C . GLU B 1 228 ? -29.609 0.559 0.63 1 94.44 228 GLU B C 1
ATOM 5590 O O . GLU B 1 228 ? -29.969 -0.6 0.854 1 94.44 228 GLU B O 1
ATOM 5595 N N . ALA B 1 229 ? -29.359 1.436 1.573 1 94.56 229 ALA B N 1
ATOM 5596 C CA . ALA B 1 229 ? -29.578 1.086 2.975 1 94.56 229 ALA B CA 1
ATOM 5597 C C . ALA B 1 229 ? -31.047 0.821 3.254 1 94.56 229 ALA B C 1
ATOM 5599 O O . ALA B 1 229 ? -31.391 -0.144 3.941 1 94.56 229 ALA B O 1
ATOM 5600 N N . LYS B 1 230 ? -31.859 1.669 2.682 1 94.69 230 LYS B N 1
ATOM 5601 C CA . LYS B 1 230 ? -33.312 1.543 2.838 1 94.69 230 LYS B CA 1
ATOM 5602 C C . LYS B 1 230 ? -33.812 0.207 2.297 1 94.69 230 LYS B C 1
ATOM 5604 O O . LYS B 1 230 ? -34.531 -0.506 2.973 1 94.69 230 LYS B O 1
ATOM 5609 N N . GLU B 1 231 ? -33.375 -0.126 1.119 1 92.94 231 GLU B N 1
ATOM 5610 C CA . GLU B 1 231 ? -33.781 -1.37 0.482 1 92.94 231 GLU B CA 1
ATOM 5611 C C . GLU B 1 231 ? -33.281 -2.584 1.259 1 92.94 231 GLU B C 1
ATOM 5613 O O . GLU B 1 231 ? -34 -3.58 1.393 1 92.94 231 GLU B O 1
ATOM 5618 N N . TYR B 1 232 ? -32.188 -2.516 1.737 1 93.81 232 TYR B N 1
ATOM 5619 C CA . TYR B 1 232 ? -31.625 -3.613 2.523 1 93.81 232 TYR B CA 1
ATOM 5620 C C . TYR B 1 232 ? -32.438 -3.855 3.781 1 93.81 232 TYR B C 1
ATOM 5622 O O . TYR B 1 232 ? -32.812 -4.996 4.086 1 93.81 232 TYR B O 1
ATOM 5630 N N . LEU B 1 233 ? -32.719 -2.793 4.48 1 94.62 233 LEU B N 1
ATOM 5631 C CA . LEU B 1 233 ? -33.469 -2.926 5.711 1 94.62 233 LEU B CA 1
ATOM 5632 C C . LEU B 1 233 ? -34.875 -3.447 5.426 1 94.62 233 LEU B C 1
ATOM 5634 O O . LEU B 1 233 ? -35.375 -4.316 6.141 1 94.62 233 LEU B O 1
ATOM 5638 N N . ALA B 1 234 ? -35.469 -2.922 4.371 1 92.44 234 ALA B N 1
ATOM 5639 C CA . ALA B 1 234 ? -36.844 -3.287 4.016 1 92.44 234 ALA B CA 1
ATOM 5640 C C . ALA B 1 234 ? -36.938 -4.762 3.635 1 92.44 234 ALA B C 1
ATOM 5642 O O . ALA B 1 234 ? -37.938 -5.41 3.877 1 92.44 234 ALA B O 1
ATOM 5643 N N . ASN B 1 235 ? -35.875 -5.273 3.131 1 92.06 235 ASN B N 1
ATOM 5644 C CA . ASN B 1 235 ? -35.938 -6.637 2.621 1 92.06 235 ASN B CA 1
ATOM 5645 C C . ASN B 1 235 ? -35.312 -7.629 3.607 1 92.06 235 ASN B C 1
ATOM 5647 O O . ASN B 1 235 ? -35.594 -8.828 3.533 1 92.06 235 ASN B O 1
ATOM 5651 N N . THR B 1 236 ? -34.562 -7.207 4.512 1 92.88 236 THR B N 1
ATOM 5652 C CA . THR B 1 236 ? -33.844 -8.109 5.406 1 92.88 236 THR B CA 1
ATOM 5653 C C . THR B 1 236 ? -34.562 -8.195 6.762 1 92.88 236 THR B C 1
ATOM 5655 O O . THR B 1 236 ? -34.531 -9.242 7.41 1 92.88 236 THR B O 1
ATOM 5658 N N . TYR B 1 237 ? -35.219 -7.082 7.152 1 95.19 237 TYR B N 1
ATOM 5659 C CA . TYR B 1 237 ? -35.75 -7.055 8.516 1 95.19 237 TYR B CA 1
ATOM 5660 C C . TYR B 1 237 ? -37.219 -6.738 8.539 1 95.19 237 TYR B C 1
ATOM 5662 O O . TYR B 1 237 ? -37.75 -6.07 7.637 1 95.19 237 TYR B O 1
ATOM 5670 N N . ASP B 1 238 ? -37.875 -7.301 9.516 1 95.19 238 ASP B N 1
ATOM 5671 C CA . ASP B 1 238 ? -39.156 -6.82 9.984 1 95.19 238 ASP B CA 1
ATOM 5672 C C . ASP B 1 238 ? -39 -5.887 11.188 1 95.19 238 ASP B C 1
ATOM 5674 O O . ASP B 1 238 ? -38.75 -6.344 12.305 1 95.19 238 ASP B O 1
ATOM 5678 N N . LEU B 1 239 ? -39.281 -4.625 10.953 1 95.12 239 LEU B N 1
ATOM 5679 C CA . LEU B 1 239 ? -38.906 -3.627 11.945 1 95.12 239 LEU B CA 1
ATOM 5680 C C . LEU B 1 239 ? -40.094 -3.27 12.836 1 95.12 239 LEU B C 1
ATOM 5682 O O . LEU B 1 239 ? -40 -2.381 13.688 1 95.12 239 LEU B O 1
ATOM 5686 N N . SER B 1 240 ? -41.125 -3.98 12.688 1 94.25 240 SER B N 1
ATOM 5687 C CA . SER B 1 240 ? -42.344 -3.643 13.406 1 94.25 240 SER B CA 1
ATOM 5688 C C . SER B 1 240 ? -42.125 -3.65 14.914 1 94.25 240 SER B C 1
ATOM 5690 O O . SER B 1 240 ? -42.75 -2.881 15.648 1 94.25 240 SER B O 1
ATOM 5692 N N . ASP B 1 241 ? -41.281 -4.473 15.383 1 94.38 241 ASP B N 1
ATOM 5693 C CA . ASP B 1 241 ? -41 -4.574 16.812 1 94.38 241 ASP B CA 1
ATOM 5694 C C . ASP B 1 241 ? -39.531 -4.262 17.125 1 94.38 241 ASP B C 1
ATOM 5696 O O . ASP B 1 241 ? -38.969 -4.766 18.094 1 94.38 241 ASP B O 1
ATOM 5700 N N . THR B 1 242 ? -38.906 -3.514 16.25 1 95.31 242 THR B N 1
ATOM 5701 C CA . THR B 1 242 ? -37.5 -3.229 16.391 1 95.31 242 THR B CA 1
ATOM 5702 C C . THR B 1 242 ? -37.281 -1.788 16.828 1 95.31 242 THR B C 1
ATOM 5704 O O . THR B 1 242 ? -37.906 -0.865 16.312 1 95.31 242 THR B O 1
ATOM 5707 N N . VAL B 1 243 ? -36.438 -1.611 17.844 1 94.88 243 VAL B N 1
ATOM 5708 C CA . VAL B 1 243 ? -35.969 -0.278 18.219 1 94.88 243 VAL B CA 1
ATOM 5709 C C . VAL B 1 243 ? -34.781 0.132 17.359 1 94.88 243 VAL B C 1
ATOM 5711 O O . VAL B 1 243 ? -33.812 -0.624 17.234 1 94.88 243 VAL B O 1
ATOM 5714 N N . ILE B 1 244 ? -34.906 1.289 16.797 1 95.69 244 ILE B N 1
ATOM 5715 C CA . ILE B 1 244 ? -33.844 1.774 15.938 1 95.69 244 ILE B CA 1
ATOM 5716 C C . ILE B 1 244 ? -33.062 2.875 16.656 1 95.69 244 ILE B C 1
ATOM 5718 O O . ILE B 1 244 ? -33.656 3.836 17.156 1 95.69 244 ILE B O 1
ATOM 5722 N N . LEU B 1 245 ? -31.766 2.703 16.781 1 95.19 245 LEU B N 1
ATOM 5723 C CA . LEU B 1 245 ? -30.875 3.738 17.281 1 95.19 245 LEU B CA 1
ATOM 5724 C C . LEU B 1 245 ? -29.984 4.285 16.172 1 95.19 245 LEU B C 1
ATOM 5726 O O . LEU B 1 245 ? -29.188 3.549 15.594 1 95.19 245 LEU B O 1
ATOM 5730 N N . SER B 1 246 ? -30.156 5.496 15.828 1 94.62 246 SER B N 1
ATOM 5731 C CA . SER B 1 246 ? -29.359 6.09 14.758 1 94.62 246 SER B CA 1
ATOM 5732 C C . SER B 1 246 ? -28.438 7.188 15.289 1 94.62 246 SER B C 1
ATOM 5734 O O . SER B 1 246 ? -28.703 7.762 16.344 1 94.62 246 SER B O 1
ATOM 5736 N N . ASN B 1 247 ? -27.297 7.363 14.656 1 93.25 247 ASN B N 1
ATOM 5737 C CA . ASN B 1 247 ? -26.297 8.352 15.039 1 93.25 247 ASN B CA 1
ATOM 5738 C C . ASN B 1 247 ? -25.688 9.023 13.812 1 93.25 247 ASN B C 1
ATOM 5740 O O . ASN B 1 247 ? -25.297 8.344 12.859 1 93.25 247 ASN B O 1
ATOM 5744 N N . ALA B 1 248 ? -25.672 10.336 13.773 1 91.75 248 ALA B N 1
ATOM 5745 C CA . ALA B 1 248 ? -25.094 11.062 12.648 1 91.75 248 ALA B CA 1
ATOM 5746 C C . ALA B 1 248 ? -24.656 12.461 13.078 1 91.75 248 ALA B C 1
ATOM 5748 O O . ALA B 1 248 ? -24.734 12.812 14.258 1 91.75 248 ALA B O 1
ATOM 5749 N N . ASP B 1 249 ? -24.094 13.219 12.188 1 86.19 249 ASP B N 1
ATOM 5750 C CA . ASP B 1 249 ? -23.547 14.523 12.539 1 86.19 249 ASP B CA 1
ATOM 5751 C C . ASP B 1 249 ? -24.609 15.617 12.477 1 86.19 249 ASP B C 1
ATOM 5753 O O . ASP B 1 249 ? -24.359 16.75 12.875 1 86.19 249 ASP B O 1
ATOM 5757 N N . GLY B 1 250 ? -25.797 15.289 12 1 81.06 250 GLY B N 1
ATOM 5758 C CA . GLY B 1 250 ? -26.891 16.25 11.961 1 81.06 250 GLY B CA 1
ATOM 5759 C C . GLY B 1 250 ? -26.797 17.203 10.781 1 81.06 250 GLY B C 1
ATOM 5760 O O . GLY B 1 250 ? -27.625 18.125 10.656 1 81.06 250 GLY B O 1
ATOM 5761 N N . GLY B 1 251 ? -25.797 17.031 10.008 1 81.81 251 GLY B N 1
ATOM 5762 C CA . GLY B 1 251 ? -25.656 17.875 8.828 1 81.81 251 GLY B CA 1
ATOM 5763 C C . GLY B 1 251 ? -26.656 17.547 7.738 1 81.81 251 GLY B C 1
ATOM 5764 O O . GLY B 1 251 ? -27.547 16.719 7.938 1 81.81 251 GLY B O 1
ATOM 5765 N N . ALA B 1 252 ? -26.547 18.344 6.703 1 78.31 252 ALA B N 1
ATOM 5766 C CA . ALA B 1 252 ? -27.469 18.125 5.59 1 78.31 252 ALA B CA 1
ATOM 5767 C C . ALA B 1 252 ? -27.406 16.688 5.102 1 78.31 252 ALA B C 1
ATOM 5769 O O . ALA B 1 252 ? -26.344 16.188 4.754 1 78.31 252 ALA B O 1
ATOM 5770 N N . GLY B 1 253 ? -28.516 16 5.191 1 83.19 253 GLY B N 1
ATOM 5771 C CA . GLY B 1 253 ? -28.594 14.625 4.727 1 83.19 253 GLY B CA 1
ATOM 5772 C C . GLY B 1 253 ? -28.375 13.609 5.832 1 83.19 253 GLY B C 1
ATOM 5773 O O . GLY B 1 253 ? -28.484 12.398 5.609 1 83.19 253 GLY B O 1
ATOM 5774 N N . TYR B 1 254 ? -28.062 14.148 6.984 1 89.75 254 TYR B N 1
ATOM 5775 C CA . TYR B 1 254 ? -27.781 13.242 8.094 1 89.75 254 TYR B CA 1
ATOM 5776 C C . TYR B 1 254 ? -28.578 13.625 9.328 1 89.75 254 TYR B C 1
ATOM 5778 O O . TYR B 1 254 ? -28.094 13.492 10.453 1 89.75 254 TYR B O 1
ATOM 5786 N N . ALA B 1 255 ? -29.688 14.164 9.047 1 88.75 255 ALA B N 1
ATOM 5787 C CA . ALA B 1 255 ? -30.609 14.508 10.125 1 88.75 255 ALA B CA 1
ATOM 5788 C C . ALA B 1 255 ? -31.531 13.336 10.453 1 88.75 255 ALA B C 1
ATOM 5790 O O . ALA B 1 255 ? -31.531 12.32 9.75 1 88.75 255 ALA B O 1
ATOM 5791 N N . LYS B 1 256 ? -32.25 13.484 11.531 1 90.25 256 LYS B N 1
ATOM 5792 C CA . LYS B 1 256 ? -33.188 12.438 11.938 1 90.25 256 LYS B CA 1
ATOM 5793 C C . LYS B 1 256 ? -34.156 12.102 10.82 1 90.25 256 LYS B C 1
ATOM 5795 O O . LYS B 1 256 ? -34.5 10.93 10.602 1 90.25 256 LYS B O 1
ATOM 5800 N N . THR B 1 257 ? -34.594 13.109 10.117 1 90.5 257 THR B N 1
ATOM 5801 C CA . THR B 1 257 ? -35.594 12.922 9.055 1 90.5 257 THR B CA 1
ATOM 5802 C C . THR B 1 257 ? -35.031 12.008 7.961 1 90.5 257 THR B C 1
ATOM 5804 O O . THR B 1 257 ? -35.75 11.195 7.391 1 90.5 257 THR B O 1
ATOM 5807 N N . ASP B 1 258 ? -33.812 12.156 7.695 1 91.62 258 ASP B N 1
ATOM 5808 C CA . ASP B 1 258 ? -33.156 11.32 6.695 1 91.62 258 ASP B CA 1
ATOM 5809 C C . ASP B 1 258 ? -33.125 9.859 7.141 1 91.62 258 ASP B C 1
ATOM 5811 O O . ASP B 1 258 ? -33.344 8.953 6.34 1 91.62 258 ASP B O 1
ATOM 5815 N N . PHE B 1 259 ? -32.906 9.648 8.383 1 94.5 259 PHE B N 1
ATOM 5816 C CA . PHE B 1 259 ? -32.844 8.297 8.914 1 94.5 259 PHE B CA 1
ATOM 5817 C C . PHE B 1 259 ? -34.25 7.695 9.016 1 94.5 259 PHE B C 1
ATOM 5819 O O . PHE B 1 259 ? -34.438 6.484 8.852 1 94.5 259 PHE B O 1
ATOM 5826 N N . ASP B 1 260 ? -35.188 8.562 9.289 1 93.81 260 ASP B N 1
ATOM 5827 C CA . ASP B 1 260 ? -36.562 8.102 9.273 1 93.81 260 ASP B CA 1
ATOM 5828 C C . ASP B 1 260 ? -36.969 7.555 7.902 1 93.81 260 ASP B C 1
ATOM 5830 O O . ASP B 1 260 ? -37.688 6.57 7.801 1 93.81 260 ASP B O 1
ATOM 5834 N N . ASP B 1 261 ? -36.438 8.18 6.965 1 91.81 261 ASP B N 1
ATOM 5835 C CA . ASP B 1 261 ? -36.688 7.75 5.598 1 91.81 261 ASP B CA 1
ATOM 5836 C C . ASP B 1 261 ? -36.094 6.375 5.324 1 91.81 261 ASP B C 1
ATOM 5838 O O . ASP B 1 261 ? -36.656 5.574 4.578 1 91.81 261 ASP B O 1
ATOM 5842 N N . ILE B 1 262 ? -34.969 6.09 5.871 1 92.75 262 ILE B N 1
ATOM 5843 C CA . ILE B 1 262 ? -34.281 4.816 5.688 1 92.75 262 ILE B CA 1
ATOM 5844 C C . ILE B 1 262 ? -35.031 3.711 6.43 1 92.75 262 ILE B C 1
ATOM 5846 O O . ILE B 1 262 ? -35.219 2.615 5.895 1 92.75 262 ILE B O 1
ATOM 5850 N N . VAL B 1 263 ? -35.5 3.934 7.602 1 93.81 263 VAL B N 1
ATOM 5851 C CA . VAL B 1 263 ? -36.062 2.926 8.516 1 93.81 263 VAL B CA 1
ATOM 5852 C C . VAL B 1 263 ? -37.5 2.648 8.18 1 93.81 263 VAL B C 1
ATOM 5854 O O . VAL B 1 263 ? -37.969 1.5 8.219 1 93.81 263 VAL B O 1
ATOM 5857 N N . GLY B 1 264 ? -38.25 3.562 7.82 1 90.31 264 GLY B N 1
ATOM 5858 C CA . GLY B 1 264 ? -39.688 3.396 7.656 1 90.31 264 GLY B CA 1
ATOM 5859 C C . GLY B 1 264 ? -40.406 3.176 8.969 1 90.31 264 GLY B C 1
ATOM 5860 O O . GLY B 1 264 ? -40.156 3.877 9.953 1 90.31 264 GLY B O 1
ATOM 5861 N N . LEU B 1 265 ? -41.375 2.287 8.977 1 90.94 265 LEU B N 1
ATOM 5862 C CA . LEU B 1 265 ? -42.156 2.01 10.188 1 90.94 265 LEU B CA 1
ATOM 5863 C C . LEU B 1 265 ? -41.406 1.087 11.125 1 90.94 265 LEU B C 1
ATOM 5865 O O . LEU B 1 265 ? -40.875 0.042 10.703 1 90.94 265 LEU B O 1
ATOM 5869 N N . CYS B 1 266 ? -41.25 1.529 12.367 1 94.31 266 CYS B N 1
ATOM 5870 C CA . CYS B 1 266 ? -40.562 0.734 13.391 1 94.31 266 CYS B CA 1
ATOM 5871 C C . CYS B 1 266 ? -41.25 0.92 14.75 1 94.31 266 CYS B C 1
ATOM 5873 O O . CYS B 1 266 ? -42.188 1.677 14.875 1 94.31 266 CYS B O 1
ATOM 5875 N N . LYS B 1 267 ? -40.781 0.181 15.672 1 93.62 267 LYS B N 1
ATOM 5876 C CA . LYS B 1 267 ? -41.375 0.29 17.016 1 93.62 267 LYS B CA 1
ATOM 5877 C C . LYS B 1 267 ? -41.062 1.646 17.641 1 93.62 267 LYS B C 1
ATOM 5879 O O . LYS B 1 267 ? -41.938 2.33 18.141 1 93.62 267 LYS B O 1
ATOM 5884 N N . ARG B 1 268 ? -39.75 1.995 17.609 1 93.94 268 ARG B N 1
ATOM 5885 C CA . ARG B 1 268 ? -39.25 3.24 18.188 1 93.94 268 ARG B CA 1
ATOM 5886 C C . ARG B 1 268 ? -37.938 3.658 17.531 1 93.94 268 ARG B C 1
ATOM 5888 O O . ARG B 1 268 ? -37.062 2.82 17.281 1 93.94 268 ARG B O 1
ATOM 5895 N N . HIS B 1 269 ? -37.938 4.914 17.203 1 94.81 269 HIS B N 1
ATOM 5896 C CA . HIS B 1 269 ? -36.719 5.434 16.594 1 94.81 269 HIS B CA 1
ATOM 5897 C C . HIS B 1 269 ? -36.062 6.508 17.469 1 94.81 269 HIS B C 1
ATOM 5899 O O . HIS B 1 269 ? -36.688 7.555 17.719 1 94.81 269 HIS B O 1
ATOM 5905 N N . GLU B 1 270 ? -34.875 6.195 17.969 1 94.38 270 GLU B N 1
ATOM 5906 C CA . GLU B 1 270 ? -34.094 7.141 18.75 1 94.38 270 GLU B CA 1
ATOM 5907 C C . GLU B 1 270 ? -32.875 7.648 17.969 1 94.38 270 GLU B C 1
ATOM 5909 O O . GLU B 1 270 ? -32.031 6.859 17.578 1 94.38 270 GLU B O 1
ATOM 5914 N N . HIS B 1 271 ? -32.844 8.938 17.766 1 94.56 271 HIS B N 1
ATOM 5915 C CA . HIS B 1 271 ? -31.75 9.531 17 1 94.56 271 HIS B CA 1
ATOM 5916 C C . HIS B 1 271 ? -30.781 10.281 17.906 1 94.56 271 HIS B C 1
ATOM 5918 O O . HIS B 1 271 ? -31.203 11.016 18.797 1 94.56 271 HIS B O 1
ATOM 5924 N N . PHE B 1 272 ? -29.5 10.031 17.641 1 93.5 272 PHE B N 1
ATOM 5925 C CA . PHE B 1 272 ? -28.453 10.672 18.438 1 93.5 272 PHE B CA 1
ATOM 5926 C C . PHE B 1 272 ? -27.578 11.555 17.547 1 93.5 272 PHE B C 1
ATOM 5928 O O . PHE B 1 272 ? -27.328 11.227 16.391 1 93.5 272 PHE B O 1
ATOM 5935 N N . LEU B 1 273 ? -27.141 12.602 18.109 1 92.19 273 LEU B N 1
ATOM 5936 C CA . LEU B 1 273 ? -26.109 13.43 17.484 1 92.19 273 LEU B CA 1
ATOM 5937 C C . LEU B 1 273 ? -24.719 12.93 17.828 1 92.19 273 LEU B C 1
ATOM 5939 O O . LEU B 1 273 ? -24.438 12.648 19 1 92.19 273 LEU B O 1
ATOM 5943 N N . ASP B 1 274 ? -23.906 12.852 16.812 1 90 274 ASP B N 1
ATOM 5944 C CA . ASP B 1 274 ? -22.531 12.398 17.031 1 90 274 ASP B CA 1
ATOM 5945 C C . ASP B 1 274 ? -21.797 13.328 17.984 1 90 274 ASP B C 1
ATOM 5947 O O . ASP B 1 274 ? -21.594 14.508 17.688 1 90 274 ASP B O 1
ATOM 5951 N N . VAL B 1 275 ? -21.234 12.789 18.984 1 87.38 275 VAL B N 1
ATOM 5952 C CA . VAL B 1 275 ? -20.609 13.555 20.062 1 87.38 275 VAL B CA 1
ATOM 5953 C C . VAL B 1 275 ? -19.312 14.195 19.562 1 87.38 275 VAL B C 1
ATOM 5955 O O . VAL B 1 275 ? -18.953 15.289 20 1 87.38 275 VAL B O 1
ATOM 5958 N N . PHE B 1 276 ? -18.766 13.547 18.703 1 86.5 276 PHE B N 1
ATOM 5959 C CA . PHE B 1 276 ? -17.547 14.117 18.156 1 86.5 276 PHE B CA 1
ATOM 5960 C C . PHE B 1 276 ? -17.812 15.445 17.469 1 86.5 276 PHE B C 1
ATOM 5962 O O . PHE B 1 276 ? -17.062 16.406 17.641 1 86.5 276 PHE B O 1
ATOM 5969 N N . HIS B 1 277 ? -18.781 15.469 16.703 1 87.75 277 HIS B N 1
ATOM 5970 C CA . HIS B 1 277 ? -19.141 16.688 15.977 1 87.75 277 HIS B CA 1
ATOM 5971 C C . HIS B 1 277 ? -19.594 17.781 16.938 1 87.75 277 HIS B C 1
ATOM 5973 O O . HIS B 1 277 ? -19.281 18.953 16.734 1 87.75 277 HIS B O 1
ATOM 5979 N N . LEU B 1 278 ? -20.297 17.359 17.891 1 91.38 278 LEU B N 1
ATOM 5980 C CA . LEU B 1 278 ? -20.734 18.297 18.922 1 91.38 278 LEU B CA 1
ATOM 5981 C C . LEU B 1 278 ? -19.531 18.922 19.625 1 91.38 278 LEU B C 1
ATOM 5983 O O . LEU B 1 278 ? -19.422 20.141 19.719 1 91.38 278 LEU B O 1
ATOM 5987 N N . ASN B 1 279 ? -18.656 18.094 20.078 1 92.38 279 ASN B N 1
ATOM 5988 C CA . ASN B 1 279 ? -17.469 18.562 20.781 1 92.38 279 ASN B CA 1
ATOM 5989 C C . ASN B 1 279 ? -16.578 19.422 19.875 1 92.38 279 ASN B C 1
ATOM 5991 O O . ASN B 1 279 ? -15.984 20.406 20.328 1 92.38 279 ASN B O 1
ATOM 5995 N N . LYS B 1 280 ? -16.5 19.031 18.688 1 91.06 280 LYS B N 1
ATOM 5996 C CA . LYS B 1 280 ? -15.711 19.797 17.719 1 91.06 280 LYS B CA 1
ATOM 5997 C C . LYS B 1 280 ? -16.266 21.219 17.578 1 91.06 280 LYS B C 1
ATOM 5999 O O . LYS B 1 280 ? -15.508 22.188 17.547 1 91.06 280 LYS B O 1
ATOM 6004 N N . LYS B 1 281 ? -17.547 21.391 17.516 1 93.38 281 LYS B N 1
ATOM 6005 C CA . LYS B 1 281 ? -18.188 22.703 17.375 1 93.38 281 LYS B CA 1
ATOM 6006 C C . LYS B 1 281 ? -18 23.531 18.641 1 93.38 281 LYS B C 1
ATOM 6008 O O . LYS B 1 281 ? -17.781 24.75 18.547 1 93.38 281 LYS B O 1
ATOM 6013 N N . ILE B 1 282 ? -18.125 22.859 19.734 1 95.44 282 ILE B N 1
ATOM 6014 C CA . ILE B 1 282 ? -17.938 23.547 21.016 1 95.44 282 ILE B CA 1
ATOM 6015 C C . ILE B 1 282 ? -16.516 24.109 21.094 1 95.44 282 ILE B C 1
ATOM 6017 O O . ILE B 1 282 ? -16.328 25.281 21.422 1 95.44 282 ILE B O 1
ATOM 6021 N N . LYS B 1 283 ? -15.562 23.328 20.75 1 94.62 283 LYS B N 1
ATOM 6022 C CA . LYS B 1 283 ? -14.164 23.75 20.828 1 94.62 283 LYS B CA 1
ATOM 6023 C C . LYS B 1 283 ? -13.859 24.859 19.828 1 94.62 283 LYS B C 1
ATOM 6025 O O . LYS B 1 283 ? -13.125 25.797 20.125 1 94.62 283 LYS B O 1
ATOM 6030 N N . GLU B 1 284 ? -14.438 24.719 18.688 1 93.81 284 GLU B N 1
ATOM 6031 C CA . GLU B 1 284 ? -14.219 25.703 17.625 1 93.81 284 GLU B CA 1
ATOM 6032 C C . GLU B 1 284 ? -14.859 27.031 17.969 1 93.81 284 GLU B C 1
ATOM 6034 O O . GLU B 1 284 ? -14.234 28.094 17.797 1 93.81 284 GLU B O 1
ATOM 6039 N N . ARG B 1 285 ? -16.078 27.016 18.484 1 94.81 285 ARG B N 1
ATOM 6040 C CA . ARG B 1 285 ? -16.859 28.25 18.672 1 94.81 285 ARG B CA 1
ATOM 6041 C C . ARG B 1 285 ? -16.5 28.922 19.984 1 94.81 285 ARG B C 1
ATOM 6043 O O . ARG B 1 285 ? -16.703 30.141 20.141 1 94.81 285 ARG B O 1
ATOM 6050 N N . LEU B 1 286 ? -15.992 28.109 20.906 1 94.94 286 LEU B N 1
ATOM 6051 C CA . LEU B 1 286 ? -15.57 28.672 22.188 1 94.94 286 LEU B CA 1
ATOM 6052 C C . LEU B 1 286 ? -14.055 28.734 22.281 1 94.94 286 LEU B C 1
ATOM 6054 O O . LEU B 1 286 ? -13.492 28.609 23.375 1 94.94 286 LEU B O 1
ATOM 6058 N N . TYR B 1 287 ? -13.5 28.797 21.141 1 89.5 287 TYR B N 1
ATOM 6059 C CA . TYR B 1 287 ? -12.039 28.828 21.109 1 89.5 287 TYR B CA 1
ATOM 6060 C C . TYR B 1 287 ? -11.5 29.922 22.016 1 89.5 287 TYR B C 1
ATOM 6062 O O . TYR B 1 287 ? -10.406 29.797 22.578 1 89.5 287 TYR B O 1
ATOM 6070 N N . PHE B 1 288 ? -12.219 31.078 22.281 1 87.5 288 PHE B N 1
ATOM 6071 C CA . PHE B 1 288 ? -11.789 32.25 23.031 1 87.5 288 PHE B CA 1
ATOM 6072 C C . PHE B 1 288 ? -11.984 32.031 24.531 1 87.5 288 PHE B C 1
ATOM 6074 O O . PHE B 1 288 ? -11.516 32.812 25.359 1 87.5 288 PHE B O 1
ATOM 6081 N N . ALA B 1 289 ? -12.672 30.938 24.953 1 91.88 289 ALA B N 1
ATOM 6082 C CA . ALA B 1 289 ? -12.898 30.578 26.344 1 91.88 289 ALA B CA 1
ATOM 6083 C C . ALA B 1 289 ? -12.703 29.078 26.578 1 91.88 289 ALA B C 1
ATOM 6085 O O . ALA B 1 289 ? -13.648 28.359 26.891 1 91.88 289 ALA B O 1
ATOM 6086 N N . PRO B 1 290 ? -11.516 28.609 26.5 1 92.5 290 PRO B N 1
ATOM 6087 C CA . PRO B 1 290 ? -11.227 27.172 26.562 1 92.5 290 PRO B CA 1
ATOM 6088 C C . PRO B 1 290 ? -11.656 26.547 27.891 1 92.5 290 PRO B C 1
ATOM 6090 O O . PRO B 1 290 ? -12.016 25.359 27.938 1 92.5 290 PRO B O 1
ATOM 6093 N N . ASP B 1 291 ? -11.734 27.359 28.969 1 92.56 291 ASP B N 1
ATOM 6094 C CA . ASP B 1 291 ? -12.109 26.844 30.281 1 92.56 291 ASP B CA 1
ATOM 6095 C C . ASP B 1 291 ? -13.594 26.5 30.328 1 92.56 291 ASP B C 1
ATOM 6097 O O . ASP B 1 291 ? -14.016 25.688 31.156 1 92.56 291 ASP B O 1
ATOM 6101 N N . LEU B 1 292 ? -14.336 27.141 29.469 1 95.31 292 LEU B N 1
ATOM 6102 C CA . LEU B 1 292 ? -15.781 26.922 29.484 1 95.31 292 LEU B CA 1
ATOM 6103 C C . LEU B 1 292 ? -16.156 25.734 28.594 1 95.31 292 LEU B C 1
ATOM 6105 O O . LEU B 1 292 ? -17.281 25.234 28.688 1 95.31 292 LEU B O 1
ATOM 6109 N N . GLN B 1 293 ? -15.25 25.25 27.766 1 96.06 293 GLN B N 1
ATOM 6110 C CA . GLN B 1 293 ? -15.539 24.156 26.844 1 96.06 293 GLN B CA 1
ATOM 6111 C C . GLN B 1 293 ? -15.906 22.891 27.594 1 96.06 293 GLN B C 1
ATOM 6113 O O . GLN B 1 293 ? -16.938 22.281 27.328 1 96.06 293 GLN B O 1
ATOM 6118 N N . GLY B 1 294 ? -15.062 22.531 28.516 1 95.56 294 GLY B N 1
ATOM 6119 C CA . GLY B 1 294 ? -15.32 21.344 29.312 1 95.56 294 GLY B CA 1
ATOM 6120 C C . GLY B 1 294 ? -16.609 21.406 30.109 1 95.56 294 GLY B C 1
ATOM 6121 O O . GLY B 1 294 ? -17.328 20.422 30.234 1 95.56 294 GLY B O 1
ATOM 6122 N N . LYS B 1 295 ? -16.875 22.547 30.609 1 95.62 295 LYS B N 1
ATOM 6123 C CA . LYS B 1 295 ? -18.094 22.75 31.391 1 95.62 295 LYS B CA 1
ATOM 6124 C C . LYS B 1 295 ? -19.344 22.594 30.516 1 95.62 295 LYS B C 1
ATOM 6126 O O . LYS B 1 295 ? -20.328 22 30.953 1 95.62 295 LYS B O 1
ATOM 6131 N N . LEU B 1 296 ? -19.234 23.156 29.359 1 96.62 296 LEU B N 1
ATOM 6132 C CA . LEU B 1 296 ? -20.375 23.047 28.453 1 96.62 296 LEU B CA 1
ATOM 6133 C C . LEU B 1 296 ? -20.594 21.594 28.047 1 96.62 296 LEU B C 1
ATOM 6135 O O . LEU B 1 296 ? -21.734 21.125 27.969 1 96.62 296 LEU B O 1
ATOM 6139 N N . ILE B 1 297 ? -19.516 20.859 27.734 1 95.5 297 ILE B N 1
ATOM 6140 C CA . ILE B 1 297 ? -19.594 19.453 27.359 1 95.5 297 ILE B CA 1
ATOM 6141 C C . ILE B 1 297 ? -20.234 18.656 28.5 1 95.5 297 ILE B C 1
ATOM 6143 O O . ILE B 1 297 ? -21.125 17.828 28.25 1 95.5 297 ILE B O 1
ATOM 6147 N N . SER B 1 298 ? -19.828 18.953 29.688 1 94.81 298 SER B N 1
ATOM 6148 C CA . SER B 1 298 ? -20.391 18.266 30.844 1 94.81 298 SER B CA 1
ATOM 6149 C C . SER B 1 298 ? -21.875 18.578 31 1 94.81 298 SER B C 1
ATOM 6151 O O . SER B 1 298 ? -22.672 17.688 31.297 1 94.81 298 SER B O 1
ATOM 6153 N N . ALA B 1 299 ? -22.234 19.781 30.797 1 95.81 299 ALA B N 1
ATOM 6154 C CA . ALA B 1 299 ? -23.625 20.203 30.953 1 95.81 299 ALA B CA 1
ATOM 6155 C C . ALA B 1 299 ? -24.516 19.547 29.891 1 95.81 299 ALA B C 1
ATOM 6157 O O . ALA B 1 299 ? -25.703 19.281 30.141 1 95.81 299 ALA B O 1
ATOM 6158 N N . LEU B 1 300 ? -23.953 19.266 28.75 1 94.38 300 LEU B N 1
ATOM 6159 C CA . LEU B 1 300 ? -24.734 18.719 27.641 1 94.38 300 LEU B CA 1
ATOM 6160 C C . LEU B 1 300 ? -24.734 17.188 27.703 1 94.38 300 LEU B C 1
ATOM 6162 O O . LEU B 1 300 ? -25.797 16.562 27.625 1 94.38 300 LEU B O 1
ATOM 6166 N N . GLU B 1 301 ? -23.578 16.531 27.859 1 90.38 301 GLU B N 1
ATOM 6167 C CA . GLU B 1 301 ? -23.438 15.094 27.672 1 90.38 301 GLU B CA 1
ATOM 6168 C C . GLU B 1 301 ? -23.688 14.336 28.969 1 90.38 301 GLU B C 1
ATOM 6170 O O . GLU B 1 301 ? -24.078 13.172 28.953 1 90.38 301 GLU B O 1
ATOM 6175 N N . TYR B 1 302 ? -23.484 14.977 30.094 1 90.31 302 TYR B N 1
ATOM 6176 C CA . TYR B 1 302 ? -23.594 14.25 31.359 1 90.31 302 TYR B CA 1
ATOM 6177 C C . TYR B 1 302 ? -24.812 14.719 32.156 1 90.31 302 TYR B C 1
ATOM 6179 O O . TYR B 1 302 ? -25.609 13.906 32.594 1 90.31 302 TYR B O 1
ATOM 6187 N N . LYS B 1 303 ? -25 15.969 32.312 1 92.62 303 LYS B N 1
ATOM 6188 C CA . LYS B 1 303 ? -26.078 16.5 33.125 1 92.62 303 LYS B CA 1
ATOM 6189 C C . LYS B 1 303 ? -27.344 16.703 32.312 1 92.62 303 LYS B C 1
ATOM 6191 O O . LYS B 1 303 ? -28.453 16.484 32.812 1 92.62 303 LYS B O 1
ATOM 6196 N N . TYR B 1 304 ? -27.156 17.047 31.062 1 95.06 304 TYR B N 1
ATOM 6197 C CA . TYR B 1 304 ? -28.266 17.391 30.172 1 95.06 304 TYR B CA 1
ATOM 6198 C C . TYR B 1 304 ? -29.188 18.406 30.844 1 95.06 304 TYR B C 1
ATOM 6200 O O . TYR B 1 304 ? -30.391 18.125 31.016 1 95.06 304 TYR B O 1
ATOM 6208 N N . SER B 1 305 ? -28.656 19.531 31.125 1 95.62 305 SER B N 1
ATOM 6209 C CA . SER B 1 305 ? -29.375 20.609 31.797 1 95.62 305 SER B CA 1
ATOM 6210 C C . SER B 1 305 ? -29.359 21.891 30.969 1 95.62 305 SER B C 1
ATOM 6212 O O . SER B 1 305 ? -28.312 22.516 30.797 1 95.62 305 SER B O 1
ATOM 6214 N N . TYR B 1 306 ? -30.516 22.266 30.578 1 95.12 306 TYR B N 1
ATOM 6215 C CA . TYR B 1 306 ? -30.625 23.438 29.734 1 95.12 306 TYR B CA 1
ATOM 6216 C C . TYR B 1 306 ? -30.234 24.703 30.5 1 95.12 306 TYR B C 1
ATOM 6218 O O . TYR B 1 306 ? -29.609 25.609 29.938 1 95.12 306 TYR B O 1
ATOM 6226 N N . ASP B 1 307 ? -30.516 24.703 31.766 1 95.81 307 ASP B N 1
ATOM 6227 C CA . ASP B 1 307 ? -30.203 25.859 32.594 1 95.81 307 ASP B CA 1
ATOM 6228 C C . ASP B 1 307 ? -28.703 26.047 32.75 1 95.81 307 ASP B C 1
ATOM 6230 O O . ASP B 1 307 ? -28.203 27.172 32.656 1 95.81 307 ASP B O 1
ATOM 6234 N N . LYS B 1 308 ? -28.094 25 32.938 1 96.19 308 LYS B N 1
ATOM 6235 C CA . LYS B 1 308 ? -26.641 25.078 33.062 1 96.19 308 LYS B CA 1
ATOM 6236 C C . LYS B 1 308 ? -26.016 25.516 31.75 1 96.19 308 LYS B C 1
ATOM 6238 O O . LYS B 1 308 ? -25.047 26.297 31.75 1 96.19 308 LYS B O 1
ATOM 6243 N N . VAL B 1 309 ? -26.562 24.984 30.656 1 97.19 309 VAL B N 1
ATOM 6244 C CA . VAL B 1 309 ? -26.062 25.344 29.328 1 97.19 309 VAL B CA 1
ATOM 6245 C C . VAL B 1 309 ? -26.234 26.844 29.094 1 97.19 309 VAL B C 1
ATOM 6247 O O . VAL B 1 309 ? -25.297 27.516 28.672 1 97.19 309 VAL B O 1
ATOM 6250 N N . LYS B 1 310 ? -27.328 27.391 29.453 1 95.69 310 LYS B N 1
ATOM 6251 C CA . LYS B 1 310 ? -27.609 28.812 29.281 1 95.69 310 LYS B CA 1
ATOM 6252 C C . LYS B 1 310 ? -26.656 29.672 30.109 1 95.69 310 LYS B C 1
ATOM 6254 O O . LYS B 1 310 ? -26.188 30.703 29.656 1 95.69 310 LYS B O 1
ATOM 6259 N N . THR B 1 311 ? -26.406 29.188 31.297 1 96.5 311 THR B N 1
ATOM 6260 C CA . THR B 1 311 ? -25.516 29.922 32.188 1 96.5 311 THR B CA 1
ATOM 6261 C C . THR B 1 311 ? -24.109 29.984 31.625 1 96.5 311 THR B C 1
ATOM 6263 O O . THR B 1 311 ? -23.453 31.031 31.656 1 96.5 311 THR B O 1
ATOM 6266 N N . ILE B 1 312 ? -23.703 28.875 31.109 1 96.94 312 ILE B N 1
ATOM 6267 C CA . ILE B 1 312 ? -22.359 28.797 30.578 1 96.94 312 ILE B CA 1
ATOM 6268 C C . ILE B 1 312 ? -22.25 29.688 29.328 1 96.94 312 ILE B C 1
ATOM 6270 O O . ILE B 1 312 ? -21.266 30.406 29.172 1 96.94 312 ILE B O 1
ATOM 6274 N N . LEU B 1 313 ? -23.25 29.688 28.484 1 96.5 313 LEU B N 1
ATOM 6275 C CA . LEU B 1 313 ? -23.219 30.484 27.266 1 96.5 313 LEU B CA 1
ATOM 6276 C C . LEU B 1 313 ? -23.312 31.984 27.578 1 96.5 313 LEU B C 1
ATOM 6278 O O . LEU B 1 313 ? -22.703 32.812 26.906 1 96.5 313 LEU B O 1
ATOM 6282 N N . THR B 1 314 ? -24.016 32.312 28.625 1 95.94 314 THR B N 1
ATOM 6283 C CA . THR B 1 314 ? -24.094 33.719 29.078 1 95.94 314 THR B CA 1
ATOM 6284 C C . THR B 1 314 ? -22.766 34.188 29.656 1 95.94 314 THR B C 1
ATOM 6286 O O . THR B 1 314 ? -22.359 35.312 29.453 1 95.94 314 THR B O 1
ATOM 6289 N N . THR B 1 315 ? -22.188 33.25 30.375 1 96 315 THR B N 1
ATOM 6290 C CA . THR B 1 315 ? -20.859 33.562 30.891 1 96 315 THR B CA 1
ATOM 6291 C C . THR B 1 315 ? -19.875 33.812 29.75 1 96 315 THR B C 1
ATOM 6293 O O . THR B 1 315 ? -19.047 34.719 29.812 1 96 315 THR B O 1
ATOM 6296 N N . ALA B 1 316 ? -19.969 33 28.719 1 95.44 316 ALA B N 1
ATOM 6297 C CA . ALA B 1 316 ? -19.125 33.188 27.547 1 95.44 316 ALA B CA 1
ATOM 6298 C C . ALA B 1 316 ? -19.375 34.531 26.875 1 95.44 316 ALA B C 1
ATOM 6300 O O . ALA B 1 316 ? -18.438 35.188 26.438 1 95.44 316 ALA B O 1
ATOM 6301 N N . GLU B 1 317 ? -20.578 34.906 26.812 1 94.31 317 GLU B N 1
ATOM 6302 C CA . GLU B 1 317 ? -20.969 36.188 26.219 1 94.31 317 GLU B CA 1
ATOM 6303 C C . GLU B 1 317 ? -20.406 37.375 27 1 94.31 317 GLU B C 1
ATOM 6305 O O . GLU B 1 317 ? -19.984 38.375 26.422 1 94.31 317 GLU B O 1
ATOM 6310 N N . SER B 1 318 ? -20.312 37.188 28.312 1 93.25 318 SER B N 1
ATOM 6311 C CA . SER B 1 318 ? -19.812 38.25 29.188 1 93.25 318 SER B CA 1
ATOM 6312 C C . SER B 1 318 ? -18.297 38.438 29.031 1 93.25 318 SER B C 1
ATOM 6314 O O . SER B 1 318 ? -17.766 39.5 29.375 1 93.25 318 SER B O 1
ATOM 6316 N N . ARG B 1 319 ? -17.766 37.438 28.5 1 91.62 319 ARG B N 1
ATOM 6317 C CA . ARG B 1 319 ? -16.328 37.5 28.328 1 91.62 319 ARG B CA 1
ATOM 6318 C C . ARG B 1 319 ? -15.961 38.219 27.031 1 91.62 319 ARG B C 1
ATOM 6320 O O . ARG B 1 319 ? -14.797 38.531 26.797 1 91.62 319 ARG B O 1
ATOM 6327 N N . LEU B 1 320 ? -16.984 38.344 26.266 1 90.75 320 LEU B N 1
ATOM 6328 C CA . LEU B 1 320 ? -16.734 39.031 25 1 90.75 320 LEU B CA 1
ATOM 6329 C C . LEU B 1 320 ? -16.594 40.531 25.219 1 90.75 320 LEU B C 1
ATOM 6331 O O . LEU B 1 320 ? -17.484 41.312 24.828 1 90.75 320 LEU B O 1
ATOM 6335 N N . ILE B 1 321 ? -15.531 40.875 25.906 1 83.31 321 ILE B N 1
ATOM 6336 C CA . ILE B 1 321 ? -15.203 42.25 26.188 1 83.31 321 ILE B CA 1
ATOM 6337 C C . ILE B 1 321 ? -13.812 42.594 25.656 1 83.31 321 ILE B C 1
ATOM 6339 O O . ILE B 1 321 ? -13.008 41.688 25.406 1 83.31 321 ILE B O 1
ATOM 6343 N N . ASP B 1 322 ? -13.625 43.719 25.406 1 80.81 322 ASP B N 1
ATOM 6344 C CA . ASP B 1 322 ? -12.336 44.25 24.969 1 80.81 322 ASP B CA 1
ATOM 6345 C C . ASP B 1 322 ? -11.82 43.5 23.734 1 80.81 322 ASP B C 1
ATOM 6347 O O . ASP B 1 322 ? -12.508 43.438 22.719 1 80.81 322 ASP B O 1
ATOM 6351 N N . GLU B 1 323 ? -10.633 42.75 23.859 1 68.81 323 GLU B N 1
ATOM 6352 C CA . GLU B 1 323 ? -9.977 42.094 22.719 1 68.81 323 GLU B CA 1
ATOM 6353 C C . GLU B 1 323 ? -10.812 40.938 22.203 1 68.81 323 GLU B C 1
ATOM 6355 O O . GLU B 1 323 ? -10.734 40.594 21.016 1 68.81 323 GLU B O 1
ATOM 6360 N N . LEU B 1 324 ? -11.656 40.5 22.953 1 83.12 324 LEU B N 1
ATOM 6361 C CA . LEU B 1 324 ? -12.445 39.344 22.594 1 83.12 324 LEU B CA 1
ATOM 6362 C C . LEU B 1 324 ? -13.797 39.75 22.016 1 83.12 324 LEU B C 1
ATOM 6364 O O . LEU B 1 324 ? -14.516 38.906 21.453 1 83.12 324 LEU B O 1
ATOM 6368 N N . ASN B 1 325 ? -14.133 41.062 22.141 1 84.81 325 ASN B N 1
ATOM 6369 C CA . ASN B 1 325 ? -15.398 41.562 21.625 1 84.81 325 ASN B CA 1
ATOM 6370 C C . ASN B 1 325 ? -15.352 41.781 20.125 1 84.81 325 ASN B C 1
ATOM 6372 O O . ASN B 1 325 ? -15.383 42.938 19.656 1 84.81 325 ASN B O 1
ATOM 6376 N N . THR B 1 326 ? -15.219 40.75 19.422 1 86.44 326 THR B N 1
ATOM 6377 C CA . THR B 1 326 ? -15.172 40.812 17.969 1 86.44 326 THR B CA 1
ATOM 6378 C C . THR B 1 326 ? -16.469 40.25 17.359 1 86.44 326 THR B C 1
ATOM 6380 O O . THR B 1 326 ? -17.203 39.5 18.016 1 86.44 326 THR B O 1
ATOM 6383 N N . GLU B 1 327 ? -16.672 40.688 16.188 1 87.62 327 GLU B N 1
ATOM 6384 C CA . GLU B 1 327 ? -17.859 40.219 15.484 1 87.62 327 GLU B CA 1
ATOM 6385 C C . GLU B 1 327 ? -17.828 38.719 15.289 1 87.62 327 GLU B C 1
ATOM 6387 O O . GLU B 1 327 ? -18.859 38.031 15.344 1 87.62 327 GLU B O 1
ATOM 6392 N N . LEU B 1 328 ? -16.703 38.219 15.07 1 88.4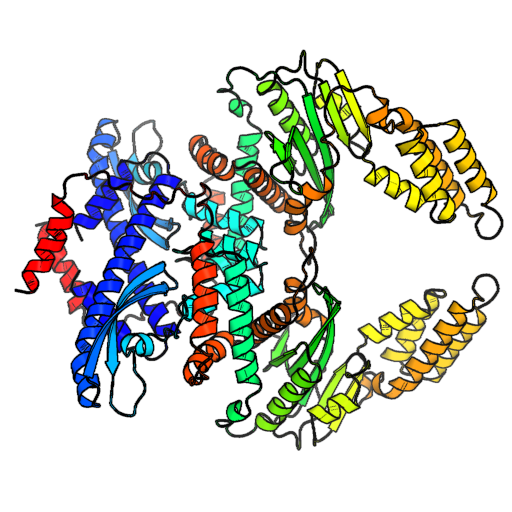4 328 LEU B N 1
ATOM 6393 C CA . LEU B 1 328 ? -16.516 36.812 14.859 1 88.44 328 LEU B CA 1
ATOM 6394 C C . LEU B 1 328 ? -16.922 36 16.094 1 88.44 328 LEU B C 1
ATOM 6396 O O . LEU B 1 328 ? -17.625 35 16 1 88.44 328 LEU B O 1
ATOM 6400 N N . ASN B 1 329 ? -16.531 36.531 17.219 1 91.56 329 ASN B N 1
ATOM 6401 C CA . ASN B 1 329 ? -16.828 35.812 18.453 1 91.56 329 ASN B CA 1
ATOM 6402 C C . ASN B 1 329 ? -18.312 35.844 18.781 1 91.56 329 ASN B C 1
ATOM 6404 O O . ASN B 1 329 ? -18.859 34.875 19.297 1 91.56 329 ASN B O 1
ATOM 6408 N N . HIS B 1 330 ? -18.922 36.906 18.5 1 93 330 HIS B N 1
ATOM 6409 C CA . HIS B 1 330 ? -20.359 37 18.703 1 93 330 HIS B CA 1
ATOM 6410 C C . HIS B 1 330 ? -21.109 36.062 17.766 1 93 330 HIS B C 1
ATOM 6412 O O . HIS B 1 330 ? -22.078 35.406 18.172 1 93 330 HIS B O 1
ATOM 6418 N N . ASP B 1 331 ? -20.609 36.031 16.594 1 94.44 331 ASP B N 1
ATOM 6419 C CA . ASP B 1 331 ? -21.219 35.125 15.617 1 94.44 331 ASP B CA 1
ATOM 6420 C C . ASP B 1 331 ? -21.047 33.656 16.047 1 94.44 331 ASP B C 1
ATOM 6422 O O . ASP B 1 331 ? -21.984 32.875 15.93 1 94.44 331 ASP B O 1
ATOM 6426 N N . TYR B 1 332 ? -19.922 33.312 16.484 1 94.19 332 TYR B N 1
ATOM 6427 C CA . TYR B 1 332 ? -19.625 31.938 16.922 1 94.19 332 TYR B CA 1
ATOM 6428 C C . TYR B 1 332 ? -20.531 31.547 18.078 1 94.19 332 TYR B C 1
ATOM 6430 O O . TYR B 1 332 ? -21.094 30.438 18.094 1 94.19 332 TYR B O 1
ATOM 6438 N N . LEU B 1 333 ? -20.672 32.406 18.984 1 94.94 333 LEU B N 1
ATOM 6439 C CA . LEU B 1 333 ? -21.5 32.125 20.156 1 94.94 333 LEU B CA 1
ATOM 6440 C C . LEU B 1 333 ? -22.969 31.984 19.75 1 94.94 333 LEU B C 1
ATOM 6442 O O . LEU B 1 333 ? -23.672 31.094 20.25 1 94.94 333 LEU B O 1
ATOM 6446 N N . GLY B 1 334 ? -23.406 32.844 18.859 1 95.5 334 GLY B N 1
ATOM 6447 C CA . GLY B 1 334 ? -24.766 32.781 18.359 1 95.5 334 GLY B CA 1
ATOM 6448 C C . GLY B 1 334 ? -25.047 31.469 17.625 1 95.5 334 GLY B C 1
ATOM 6449 O O . GLY B 1 334 ? -26.078 30.828 17.844 1 95.5 334 GLY B O 1
ATOM 6450 N N . ARG B 1 335 ? -24.125 31.078 16.828 1 95.69 335 ARG B N 1
ATOM 6451 C CA . ARG B 1 335 ? -24.266 29.844 16.062 1 95.69 335 ARG B CA 1
ATOM 6452 C C . ARG B 1 335 ? -24.266 28.625 16.984 1 95.69 335 ARG B C 1
ATOM 6454 O O . ARG B 1 335 ? -24.969 27.641 16.734 1 95.69 335 ARG B O 1
ATOM 6461 N N . LEU B 1 336 ? -23.438 28.719 17.953 1 96.75 336 LEU B N 1
ATOM 6462 C CA . LEU B 1 336 ? -23.375 27.625 18.891 1 96.75 336 LEU B CA 1
ATOM 6463 C C . LEU B 1 336 ? -24.688 27.469 19.656 1 96.75 336 LEU B C 1
ATOM 6465 O O . LEU B 1 336 ? -25.188 26.359 19.812 1 96.75 336 LEU B O 1
ATOM 6469 N N . ARG B 1 337 ? -25.266 28.547 20.109 1 95.88 337 ARG B N 1
ATOM 6470 C CA . ARG B 1 337 ? -26.547 28.531 20.797 1 95.88 337 ARG B CA 1
ATOM 6471 C C . ARG B 1 337 ? -27.641 27.938 19.922 1 95.88 337 ARG B C 1
ATOM 6473 O O . ARG B 1 337 ? -28.391 27.078 20.359 1 95.88 337 ARG B O 1
ATOM 6480 N N . ASN B 1 338 ? -27.656 28.391 18.719 1 95.31 338 ASN B N 1
ATOM 6481 C CA . ASN B 1 338 ? -28.656 27.891 17.766 1 95.31 338 ASN B CA 1
ATOM 6482 C C . ASN B 1 338 ? -28.484 26.406 17.484 1 95.31 338 ASN B C 1
ATOM 6484 O O . ASN B 1 338 ? -29.469 25.672 17.344 1 95.31 338 ASN B O 1
ATOM 6488 N N . TYR B 1 339 ? -27.266 26.031 17.328 1 94.5 339 TYR B N 1
ATOM 6489 C CA . TYR B 1 339 ? -26.938 24.625 17.062 1 94.5 339 TYR B CA 1
ATOM 6490 C C . TYR B 1 339 ? -27.438 23.734 18.188 1 94.5 339 TYR B C 1
ATOM 6492 O O . TYR B 1 339 ? -28.047 22.688 17.938 1 94.5 339 TYR B O 1
ATOM 6500 N N . ILE B 1 340 ? -27.156 24.109 19.422 1 95.31 340 ILE B N 1
ATOM 6501 C CA . ILE B 1 340 ? -27.547 23.328 20.594 1 95.31 340 ILE B CA 1
ATOM 6502 C C . ILE B 1 340 ? -29.062 23.281 20.688 1 95.31 340 ILE B C 1
ATOM 6504 O O . ILE B 1 340 ? -29.641 22.219 20.938 1 95.31 340 ILE B O 1
ATOM 6508 N N . ASP B 1 341 ? -29.703 24.391 20.406 1 95.19 341 ASP B N 1
ATOM 6509 C CA . ASP B 1 341 ? -31.156 24.453 20.5 1 95.19 341 ASP B CA 1
ATOM 6510 C C . ASP B 1 341 ? -31.812 23.547 19.453 1 95.19 341 ASP B C 1
ATOM 6512 O O . ASP B 1 341 ? -32.75 22.812 19.766 1 95.19 341 ASP B O 1
ATOM 6516 N N . ARG B 1 342 ? -31.266 23.594 18.281 1 92.12 342 ARG B N 1
ATOM 6517 C CA . ARG B 1 342 ? -31.828 22.812 17.188 1 92.12 342 ARG B CA 1
ATOM 6518 C C . ARG B 1 342 ? -31.672 21.312 17.453 1 92.12 342 ARG B C 1
ATOM 6520 O O . ARG B 1 342 ? -32.531 20.516 17.047 1 92.12 342 ARG B O 1
ATOM 6527 N N . HIS B 1 343 ? -30.625 20.938 18.172 1 93.62 343 HIS B N 1
ATOM 6528 C CA . HIS B 1 343 ? -30.312 19.516 18.328 1 93.62 343 HIS B CA 1
ATOM 6529 C C . HIS B 1 343 ? -30.5 19.062 19.766 1 93.62 343 HIS B C 1
ATOM 6531 O O . HIS B 1 343 ? -29.953 18.047 20.172 1 93.62 343 HIS B O 1
ATOM 6537 N N . TRP B 1 344 ? -31.203 19.812 20.516 1 94.69 344 TRP B N 1
ATOM 6538 C CA . TRP B 1 344 ? -31.312 19.547 21.938 1 94.69 344 TRP B CA 1
ATOM 6539 C C . TRP B 1 344 ? -31.766 18.109 22.188 1 94.69 344 TRP B C 1
ATOM 6541 O O . TRP B 1 344 ? -31.156 17.375 22.969 1 94.69 344 TRP B O 1
ATOM 6551 N N . ASP B 1 345 ? -32.781 17.656 21.438 1 92.38 345 ASP B N 1
ATOM 6552 C CA . ASP B 1 345 ? -33.344 16.328 21.656 1 92.38 345 ASP B CA 1
ATOM 6553 C C . ASP B 1 345 ? -32.344 15.25 21.234 1 92.38 345 ASP B C 1
ATOM 6555 O O . ASP B 1 345 ? -32.281 14.18 21.859 1 92.38 345 ASP B O 1
ATOM 6559 N N . ASP B 1 346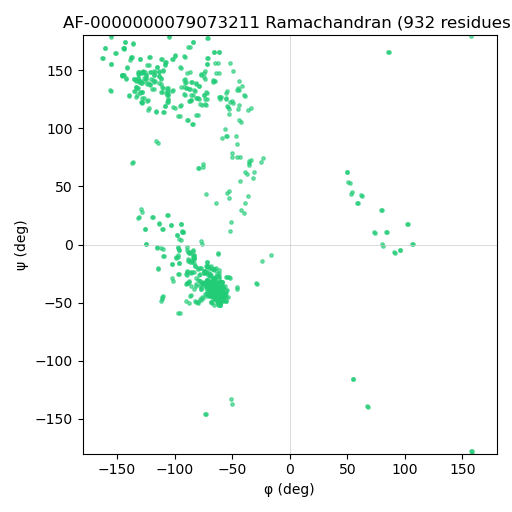 ? -31.609 15.508 20.266 1 93.25 346 ASP B N 1
ATOM 6560 C CA . ASP B 1 346 ? -30.672 14.531 19.734 1 93.25 346 ASP B CA 1
ATOM 6561 C C . ASP B 1 346 ? -29.422 14.43 20.609 1 93.25 346 ASP B C 1
ATOM 6563 O O . ASP B 1 346 ? -28.672 13.453 20.531 1 93.25 346 ASP B O 1
ATOM 6567 N N . ILE B 1 347 ? -29.156 15.453 21.422 1 94.31 347 ILE B N 1
ATOM 6568 C CA . ILE B 1 347 ? -27.969 15.516 22.266 1 94.31 347 ILE B CA 1
ATOM 6569 C C . ILE B 1 347 ? -28.203 14.711 23.547 1 94.31 347 ILE B C 1
ATOM 6571 O O . ILE B 1 347 ? -27.266 14.344 24.25 1 94.31 347 ILE B O 1
ATOM 6575 N N . LYS B 1 348 ? -29.5 14.438 23.875 1 93.44 348 LYS B N 1
ATOM 6576 C CA . LYS B 1 348 ? -29.797 13.695 25.094 1 93.44 348 LYS B CA 1
ATOM 6577 C C . LYS B 1 348 ? -29 12.398 25.156 1 93.44 348 LYS B C 1
ATOM 6579 O O . LYS B 1 348 ? -29.047 11.586 24.234 1 93.44 348 LYS B O 1
ATOM 6584 N N . PRO B 1 349 ? -28.25 12.289 26.234 1 91.5 349 PRO B N 1
ATOM 6585 C CA . PRO B 1 349 ? -27.375 11.125 26.328 1 91.5 349 PRO B CA 1
ATOM 6586 C C . PRO B 1 349 ? -28.141 9.805 26.359 1 91.5 349 PRO B C 1
ATOM 6588 O O . PRO B 1 349 ? -29.281 9.766 26.812 1 91.5 349 PRO B O 1
ATOM 6591 N N . PHE B 1 350 ? -27.5 8.781 25.969 1 90.31 350 PHE B N 1
ATOM 6592 C CA . PHE B 1 350 ? -28.047 7.434 25.875 1 90.31 350 PHE B CA 1
ATOM 6593 C C . PHE B 1 350 ? -28.609 6.977 27.219 1 90.31 350 PHE B C 1
ATOM 6595 O O . PHE B 1 350 ? -29.734 6.465 27.281 1 90.31 350 PHE B O 1
ATOM 6602 N N . LYS B 1 351 ? -27.891 7.238 28.297 1 86.81 351 LYS B N 1
ATOM 6603 C CA . LYS B 1 351 ? -28.25 6.766 29.625 1 86.81 351 LYS B CA 1
ATOM 6604 C C . LYS B 1 351 ? -29.531 7.434 30.125 1 86.81 351 LYS B C 1
ATOM 6606 O O . LYS B 1 351 ? -30.234 6.898 30.984 1 86.81 351 LYS B O 1
ATOM 6611 N N . LYS B 1 352 ? -29.875 8.477 29.625 1 90.62 352 LYS B N 1
ATOM 6612 C CA . LYS B 1 352 ? -31.031 9.234 30.109 1 90.62 352 LYS B CA 1
ATOM 6613 C C . LYS B 1 352 ? -32.281 8.945 29.266 1 90.62 352 LYS B C 1
ATOM 6615 O O . LYS B 1 352 ? -33.344 9.492 29.516 1 90.62 352 LYS B O 1
ATOM 6620 N N . ARG B 1 353 ? -32.188 8.117 28.219 1 89.81 353 ARG B N 1
ATOM 6621 C CA . ARG B 1 353 ? -33.281 7.828 27.312 1 89.81 353 ARG B CA 1
ATOM 6622 C C . ARG B 1 353 ? -34 6.543 27.719 1 89.81 353 ARG B C 1
ATOM 6624 O O . ARG B 1 353 ? -34.969 6.137 27.078 1 89.81 353 ARG B O 1
ATOM 6631 N N . LYS B 1 354 ? -33.719 5.906 28.766 1 85.94 354 LYS B N 1
ATOM 6632 C CA . LYS B 1 354 ? -34.375 4.723 29.312 1 85.94 354 LYS B CA 1
ATOM 6633 C C . LYS B 1 354 ? -34.469 3.621 28.266 1 85.94 354 LYS B C 1
ATOM 6635 O O . LYS B 1 354 ? -35.562 3.061 28.062 1 85.94 354 LYS B O 1
ATOM 6640 N N . LEU B 1 355 ? -33.438 3.432 27.578 1 87.88 355 LEU B N 1
ATOM 6641 C CA . LEU B 1 355 ? -33.406 2.371 26.578 1 87.88 355 LEU B CA 1
ATOM 6642 C C . LEU B 1 355 ? -32.906 1.061 27.203 1 87.88 355 LEU B C 1
ATOM 6644 O O . LEU B 1 355 ? -32.031 1.063 28.078 1 87.88 355 LEU B O 1
ATOM 6648 N N . THR B 1 356 ? -33.438 -0.099 26.906 1 83.12 356 THR B N 1
ATOM 6649 C CA . THR B 1 356 ? -33.125 -1.405 27.453 1 83.12 356 THR B CA 1
ATOM 6650 C C . THR B 1 356 ? -32.094 -2.119 26.578 1 83.12 356 THR B C 1
ATOM 6652 O O . THR B 1 356 ? -31.828 -3.312 26.766 1 83.12 356 THR B O 1
ATOM 6655 N N . VAL B 1 357 ? -31.562 -1.396 25.719 1 84.12 357 VAL B N 1
ATOM 6656 C CA . VAL B 1 357 ? -30.609 -2.012 24.797 1 84.12 357 VAL B CA 1
ATOM 6657 C C . VAL B 1 357 ? -29.203 -1.494 25.078 1 84.12 357 VAL B C 1
ATOM 6659 O O . VAL B 1 357 ? -29.031 -0.515 25.812 1 84.12 357 VAL B O 1
ATOM 6662 N N . THR B 1 358 ? -28.188 -2.236 24.625 1 81.56 358 THR B N 1
ATOM 6663 C CA . THR B 1 358 ? -26.797 -1.838 24.797 1 81.56 358 THR B CA 1
ATOM 6664 C C . THR B 1 358 ? -26.422 -0.754 23.797 1 81.56 358 THR B C 1
ATOM 6666 O O . THR B 1 358 ? -26.953 -0.717 22.688 1 81.56 358 THR B O 1
ATOM 6669 N N . LYS B 1 359 ? -25.562 0.094 24.25 1 79.19 359 LYS B N 1
ATOM 6670 C CA . LYS B 1 359 ? -25.094 1.146 23.359 1 79.19 359 LYS B CA 1
ATOM 6671 C C . LYS B 1 359 ? -24.047 0.609 22.375 1 79.19 359 LYS B C 1
ATOM 6673 O O . LYS B 1 359 ? -23.016 0.072 22.781 1 79.19 359 LYS B O 1
ATOM 6678 N N . ALA B 1 360 ? -24.359 0.747 21.031 1 73.81 360 ALA B N 1
ATOM 6679 C CA . ALA B 1 360 ? -23.438 0.28 20.016 1 73.81 360 ALA B CA 1
ATOM 6680 C C . ALA B 1 360 ? -23.219 1.346 18.938 1 73.81 360 ALA B C 1
ATOM 6682 O O . ALA B 1 360 ? -22.781 1.037 17.828 1 73.81 360 ALA B O 1
ATOM 6683 N N . ILE B 1 361 ? -23.484 2.629 19.328 1 75.62 361 ILE B N 1
ATOM 6684 C CA . ILE B 1 361 ? -23.297 3.719 18.375 1 75.62 361 ILE B CA 1
ATOM 6685 C C . ILE B 1 361 ? -21.984 4.438 18.672 1 75.62 361 ILE B C 1
ATOM 6687 O O . ILE B 1 361 ? -21.391 4.246 19.719 1 75.62 361 ILE B O 1
ATOM 6691 N N . GLY B 1 362 ? -21.438 5.152 17.719 1 70.81 362 GLY B N 1
ATOM 6692 C CA . GLY B 1 362 ? -20.234 5.949 17.891 1 70.81 362 GLY B CA 1
ATOM 6693 C C . GLY B 1 362 ? -19 5.293 17.312 1 70.81 362 GLY B C 1
ATOM 6694 O O . GLY B 1 362 ? -17.875 5.602 17.719 1 70.81 362 GLY B O 1
ATOM 6695 N N . CYS B 1 363 ? -19.188 4.312 16.438 1 68.38 363 CYS B N 1
ATOM 6696 C CA . CYS B 1 363 ? -18.047 3.598 15.883 1 68.38 363 CYS B CA 1
ATOM 6697 C C . CYS B 1 363 ? -17.75 4.07 14.461 1 68.38 363 CYS B C 1
ATOM 6699 O O . CYS B 1 363 ? -16.984 3.436 13.742 1 68.38 363 CYS B O 1
ATOM 6701 N N . CYS B 1 364 ? -18.281 5.195 14.109 1 69.81 364 CYS B N 1
ATOM 6702 C CA . CYS B 1 364 ? -18.188 5.652 12.727 1 69.81 364 CYS B CA 1
ATOM 6703 C C . CYS B 1 364 ? -16.75 5.973 12.359 1 69.81 364 CYS B C 1
ATOM 6705 O O . CYS B 1 364 ? -16.281 5.594 11.281 1 69.81 364 CYS B O 1
ATOM 6707 N N . GLU B 1 365 ? -16.031 6.598 13.297 1 65.12 365 GLU B N 1
ATOM 6708 C CA . GLU B 1 365 ? -14.672 7.051 12.977 1 65.12 365 GLU B CA 1
ATOM 6709 C C . GLU B 1 365 ? -13.734 5.871 12.742 1 65.12 365 GLU B C 1
ATOM 6711 O O . GLU B 1 365 ? -12.969 5.867 11.773 1 65.12 365 GLU B O 1
ATOM 6716 N N . SER B 1 366 ? -13.836 4.883 13.531 1 71.94 366 SER B N 1
ATOM 6717 C CA . SER B 1 366 ? -12.961 3.729 13.398 1 71.94 366 SER B CA 1
ATOM 6718 C C . SER B 1 366 ? -13.266 2.947 12.125 1 71.94 366 SER B C 1
ATOM 6720 O O . SER B 1 366 ? -12.352 2.457 11.453 1 71.94 366 SER B O 1
ATOM 6722 N N . ASN B 1 367 ? -14.477 2.961 11.742 1 78.81 367 ASN B N 1
ATOM 6723 C CA . ASN B 1 367 ? -14.875 2.184 10.578 1 78.81 367 ASN B CA 1
ATOM 6724 C C . ASN B 1 367 ? -14.586 2.936 9.281 1 78.81 367 ASN B C 1
ATOM 6726 O O . ASN B 1 367 ? -14.562 2.34 8.203 1 78.81 367 ASN B O 1
ATOM 6730 N N . HIS B 1 368 ? -14.281 4.207 9.414 1 84.44 368 HIS B N 1
ATOM 6731 C CA . HIS B 1 368 ? -13.961 5.016 8.242 1 84.44 368 HIS B CA 1
ATOM 6732 C C . HIS B 1 368 ? -12.523 4.781 7.797 1 84.44 368 HIS B C 1
ATOM 6734 O O . HIS B 1 368 ? -12.164 5.09 6.656 1 84.44 368 HIS B O 1
ATOM 6740 N N . ARG B 1 369 ? -11.805 4.312 8.656 1 84.94 369 ARG B N 1
ATOM 6741 C CA . ARG B 1 369 ? -10.367 4.27 8.406 1 84.94 369 ARG B CA 1
ATOM 6742 C C . ARG B 1 369 ? -10.055 3.424 7.176 1 84.94 369 ARG B C 1
ATOM 6744 O O . ARG B 1 369 ? -9.195 3.791 6.367 1 84.94 369 ARG B O 1
ATOM 6751 N N . LYS B 1 370 ? -10.758 2.359 7.027 1 88.06 370 LYS B N 1
ATOM 6752 C CA . LYS B 1 370 ? -10.508 1.486 5.887 1 88.06 370 LYS B CA 1
ATOM 6753 C C . LYS B 1 370 ? -10.734 2.221 4.57 1 88.06 370 LYS B C 1
ATOM 6755 O O . LYS B 1 370 ? -10.062 1.951 3.574 1 88.06 370 LYS B O 1
ATOM 6760 N N . TYR B 1 371 ? -11.695 3.166 4.621 1 94.06 371 TYR B N 1
ATOM 6761 C CA . TYR B 1 371 ? -11.977 3.963 3.43 1 94.06 371 TYR B CA 1
ATOM 6762 C C . TYR B 1 371 ? -10.977 5.105 3.295 1 94.06 371 TYR B C 1
ATOM 6764 O O . TYR B 1 371 ? -10.312 5.246 2.264 1 94.06 371 TYR B O 1
ATOM 6772 N N . THR B 1 372 ? -10.789 5.832 4.375 1 92.44 372 THR B N 1
ATOM 6773 C CA . THR B 1 372 ? -10.031 7.074 4.32 1 92.44 372 THR B CA 1
ATOM 6774 C C . THR B 1 372 ? -8.555 6.793 4.059 1 92.44 372 THR B C 1
ATOM 6776 O O . THR B 1 372 ? -7.883 7.566 3.367 1 92.44 372 THR B O 1
ATOM 6779 N N . TYR B 1 373 ? -8.062 5.664 4.574 1 90.88 373 TYR B N 1
ATOM 6780 C CA . TYR B 1 373 ? -6.656 5.336 4.355 1 90.88 373 TYR B CA 1
ATOM 6781 C C . TYR B 1 373 ? -6.383 5.07 2.881 1 90.88 373 TYR B C 1
ATOM 6783 O O . TYR B 1 373 ? -5.273 5.32 2.396 1 90.88 373 TYR B O 1
ATOM 6791 N N . ARG B 1 374 ? -7.383 4.602 2.211 1 94.81 374 ARG B N 1
ATOM 6792 C CA . ARG B 1 374 ? -7.168 4.289 0.802 1 94.81 374 ARG B CA 1
ATOM 6793 C C . ARG B 1 374 ? -7.441 5.504 -0.078 1 94.81 374 ARG B C 1
ATOM 6795 O O . ARG B 1 374 ? -6.777 5.703 -1.096 1 94.81 374 ARG B O 1
ATOM 6802 N N . VAL B 1 375 ? -8.375 6.336 0.296 1 94.88 375 VAL B N 1
ATOM 6803 C CA . VAL B 1 375 ? -8.844 7.297 -0.698 1 94.88 375 VAL B CA 1
ATOM 6804 C C . VAL B 1 375 ? -8.375 8.703 -0.325 1 94.88 375 VAL B C 1
ATOM 6806 O O . VAL B 1 375 ? -8.469 9.625 -1.131 1 94.88 375 VAL B O 1
ATOM 6809 N N . LYS B 1 376 ? -7.84 8.812 0.889 1 90.75 376 LYS B N 1
ATOM 6810 C CA . LYS B 1 376 ? -7.441 10.148 1.333 1 90.75 376 LYS B CA 1
ATOM 6811 C C . LYS B 1 376 ? -5.949 10.195 1.655 1 90.75 376 LYS B C 1
ATOM 6813 O O . LYS B 1 376 ? -5.363 9.18 2.051 1 90.75 376 LYS B O 1
ATOM 6818 N N . GLY B 1 377 ? -5.383 11.375 1.417 1 85.19 377 GLY B N 1
ATOM 6819 C CA . GLY B 1 377 ? -4.035 11.641 1.89 1 85.19 377 GLY B CA 1
ATOM 6820 C C . GLY B 1 377 ? -2.961 11.172 0.924 1 85.19 377 GLY B C 1
ATOM 6821 O O . GLY B 1 377 ? -3.262 10.531 -0.082 1 85.19 377 GLY B O 1
ATOM 6822 N N . GLN B 1 378 ? -1.762 11.672 1.19 1 85.19 378 GLN B N 1
ATOM 6823 C CA . GLN B 1 378 ? -0.555 11.258 0.479 1 85.19 378 GLN B CA 1
ATOM 6824 C C . GLN B 1 378 ? -0.682 11.531 -1.018 1 85.19 378 GLN B C 1
ATOM 6826 O O . GLN B 1 378 ? -0.364 10.664 -1.838 1 85.19 378 GLN B O 1
ATOM 6831 N N . GLY B 1 379 ? -1.32 12.586 -1.36 1 82.62 379 GLY B N 1
ATOM 6832 C CA . GLY B 1 379 ? -1.35 13.062 -2.732 1 82.62 379 GLY B CA 1
ATOM 6833 C C . GLY B 1 379 ? -2.408 12.383 -3.58 1 82.62 379 GLY B C 1
ATOM 6834 O O . GLY B 1 379 ? -2.455 12.578 -4.797 1 82.62 379 GLY B O 1
ATOM 6835 N N . LYS B 1 380 ? -3.283 11.633 -2.924 1 90.62 380 LYS B N 1
ATOM 6836 C CA . LYS B 1 380 ? -4.301 10.898 -3.664 1 90.62 380 LYS B CA 1
ATOM 6837 C C . LYS B 1 380 ? -5.398 11.828 -4.172 1 90.62 380 LYS B C 1
ATOM 6839 O O . LYS B 1 380 ? -5.898 12.672 -3.42 1 90.62 380 LYS B O 1
ATOM 6844 N N . LYS B 1 381 ? -5.676 11.742 -5.43 1 94.31 381 LYS B N 1
ATOM 6845 C CA . LYS B 1 381 ? -6.77 12.43 -6.109 1 94.31 381 LYS B CA 1
ATOM 6846 C C . LYS B 1 381 ? -7.574 11.461 -6.973 1 94.31 381 LYS B C 1
ATOM 6848 O O . LYS B 1 381 ? -7.008 10.57 -7.605 1 94.31 381 LYS B O 1
ATOM 6853 N N . TRP B 1 382 ? -8.867 11.719 -7.059 1 96.62 382 TRP B N 1
ATOM 6854 C CA . TRP B 1 382 ? -9.703 10.711 -7.699 1 96.62 382 TRP B CA 1
ATOM 6855 C C . TRP B 1 382 ? -10.602 11.344 -8.75 1 96.62 382 TRP B C 1
ATOM 6857 O O . TRP B 1 382 ? -11.125 12.445 -8.555 1 96.62 382 TRP B O 1
ATOM 6867 N N . SER B 1 383 ? -10.758 10.664 -9.875 1 95.94 383 SER B N 1
ATOM 6868 C CA . SER B 1 383 ? -11.914 10.922 -10.727 1 95.94 383 SER B CA 1
ATOM 6869 C C . SER B 1 383 ? -13.203 10.398 -10.094 1 95.94 383 SER B C 1
ATOM 6871 O O . SER B 1 383 ? -13.156 9.547 -9.211 1 95.94 383 SER B O 1
ATOM 6873 N N . LYS B 1 384 ? -14.32 10.867 -10.508 1 96 384 LYS B N 1
ATOM 6874 C CA . LYS B 1 384 ? -15.594 10.43 -9.953 1 96 384 LYS B CA 1
ATOM 6875 C C . LYS B 1 384 ? -15.781 8.93 -10.125 1 96 384 LYS B C 1
ATOM 6877 O O . LYS B 1 384 ? -16.141 8.227 -9.172 1 96 384 LYS B O 1
ATOM 6882 N N . SER B 1 385 ? -15.508 8.406 -11.32 1 95.81 385 SER B N 1
ATOM 6883 C CA . SER B 1 385 ? -15.688 6.988 -11.602 1 95.81 385 SER B CA 1
ATOM 6884 C C . SER B 1 385 ? -14.688 6.137 -10.828 1 95.81 385 SER B C 1
ATOM 6886 O O . SER B 1 385 ? -15.031 5.051 -10.352 1 95.81 385 SER B O 1
ATOM 6888 N N . GLY B 1 386 ? -13.5 6.664 -10.711 1 96.62 386 GLY B N 1
ATOM 6889 C CA . GLY B 1 386 ? -12.492 5.949 -9.945 1 96.62 386 GLY B CA 1
ATOM 6890 C C . GLY B 1 386 ? -12.82 5.859 -8.469 1 96.62 386 GLY B C 1
ATOM 6891 O O . GLY B 1 386 ? -12.68 4.797 -7.855 1 96.62 386 GLY B O 1
ATOM 6892 N N . ALA B 1 387 ? -13.273 7.004 -7.953 1 97.56 387 ALA B N 1
ATOM 6893 C CA . ALA B 1 387 ? -13.641 7.055 -6.539 1 97.56 387 ALA B CA 1
ATOM 6894 C C . ALA B 1 387 ? -14.82 6.141 -6.242 1 97.56 387 ALA B C 1
ATOM 6896 O O . ALA B 1 387 ? -14.781 5.355 -5.293 1 97.56 387 ALA B O 1
ATOM 6897 N N . GLU B 1 388 ? -15.836 6.238 -7.102 1 97.75 388 GLU B N 1
ATOM 6898 C CA . GLU B 1 388 ? -17.016 5.402 -6.922 1 97.75 388 GLU B CA 1
ATOM 6899 C C . GLU B 1 388 ? -16.656 3.92 -6.98 1 97.75 388 GLU B C 1
ATOM 6901 O O . GLU B 1 388 ? -17.109 3.133 -6.148 1 97.75 388 GLU B O 1
ATOM 6906 N N . GLY B 1 389 ? -15.891 3.562 -7.961 1 97.75 389 GLY B N 1
ATOM 6907 C CA . GLY B 1 389 ? -15.477 2.178 -8.094 1 97.75 389 GLY B CA 1
ATOM 6908 C C . GLY B 1 389 ? -14.719 1.662 -6.887 1 97.75 389 GLY B C 1
ATOM 6909 O O . GLY B 1 389 ? -15.016 0.578 -6.379 1 97.75 389 GLY B O 1
ATOM 6910 N N . MET B 1 390 ? -13.773 2.436 -6.434 1 98 390 MET B N 1
ATOM 6911 C CA . MET B 1 390 ? -12.961 2.025 -5.289 1 98 390 MET B CA 1
ATOM 6912 C C . MET B 1 390 ? -13.812 1.908 -4.031 1 98 390 MET B C 1
ATOM 6914 O O . MET B 1 390 ? -13.656 0.967 -3.254 1 98 390 MET B O 1
ATOM 6918 N N . LEU B 1 391 ? -14.703 2.826 -3.859 1 97.75 391 LEU B N 1
ATOM 6919 C CA . LEU B 1 391 ? -15.57 2.805 -2.689 1 97.75 391 LEU B CA 1
ATOM 6920 C C . LEU B 1 391 ? -16.438 1.546 -2.676 1 97.75 391 LEU B C 1
ATOM 6922 O O . LEU B 1 391 ? -16.609 0.915 -1.63 1 97.75 391 LEU B O 1
ATOM 6926 N N . ARG B 1 392 ? -16.891 1.172 -3.859 1 97.38 392 ARG B N 1
ATOM 6927 C CA . ARG B 1 392 ? -17.703 -0.036 -3.967 1 97.38 392 ARG B CA 1
ATOM 6928 C C . ARG B 1 392 ? -16.891 -1.279 -3.637 1 97.38 392 ARG B C 1
ATOM 6930 O O . ARG B 1 392 ? -17.375 -2.184 -2.953 1 97.38 392 ARG B O 1
ATOM 6937 N N . ILE B 1 393 ? -15.75 -1.29 -4.082 1 97.44 393 ILE B N 1
ATOM 6938 C CA . ILE B 1 393 ? -14.867 -2.42 -3.82 1 97.44 393 ILE B CA 1
ATOM 6939 C C . ILE B 1 393 ? -14.578 -2.51 -2.324 1 97.44 393 ILE B C 1
ATOM 6941 O O . ILE B 1 393 ? -14.664 -3.588 -1.731 1 97.44 393 ILE B O 1
ATOM 6945 N N . LEU B 1 394 ? -14.242 -1.394 -1.728 1 97.69 394 LEU B N 1
ATOM 6946 C CA . LEU B 1 394 ? -13.938 -1.349 -0.302 1 97.69 394 LEU B CA 1
ATOM 6947 C C . LEU B 1 394 ? -15.125 -1.822 0.526 1 97.69 394 LEU B C 1
ATOM 6949 O O . LEU B 1 394 ? -14.961 -2.602 1.469 1 97.69 394 LEU B O 1
ATOM 6953 N N . SER B 1 395 ? -16.281 -1.342 0.173 1 96.38 395 SER B N 1
ATOM 6954 C CA . SER B 1 395 ? -17.469 -1.751 0.913 1 96.38 395 SER B CA 1
ATOM 6955 C C . SER B 1 395 ? -17.734 -3.244 0.749 1 96.38 395 SER B C 1
ATOM 6957 O O . SER B 1 395 ? -18.125 -3.916 1.701 1 96.38 395 SER B O 1
ATOM 6959 N N . CYS B 1 396 ? -17.5 -3.777 -0.461 1 96.62 396 CYS B N 1
ATOM 6960 C CA . CYS B 1 396 ? -17.672 -5.207 -0.699 1 96.62 396 CYS B CA 1
ATOM 6961 C C . CYS B 1 396 ? -16.703 -6.02 0.16 1 96.62 396 CYS B C 1
ATOM 6963 O O . CYS B 1 396 ? -17.078 -7.074 0.684 1 96.62 396 CYS B O 1
ATOM 6965 N N . ILE B 1 397 ? -15.516 -5.531 0.245 1 95.94 397 ILE B N 1
ATOM 6966 C CA . ILE B 1 397 ? -14.523 -6.23 1.051 1 95.94 397 ILE B CA 1
ATOM 6967 C C . ILE B 1 397 ? -14.93 -6.191 2.521 1 95.94 397 ILE B C 1
ATOM 6969 O O . ILE B 1 397 ? -14.891 -7.211 3.211 1 95.94 397 ILE B O 1
ATOM 6973 N N . LYS B 1 398 ? -15.336 -5.074 3.01 1 94.44 398 LYS B N 1
ATOM 6974 C CA . LYS B 1 398 ? -15.781 -4.926 4.391 1 94.44 398 LYS B CA 1
ATOM 6975 C C . LYS B 1 398 ? -16.984 -5.816 4.684 1 94.44 398 LYS B C 1
ATOM 6977 O O . LYS B 1 398 ? -17.078 -6.41 5.762 1 94.44 398 LYS B O 1
ATOM 6982 N N . ASN B 1 399 ? -17.859 -5.883 3.682 1 95.44 399 ASN B N 1
ATOM 6983 C CA . ASN B 1 399 ? -19.078 -6.691 3.816 1 95.44 399 ASN B CA 1
ATOM 6984 C C . ASN B 1 399 ? -18.812 -8.156 3.482 1 95.44 399 ASN B C 1
ATOM 6986 O O . ASN B 1 399 ? -19.719 -8.984 3.531 1 95.44 399 ASN B O 1
ATOM 6990 N N . ARG B 1 400 ? -17.625 -8.555 3.023 1 94.12 400 ARG B N 1
ATOM 6991 C CA . ARG B 1 400 ? -17.234 -9.906 2.641 1 94.12 400 ARG B CA 1
ATOM 6992 C C . ARG B 1 400 ? -18.062 -10.414 1.471 1 94.12 400 ARG B C 1
ATOM 6994 O O . ARG B 1 400 ? -18.531 -11.555 1.479 1 94.12 400 ARG B O 1
ATOM 7001 N N . GLU B 1 401 ? -18.266 -9.477 0.5 1 94.19 401 GLU B N 1
ATOM 7002 C CA . GLU B 1 401 ? -19.141 -9.812 -0.623 1 94.19 401 GLU B CA 1
ATOM 7003 C C . GLU B 1 401 ? -18.438 -9.594 -1.956 1 94.19 401 GLU B C 1
ATOM 7005 O O . GLU B 1 401 ? -19.078 -9.555 -3.008 1 94.19 401 GLU B O 1
ATOM 7010 N N . LEU B 1 402 ? -17.141 -9.422 -1.909 1 94.75 402 LEU B N 1
ATOM 7011 C CA . LEU B 1 402 ? -16.438 -9.094 -3.145 1 94.75 402 LEU B CA 1
ATOM 7012 C C . LEU B 1 402 ? -16.562 -10.227 -4.156 1 94.75 402 LEU B C 1
ATOM 7014 O O . LEU B 1 402 ? -16.891 -9.992 -5.32 1 94.75 402 LEU B O 1
ATOM 7018 N N . GLU B 1 403 ? -16.391 -11.484 -3.766 1 92.12 403 GLU B N 1
ATOM 7019 C CA . GLU B 1 403 ? -16.484 -12.633 -4.66 1 92.12 403 GLU B CA 1
ATOM 7020 C C . GLU B 1 403 ? -17.891 -12.781 -5.227 1 92.12 403 GLU B C 1
ATOM 7022 O O . GLU B 1 403 ? -18.062 -13.109 -6.398 1 92.12 403 GLU B O 1
ATOM 7027 N N . PHE B 1 404 ? -18.859 -12.492 -4.391 1 90.06 404 PHE B N 1
ATOM 7028 C CA . PHE B 1 404 ? -20.25 -12.609 -4.797 1 90.06 404 PHE B CA 1
ATOM 7029 C C . PHE B 1 404 ? -20.562 -11.664 -5.953 1 90.06 404 PHE B C 1
ATOM 7031 O O . PHE B 1 404 ? -21.078 -12.086 -6.988 1 90.06 404 PHE B O 1
ATOM 7038 N N . TRP B 1 405 ? -20.172 -10.438 -5.742 1 90.5 405 TRP B N 1
ATOM 7039 C CA . TRP B 1 405 ? -20.547 -9.43 -6.734 1 90.5 405 TRP B CA 1
ATOM 7040 C C . TRP B 1 405 ? -19.703 -9.578 -7.996 1 90.5 405 TRP B C 1
ATOM 7042 O O . TRP B 1 405 ? -20.141 -9.219 -9.094 1 90.5 405 TRP B O 1
ATOM 7052 N N . LEU B 1 406 ? -18.516 -10.148 -7.887 1 88.44 406 LEU B N 1
ATOM 7053 C CA . LEU B 1 406 ? -17.672 -10.359 -9.055 1 88.44 406 LEU B CA 1
ATOM 7054 C C . LEU B 1 406 ? -18.141 -11.562 -9.859 1 88.44 406 LEU B C 1
ATOM 7056 O O . LEU B 1 406 ? -18 -11.602 -11.086 1 88.44 406 LEU B O 1
ATOM 7060 N N . SER B 1 407 ? -18.703 -12.531 -9.133 1 79.94 407 SER B N 1
ATOM 7061 C CA . SER B 1 407 ? -19.172 -13.742 -9.789 1 79.94 407 SER B CA 1
ATOM 7062 C C . SER B 1 407 ? -20.547 -13.539 -10.414 1 79.94 407 SER B C 1
ATOM 7064 O O . SER B 1 407 ? -20.906 -14.219 -11.383 1 79.94 407 SER B O 1
ATOM 7066 N N . SER B 1 408 ? -21.469 -12.648 -9.711 1 62.06 408 SER B N 1
ATOM 7067 C CA . SER B 1 408 ? -22.828 -12.414 -10.188 1 62.06 408 SER B CA 1
ATOM 7068 C C . SER B 1 408 ? -22.828 -11.664 -11.516 1 62.06 408 SER B C 1
ATOM 7070 O O . SER B 1 408 ? -23.734 -11.852 -12.336 1 62.06 408 SER B O 1
ATOM 7072 N N . GLU B 1 409 ? -21.984 -10.617 -11.602 1 53.5 409 GLU B N 1
ATOM 7073 C CA . GLU B 1 409 ? -21.891 -9.836 -12.836 1 53.5 409 GLU B CA 1
ATOM 7074 C C . GLU B 1 409 ? -21.797 -10.742 -14.055 1 53.5 409 GLU B C 1
ATOM 7076 O O . GLU B 1 409 ? -22.297 -10.398 -15.133 1 53.5 409 GLU B O 1
ATOM 7081 N N . PHE B 1 410 ? -21.031 -11.789 -13.75 1 42.88 410 PHE B N 1
ATOM 7082 C CA . PHE B 1 410 ? -20.828 -12.711 -14.867 1 42.88 410 PHE B CA 1
ATOM 7083 C C . PHE B 1 410 ? -22.125 -13.453 -15.188 1 42.88 410 PHE B C 1
ATOM 7085 O O . PHE B 1 410 ? -22.328 -13.875 -16.328 1 42.88 410 PHE B O 1
ATOM 7092 N N . GLU B 1 411 ? -22.938 -13.445 -14.258 1 44.06 411 GLU B N 1
ATOM 7093 C CA . GLU B 1 411 ? -24.219 -14.07 -14.594 1 44.06 411 GLU B CA 1
ATOM 7094 C C . GLU B 1 411 ? -25.109 -13.117 -15.383 1 44.06 411 GLU B C 1
ATOM 7096 O O . GLU B 1 411 ? -25.797 -13.531 -16.312 1 44.06 411 GLU B O 1
ATOM 7101 N N . ASP B 1 412 ? -25.234 -11.875 -14.844 1 39.38 412 ASP B N 1
ATOM 7102 C CA . ASP B 1 412 ? -26.234 -10.961 -15.406 1 39.38 412 ASP B CA 1
ATOM 7103 C C . ASP B 1 412 ? -25.672 -10.242 -16.641 1 39.38 412 ASP B C 1
ATOM 7105 O O . ASP B 1 412 ? -26.312 -9.336 -17.172 1 39.38 412 ASP B O 1
ATOM 7109 N N . SER B 1 413 ? -24.359 -10.25 -16.875 1 35.47 413 SER B N 1
ATOM 7110 C CA . SER B 1 413 ? -23.953 -9.516 -18.062 1 35.47 413 SER B CA 1
ATOM 7111 C C . SER B 1 413 ? -24.734 -9.953 -19.297 1 35.47 413 SER B C 1
ATOM 7113 O O . SER B 1 413 ? -24.344 -10.906 -19.984 1 35.47 413 SER B O 1
ATOM 7115 N N . GLU B 1 414 ? -25.875 -10.164 -19.156 1 32.19 414 GLU B N 1
ATOM 7116 C CA . GLU B 1 414 ? -26.578 -10.023 -20.438 1 32.19 414 GLU B CA 1
ATOM 7117 C C . GLU B 1 414 ? -26.109 -8.781 -21.188 1 32.19 414 GLU B C 1
ATOM 7119 O O . GLU B 1 414 ? -25.828 -7.75 -20.578 1 32.19 414 GLU B O 1
ATOM 7124 N N . ILE B 1 415 ? -25.953 -8.844 -22.516 1 30.89 415 ILE B N 1
ATOM 7125 C CA . ILE B 1 415 ? -25.375 -8.203 -23.703 1 30.89 415 ILE B CA 1
ATOM 7126 C C . ILE B 1 415 ? -25.844 -6.754 -23.781 1 30.89 415 ILE B C 1
ATOM 7128 O O . ILE B 1 415 ? -26.969 -6.48 -24.172 1 30.89 415 ILE B O 1
ATOM 7132 N N . THR B 1 416 ? -25.859 -5.98 -22.766 1 29.53 416 THR B N 1
ATOM 7133 C CA . THR B 1 416 ? -25.969 -4.715 -23.469 1 29.53 416 THR B CA 1
ATOM 7134 C C . THR B 1 416 ? -24.797 -4.516 -24.422 1 29.53 416 THR B C 1
ATOM 7136 O O . THR B 1 416 ? -23.641 -4.484 -23.984 1 29.53 416 THR B O 1
ATOM 7139 N N . VAL B 1 417 ? -24.844 -4.891 -25.672 1 28.83 417 VAL B N 1
ATOM 7140 C CA . VAL B 1 417 ? -24.078 -4.699 -26.891 1 28.83 417 VAL B CA 1
ATOM 7141 C C . VAL B 1 417 ? -23.5 -3.283 -26.922 1 28.83 417 VAL B C 1
ATOM 7143 O O . VAL B 1 417 ? -24.234 -2.307 -27.047 1 28.83 417 VAL B O 1
ATOM 7146 N N . LEU B 1 418 ? -22.594 -2.9 -26.125 1 30.58 418 LEU B N 1
ATOM 7147 C CA . LEU B 1 418 ? -21.875 -1.71 -26.594 1 30.58 418 LEU B CA 1
ATOM 7148 C C . LEU B 1 418 ? -21.5 -1.837 -28.062 1 30.58 418 LEU B C 1
ATOM 7150 O O . LEU B 1 418 ? -21.188 -2.932 -28.531 1 30.58 418 LEU B O 1
ATOM 7154 N N . THR B 1 419 ? -21.719 -0.815 -28.969 1 31.89 419 THR B N 1
ATOM 7155 C CA . THR B 1 419 ? -21.484 -0.858 -30.406 1 31.89 419 THR B CA 1
ATOM 7156 C C . THR B 1 419 ? -20.047 -1.265 -30.703 1 31.89 419 THR B C 1
ATOM 7158 O O . THR B 1 419 ? -19.141 -1.039 -29.875 1 31.89 419 THR B O 1
ATOM 7161 N N . GLU B 1 420 ? -19.75 -2.277 -31.609 1 32.31 420 GLU B N 1
ATOM 7162 C CA . GLU B 1 420 ? -18.547 -2.777 -32.25 1 32.31 420 GLU B CA 1
ATOM 7163 C C . GLU B 1 420 ? -17.5 -1.674 -32.406 1 32.31 420 GLU B C 1
ATOM 7165 O O . GLU B 1 420 ? -16.297 -1.925 -32.25 1 32.31 420 GLU B O 1
ATOM 7170 N N . GLN B 1 421 ? -17.906 -0.466 -32.625 1 35.91 421 GLN B N 1
ATOM 7171 C CA . GLN B 1 421 ? -17.031 0.639 -33.031 1 35.91 421 GLN B CA 1
ATOM 7172 C C . GLN B 1 421 ? -16.234 1.153 -31.828 1 35.91 421 GLN B C 1
ATOM 7174 O O . GLN B 1 421 ? -15.047 1.47 -31.969 1 35.91 421 GLN B O 1
ATOM 7179 N N . GLU B 1 422 ? -16.797 1.19 -30.688 1 35.38 422 GLU B N 1
ATOM 7180 C CA . GLU B 1 422 ? -16.109 1.822 -29.547 1 35.38 422 GLU B CA 1
ATOM 7181 C C . GLU B 1 422 ? -15.102 0.877 -28.922 1 35.38 422 GLU B C 1
ATOM 7183 O O . GLU B 1 422 ? -14.039 1.311 -28.469 1 35.38 422 GLU B O 1
ATOM 7188 N N . LEU B 1 423 ? -15.328 -0.371 -29 1 33.88 423 LEU B N 1
ATOM 7189 C CA . LEU B 1 423 ? -14.414 -1.379 -28.469 1 33.88 423 LEU B CA 1
ATOM 7190 C C . LEU B 1 423 ? -13.18 -1.503 -29.359 1 33.88 423 LEU B C 1
ATOM 7192 O O . LEU B 1 423 ? -12.055 -1.605 -28.859 1 33.88 423 LEU B O 1
ATOM 7196 N N . LYS B 1 424 ? -13.266 -1.513 -30.75 1 36.69 424 LYS B N 1
ATOM 7197 C CA . LYS B 1 424 ? -12.141 -1.508 -31.672 1 36.69 424 LYS B CA 1
ATOM 7198 C C . LYS B 1 424 ? -11.25 -0.285 -31.453 1 36.69 424 LYS B C 1
ATOM 7200 O O . LYS B 1 424 ? -10.023 -0.379 -31.531 1 36.69 424 LYS B O 1
ATOM 7205 N N . ALA B 1 425 ? -11.852 0.803 -31.141 1 38.78 425 ALA B N 1
ATOM 7206 C CA . ALA B 1 425 ? -11.055 2.02 -30.969 1 38.78 425 ALA B CA 1
ATOM 7207 C C . ALA B 1 425 ? -10.227 1.961 -29.688 1 38.78 425 ALA B C 1
ATOM 7209 O O . ALA B 1 425 ? -9.047 2.312 -29.703 1 38.78 425 ALA B O 1
ATOM 7210 N N . ALA B 1 426 ? -10.75 1.412 -28.688 1 37.38 426 ALA B N 1
ATOM 7211 C CA . ALA B 1 426 ? -10.047 1.305 -27.406 1 37.38 426 ALA B CA 1
ATOM 7212 C C . ALA B 1 426 ? -9 0.197 -27.453 1 37.38 426 ALA B C 1
ATOM 7214 O O . ALA B 1 426 ? -7.914 0.335 -26.875 1 37.38 426 ALA B O 1
ATOM 7215 N N . ALA B 1 427 ? -9.219 -0.902 -28.078 1 36.78 427 ALA B N 1
ATOM 7216 C CA . ALA B 1 427 ? -8.258 -1.984 -28.297 1 36.78 427 ALA B CA 1
ATOM 7217 C C . ALA B 1 427 ? -7.102 -1.53 -29.172 1 36.78 427 ALA B C 1
ATOM 7219 O O . ALA B 1 427 ? -5.941 -1.873 -28.922 1 36.78 427 ALA B O 1
ATOM 7220 N N . ARG B 1 428 ? -7.305 -0.789 -30.25 1 36.53 428 ARG B N 1
ATOM 7221 C CA . ARG B 1 428 ? -6.262 -0.243 -31.109 1 36.53 428 ARG B CA 1
ATOM 7222 C C . ARG B 1 428 ? -5.367 0.723 -30.344 1 36.53 428 ARG B C 1
ATOM 7224 O O . ARG B 1 428 ? -4.148 0.725 -30.531 1 36.53 428 ARG B O 1
ATOM 7231 N N . ASP B 1 429 ? -5.969 1.575 -29.562 1 35.72 429 ASP B N 1
ATOM 7232 C CA . ASP B 1 429 ? -5.164 2.535 -28.812 1 35.72 429 ASP B CA 1
ATOM 7233 C C . ASP B 1 429 ? -4.344 1.836 -27.719 1 35.72 429 ASP B C 1
ATOM 7235 O O . ASP B 1 429 ? -3.23 2.26 -27.406 1 35.72 429 ASP B O 1
ATOM 7239 N N . SER B 1 430 ? -4.91 0.821 -27.172 1 31.78 430 SER B N 1
ATOM 7240 C CA . SER B 1 430 ? -4.18 0.059 -26.156 1 31.78 430 SER B CA 1
ATOM 7241 C C . SER B 1 430 ? -3.094 -0.8 -26.797 1 31.78 430 SER B C 1
ATOM 7243 O O . SER B 1 430 ? -2.059 -1.059 -26.172 1 31.78 430 SER B O 1
ATOM 7245 N N . LEU B 1 431 ? -3.32 -1.302 -28.062 1 32.94 431 LEU B N 1
ATOM 7246 C CA . LEU B 1 431 ? -2.299 -2.064 -28.766 1 32.94 431 LEU B CA 1
ATOM 7247 C C . LEU B 1 431 ? -1.169 -1.153 -29.234 1 32.94 431 LEU B C 1
ATOM 7249 O O . LEU B 1 431 ? -0.028 -1.597 -29.391 1 32.94 431 LEU B O 1
ATOM 7253 N N . LYS B 1 432 ? -1.465 0.067 -29.781 1 30.56 432 LYS B N 1
ATOM 7254 C CA . LYS B 1 432 ? -0.39 0.929 -30.266 1 30.56 432 LYS B CA 1
ATOM 7255 C C . LYS B 1 432 ? 0.514 1.374 -29.125 1 30.56 432 LYS B C 1
ATOM 7257 O O . LYS B 1 432 ? 1.637 1.83 -29.344 1 30.56 432 LYS B O 1
ATOM 7262 N N . LYS B 1 433 ? -0.167 1.795 -28.078 1 32.16 433 LYS B N 1
ATOM 7263 C CA . LYS B 1 433 ? 0.753 2.246 -27.047 1 32.16 433 LYS B CA 1
ATOM 7264 C C . LYS B 1 433 ? 1.607 1.091 -26.531 1 32.16 433 LYS B C 1
ATOM 7266 O O . LYS B 1 433 ? 1.266 0.458 -25.531 1 32.16 433 LYS B O 1
ATOM 7271 N N . ARG B 1 434 ? 1.982 0.135 -27.453 1 30.94 434 ARG B N 1
ATOM 7272 C CA . ARG B 1 434 ? 3.014 -0.804 -27.016 1 30.94 434 ARG B CA 1
ATOM 7273 C C . ARG B 1 434 ? 4.207 -0.07 -26.422 1 30.94 434 ARG B C 1
ATOM 7275 O O . ARG B 1 434 ? 4.93 0.634 -27.125 1 30.94 434 ARG B O 1
ATOM 7282 N N . HIS B 1 435 ? 4.07 0.37 -25.141 1 27.3 435 HIS B N 1
ATOM 7283 C CA . HIS B 1 435 ? 5.117 0.955 -24.312 1 27.3 435 HIS B CA 1
ATOM 7284 C C . HIS B 1 435 ? 6.449 0.241 -24.516 1 27.3 435 HIS B C 1
ATOM 7286 O O . HIS B 1 435 ? 6.477 -0.963 -24.781 1 27.3 435 HIS B O 1
ATOM 7292 N N . GLU B 1 436 ? 7.438 0.989 -24.766 1 26.12 436 GLU B N 1
ATOM 7293 C CA . GLU B 1 436 ? 8.859 0.652 -24.703 1 26.12 436 GLU B CA 1
ATOM 7294 C C . GLU B 1 436 ? 9.172 -0.179 -23.453 1 26.12 436 GLU B C 1
ATOM 7296 O O . GLU B 1 436 ? 8.719 0.145 -22.359 1 26.12 436 GLU B O 1
ATOM 7301 N N . VAL B 1 437 ? 9.391 -1.439 -23.641 1 27.92 437 VAL B N 1
ATOM 7302 C CA . VAL B 1 437 ? 9.922 -2.461 -22.75 1 27.92 437 VAL B CA 1
ATOM 7303 C C . VAL B 1 437 ? 11.031 -1.867 -21.875 1 27.92 437 VAL B C 1
ATOM 7305 O O . VAL B 1 437 ? 12.078 -1.472 -22.391 1 27.92 437 VAL B O 1
ATOM 7308 N N . HIS B 1 438 ? 10.781 -0.882 -21.078 1 24.7 438 HIS B N 1
ATOM 7309 C CA . HIS B 1 438 ? 11.906 -0.549 -20.203 1 24.7 438 HIS B CA 1
ATOM 7310 C C . HIS B 1 438 ? 12.578 -1.807 -19.672 1 24.7 438 HIS B C 1
ATOM 7312 O O . HIS B 1 438 ? 11.93 -2.842 -19.5 1 24.7 438 HIS B O 1
ATOM 7318 N N . LEU B 1 439 ? 13.961 -1.841 -19.672 1 28.52 439 LEU B N 1
ATOM 7319 C CA . LEU B 1 439 ? 14.922 -2.898 -19.359 1 28.52 439 LEU B CA 1
ATOM 7320 C C . LEU B 1 439 ? 14.625 -3.529 -18 1 28.52 439 LEU B C 1
ATOM 7322 O O . LEU B 1 439 ? 15.508 -4.121 -17.391 1 28.52 439 LEU B O 1
ATOM 7326 N N . GLY B 1 440 ? 13.531 -3.312 -17.344 1 25.25 440 GLY B N 1
ATOM 7327 C CA . GLY B 1 440 ? 13.539 -4.07 -16.094 1 25.25 440 GLY B CA 1
ATOM 7328 C C . GLY B 1 440 ? 13.867 -5.539 -16.297 1 25.25 440 GLY B C 1
ATOM 7329 O O . GLY B 1 440 ? 15.016 -5.898 -16.547 1 25.25 440 GLY B O 1
ATOM 7330 N N . ILE B 1 441 ? 13.148 -6.473 -15.734 1 25.66 441 ILE B N 1
ATOM 7331 C CA . ILE B 1 441 ? 13.492 -7.867 -15.977 1 25.66 441 ILE B CA 1
ATOM 7332 C C . ILE B 1 441 ? 13.492 -8.141 -17.484 1 25.66 441 ILE B C 1
ATOM 7334 O O . ILE B 1 441 ? 12.562 -7.766 -18.188 1 25.66 441 ILE B O 1
ATOM 7338 N N . GLN B 1 442 ? 14.719 -8.141 -18.109 1 24.41 442 GLN B N 1
ATOM 7339 C CA . GLN B 1 442 ? 14.906 -8.672 -19.453 1 24.41 442 GLN B CA 1
ATOM 7340 C C . GLN B 1 442 ? 13.844 -9.711 -19.797 1 24.41 442 GLN B C 1
ATOM 7342 O O . GLN B 1 442 ? 13.789 -10.781 -19.188 1 24.41 442 GLN B O 1
ATOM 7347 N N . HIS B 1 443 ? 12.766 -9.328 -19.969 1 23.86 443 HIS B N 1
ATOM 7348 C CA . HIS B 1 443 ? 12.016 -10.305 -20.75 1 23.86 443 HIS B CA 1
ATOM 7349 C C . HIS B 1 443 ? 12.82 -10.812 -21.938 1 23.86 443 HIS B C 1
ATOM 7351 O O . HIS B 1 443 ? 13.242 -10.016 -22.781 1 23.86 443 HIS B O 1
ATOM 7357 N N . GLY B 1 444 ? 13.828 -11.719 -21.688 1 23.17 444 GLY B N 1
ATOM 7358 C CA . GLY B 1 444 ? 14.477 -12.398 -22.812 1 23.17 444 GLY B CA 1
ATOM 7359 C C . GLY B 1 444 ? 13.562 -12.609 -24 1 23.17 444 GLY B C 1
ATOM 7360 O O . GLY B 1 444 ? 12.648 -13.438 -23.938 1 23.17 444 GLY B O 1
ATOM 7361 N N . ALA B 1 445 ? 13.117 -11.625 -24.547 1 25.17 445 ALA B N 1
ATOM 7362 C CA . ALA B 1 445 ? 12.742 -11.992 -25.906 1 25.17 445 ALA B CA 1
ATOM 7363 C C . ALA B 1 445 ? 13.836 -12.828 -26.578 1 25.17 445 ALA B C 1
ATOM 7365 O O . ALA B 1 445 ? 14.969 -12.359 -26.734 1 25.17 445 ALA B O 1
ATOM 7366 N N . LEU B 1 446 ? 13.812 -14.188 -26.375 1 22.86 446 LEU B N 1
ATOM 7367 C CA . LEU B 1 446 ? 14.609 -15.102 -27.188 1 22.86 446 LEU B CA 1
ATOM 7368 C C . LEU B 1 446 ? 14.695 -14.609 -28.625 1 22.86 446 LEU B C 1
ATOM 7370 O O . LEU B 1 446 ? 13.672 -14.445 -29.297 1 22.86 446 LEU B O 1
ATOM 7374 N N . THR B 1 447 ? 15.352 -13.602 -28.875 1 22.58 447 THR B N 1
ATOM 7375 C CA . THR B 1 447 ? 15.75 -13.719 -30.266 1 22.58 447 THR B CA 1
ATOM 7376 C C . THR B 1 447 ? 15.992 -15.172 -30.641 1 22.58 447 THR B C 1
ATOM 7378 O O . THR B 1 447 ? 16.672 -15.906 -29.922 1 22.58 447 THR B O 1
ATOM 7381 N N . ALA B 1 448 ? 15.18 -15.68 -31.594 1 24.66 448 ALA B N 1
ATOM 7382 C CA . ALA B 1 448 ? 15.281 -16.953 -32.312 1 24.66 448 ALA B CA 1
ATOM 7383 C C . ALA B 1 448 ? 16.734 -17.266 -32.656 1 24.66 448 ALA B C 1
ATOM 7385 O O . ALA B 1 448 ? 17.203 -16.859 -33.719 1 24.66 448 ALA B O 1
ATOM 7386 N N . GLN B 1 449 ? 17.656 -16.875 -32.031 1 23.14 449 GLN B N 1
ATOM 7387 C CA . GLN B 1 449 ? 18.734 -17.703 -32.594 1 23.14 449 GLN B CA 1
ATOM 7388 C C . GLN B 1 449 ? 18.359 -19.188 -32.531 1 23.14 449 GLN B C 1
ATOM 7390 O O . GLN B 1 449 ? 17.938 -19.688 -31.5 1 23.14 449 GLN B O 1
ATOM 7395 N N . VAL B 1 450 ? 18.141 -19.812 -33.719 1 22.39 450 VAL B N 1
ATOM 7396 C CA . VAL B 1 450 ? 17.938 -21.172 -34.219 1 22.39 450 VAL B CA 1
ATOM 7397 C C . VAL B 1 450 ? 18.812 -22.141 -33.406 1 22.39 450 VAL B C 1
ATOM 7399 O O . VAL B 1 450 ? 20.016 -22.188 -33.594 1 22.39 450 VAL B O 1
ATOM 7402 N N . ALA B 1 451 ? 18.922 -22.047 -32.219 1 23.61 451 ALA B N 1
ATOM 7403 C CA . ALA B 1 451 ? 19.547 -23.344 -31.938 1 23.61 451 ALA B CA 1
ATOM 7404 C C . ALA B 1 451 ? 18.734 -24.484 -32.562 1 23.61 451 ALA B C 1
ATOM 7406 O O . ALA B 1 451 ? 17.531 -24.359 -32.781 1 23.61 451 ALA B O 1
ATOM 7407 N N . GLY B 1 452 ? 19.422 -25.703 -32.844 1 23.25 452 GLY B N 1
ATOM 7408 C CA . GLY B 1 452 ? 18.828 -26.797 -33.625 1 23.25 452 GLY B CA 1
ATOM 7409 C C . GLY B 1 452 ? 17.438 -27.172 -33.156 1 23.25 452 GLY B C 1
ATOM 7410 O O . GLY B 1 452 ? 17.109 -27.016 -31.984 1 23.25 452 GLY B O 1
ATOM 7411 N N . ASN B 1 453 ? 16.359 -27.125 -33.969 1 26.47 453 ASN B N 1
ATOM 7412 C CA . ASN B 1 453 ? 14.992 -27.562 -34.219 1 26.47 453 ASN B CA 1
ATOM 7413 C C . ASN B 1 453 ? 14.688 -28.875 -33.5 1 26.47 453 ASN B C 1
ATOM 7415 O O . ASN B 1 453 ? 13.617 -29.453 -33.688 1 26.47 453 ASN B O 1
ATOM 7419 N N . SER B 1 454 ? 15.742 -29.531 -33.031 1 26.92 454 SER B N 1
ATOM 7420 C CA . SER B 1 454 ? 15.445 -30.953 -33.031 1 26.92 454 SER B CA 1
ATOM 7421 C C . SER B 1 454 ? 14.492 -31.297 -31.875 1 26.92 454 SER B C 1
ATOM 7423 O O . SER B 1 454 ? 13.586 -32.125 -32.062 1 26.92 454 SER B O 1
ATOM 7425 N N . TYR B 1 455 ? 14.898 -30.688 -30.609 1 25.55 455 TYR B N 1
ATOM 7426 C CA . TYR B 1 455 ? 14.312 -31.531 -29.578 1 25.55 455 TYR B CA 1
ATOM 7427 C C . TYR B 1 455 ? 12.875 -31.109 -29.281 1 25.55 455 TYR B C 1
ATOM 7429 O O . TYR B 1 455 ? 12.016 -31.953 -29.031 1 25.55 455 TYR B O 1
ATOM 7437 N N . LEU B 1 456 ? 12.617 -29.828 -29.172 1 31.67 456 LEU B N 1
ATOM 7438 C CA . LEU B 1 456 ? 11.219 -29.516 -28.891 1 31.67 456 LEU B CA 1
ATOM 7439 C C . LEU B 1 456 ? 10.32 -29.938 -30.047 1 31.67 456 LEU B C 1
ATOM 7441 O O . LEU B 1 456 ? 9.117 -30.156 -29.859 1 31.67 456 LEU B O 1
ATOM 7445 N N . SER B 1 457 ? 10.906 -29.969 -31.297 1 32 457 SER B N 1
ATOM 7446 C CA . SER B 1 457 ? 10.242 -30.609 -32.438 1 32 457 SER B CA 1
ATOM 7447 C C . SER B 1 457 ? 9.938 -32.062 -32.156 1 32 457 SER B C 1
ATOM 7449 O O . SER B 1 457 ? 8.93 -32.625 -32.625 1 32 457 SER B O 1
ATOM 7451 N N . LYS B 1 458 ? 10.969 -32.656 -31.391 1 32.75 458 LYS B N 1
ATOM 7452 C CA . LYS B 1 458 ? 10.734 -34.062 -31.062 1 32.75 458 LYS B CA 1
ATOM 7453 C C . LYS B 1 458 ? 9.602 -34.188 -30.047 1 32.75 458 LYS B C 1
ATOM 7455 O O . LYS B 1 458 ? 8.859 -35.188 -30.078 1 32.75 458 LYS B O 1
ATOM 7460 N N . LEU B 1 459 ? 9.656 -33.312 -29.188 1 30.08 459 LEU B N 1
ATOM 7461 C CA . LEU B 1 459 ? 8.562 -33.469 -28.234 1 30.08 459 LEU B CA 1
ATOM 7462 C C . LEU B 1 459 ? 7.215 -33.25 -28.922 1 30.08 459 LEU B C 1
ATOM 7464 O O . LEU B 1 459 ? 6.262 -34 -28.672 1 30.08 459 LEU B O 1
ATOM 7468 N N . SER B 1 460 ? 7.148 -32.188 -29.75 1 33.47 460 SER B N 1
ATOM 7469 C CA . SER B 1 460 ? 5.922 -32.031 -30.531 1 33.47 460 SER B CA 1
ATOM 7470 C C . SER B 1 460 ? 5.691 -33.25 -31.438 1 33.47 460 SER B C 1
ATOM 7472 O O . SER B 1 460 ? 4.547 -33.594 -31.734 1 33.47 460 SER B O 1
ATOM 7474 N N . ARG B 1 461 ? 6.82 -33.75 -32.062 1 36.16 461 ARG B N 1
ATOM 7475 C CA . ARG B 1 461 ? 6.676 -34.938 -32.906 1 36.16 461 ARG B CA 1
ATOM 7476 C C . ARG B 1 461 ? 6.152 -36.094 -32.094 1 36.16 461 ARG B C 1
ATOM 7478 O O . ARG B 1 461 ? 5.402 -36.938 -32.625 1 36.16 461 ARG B O 1
ATOM 7485 N N . ASN B 1 462 ? 6.723 -36.281 -31.016 1 30.31 462 ASN B N 1
ATOM 7486 C CA . ASN B 1 462 ? 6.191 -37.375 -30.234 1 30.31 462 ASN B CA 1
ATOM 7487 C C . ASN B 1 462 ? 4.738 -37.156 -29.828 1 30.31 462 ASN B C 1
ATOM 7489 O O . ASN B 1 462 ? 3.99 -38.094 -29.594 1 30.31 462 ASN B O 1
ATOM 7493 N N . LEU B 1 463 ? 4.469 -35.875 -29.594 1 31.5 463 LEU B N 1
ATOM 7494 C CA . LEU B 1 463 ? 3.053 -35.656 -29.312 1 31.5 463 LEU B CA 1
ATOM 7495 C C . LEU B 1 463 ? 2.223 -35.812 -30.594 1 31.5 463 LEU B C 1
ATOM 7497 O O . LEU B 1 463 ? 1.044 -36.156 -30.531 1 31.5 463 LEU B O 1
ATOM 7501 N N . SER B 1 464 ? 2.82 -35.375 -31.781 1 30.45 464 SER B N 1
ATOM 7502 C CA . SER B 1 464 ? 2.02 -35.531 -33 1 30.45 464 SER B CA 1
ATOM 7503 C C . SER B 1 464 ? 1.709 -37 -33.281 1 30.45 464 SER B C 1
ATOM 7505 O O . SER B 1 464 ? 0.868 -37.281 -34.125 1 30.45 464 SER B O 1
ATOM 7507 N N . HIS B 1 465 ? 2.59 -37.875 -32.969 1 28.92 465 HIS B N 1
ATOM 7508 C CA . HIS B 1 465 ? 2.246 -39.219 -33.438 1 28.92 465 HIS B CA 1
ATOM 7509 C C . HIS B 1 465 ? 0.949 -39.688 -32.781 1 28.92 465 HIS B C 1
ATOM 7511 O O . HIS B 1 465 ? 0.526 -40.812 -33 1 28.92 465 HIS B O 1
ATOM 7517 N N . ILE B 1 466 ? 0.512 -38.906 -31.875 1 27.09 466 ILE B N 1
ATOM 7518 C CA . ILE B 1 466 ? -0.684 -39.562 -31.344 1 27.09 466 ILE B CA 1
ATOM 7519 C C . ILE B 1 466 ? -1.857 -39.312 -32.312 1 27.09 466 ILE B C 1
ATOM 7521 O O . ILE B 1 466 ? -2.857 -40.031 -32.25 1 27.09 466 ILE B O 1
ATOM 7525 N N . ASN B 1 467 ? -1.884 -38.219 -33.125 1 22.62 467 ASN B N 1
ATOM 7526 C CA . ASN B 1 467 ? -3.141 -38.125 -33.844 1 22.62 467 ASN B CA 1
ATOM 7527 C C . ASN B 1 467 ? -3.117 -38.969 -35.094 1 22.62 467 ASN B C 1
ATOM 7529 O O . ASN B 1 467 ? -4.043 -38.938 -35.906 1 22.62 467 ASN B O 1
ATOM 7533 N N . ILE B 1 468 ? -1.984 -39.562 -35.562 1 22.19 468 ILE B N 1
ATOM 7534 C CA . ILE B 1 468 ? -2.479 -40.312 -36.719 1 22.19 468 ILE B CA 1
ATOM 7535 C C . ILE B 1 468 ? -3.203 -41.562 -36.25 1 22.19 468 ILE B C 1
ATOM 7537 O O . ILE B 1 468 ? -2.678 -42.312 -35.406 1 22.19 468 ILE B O 1
#

Organism: NCBI:txid47770

Nearest PDB structures (foldseek):
  6xgx-assembly1_B  TM=5.825E-01  e=2.019E-07  Acetivibrio thermocellus ATCC 27405
  6xg8-assembly1_B  TM=5.439E-01  e=6.369E-07  Acetivibrio thermocellus ATCC 27405
  8y7z-assembly1_B  TM=4.059E-01  e=4.600E-02  Geobacter sulfurreducens
  4wwx-assembly1_B  TM=2.987E-01  e=1.525E-01  Mus musculus
  6dbo-assembly1_A  TM=2.007E-01  e=4.600E-02  Escherichia coli K-12

Foldseek 3Di:
DVVLVVVLVCLCPVDDDPVVSVVVSLVSVLVVVLVVVQVVLVVVLVVCQVVVVVVAKDWDDKDWDWAQEQAGIHIYIHTWIDHVPDDIDTVSCLVQLNDPPDRYGLVNLLVLLVQLLQDQLQVSQVCCVVPHHYGDHSVVSLVSLLVLLVLLLCQLQDPCVCVVQDDADEAAEKEKEKDKDWAAAPVGIFIKIKMKMFRDWDDPDPVDIDTHLMAMFMFSDLVSSLVSLLSCCVRHHDAANYEYEYEYQCDDCGNPVNVCNSNPHHDYYAAAHALVNLLVLLCVLLVVPNVLSVVLSCCQAPVLDPVSNVVSLVVSVVPCDDPNVDPSNVVSSVVNVVVCVVCSRNSHYPVVPPDPDDDDDNCVVVVCCSVCSSQHDPPHHHHNSSSSSSRSSSSCVVSVNSSVSSSVSSVPPPDPPPDPVVSVVVVVVVVVPPDDPDPDPPPPPPPPPCPDPPDVVVVVVVVVVVPD/DVVLVVVLVCLCPVDDDPVVSVVVSLVSVLVVVLVVVQVVLVVVLVVCQVVVVVVAKDWDDKDWDWAQEQAGIHIYIHTWIDHVPDDIDTVSCLVQLPDPPDRYGLVNLLVLLVQLLQDQLQVSQVCCVVPHHDGDHSVVSLVSLLVLLVLLLCQLQDPCVLVVQDDADEAAEKEKEKEKDWAAAPVGIFIKIKMKMFRDWDDPDPVDIDTHLMAMFMFSDLVSSLVSLLSCCVRHHDAANYEYEYEYQCDDCGNPVNVCSSNPHHDYYAAAHALVNLLVLLCVLLVVPNVLSVVLSCCQAPVLDPVSNVVSLVVSVVPCDDPNVDPSNVVSSVVNVVVCVVCSRNSHYPVVPPDPDDDDDNCVVVVCCSVCSSQHDPPHHHHNSSSSSSRSSSSCVVSVNSSVSSSVSSVPPPDPPPDPVVSVVVVVVVVVPPDDPPPDPPPPPPPPPCDDPPDVVVVVVVVVVVPD

Secondary structure (DSSP, 8-state):
-HHHHHHHHHHHHH---HHHHHHHHHHHHHHHHHHHHHHHHHHHHHHTHHHHHHTT-EEEEEEEEEEEETTEEEEEEEEEEE-TTS--B-HHHHHHT--TT--B-HHHHHHHHHHHTTS-HHHHHHHHHHHSSS---HHHHHHHHHHHHHHHHHHHH-GGGGTT--SPB--SEEEEEEEEEEE-BSSS-EEEEEEEEESEEEESSSS-EEEET-EEEEESSHHHHHHHHHHHHHHHB-GGG-EEEEEE--STT-SHHHHHHHH-S-SEEEEEE-HHHHHHHHHHHTTT-HHHHHHHHIIIIII--HHHHHHHHHHHHHT--GGG--HHHHHHHHHHHHHHHHTHHHHS-GGGTT-SS------HHHHHHHHHHHHSSTT--B-HHHHHHHHHHHHHHHTT-HHHHHHHHHHH-------HHHHHHHHHHHHH------SSS-----------TTHHHHHHHHHHTTT-/-HHHHHHHHHHHHH--SHHHHHHHHHHHHHHHHHHHHHHHHHHHHHHTHHHHHHTT-EEEEEEEEEEEETTEEEEEEEEEEE-TTS--B-HHHHHHT--TT--B-HHHHHHHHHHHTTS-HHHHHHHHHHHSSS---HHHHHHHHHHHHHHHHHHHH-GGGGTT--SPB--SEEEEEEEEEEE-BSSS-EEEEEEEEESEEEESSSS-EEEET-EEEEESSHHHHHHHHHHHHHHHB-GGG-EEEEEE--STT-SHHHHHHHH-S-SEEEEEE-HHHHHHHHHHHTTT-HHHHHHHHIIIIII--HHHHHHHHHHHHHT--GGG--HHHHHHHHHHHHHHHHTHHHHS-GGGTT--S------HHHHHHHHHHHHSSTT--B-HHHHHHHHHHHHHHHTT-HHHHHHHHHHH-------HHHHHHHHHHHHH------SSS-----------SHHHHHHHHHHHTTT-

pLDDT: mean 84.21, std 21.47, range [21.36, 98.0]

Radius of gyration: 33.89 Å; Cα contacts (8 Å, |Δi|>4): 1263; chains: 2; bounding box: 83×102×71 Å

Sequence (936 aa):
MNSIVTEIANIIKSEDNYIKRERKIICFFLNLIKEIMVLALAKVDDEMITKVKAQGYQIDKKNERSINMAFGEVRYVRRRYVCPGKQARYPLDELMGFDKYKRYSILAVKNILEVSSVATYRNTALAVNCLSGFNISHMQVGNLVKMAGKNIKAGQEADSRYDAAGTKKKVPVLYLEGDGVVIKGTKSRLEFHRYQVCEGIVNISKKRRKRINAKEFVSLSRLDALNEAKEYLANTYDLSDTVILSNADGGAGYAKTDFDDIVGLCKRHEHFLDVFHLNKKIKERLYFAPDLQGKLISALEYKYSYDKVKTILTTAESRLIDELNTELNHDYLGRLRNYIDRHWDDIKPFKKRKLTVTKAIGCCESNHRKYTYRVKGQGKKWSKSGAEGMLRILSCIKNRELEFWLSSEFEDSEITVLTEQELKAAARDSLKKRHEVHLGIQHGALTAQVAGNSYLSKLSRNLSHINIMNSIVTEIANIIKSEDNYIKRERKIICFFLNLIKEIMVLALAKVDDEMITKVKAQGYQIDKKNERSINMAFGEVRYVRRRYVCPGKQARYPLDELMGFDKYKRYSILAVKNILEVSSVATYRNTALAVNCLSGFNISHMQVGNLVKMAGKNIKAGQEADSRYDAAGTKKKVPVLYLEGDGVVIKGTKSRLEFHRYQVCEGIVNISKKRRKRINAKEFVSLSRLDALNEAKEYLANTYDLSDTVILSNADGGAGYAKTDFDDIVGLCKRHEHFLDVFHLNKKIKERLYFAPDLQGKLISALEYKYSYDKVKTILTTAESRLIDELNTELNHDYLGRLRNYIDRHWDDIKPFKKRKLTVTKAIGCCESNHRKYTYRVKGQGKKWSKSGAEGMLRILSCIKNRELEFWLSSEFEDSEITVLTEQELKAAARDSLKKRHEVHLGIQHGALTAQVAGNSYLSKLSRNLSHINI

InterPro domains:
  IPR009620 Uncharacterised protein family UPF0236 [PF06782] (29-399)